Protein AF-A0A931YS54-F1 (afdb_monomer)

Sequence (980 aa):
MTGVVVVQTWSNDRGGSGTASGTTSWSVSGIALQSGTNVITVTARDAANNTGTDTITVIYTPPTGVVTLATGLSNPNDIAVDDTSVYWTEYGGRTVKKVSKSGGSVATLASGLYSVSGLAVDNNYVYFAENIGINAANIKKVSKNGGTVITLASGQPSTWSVAVDGISVYWTDGYGGTIRKVPINGGTVSILATGSDSPSGIAVDSTNVYWSEFTNPGNIRKVALSGGSVITLASNSNTPGIATDGTNVYWTESVYINNGKVNKVSVSGGSVTSLATDLSSPWDISVDDNNAYWVEYSSSGAVKQVSLNGGSVTILASGLSEPVAVAIDNTNVYWVERNGGTSGAGTVKSVAKGTTTPTPTPTPTATPIPTVTVTQTPTPTPTVTPTPTPTATGTATVTATPTATPTKTPTVAPTPTATPTITKTPTSGQLSLSKNTAYLSGDTIVATVVDGDRNVNVNYADVLTTSLRVTGTDYSVGTDLILDLKETNVNSGSFLATIRTGAITQGGADQQGATHPDNEGTIKTIQGGTANVIYNDTTSYASNTLTEQVTFSSFDASIAFSEDSYVLGQYAIITMADAEQNTSIDTNQTLLESVFIQTNPSNNARVRLIETGYDTGTFVGSILIASNGATTDFNVIVASTGDILVTTYTDEINTTGQTRLVTDSALVAVATTPTPTPTPTVTPTVTQTTTPTATPTACAGNISGQVTDATTGDPIAGATVVLAQGTTPIDSTTTNAQGAYTFQGVDCGDYIVSAQATGYEDATPQQTTVENGVTTEVDFSLTAAPSTTGNITGTVTDADTGSPIAGATVAYGEGTSPQDFVPIYQTTTGADGTYEFAGVDAGSYLVAAQATGYQPNAITVTVVGGETTTANIALTSSATSCDVATAITSSPSTVTVAKGDSTEVTVMVTGEDGCAVVGDKVKATSNNTSIATVSPSKATTDANGQVTFTITGNKKGSAKVTFKETTANLKTKTMINVTK

Structure (mmCIF, N/CA/C/O backbone):
data_AF-A0A931YS54-F1
#
_entry.id   AF-A0A931YS54-F1
#
loop_
_atom_site.group_PDB
_atom_site.id
_atom_site.type_symbol
_atom_site.label_atom_id
_atom_site.label_alt_id
_atom_site.label_comp_id
_atom_site.label_asym_id
_atom_site.label_entity_id
_atom_site.label_seq_id
_atom_site.pdbx_PDB_ins_code
_atom_site.Cartn_x
_atom_site.Cartn_y
_atom_site.Cartn_z
_atom_site.occupancy
_atom_site.B_iso_or_equiv
_atom_site.auth_seq_id
_atom_site.auth_comp_id
_atom_site.auth_asym_id
_atom_site.auth_atom_id
_atom_site.pdbx_PDB_model_num
ATOM 1 N N . MET A 1 1 ? -47.235 -6.648 -30.195 1.00 38.78 1 MET A N 1
ATOM 2 C CA . MET A 1 1 ? -47.228 -8.109 -30.446 1.00 38.78 1 MET A CA 1
ATOM 3 C C . MET A 1 1 ? -46.746 -8.789 -29.175 1.00 38.78 1 MET A C 1
ATOM 5 O O . MET A 1 1 ? -45.881 -8.220 -28.525 1.00 38.78 1 MET A O 1
ATOM 9 N N . THR A 1 2 ? -47.286 -9.946 -28.794 1.00 46.66 2 THR A N 1
ATOM 10 C CA . THR A 1 2 ? -46.861 -10.687 -27.589 1.00 46.66 2 THR A CA 1
ATOM 11 C C . THR A 1 2 ? -45.791 -11.723 -27.939 1.00 46.66 2 THR A C 1
ATOM 13 O O . THR A 1 2 ? -46.052 -12.924 -27.921 1.00 46.66 2 THR A O 1
ATOM 16 N N . GLY A 1 3 ? -44.602 -11.249 -28.315 1.00 51.88 3 GLY A N 1
ATOM 17 C CA . GLY A 1 3 ? -43.407 -12.089 -28.406 1.00 51.88 3 GLY A CA 1
ATOM 18 C C . GLY A 1 3 ? -42.731 -12.180 -27.039 1.00 51.88 3 GLY A C 1
ATOM 19 O O . GLY A 1 3 ? -42.637 -11.174 -26.337 1.00 51.88 3 GLY A O 1
ATOM 20 N N . VAL A 1 4 ? -42.262 -13.368 -26.651 1.00 55.19 4 VAL A N 1
ATOM 21 C CA . VAL A 1 4 ? -41.385 -13.504 -25.478 1.00 55.19 4 VAL A CA 1
ATOM 22 C C . VAL A 1 4 ? -40.023 -12.922 -25.851 1.00 55.19 4 VAL A C 1
ATOM 24 O O . VAL A 1 4 ? -39.421 -13.343 -26.840 1.00 55.19 4 VAL A O 1
ATOM 27 N N . VAL A 1 5 ? -39.560 -11.938 -25.079 1.00 60.91 5 VAL A N 1
ATOM 28 C CA . VAL A 1 5 ? -38.239 -11.324 -25.257 1.00 60.91 5 VAL A CA 1
ATOM 29 C C . VAL A 1 5 ? -37.180 -12.288 -24.725 1.00 60.91 5 VAL A C 1
ATOM 31 O O . VAL A 1 5 ? -37.267 -12.722 -23.580 1.00 60.91 5 VAL A O 1
ATOM 34 N N . VAL A 1 6 ? -36.196 -12.624 -25.559 1.00 59.91 6 VAL A N 1
ATOM 35 C CA . VAL A 1 6 ? -35.159 -13.632 -25.274 1.00 59.91 6 VAL A CA 1
ATOM 36 C C . VAL A 1 6 ? -33.805 -12.991 -24.974 1.00 59.91 6 VAL A C 1
ATOM 38 O O . VAL A 1 6 ? -33.065 -13.501 -24.141 1.00 59.91 6 VAL A O 1
ATOM 41 N N . VAL A 1 7 ? -33.482 -11.858 -25.608 1.00 59.75 7 VAL A N 1
ATOM 42 C CA . VAL A 1 7 ? -32.247 -11.097 -25.346 1.00 59.75 7 VAL A CA 1
ATOM 43 C C . VAL A 1 7 ? -32.566 -9.605 -25.290 1.00 59.75 7 VAL A C 1
ATOM 45 O O . VAL A 1 7 ? -33.343 -9.107 -26.106 1.00 59.75 7 VAL A O 1
ATOM 48 N N . GLN A 1 8 ? -31.962 -8.892 -24.339 1.00 73.12 8 GLN A N 1
ATOM 49 C CA . GLN A 1 8 ? -32.027 -7.434 -24.213 1.00 73.12 8 GLN A CA 1
ATOM 50 C C . GLN A 1 8 ? -30.604 -6.891 -24.078 1.00 73.12 8 GLN A C 1
ATOM 52 O O . GLN A 1 8 ? -29.885 -7.284 -23.161 1.00 73.12 8 GLN A O 1
ATOM 57 N N . THR A 1 9 ? -30.203 -5.987 -24.968 1.00 83.44 9 THR A N 1
ATOM 58 C CA . THR A 1 9 ? -28.888 -5.326 -24.937 1.00 83.44 9 THR A CA 1
ATOM 59 C C . THR A 1 9 ? -29.038 -3.814 -24.980 1.00 83.44 9 THR A C 1
ATOM 61 O O . THR A 1 9 ? -29.914 -3.307 -25.677 1.00 83.44 9 THR A O 1
ATOM 64 N N . TRP A 1 10 ? -28.164 -3.089 -24.291 1.00 90.12 10 TRP A N 1
ATOM 65 C CA . TRP A 1 10 ? -28.087 -1.630 -24.328 1.00 90.12 10 TRP A CA 1
ATOM 66 C C . TRP A 1 10 ? -26.723 -1.163 -24.852 1.00 90.12 10 TRP A C 1
ATOM 68 O O . TRP A 1 10 ? -25.730 -1.881 -24.733 1.00 90.12 10 TRP A O 1
ATOM 78 N N . SER A 1 11 ? -26.673 0.046 -25.410 1.00 86.69 11 SER A N 1
ATOM 79 C CA . SER A 1 11 ? -25.446 0.719 -25.858 1.00 86.69 11 SER A CA 1
ATOM 80 C C . SER A 1 11 ? -25.589 2.239 -25.762 1.00 86.69 11 SER A C 1
ATOM 82 O O . SER A 1 11 ? -26.622 2.771 -26.169 1.00 86.69 11 SER A O 1
ATOM 84 N N . ASN A 1 12 ? -24.564 2.938 -25.277 1.00 83.19 12 ASN A N 1
ATOM 85 C CA . ASN A 1 12 ? -24.499 4.405 -25.234 1.00 83.19 12 ASN A CA 1
ATOM 86 C C . ASN A 1 12 ? -23.676 4.944 -26.428 1.00 83.19 12 ASN A C 1
ATOM 88 O O . ASN A 1 12 ? -22.622 4.388 -26.737 1.00 83.19 12 ASN A O 1
ATOM 92 N N . ASP A 1 13 ? -24.112 6.030 -27.085 1.00 84.31 13 ASP A N 1
ATOM 93 C CA . ASP A 1 13 ? -23.350 6.689 -28.169 1.00 84.31 13 ASP A CA 1
ATOM 94 C C . ASP A 1 13 ? -21.986 7.236 -27.704 1.00 84.31 13 ASP A C 1
ATOM 96 O O . ASP A 1 13 ? -21.075 7.400 -28.514 1.00 84.31 13 ASP A O 1
ATOM 100 N N . ARG A 1 14 ? -21.831 7.464 -26.393 1.00 73.94 14 ARG A N 1
ATOM 101 C CA . ARG A 1 14 ? -20.573 7.844 -25.728 1.00 73.94 14 ARG A CA 1
ATOM 102 C C . ARG A 1 14 ? -19.729 6.664 -25.229 1.00 73.94 14 ARG A C 1
ATOM 104 O O . ARG A 1 14 ? -18.734 6.879 -24.543 1.00 73.94 14 ARG A O 1
ATOM 111 N N . GLY A 1 15 ? -20.087 5.434 -25.594 1.00 65.19 15 GLY A N 1
ATOM 112 C CA . GLY A 1 15 ? -19.375 4.219 -25.199 1.00 65.19 15 GLY A CA 1
ATOM 113 C C . GLY A 1 15 ? -19.957 3.541 -23.956 1.00 65.19 15 GLY A C 1
ATOM 114 O O . GLY A 1 15 ? -20.637 4.155 -23.136 1.00 65.19 15 GLY A O 1
ATOM 115 N N . GLY A 1 16 ? -19.696 2.237 -23.841 1.00 72.69 16 GLY A N 1
ATOM 116 C CA . GLY A 1 16 ? -20.372 1.342 -22.901 1.00 72.69 16 GLY A CA 1
ATOM 117 C C . GLY A 1 16 ? -21.556 0.614 -23.548 1.00 72.69 16 GLY A C 1
ATOM 118 O O . GLY A 1 16 ? -22.348 1.196 -24.295 1.00 72.69 16 GLY A O 1
ATOM 119 N N . SER A 1 17 ? -21.658 -0.687 -23.278 1.00 86.31 17 SER A N 1
ATOM 120 C CA . SER A 1 17 ? -22.756 -1.552 -23.720 1.00 86.31 17 SER A CA 1
ATOM 121 C C . SER A 1 17 ? -22.857 -2.783 -22.818 1.00 86.31 17 SER A C 1
ATOM 123 O O . SER A 1 17 ? -21.902 -3.107 -22.112 1.00 86.31 17 SER A O 1
ATOM 125 N N . GLY A 1 18 ? -23.990 -3.481 -22.839 1.00 83.69 18 GLY A N 1
ATOM 126 C CA . GLY A 1 18 ? -24.181 -4.699 -22.050 1.00 83.69 18 GLY A CA 1
ATOM 127 C C . GLY A 1 18 ? -25.588 -5.275 -22.172 1.00 83.69 18 GLY A C 1
ATOM 128 O O . GLY A 1 18 ? -26.367 -4.864 -23.031 1.00 83.69 18 GLY A O 1
ATOM 129 N N . THR A 1 19 ? -25.933 -6.226 -21.307 1.00 84.81 19 THR A N 1
ATOM 130 C CA . THR A 1 19 ? -27.284 -6.806 -21.215 1.00 84.81 19 THR A CA 1
ATOM 131 C C . THR A 1 19 ? -28.160 -6.063 -20.208 1.00 84.81 19 THR A C 1
ATOM 133 O O . THR A 1 19 ? -27.654 -5.545 -19.214 1.00 84.81 19 THR A O 1
ATOM 136 N N . ALA A 1 20 ? -29.475 -6.036 -20.439 1.00 77.75 20 ALA A N 1
ATOM 137 C CA . ALA A 1 20 ? -30.457 -5.549 -19.467 1.00 77.75 20 ALA A CA 1
ATOM 138 C C . ALA A 1 20 ? -31.176 -6.711 -18.762 1.00 77.75 20 ALA A C 1
ATOM 140 O O . ALA A 1 20 ? -31.347 -7.786 -19.339 1.00 77.75 20 ALA A O 1
ATOM 141 N N . SER A 1 21 ? -31.606 -6.481 -17.520 1.00 77.25 21 SER A N 1
ATOM 142 C CA . SER A 1 21 ? -32.276 -7.482 -16.684 1.00 77.25 21 SER A CA 1
ATOM 143 C C . SER A 1 21 ? -33.787 -7.274 -16.669 1.00 77.25 21 SER A C 1
ATOM 145 O O . SER A 1 21 ? -34.261 -6.207 -16.283 1.00 77.25 21 SER A O 1
ATOM 147 N N . GLY A 1 22 ? -34.555 -8.306 -17.028 1.00 68.50 22 GLY A N 1
ATOM 148 C CA . GLY A 1 22 ? -36.019 -8.305 -16.961 1.00 68.50 22 GLY A CA 1
ATOM 149 C C . GLY A 1 22 ? -36.681 -8.985 -18.160 1.00 68.50 22 GLY A C 1
ATOM 150 O O . GLY A 1 22 ? -36.037 -9.709 -18.916 1.00 68.50 22 GLY A O 1
ATOM 151 N N . THR A 1 23 ? -37.988 -8.764 -18.335 1.00 64.88 23 THR A N 1
ATOM 152 C CA . THR A 1 23 ? -38.759 -9.252 -19.502 1.00 64.88 23 THR A CA 1
ATOM 153 C C . THR A 1 23 ? -39.854 -8.275 -19.929 1.00 64.88 23 THR A C 1
ATOM 155 O O . THR A 1 23 ? -39.896 -7.904 -21.099 1.00 64.88 23 THR A O 1
ATOM 158 N N . THR A 1 24 ? -40.696 -7.811 -18.999 1.00 65.31 24 THR A N 1
ATOM 159 C CA . THR A 1 24 ? -41.757 -6.803 -19.238 1.00 65.31 24 THR A CA 1
ATOM 160 C C . THR A 1 24 ? -41.417 -5.405 -18.720 1.00 65.31 24 THR A C 1
ATOM 162 O O . THR A 1 24 ? -42.006 -4.427 -19.165 1.00 65.31 24 THR A O 1
ATOM 165 N N . SER A 1 25 ? -40.477 -5.331 -17.782 1.00 66.31 25 SER A N 1
ATOM 166 C CA . SER A 1 25 ? -39.869 -4.114 -17.248 1.00 66.31 25 SER A CA 1
ATOM 167 C C . SER A 1 25 ? -38.385 -4.417 -17.092 1.00 66.31 25 SER A C 1
ATOM 169 O O . SER A 1 25 ? -38.051 -5.515 -16.638 1.00 66.31 25 SER A O 1
ATOM 171 N N . TRP A 1 26 ? -37.512 -3.499 -17.501 1.00 70.94 26 TRP A N 1
ATOM 172 C CA . TRP A 1 26 ? -36.075 -3.758 -17.625 1.00 70.94 26 TRP A CA 1
ATOM 173 C C . TRP A 1 26 ? -35.266 -2.819 -16.731 1.00 70.94 26 TRP A C 1
ATOM 175 O O . TRP A 1 26 ? -35.621 -1.650 -16.578 1.00 70.94 26 TRP A O 1
ATOM 185 N N . SER A 1 27 ? -34.170 -3.318 -16.165 1.00 76.94 27 SER A N 1
ATOM 186 C CA . SER A 1 27 ? -33.215 -2.526 -15.391 1.00 76.94 27 SER A CA 1
ATOM 187 C C . SER A 1 27 ? -31.781 -2.712 -15.888 1.00 76.94 27 SER A C 1
ATOM 189 O O . SER A 1 27 ? -31.385 -3.779 -16.363 1.00 76.94 27 SER A O 1
ATOM 191 N N . VAL A 1 28 ? -31.005 -1.636 -15.765 1.00 73.88 28 VAL A N 1
ATOM 192 C CA . VAL A 1 28 ? -29.555 -1.588 -15.968 1.00 73.88 28 VAL A CA 1
ATOM 193 C C . VAL A 1 28 ? -28.989 -0.675 -14.881 1.00 73.88 28 VAL A C 1
ATOM 195 O O . VAL A 1 28 ? -29.529 0.403 -14.637 1.00 73.88 28 VAL A O 1
ATOM 198 N N . SER A 1 29 ? -27.913 -1.100 -14.229 1.00 74.19 29 SER A N 1
ATOM 199 C CA . SER A 1 29 ? -27.154 -0.318 -13.247 1.00 74.19 29 SER A CA 1
ATOM 200 C C . SER A 1 29 ? -25.742 -0.052 -13.767 1.00 74.19 29 SER A C 1
ATOM 202 O O . SER A 1 29 ? -25.226 -0.842 -14.552 1.00 74.19 29 SER A O 1
ATOM 204 N N . GLY A 1 30 ? -25.103 1.032 -13.319 1.00 66.38 30 GLY A N 1
ATOM 205 C CA . GLY A 1 30 ? -23.701 1.312 -13.660 1.00 66.38 30 GLY A CA 1
ATOM 206 C C . GLY A 1 30 ? -23.451 1.760 -15.107 1.00 66.38 30 GLY A C 1
ATOM 207 O O . GLY A 1 30 ? -22.347 1.579 -15.607 1.00 66.38 30 GLY A O 1
ATOM 208 N N . ILE A 1 31 ? -24.443 2.344 -15.795 1.00 75.94 31 ILE A N 1
ATOM 209 C CA . ILE A 1 31 ? -24.199 2.974 -17.103 1.00 75.94 31 ILE A CA 1
ATOM 210 C C . ILE A 1 31 ? -23.292 4.194 -16.900 1.00 75.94 31 ILE A C 1
ATOM 212 O O . ILE A 1 31 ? -23.715 5.190 -16.313 1.00 75.94 31 ILE A O 1
ATOM 216 N N . ALA A 1 32 ? -22.065 4.123 -17.414 1.00 68.75 32 ALA A N 1
ATOM 217 C CA . ALA A 1 32 ? -21.160 5.263 -17.476 1.00 68.75 32 ALA A CA 1
ATOM 218 C C . ALA A 1 32 ? -21.706 6.340 -18.433 1.00 68.75 32 ALA A C 1
ATOM 220 O O . ALA A 1 32 ? -22.163 6.038 -19.540 1.00 68.75 32 ALA A O 1
ATOM 221 N N . LEU A 1 33 ? -21.644 7.602 -18.002 1.00 75.56 33 LEU A N 1
ATOM 222 C CA . LEU A 1 33 ? -22.097 8.769 -18.760 1.00 75.56 33 LEU A CA 1
ATOM 223 C C . LEU A 1 33 ? -20.932 9.740 -18.950 1.00 75.56 33 LEU A C 1
ATOM 225 O O . LEU A 1 33 ? -20.242 10.081 -17.991 1.00 75.56 33 LEU A O 1
ATOM 229 N N . GLN A 1 34 ? -20.739 10.224 -20.175 1.00 65.25 34 GLN A N 1
ATOM 230 C CA . GLN A 1 34 ? -19.798 11.311 -20.455 1.00 65.25 34 GLN A CA 1
ATOM 231 C C . GLN A 1 34 ? -20.474 12.676 -20.280 1.00 65.25 34 GLN A C 1
ATOM 233 O O . GLN A 1 34 ? -21.700 12.785 -20.337 1.00 65.25 34 GLN A O 1
ATOM 238 N N . SER A 1 35 ? -19.680 13.730 -20.079 1.00 64.75 35 SER A N 1
ATOM 239 C CA . SER A 1 35 ? -20.188 15.105 -19.977 1.00 64.75 35 SER A CA 1
ATOM 240 C C . SER A 1 35 ? -20.944 15.520 -21.247 1.00 64.75 35 SER A C 1
ATOM 242 O O . SER A 1 35 ? -20.472 15.308 -22.365 1.00 64.75 35 SER A O 1
ATOM 244 N N . GLY A 1 36 ? -22.118 16.129 -21.082 1.00 66.12 36 GLY A N 1
ATOM 245 C CA . GLY A 1 36 ? -23.005 16.510 -22.178 1.00 66.12 36 GLY A CA 1
ATOM 246 C C . GLY A 1 36 ? -24.053 15.442 -22.503 1.00 66.12 36 GLY A C 1
ATOM 247 O O . GLY A 1 36 ? -24.648 14.840 -21.612 1.00 66.12 36 GLY A O 1
ATOM 248 N N . THR A 1 37 ? -24.361 15.270 -23.791 1.00 81.12 37 THR A N 1
ATOM 249 C CA . THR A 1 37 ? -25.489 14.433 -24.240 1.00 81.12 37 THR A CA 1
ATOM 250 C C . THR A 1 37 ? -25.050 12.998 -24.525 1.00 81.12 37 THR A C 1
ATOM 252 O O . THR A 1 37 ? -24.208 12.764 -25.389 1.00 81.12 37 THR A O 1
ATOM 255 N N . ASN A 1 38 ? -25.682 12.056 -23.828 1.00 85.62 38 ASN A N 1
ATOM 256 C CA . ASN A 1 38 ? -25.572 10.612 -24.013 1.00 85.62 38 ASN A CA 1
ATOM 257 C C . ASN A 1 38 ? -26.892 10.095 -24.604 1.00 85.62 38 ASN A C 1
ATOM 259 O O . ASN A 1 38 ? -27.969 10.522 -24.178 1.00 85.62 38 ASN A O 1
ATOM 263 N N . VAL A 1 39 ? -26.833 9.164 -25.550 1.00 89.25 39 VAL A N 1
ATOM 264 C CA . VAL A 1 39 ? -27.994 8.509 -26.163 1.00 89.25 39 VAL A CA 1
ATOM 265 C C . VAL A 1 39 ? -27.878 7.011 -25.922 1.00 89.25 39 VAL A C 1
ATOM 267 O O . VAL A 1 39 ? -27.145 6.302 -26.609 1.00 89.25 39 VAL A O 1
ATOM 270 N N . ILE A 1 40 ? -28.618 6.526 -24.928 1.00 89.12 40 ILE A N 1
ATOM 271 C CA . ILE A 1 40 ? -28.663 5.110 -24.572 1.00 89.12 40 ILE A CA 1
ATOM 272 C C . ILE A 1 40 ? -29.749 4.455 -25.422 1.00 89.12 40 ILE A C 1
ATOM 274 O O . ILE A 1 40 ? -30.937 4.736 -25.265 1.00 89.12 40 ILE A O 1
ATOM 278 N N . THR A 1 41 ? -29.334 3.571 -26.323 1.00 88.62 41 THR A N 1
ATOM 279 C CA . THR A 1 41 ? -30.225 2.736 -27.135 1.00 88.62 41 THR A CA 1
ATOM 280 C C . THR A 1 41 ? -30.405 1.388 -26.452 1.00 88.62 41 THR A C 1
ATOM 282 O O . THR A 1 41 ? -29.418 0.749 -26.089 1.00 88.62 41 THR A O 1
ATOM 285 N N . VAL A 1 42 ? -31.646 0.926 -26.305 1.00 86.69 42 VAL A N 1
ATOM 286 C CA . VAL A 1 42 ? -31.983 -0.422 -25.828 1.00 86.69 42 VAL A CA 1
ATOM 287 C C . VAL A 1 42 ? -32.567 -1.219 -26.990 1.00 86.69 42 VAL A C 1
ATOM 289 O O . VAL A 1 42 ? -33.470 -0.754 -27.677 1.00 86.69 42 VAL A O 1
ATOM 292 N N . THR A 1 43 ? -32.053 -2.427 -27.207 1.00 87.06 43 THR A N 1
ATOM 293 C CA . THR A 1 43 ? -32.499 -3.374 -28.235 1.00 87.06 43 THR A CA 1
ATOM 294 C C . THR A 1 43 ? -33.055 -4.627 -27.570 1.00 87.06 43 THR A C 1
ATOM 296 O O . THR A 1 43 ? -32.330 -5.337 -26.873 1.00 87.06 43 THR A O 1
ATOM 299 N N . ALA A 1 44 ? -34.326 -4.930 -27.819 1.00 84.81 44 ALA A N 1
ATOM 300 C CA . ALA A 1 44 ? -34.982 -6.165 -27.402 1.00 84.81 44 ALA A CA 1
ATOM 301 C C . ALA A 1 44 ? -35.138 -7.114 -28.600 1.00 84.81 44 ALA A C 1
ATOM 303 O O . ALA A 1 44 ? -35.496 -6.683 -29.697 1.00 84.81 44 ALA A O 1
ATOM 304 N N . ARG A 1 45 ? -34.884 -8.410 -28.388 1.00 83.50 45 ARG A N 1
ATOM 305 C CA . ARG A 1 45 ? -34.923 -9.468 -29.408 1.00 83.50 45 ARG A CA 1
ATOM 306 C C . ARG A 1 45 ? -35.894 -10.578 -29.005 1.00 83.50 45 ARG A C 1
ATOM 308 O O . ARG A 1 45 ? -35.833 -11.052 -27.870 1.00 83.50 45 ARG A O 1
ATOM 315 N N . ASP A 1 46 ? -36.765 -11.004 -29.917 1.00 81.44 46 ASP A N 1
ATOM 316 C CA . ASP A 1 46 ? -37.717 -12.101 -29.683 1.00 81.44 46 ASP A CA 1
ATOM 317 C C . ASP A 1 46 ? -37.166 -13.488 -30.079 1.00 81.44 46 ASP A C 1
ATOM 319 O O . ASP A 1 46 ? -36.087 -13.620 -30.661 1.00 81.44 46 ASP A O 1
ATOM 323 N N . ALA A 1 47 ? -37.924 -14.543 -29.764 1.00 75.19 47 ALA A N 1
ATOM 324 C CA . ALA A 1 47 ? -37.574 -15.931 -30.086 1.00 75.19 47 ALA A CA 1
ATOM 325 C C . ALA A 1 47 ? -37.561 -16.264 -31.595 1.00 75.19 47 ALA A C 1
ATOM 327 O O . ALA A 1 47 ? -37.029 -17.301 -31.983 1.00 75.19 47 ALA A O 1
ATOM 328 N N . ALA A 1 48 ? -38.127 -15.403 -32.446 1.00 82.31 48 ALA A N 1
ATOM 329 C CA . ALA A 1 48 ? -38.053 -15.494 -33.905 1.00 82.31 48 ALA A CA 1
ATOM 330 C C . ALA A 1 48 ? -36.929 -14.605 -34.484 1.00 82.31 48 ALA A C 1
ATOM 332 O O . ALA A 1 48 ? -36.839 -14.424 -35.697 1.00 82.31 48 ALA A O 1
ATOM 333 N N . ASN A 1 49 ? -36.042 -14.102 -33.616 1.00 76.44 49 ASN A N 1
ATOM 334 C CA . ASN A 1 49 ? -34.883 -13.268 -33.920 1.00 76.44 49 ASN A CA 1
ATOM 335 C C . ASN A 1 49 ? -35.211 -11.843 -34.420 1.00 76.44 49 ASN A C 1
ATOM 337 O O . ASN A 1 49 ? -34.300 -11.128 -34.847 1.00 76.44 49 ASN A O 1
ATOM 341 N N . ASN A 1 50 ? -36.473 -11.402 -34.330 1.00 82.69 50 ASN A N 1
ATOM 342 C CA . ASN A 1 50 ? -36.867 -10.026 -34.642 1.00 82.69 50 ASN A CA 1
ATOM 343 C C . ASN A 1 50 ? -36.357 -9.072 -33.556 1.00 82.69 50 ASN A C 1
ATOM 345 O O . ASN A 1 50 ? -36.319 -9.435 -32.379 1.00 82.69 50 ASN A O 1
ATOM 349 N N . THR A 1 51 ? -36.023 -7.836 -33.929 1.00 86.19 51 THR A N 1
ATOM 350 C CA . THR A 1 51 ? -35.522 -6.808 -33.002 1.00 86.19 51 THR A CA 1
ATOM 351 C C . THR A 1 51 ? -36.399 -5.563 -32.984 1.00 86.19 51 THR A C 1
ATOM 353 O O . THR A 1 51 ? -36.754 -5.046 -34.042 1.00 86.19 51 THR A O 1
ATOM 356 N N . GLY A 1 52 ? -36.677 -5.043 -31.790 1.00 85.19 52 GLY A N 1
ATOM 357 C CA . GLY A 1 52 ? -37.217 -3.701 -31.567 1.00 85.19 52 GLY A CA 1
ATOM 358 C C . GLY A 1 52 ? -36.232 -2.852 -30.764 1.00 85.19 52 GLY A C 1
ATOM 359 O O . GLY A 1 52 ? -35.514 -3.383 -29.916 1.00 85.19 52 GLY A O 1
ATOM 360 N N . THR A 1 53 ? -36.195 -1.548 -31.027 1.00 87.31 53 THR A N 1
ATOM 361 C CA . THR A 1 53 ? -35.275 -0.597 -30.382 1.00 87.31 53 THR A CA 1
ATOM 362 C C . THR A 1 53 ? -36.021 0.599 -29.807 1.00 87.31 53 THR A C 1
ATOM 364 O O . THR A 1 53 ? -36.950 1.090 -30.446 1.00 87.31 53 THR A O 1
ATOM 367 N N . ASP A 1 54 ? -35.562 1.105 -28.667 1.00 86.75 54 ASP A N 1
ATOM 368 C CA . ASP A 1 54 ? -35.989 2.383 -28.085 1.00 86.75 54 ASP A CA 1
ATOM 369 C C . ASP A 1 54 ? -34.766 3.162 -27.561 1.00 86.75 54 ASP A C 1
ATOM 371 O O . ASP A 1 54 ? -33.692 2.583 -27.376 1.00 86.75 54 ASP A O 1
ATOM 375 N N . THR A 1 55 ? -34.895 4.473 -27.355 1.00 87.81 55 THR A N 1
ATOM 376 C CA . THR A 1 55 ? -33.772 5.369 -27.027 1.00 87.81 55 THR A CA 1
ATOM 377 C C . THR A 1 55 ? -34.115 6.356 -25.919 1.00 87.81 55 THR A C 1
ATOM 379 O O . THR A 1 55 ? -35.093 7.094 -26.033 1.00 87.81 55 THR A O 1
ATOM 382 N N . ILE A 1 56 ? -33.250 6.464 -24.908 1.00 86.19 56 ILE A N 1
ATOM 383 C CA . ILE A 1 56 ? -33.310 7.520 -23.891 1.00 86.19 56 ILE A CA 1
ATOM 384 C C . ILE A 1 56 ? -32.098 8.452 -24.007 1.00 86.19 56 ILE A C 1
ATOM 386 O O . ILE A 1 56 ? -30.945 8.020 -24.018 1.00 86.19 56 ILE A O 1
ATOM 390 N N . THR A 1 57 ? -32.368 9.754 -24.091 1.00 87.88 57 THR A N 1
ATOM 391 C CA . THR A 1 57 ? -31.343 10.802 -24.102 1.00 87.88 57 THR A CA 1
ATOM 392 C C . THR A 1 57 ? -31.114 11.318 -22.685 1.00 87.88 57 THR A C 1
ATOM 394 O O . THR A 1 57 ? -32.045 11.801 -22.042 1.00 87.88 57 THR A O 1
ATOM 397 N N . VAL A 1 58 ? -29.871 11.249 -22.208 1.00 81.31 58 VAL A N 1
ATOM 398 C CA . VAL A 1 58 ? -29.459 11.713 -20.878 1.00 81.31 58 VAL A CA 1
ATOM 399 C C . VAL A 1 58 ? -28.426 12.824 -21.037 1.00 81.31 58 VAL A C 1
ATOM 401 O O . VAL A 1 58 ? -27.341 12.606 -21.574 1.00 81.31 58 VAL A O 1
ATOM 404 N N . ILE A 1 59 ? -28.757 14.024 -20.558 1.00 81.19 59 ILE A N 1
ATOM 405 C CA . ILE A 1 59 ? -27.804 15.135 -20.468 1.00 81.19 59 ILE A CA 1
ATOM 406 C C . ILE A 1 59 ? -27.146 15.064 -19.090 1.00 81.19 59 ILE A C 1
ATOM 408 O O . ILE A 1 59 ? -27.787 15.356 -18.082 1.00 81.19 59 ILE A O 1
ATOM 412 N N . TYR A 1 60 ? -25.880 14.659 -19.049 1.00 73.94 60 TYR A N 1
ATOM 413 C CA . TYR A 1 60 ? -25.082 14.622 -17.830 1.00 73.94 60 TYR A CA 1
ATOM 414 C C . TYR A 1 60 ? -24.221 15.882 -17.738 1.00 73.94 60 TYR A C 1
ATOM 416 O O . TYR A 1 60 ? -23.250 16.048 -18.475 1.00 73.94 60 TYR A O 1
ATOM 424 N N . THR A 1 61 ? -24.580 16.775 -16.819 1.00 61.62 61 THR A N 1
ATOM 425 C CA . THR A 1 61 ? -23.736 17.910 -16.433 1.00 61.62 61 THR A CA 1
ATOM 426 C C . THR A 1 61 ? -22.962 17.508 -15.175 1.00 61.62 61 THR A C 1
ATOM 428 O O . THR A 1 61 ? -23.589 17.407 -14.116 1.00 61.62 61 THR A O 1
ATOM 431 N N . PRO A 1 62 ? -21.642 17.250 -15.245 1.00 53.28 62 PRO A N 1
ATOM 432 C CA . PRO A 1 62 ? -20.854 16.953 -14.052 1.00 53.28 62 PRO A CA 1
ATOM 433 C C . PRO A 1 62 ? -20.836 18.162 -13.094 1.00 53.28 62 PRO A C 1
ATOM 435 O O . PRO A 1 62 ? -20.929 19.304 -13.557 1.00 53.28 62 PRO A O 1
ATOM 438 N N . PRO A 1 63 ? -20.710 17.952 -11.768 1.00 47.00 63 PRO A N 1
ATOM 439 C CA . PRO A 1 63 ? -20.648 19.045 -10.801 1.00 47.00 63 PRO A CA 1
ATOM 440 C C . PRO A 1 63 ? -19.496 20.015 -11.095 1.00 47.00 63 PRO A C 1
ATOM 442 O O . PRO A 1 63 ? -18.329 19.632 -11.123 1.00 47.00 63 PRO A O 1
ATOM 445 N N . THR A 1 64 ? -19.813 21.295 -11.295 1.00 52.75 64 THR A N 1
ATOM 446 C CA . THR A 1 64 ? -18.808 22.335 -11.554 1.00 52.75 64 THR A CA 1
ATOM 447 C C . THR A 1 64 ? -18.213 22.848 -10.244 1.00 52.75 64 THR A C 1
ATOM 449 O O . THR A 1 64 ? -18.770 23.753 -9.619 1.00 52.75 64 THR A O 1
ATOM 452 N N . GLY A 1 65 ? -17.081 22.282 -9.831 1.00 74.94 65 GLY A N 1
ATOM 453 C CA . GLY A 1 65 ? -16.320 22.719 -8.661 1.00 74.94 65 GLY A CA 1
ATOM 454 C C . GLY A 1 65 ? -15.604 21.567 -7.962 1.00 74.94 65 GLY A C 1
ATOM 455 O O . GLY A 1 65 ? -15.662 20.423 -8.406 1.00 74.94 65 GLY A O 1
ATOM 456 N N . VAL A 1 66 ? -14.937 21.878 -6.850 1.00 88.06 66 VAL A N 1
ATOM 457 C CA . VAL A 1 66 ? -14.300 20.872 -5.992 1.00 88.06 66 VAL A CA 1
ATOM 458 C C . VAL A 1 66 ? -15.364 20.157 -5.159 1.00 88.06 66 VAL A C 1
ATOM 460 O O . VAL A 1 66 ? -16.035 20.773 -4.331 1.00 88.06 66 VAL A O 1
ATOM 463 N N . VAL A 1 67 ? -15.489 18.846 -5.344 1.00 91.62 67 VAL A N 1
ATOM 464 C CA . VAL A 1 67 ? -16.343 17.965 -4.540 1.00 91.62 67 VAL A CA 1
ATOM 465 C C . VAL A 1 67 ? -15.504 17.370 -3.410 1.00 91.62 67 VAL A C 1
ATOM 467 O O . VAL A 1 67 ? -14.396 16.899 -3.644 1.00 91.62 67 VAL A O 1
ATOM 470 N N . THR A 1 68 ? -16.018 17.358 -2.178 1.00 93.38 68 THR A N 1
ATOM 471 C CA . THR A 1 68 ? -15.396 16.614 -1.065 1.00 93.38 68 THR A CA 1
ATOM 472 C C . THR A 1 68 ? -16.118 15.281 -0.903 1.00 93.38 68 THR A C 1
ATOM 474 O O . THR A 1 68 ? -17.331 15.268 -0.710 1.00 93.38 68 THR A O 1
ATOM 477 N N . LEU A 1 69 ? -15.380 14.175 -1.015 1.00 94.88 69 LEU A N 1
ATOM 478 C CA . LEU A 1 69 ? -15.916 12.809 -0.990 1.00 94.88 69 LEU A CA 1
ATOM 479 C C . LEU A 1 69 ? -15.843 12.185 0.409 1.00 94.88 69 LEU A C 1
ATOM 481 O O . LEU A 1 69 ? -16.717 11.404 0.774 1.00 94.88 69 LEU A O 1
ATOM 485 N N . ALA A 1 70 ? -14.826 12.551 1.194 1.00 94.56 70 ALA A N 1
ATOM 486 C CA . ALA A 1 70 ? -14.669 12.128 2.582 1.00 94.56 70 ALA A CA 1
ATOM 487 C C . ALA A 1 70 ? -13.980 13.212 3.428 1.00 94.56 70 ALA A C 1
ATOM 489 O O . ALA A 1 70 ? -13.190 14.016 2.925 1.00 94.56 70 ALA A O 1
ATOM 490 N N . THR A 1 71 ? -14.280 13.213 4.725 1.00 92.44 71 THR A N 1
ATOM 491 C CA . THR A 1 71 ? -13.783 14.158 5.738 1.00 92.44 71 THR A CA 1
ATOM 492 C C . THR A 1 71 ? -13.449 13.413 7.021 1.00 92.44 71 THR A C 1
ATOM 494 O O . THR A 1 71 ? -14.120 12.429 7.328 1.00 92.44 71 THR A O 1
ATOM 497 N N . GLY A 1 72 ? -12.502 13.920 7.808 1.00 88.31 72 GLY A N 1
ATOM 498 C CA . GLY A 1 72 ? -12.145 13.310 9.091 1.00 88.31 72 GLY A CA 1
ATOM 499 C C . GLY A 1 72 ? -11.043 12.257 8.984 1.00 88.31 72 GLY A C 1
ATOM 500 O O . GLY A 1 72 ? -10.965 11.377 9.833 1.00 88.31 72 GLY A O 1
ATOM 501 N N . LEU A 1 73 ? -10.219 12.320 7.933 1.00 91.50 73 LEU A N 1
ATOM 502 C CA . LEU A 1 73 ? -9.134 11.367 7.701 1.00 91.50 73 LEU A CA 1
ATOM 503 C C . LEU A 1 73 ? -7.969 11.636 8.661 1.00 91.50 73 LEU A C 1
ATOM 505 O O . LEU A 1 73 ? -7.600 12.791 8.895 1.00 91.50 73 LEU A O 1
ATOM 509 N N . SER A 1 74 ? -7.334 10.583 9.167 1.00 88.31 74 SER A N 1
ATOM 510 C CA . SER A 1 74 ? -6.232 10.718 10.121 1.00 88.31 74 SER A CA 1
ATOM 511 C C . SER A 1 74 ? -4.869 10.633 9.442 1.00 88.31 74 SER A C 1
ATOM 513 O O . SER A 1 74 ? -4.272 9.565 9.323 1.00 88.31 74 SER A O 1
ATOM 515 N N . ASN A 1 75 ? -4.363 11.799 9.025 1.00 88.00 75 ASN A N 1
ATOM 516 C CA . ASN A 1 75 ? -3.085 11.968 8.326 1.00 88.00 75 ASN A CA 1
ATOM 517 C C . ASN A 1 75 ? -2.944 11.019 7.108 1.00 88.00 75 ASN A C 1
ATOM 519 O O . ASN A 1 75 ? -2.168 10.057 7.171 1.00 88.00 75 ASN A O 1
ATOM 523 N N . PRO A 1 76 ? -3.718 11.251 6.026 1.00 93.69 76 PRO A N 1
ATOM 524 C CA . PRO A 1 76 ? -3.622 10.463 4.801 1.00 93.69 76 PRO A CA 1
ATOM 525 C C . PRO A 1 76 ? -2.261 10.620 4.116 1.00 93.69 76 PRO A C 1
ATOM 527 O O . PRO A 1 76 ? -1.613 11.659 4.269 1.00 93.69 76 PRO A O 1
ATOM 530 N N . ASN A 1 77 ? -1.846 9.594 3.370 1.00 90.94 77 ASN A N 1
ATOM 531 C CA . ASN A 1 77 ? -0.549 9.561 2.693 1.00 90.94 77 ASN A CA 1
ATOM 532 C C . ASN A 1 77 ? -0.667 9.359 1.175 1.00 90.94 77 ASN A C 1
ATOM 534 O O . ASN A 1 77 ? -0.169 10.197 0.433 1.00 90.94 77 ASN A O 1
ATOM 538 N N . ASP A 1 78 ? -1.345 8.298 0.728 1.00 95.75 78 ASP A N 1
ATOM 539 C CA . ASP A 1 78 ? -1.421 7.901 -0.689 1.00 95.75 78 ASP A CA 1
ATOM 540 C C . ASP A 1 78 ? -2.877 7.669 -1.158 1.00 95.75 78 ASP A C 1
ATOM 542 O O . ASP A 1 78 ? -3.769 7.474 -0.323 1.00 95.75 78 ASP A O 1
ATOM 546 N N . ILE A 1 79 ? -3.139 7.710 -2.473 1.00 97.88 79 ILE A N 1
ATOM 547 C CA . ILE A 1 79 ? -4.473 7.615 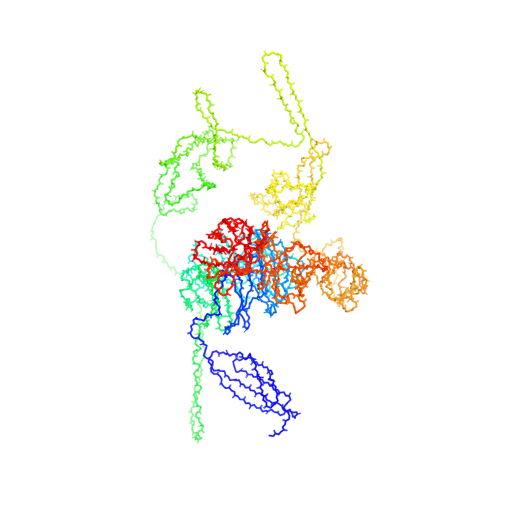-3.094 1.00 97.88 79 ILE A CA 1
ATOM 548 C C . ILE A 1 79 ? -4.475 6.793 -4.398 1.00 97.88 79 ILE A C 1
ATOM 550 O O . ILE A 1 79 ? -3.650 6.985 -5.281 1.00 97.88 79 ILE A O 1
ATOM 554 N N . ALA A 1 80 ? -5.481 5.934 -4.569 1.00 98.12 80 ALA A N 1
ATOM 555 C CA . ALA A 1 80 ? -5.716 5.166 -5.796 1.00 98.12 80 ALA A CA 1
ATOM 556 C C . ALA A 1 80 ? -7.210 5.157 -6.173 1.00 98.12 80 ALA A C 1
ATOM 558 O O . ALA A 1 80 ? -8.072 5.465 -5.345 1.00 98.12 80 ALA A O 1
ATOM 559 N N . VAL A 1 81 ? -7.556 4.801 -7.415 1.00 97.88 81 VAL A N 1
ATOM 560 C CA . VAL A 1 81 ? -8.954 4.760 -7.893 1.00 97.88 81 VAL A CA 1
ATOM 561 C C . VAL A 1 81 ? -9.236 3.566 -8.803 1.00 97.88 81 VAL A C 1
ATOM 563 O O . VAL A 1 81 ? -8.352 3.100 -9.510 1.00 97.88 81 VAL A O 1
ATOM 566 N N . ASP A 1 82 ? -10.494 3.121 -8.834 1.00 92.75 82 ASP A N 1
ATOM 567 C CA . ASP A 1 82 ? -11.032 2.230 -9.875 1.00 92.75 82 ASP A CA 1
ATOM 568 C C . ASP A 1 82 ? -12.315 2.815 -10.490 1.00 92.75 82 ASP A C 1
ATOM 570 O O . ASP A 1 82 ? -12.700 3.931 -10.146 1.00 92.75 82 ASP A O 1
ATOM 574 N N . ASP A 1 83 ? -13.006 2.107 -11.386 1.00 88.12 83 ASP A N 1
ATOM 575 C CA . ASP A 1 83 ? -14.236 2.595 -12.042 1.00 88.12 83 ASP A CA 1
ATOM 576 C C . ASP A 1 83 ? -15.342 3.079 -11.076 1.00 88.12 83 ASP A C 1
ATOM 578 O O . ASP A 1 83 ? -16.213 3.857 -11.463 1.00 88.12 83 ASP A O 1
ATOM 582 N N . THR A 1 84 ? -15.322 2.644 -9.813 1.00 89.12 84 THR A N 1
ATOM 583 C CA . THR A 1 84 ? -16.406 2.845 -8.836 1.00 89.12 84 THR A CA 1
ATOM 584 C C . THR A 1 84 ? -16.010 3.681 -7.619 1.00 89.12 84 THR A C 1
ATOM 586 O O . THR A 1 84 ? -16.864 4.333 -7.002 1.00 89.12 84 THR A O 1
ATOM 589 N N . SER A 1 85 ? -14.734 3.622 -7.235 1.00 94.81 85 SER A N 1
ATOM 590 C CA . SER A 1 85 ? -14.278 3.929 -5.880 1.00 94.81 85 SER A CA 1
ATOM 591 C C . SER A 1 85 ? -12.957 4.699 -5.861 1.00 94.81 85 SER A C 1
ATOM 593 O O . SER A 1 85 ? -12.157 4.648 -6.795 1.00 94.81 85 SER A O 1
ATOM 595 N N . VAL A 1 86 ? -12.742 5.408 -4.756 1.00 98.44 86 VAL A N 1
ATOM 596 C CA . VAL A 1 86 ? -11.490 6.069 -4.378 1.00 98.44 86 VAL A CA 1
ATOM 597 C C . VAL A 1 86 ? -10.970 5.398 -3.113 1.00 98.44 86 VAL A C 1
ATOM 599 O O . VAL A 1 86 ? -11.743 5.172 -2.182 1.00 98.44 86 VAL A O 1
ATOM 602 N N . TYR A 1 87 ? -9.678 5.094 -3.085 1.00 98.50 87 TYR A N 1
ATOM 603 C CA . TYR A 1 87 ? -8.967 4.358 -2.042 1.00 98.50 87 TYR A CA 1
ATOM 604 C C . TYR A 1 87 ? -7.845 5.229 -1.477 1.00 98.50 87 TYR A C 1
ATOM 606 O O . TYR A 1 87 ? -7.252 5.996 -2.231 1.00 98.50 87 TYR A O 1
ATOM 614 N N . TRP A 1 88 ? -7.539 5.120 -0.183 1.00 97.69 88 TRP A N 1
ATOM 615 C CA . TRP A 1 88 ? -6.411 5.839 0.425 1.00 97.69 88 TRP A CA 1
ATOM 616 C C . TRP A 1 88 ? -5.817 5.116 1.640 1.00 97.69 88 TRP A C 1
ATOM 618 O O . TRP A 1 88 ? -6.485 4.300 2.288 1.00 97.69 88 TRP A O 1
ATOM 628 N N . THR A 1 89 ? -4.566 5.454 1.964 1.00 95.94 89 THR A N 1
ATOM 629 C CA . THR A 1 89 ? -3.868 5.042 3.194 1.00 95.94 89 THR A CA 1
ATOM 630 C C . THR A 1 89 ? -3.889 6.160 4.238 1.00 95.94 89 THR A C 1
ATOM 632 O O . THR A 1 89 ? -3.745 7.339 3.912 1.00 95.94 89 THR A O 1
ATOM 635 N N . GLU A 1 90 ? -4.065 5.805 5.514 1.00 91.00 90 GLU A N 1
ATOM 636 C CA . GLU A 1 90 ? -4.014 6.732 6.652 1.00 91.00 90 GLU A CA 1
ATOM 637 C C . GLU A 1 90 ? -2.913 6.339 7.635 1.00 91.00 90 GLU A C 1
ATOM 639 O O . GLU A 1 90 ? -3.101 5.434 8.446 1.00 91.00 90 GLU A O 1
ATOM 644 N N . TYR A 1 91 ? -1.788 7.057 7.618 1.00 82.31 91 TYR A N 1
ATOM 645 C CA . TYR A 1 91 ? -0.670 6.832 8.544 1.00 82.31 91 TYR A CA 1
ATOM 646 C C . TYR A 1 91 ? -1.097 7.042 10.007 1.00 82.31 91 TYR A C 1
ATOM 648 O O . TYR A 1 91 ? -0.814 6.220 10.875 1.00 82.31 91 TYR A O 1
ATOM 656 N N . GLY A 1 92 ? -1.821 8.132 10.287 1.00 70.75 92 GLY A N 1
ATOM 657 C CA . GLY A 1 92 ? -2.302 8.444 11.638 1.00 70.75 92 GLY A CA 1
ATOM 658 C C . GLY A 1 92 ? -3.542 7.640 12.033 1.00 70.75 92 GLY A C 1
ATOM 659 O O . GLY A 1 92 ? -3.790 7.434 13.217 1.00 70.75 92 GLY A O 1
ATOM 660 N N . GLY A 1 93 ? -4.316 7.189 11.044 1.00 70.62 93 GLY A N 1
ATOM 661 C CA . GLY A 1 93 ? -5.498 6.347 11.221 1.00 70.62 93 GLY A CA 1
ATOM 662 C C . GLY A 1 93 ? -5.210 4.848 11.213 1.00 70.62 93 GLY A C 1
ATOM 663 O O . GLY A 1 93 ? -6.142 4.082 11.444 1.00 70.62 93 GLY A O 1
ATOM 664 N N . ARG A 1 94 ? -3.970 4.423 10.919 1.00 86.94 94 ARG A N 1
ATOM 665 C CA . ARG A 1 94 ? -3.522 3.017 10.856 1.00 86.94 94 ARG A CA 1
ATOM 666 C C . ARG A 1 94 ? -4.456 2.116 10.034 1.00 86.94 94 ARG A C 1
ATOM 668 O O . ARG A 1 94 ? -4.782 0.992 10.422 1.00 86.94 94 ARG A O 1
ATOM 675 N N . THR A 1 95 ? -4.953 2.648 8.913 1.00 91.06 95 THR A N 1
ATOM 676 C CA . THR A 1 95 ? -5.988 2.000 8.092 1.00 91.06 95 THR A CA 1
ATOM 677 C C . THR A 1 95 ? -5.782 2.202 6.594 1.00 91.06 95 THR A C 1
ATOM 679 O O . THR A 1 95 ? -5.181 3.180 6.150 1.00 91.06 95 THR A O 1
ATOM 682 N N . VAL A 1 96 ? -6.370 1.291 5.819 1.00 96.81 96 VAL A N 1
ATOM 683 C CA . VAL A 1 96 ? -6.664 1.472 4.390 1.00 96.81 96 VAL A CA 1
ATOM 684 C C . VAL A 1 96 ? -8.175 1.620 4.250 1.00 96.81 96 VAL A C 1
ATOM 686 O O . VAL A 1 96 ? -8.930 0.841 4.842 1.00 96.81 96 VAL A O 1
ATOM 689 N N . LYS A 1 97 ? -8.639 2.621 3.501 1.00 95.50 97 LYS A N 1
ATOM 690 C CA . LYS A 1 97 ? -10.066 2.959 3.377 1.00 95.50 97 LYS A CA 1
ATOM 691 C C . LYS A 1 97 ? -10.489 3.146 1.922 1.00 95.50 97 LYS A C 1
ATOM 693 O O . LYS A 1 97 ? -9.650 3.336 1.044 1.00 95.50 97 LYS A O 1
ATOM 698 N N . LYS A 1 98 ? -11.805 3.122 1.683 1.00 97.31 98 LYS A N 1
ATOM 699 C CA . LYS A 1 98 ? -12.425 3.525 0.416 1.00 97.31 98 LYS A CA 1
ATOM 700 C C . LYS A 1 98 ? -13.702 4.349 0.596 1.00 97.31 98 LYS A C 1
ATOM 702 O O . LYS A 1 98 ? -14.388 4.250 1.613 1.00 97.31 98 LYS A O 1
ATOM 707 N N . VAL A 1 99 ? -14.069 5.091 -0.444 1.00 95.75 99 VAL A N 1
ATOM 708 C CA . VAL A 1 99 ? -15.380 5.737 -0.626 1.00 95.75 99 VAL A CA 1
ATOM 709 C C . VAL A 1 99 ? -15.797 5.613 -2.093 1.00 95.75 99 VAL A C 1
ATOM 711 O O . VAL A 1 99 ? -14.941 5.519 -2.970 1.00 95.75 99 VAL A O 1
ATOM 714 N N . SER A 1 100 ? -17.097 5.596 -2.393 1.00 92.00 100 SER A N 1
ATOM 715 C CA . SER A 1 100 ? -17.542 5.628 -3.793 1.00 92.00 100 SER A CA 1
ATOM 716 C C . SER A 1 100 ? -17.260 6.992 -4.432 1.00 92.00 100 SER A C 1
ATOM 718 O O . SER A 1 100 ? -17.337 8.027 -3.767 1.00 92.00 100 SER A O 1
ATOM 720 N N . LYS A 1 101 ? -16.999 7.008 -5.744 1.00 91.00 101 LYS A N 1
ATOM 721 C CA . LYS A 1 101 ? -16.808 8.231 -6.541 1.00 91.00 101 LYS A CA 1
ATOM 722 C C . LYS A 1 101 ? -18.031 9.155 -6.568 1.00 91.00 101 LYS A C 1
ATOM 724 O O . LYS A 1 101 ? -17.878 10.353 -6.774 1.00 91.00 101 LYS A O 1
ATOM 729 N N . SER A 1 102 ? -19.232 8.642 -6.282 1.00 82.75 102 SER A N 1
ATOM 730 C CA . SER A 1 102 ? -20.438 9.461 -6.066 1.00 82.75 102 SER A CA 1
ATOM 731 C C . SER A 1 102 ? -20.519 10.110 -4.673 1.00 82.75 102 SER A C 1
ATOM 733 O O . SER A 1 102 ? -21.518 10.757 -4.361 1.00 82.75 102 SER A O 1
ATOM 735 N N . GLY A 1 103 ? -19.521 9.892 -3.812 1.00 78.31 103 GLY A N 1
ATOM 736 C CA . GLY A 1 103 ? -19.625 10.104 -2.370 1.00 78.31 103 GLY A CA 1
ATOM 737 C C . GLY A 1 103 ? -20.464 9.018 -1.686 1.00 78.31 103 GLY A C 1
ATOM 738 O O . GLY A 1 103 ? -21.060 8.154 -2.337 1.00 78.31 103 GLY A O 1
ATOM 739 N N . GLY A 1 104 ? -20.501 9.052 -0.353 1.00 79.44 104 GLY A N 1
ATOM 740 C CA . GLY A 1 104 ? -21.255 8.109 0.476 1.00 79.44 104 GLY A CA 1
ATOM 741 C C . GLY A 1 104 ? -20.569 7.840 1.814 1.00 79.44 104 GLY A C 1
ATOM 742 O O . GLY A 1 104 ? -19.707 8.601 2.246 1.00 79.44 104 GLY A O 1
ATOM 743 N N . SER A 1 105 ? -20.942 6.742 2.471 1.00 84.75 105 SER A N 1
ATOM 744 C CA . SER A 1 105 ? -20.243 6.263 3.666 1.00 84.75 105 SER A CA 1
ATOM 745 C C . SER A 1 105 ? -18.835 5.771 3.319 1.00 84.75 105 SER A C 1
ATOM 747 O O . SER A 1 105 ? -18.648 5.026 2.356 1.00 84.75 105 SER A O 1
ATOM 749 N N . VAL A 1 106 ? -17.855 6.156 4.135 1.00 92.06 106 VAL A N 1
ATOM 750 C CA . VAL A 1 106 ? -16.491 5.617 4.077 1.00 92.06 106 VAL A CA 1
ATOM 751 C C . VAL A 1 106 ? -16.484 4.189 4.620 1.00 92.06 106 VAL A C 1
ATOM 753 O O . VAL A 1 106 ? -17.040 3.933 5.687 1.00 92.06 106 VAL A O 1
ATOM 756 N N . ALA A 1 107 ? -15.826 3.274 3.912 1.00 88.75 107 ALA A N 1
ATOM 757 C CA . ALA A 1 107 ? -15.580 1.910 4.363 1.00 88.75 107 ALA A CA 1
ATOM 758 C C . ALA A 1 107 ? -14.093 1.726 4.695 1.00 88.75 107 ALA A C 1
ATOM 760 O O . ALA A 1 107 ? -13.227 2.023 3.873 1.00 88.75 107 ALA A O 1
ATOM 761 N N . THR A 1 108 ? -13.790 1.210 5.885 1.00 92.38 108 THR A N 1
ATOM 762 C CA . THR A 1 108 ? -12.444 0.720 6.214 1.00 92.38 108 THR A CA 1
ATOM 763 C C . THR A 1 108 ? -12.267 -0.666 5.591 1.00 92.38 108 THR A C 1
ATOM 765 O O . THR A 1 108 ? -13.138 -1.517 5.748 1.00 92.38 108 THR A O 1
ATOM 768 N N . LEU A 1 109 ? -11.162 -0.881 4.876 1.00 87.62 109 LEU A N 1
ATOM 769 C CA . LEU A 1 109 ? -10.802 -2.169 4.272 1.00 87.62 109 LEU A CA 1
ATOM 770 C C . LEU A 1 109 ? -9.801 -2.939 5.137 1.00 87.62 109 LEU A C 1
ATOM 772 O O . LEU A 1 109 ? -9.912 -4.153 5.247 1.00 87.62 109 LEU A O 1
ATOM 776 N N . ALA A 1 110 ? -8.860 -2.230 5.764 1.00 86.12 110 ALA A N 1
ATOM 777 C CA . ALA A 1 110 ? -7.881 -2.783 6.695 1.00 86.12 110 ALA A CA 1
ATOM 778 C C . ALA A 1 110 ? -7.673 -1.823 7.876 1.00 86.12 110 ALA A C 1
ATOM 780 O O . ALA A 1 110 ? -7.728 -0.604 7.693 1.00 86.12 110 ALA A O 1
ATOM 781 N N . SER A 1 111 ? -7.432 -2.369 9.068 1.00 85.44 111 SER A N 1
ATOM 782 C CA . SER A 1 111 ? -7.256 -1.660 10.346 1.00 85.44 111 SER A CA 1
ATOM 783 C C . SER A 1 111 ? -6.276 -2.403 11.255 1.00 85.44 111 SER A C 1
ATOM 785 O O . SER A 1 111 ? -5.918 -3.536 10.952 1.00 85.44 111 SER A O 1
ATOM 787 N N . GLY A 1 112 ? -5.863 -1.776 12.362 1.00 74.81 112 GLY A N 1
ATOM 788 C CA . GLY A 1 112 ? -4.912 -2.377 13.310 1.00 74.81 112 GLY A CA 1
ATOM 789 C C . GLY A 1 112 ? -3.466 -2.392 12.803 1.00 74.81 112 GLY A C 1
ATOM 790 O O . GLY A 1 112 ? -2.635 -3.100 13.356 1.00 74.81 112 GLY A O 1
ATOM 791 N N . LEU A 1 113 ? -3.179 -1.627 11.745 1.00 81.50 113 LEU A N 1
ATOM 792 C CA . LEU A 1 113 ? -1.893 -1.616 11.050 1.00 81.50 113 LEU A CA 1
ATOM 793 C C . LEU A 1 113 ? -0.855 -0.741 11.774 1.00 81.50 113 LEU A C 1
ATOM 795 O O . LEU A 1 113 ? -1.180 0.039 12.673 1.00 81.50 113 LEU A O 1
ATOM 799 N N . TYR A 1 114 ? 0.395 -0.804 11.322 1.00 80.69 114 TYR A N 1
ATOM 800 C CA . TYR A 1 114 ? 1.431 0.172 11.683 1.00 80.69 114 TYR A CA 1
ATOM 801 C C . TYR A 1 114 ? 1.462 1.345 10.671 1.00 80.69 114 TYR A C 1
ATOM 803 O O . TYR A 1 114 ? 0.412 1.846 10.261 1.00 80.69 114 TYR A O 1
ATOM 811 N N . SER A 1 115 ? 2.641 1.848 10.285 1.00 83.19 115 SER A N 1
ATOM 812 C CA . SER A 1 115 ? 2.793 2.994 9.375 1.00 83.19 115 SER A CA 1
ATOM 813 C C . SER A 1 115 ? 2.524 2.595 7.919 1.00 83.19 115 SER A C 1
ATOM 815 O O . SER A 1 115 ? 3.448 2.265 7.169 1.00 83.19 115 SER A O 1
ATOM 817 N N . VAL A 1 116 ? 1.262 2.655 7.492 1.00 89.19 116 VAL A N 1
ATOM 818 C CA . VAL A 1 116 ? 0.899 2.488 6.075 1.00 89.19 116 VAL A CA 1
ATOM 819 C C . VAL A 1 116 ? 1.503 3.587 5.192 1.00 89.19 116 VAL A C 1
ATOM 821 O O . VAL A 1 116 ? 1.452 4.765 5.550 1.00 89.19 116 VAL A O 1
ATOM 824 N N . SER A 1 117 ? 2.061 3.199 4.043 1.00 87.19 117 SER A N 1
ATOM 825 C CA . SER A 1 117 ? 2.655 4.110 3.053 1.00 87.19 117 SER A CA 1
ATOM 826 C C . SER A 1 117 ? 1.988 3.970 1.676 1.00 87.19 117 SER A C 1
ATOM 828 O O . SER A 1 117 ? 0.849 4.421 1.526 1.00 87.19 117 SER A O 1
ATOM 830 N N . GLY A 1 118 ? 2.691 3.397 0.694 1.00 90.38 118 GLY A N 1
ATOM 831 C CA . GLY A 1 118 ? 2.292 3.336 -0.715 1.00 90.38 118 GLY A CA 1
ATOM 832 C C . GLY A 1 118 ? 1.066 2.463 -0.994 1.00 90.38 118 GLY A C 1
ATOM 833 O O . GLY A 1 118 ? 0.805 1.511 -0.252 1.00 90.38 118 GLY A O 1
ATOM 834 N N . LEU A 1 119 ? 0.336 2.776 -2.070 1.00 96.94 119 LEU A N 1
ATOM 835 C CA . LEU A 1 119 ? -0.967 2.201 -2.409 1.00 96.94 119 LEU A CA 1
ATOM 836 C C . LEU A 1 119 ? -1.137 1.924 -3.915 1.00 96.94 119 LEU A C 1
ATOM 838 O O . LEU A 1 119 ? -1.003 2.819 -4.740 1.00 96.94 119 LEU A O 1
ATOM 842 N N . ALA A 1 120 ? -1.567 0.712 -4.270 1.00 97.75 120 ALA A N 1
ATOM 843 C CA . ALA A 1 120 ? -1.940 0.338 -5.637 1.00 97.75 120 ALA A CA 1
ATOM 844 C C . ALA A 1 120 ? -3.237 -0.494 -5.674 1.00 97.75 120 ALA A C 1
ATOM 846 O O . ALA A 1 120 ? -3.656 -1.064 -4.664 1.00 97.75 120 ALA A O 1
ATOM 847 N N . VAL A 1 121 ? -3.889 -0.592 -6.837 1.00 97.12 121 VAL A N 1
ATOM 848 C CA . VAL A 1 121 ? -5.108 -1.402 -7.041 1.00 97.12 121 VAL A CA 1
ATOM 849 C C . VAL A 1 121 ? -5.048 -2.153 -8.372 1.00 97.12 121 VAL A C 1
ATOM 851 O O . VAL A 1 121 ? -4.642 -1.579 -9.378 1.00 97.12 121 VAL A O 1
ATOM 854 N N . ASP A 1 122 ? -5.477 -3.420 -8.389 1.00 91.94 122 ASP A N 1
ATOM 855 C CA . ASP A 1 122 ? -5.763 -4.161 -9.630 1.00 91.94 122 ASP A CA 1
ATOM 856 C C . ASP A 1 122 ? -7.283 -4.122 -9.916 1.00 91.94 122 ASP A C 1
ATOM 858 O O . ASP A 1 122 ? -7.987 -3.190 -9.516 1.00 91.94 122 ASP A O 1
ATOM 862 N N . ASN A 1 123 ? -7.837 -5.145 -10.568 1.00 84.56 123 ASN A N 1
ATOM 863 C CA . ASN A 1 123 ? -9.278 -5.341 -10.674 1.00 84.56 123 ASN A CA 1
ATOM 864 C C . ASN A 1 123 ? -9.947 -5.728 -9.336 1.00 84.56 123 ASN A C 1
ATOM 866 O O . ASN A 1 123 ? -11.072 -5.291 -9.095 1.00 84.56 123 ASN A O 1
ATOM 870 N N . ASN A 1 124 ? -9.288 -6.486 -8.448 1.00 84.12 124 ASN A N 1
ATOM 871 C CA . ASN A 1 124 ? -9.937 -7.235 -7.353 1.00 84.12 124 ASN A CA 1
ATOM 872 C C . ASN A 1 124 ? -9.523 -6.811 -5.928 1.00 84.12 124 ASN A C 1
ATOM 874 O O . ASN A 1 124 ? -10.303 -6.933 -4.974 1.00 84.12 124 ASN A O 1
ATOM 878 N N . TYR A 1 125 ? -8.295 -6.329 -5.780 1.00 93.06 125 TYR A N 1
ATOM 879 C CA . TYR A 1 125 ? -7.586 -6.086 -4.532 1.00 93.06 125 TYR A CA 1
ATOM 880 C C . TYR A 1 125 ? -7.060 -4.649 -4.446 1.00 93.06 125 TYR A C 1
ATOM 882 O O . TYR A 1 125 ? -7.008 -3.891 -5.416 1.00 93.06 125 TYR A O 1
ATOM 890 N N . VAL A 1 126 ? -6.683 -4.297 -3.223 1.00 98.12 126 VAL A N 1
ATOM 891 C CA . VAL A 1 126 ? -5.946 -3.098 -2.846 1.00 98.12 126 VAL A CA 1
ATOM 892 C C . VAL A 1 126 ? -4.641 -3.571 -2.220 1.00 98.12 126 VAL A C 1
ATOM 894 O O . VAL A 1 126 ? -4.669 -4.352 -1.267 1.00 98.12 126 VAL A O 1
ATOM 897 N N . TYR A 1 127 ? -3.519 -3.125 -2.768 1.00 98.19 127 TYR A N 1
ATOM 898 C CA . TYR A 1 127 ? -2.162 -3.491 -2.376 1.00 98.19 127 TYR A CA 1
ATOM 899 C C . TYR A 1 127 ? -1.519 -2.312 -1.662 1.00 98.19 127 TYR A C 1
ATOM 901 O O . TYR A 1 127 ? -1.655 -1.177 -2.112 1.00 98.19 127 TYR A O 1
ATOM 909 N N . PHE A 1 128 ? -0.842 -2.562 -0.548 1.00 97.19 128 PHE A N 1
ATOM 910 C CA . PHE A 1 128 ? -0.264 -1.498 0.259 1.00 97.19 128 PHE A CA 1
ATOM 911 C C . PHE A 1 128 ? 0.958 -1.966 1.043 1.00 97.19 128 PHE A C 1
ATOM 913 O O . PHE A 1 128 ? 1.085 -3.142 1.391 1.00 97.19 128 PHE A O 1
ATOM 920 N N . ALA A 1 129 ? 1.839 -1.018 1.347 1.00 94.12 129 ALA A N 1
ATOM 921 C CA . ALA A 1 129 ? 2.951 -1.229 2.259 1.00 94.12 129 ALA A CA 1
ATOM 922 C C . ALA A 1 129 ? 2.571 -0.816 3.690 1.00 94.12 129 ALA A C 1
ATOM 924 O O . ALA A 1 129 ? 1.944 0.220 3.912 1.00 94.12 129 ALA A O 1
ATOM 925 N N . GLU A 1 130 ? 2.985 -1.618 4.665 1.00 90.94 130 GLU A N 1
ATOM 926 C CA . GLU A 1 130 ? 2.933 -1.325 6.096 1.00 90.94 130 GLU A CA 1
ATOM 927 C C . GLU A 1 130 ? 4.358 -1.324 6.649 1.00 90.94 130 GLU A C 1
ATOM 929 O O . GLU A 1 130 ? 5.038 -2.343 6.608 1.00 90.94 130 GLU A O 1
ATOM 934 N N . ASN A 1 131 ? 4.800 -0.210 7.224 1.00 82.44 131 ASN A N 1
ATOM 935 C CA . ASN A 1 131 ? 6.066 -0.120 7.942 1.00 82.44 131 ASN A CA 1
ATOM 936 C C . ASN A 1 131 ? 5.809 -0.309 9.445 1.00 82.44 131 ASN A C 1
ATOM 938 O O . ASN A 1 131 ? 5.161 0.526 10.077 1.00 82.44 131 ASN A O 1
ATOM 942 N N . ILE A 1 132 ? 6.318 -1.394 10.021 1.00 71.38 132 ILE A N 1
ATOM 943 C CA . ILE A 1 132 ? 6.301 -1.666 11.467 1.00 71.38 132 ILE A CA 1
ATOM 944 C C . ILE A 1 132 ? 7.463 -0.934 12.157 1.00 71.38 132 ILE A C 1
ATOM 946 O O . ILE A 1 132 ? 7.311 -0.423 13.265 1.00 71.38 132 ILE A O 1
ATOM 950 N N . GLY A 1 133 ? 8.598 -0.796 11.467 1.00 59.53 133 GLY A N 1
ATOM 951 C CA . GLY A 1 133 ? 9.752 -0.033 11.937 1.00 59.53 133 GLY A CA 1
ATOM 952 C C . GLY A 1 133 ? 10.750 0.299 10.827 1.00 59.53 133 GLY A C 1
ATOM 953 O O . GLY A 1 133 ? 10.496 0.072 9.640 1.00 59.53 133 GLY A O 1
ATOM 954 N N . ILE A 1 134 ? 11.912 0.826 11.221 1.00 50.94 134 ILE A N 1
ATOM 955 C CA . ILE A 1 134 ? 13.058 0.975 10.315 1.00 50.94 134 ILE A CA 1
ATOM 956 C C . ILE A 1 134 ? 13.499 -0.435 9.905 1.00 50.94 134 ILE A C 1
ATOM 958 O O . ILE A 1 134 ? 13.782 -1.263 10.765 1.00 50.94 134 ILE A O 1
ATOM 962 N N . ASN A 1 135 ? 13.521 -0.705 8.600 1.00 58.94 135 ASN A N 1
ATOM 963 C CA . ASN A 1 135 ? 13.817 -2.014 8.004 1.00 58.94 135 ASN A CA 1
ATOM 964 C C . ASN A 1 135 ? 12.902 -3.178 8.440 1.00 58.94 135 ASN A C 1
ATOM 966 O O . ASN A 1 135 ? 13.299 -4.337 8.360 1.00 58.94 135 ASN A O 1
ATOM 970 N N . ALA A 1 136 ? 11.669 -2.878 8.856 1.00 67.88 136 ALA A N 1
ATOM 971 C CA . ALA A 1 136 ? 10.640 -3.877 9.128 1.00 67.88 136 ALA A CA 1
ATOM 972 C C . ALA A 1 136 ? 9.330 -3.479 8.437 1.00 67.88 136 ALA A C 1
ATOM 974 O O . ALA A 1 136 ? 8.447 -2.883 9.055 1.00 67.88 136 ALA A O 1
ATOM 975 N N . ALA A 1 137 ? 9.220 -3.772 7.141 1.00 79.94 137 ALA A N 1
ATOM 976 C CA . ALA A 1 137 ? 8.036 -3.516 6.329 1.00 79.94 137 ALA A CA 1
ATOM 977 C C . ALA A 1 137 ? 7.373 -4.807 5.815 1.00 79.94 137 ALA A C 1
ATOM 979 O O . ALA A 1 137 ? 8.026 -5.823 5.568 1.00 79.94 137 ALA A O 1
ATOM 980 N N . ASN A 1 138 ? 6.058 -4.740 5.633 1.00 87.38 138 ASN A N 1
ATOM 981 C CA . ASN A 1 138 ? 5.217 -5.774 5.051 1.00 87.38 138 ASN A CA 1
ATOM 982 C C . ASN A 1 138 ? 4.565 -5.245 3.769 1.00 87.38 138 ASN A C 1
ATOM 984 O O . ASN A 1 138 ? 3.977 -4.163 3.772 1.00 87.38 138 ASN A O 1
ATOM 988 N N . ILE A 1 139 ? 4.571 -6.046 2.706 1.00 96.12 139 ILE A N 1
ATOM 989 C CA . ILE A 1 139 ? 3.716 -5.834 1.532 1.00 96.12 139 ILE A CA 1
ATOM 990 C C . ILE A 1 139 ? 2.448 -6.650 1.749 1.00 96.12 139 ILE A C 1
ATOM 992 O O . ILE A 1 139 ? 2.518 -7.865 1.943 1.00 96.12 139 ILE A O 1
ATOM 996 N N . LYS A 1 140 ? 1.284 -6.000 1.741 1.00 93.50 140 LYS A N 1
ATOM 997 C CA . LYS A 1 140 ? -0.015 -6.625 2.021 1.00 93.50 140 LYS A CA 1
ATOM 998 C C . LYS A 1 140 ? -1.014 -6.362 0.893 1.00 93.50 140 LYS A C 1
ATOM 1000 O O . LYS A 1 140 ? -0.906 -5.378 0.164 1.00 93.50 140 LYS A O 1
ATOM 1005 N N . LYS A 1 141 ? -2.020 -7.231 0.776 1.00 95.00 141 LYS A N 1
ATOM 1006 C CA . LYS A 1 141 ? -3.219 -7.012 -0.044 1.00 95.00 141 LYS A CA 1
ATOM 1007 C C . LYS A 1 141 ? -4.497 -7.240 0.757 1.00 95.00 141 LYS A C 1
ATOM 1009 O O . LYS A 1 141 ? -4.531 -8.065 1.664 1.00 95.00 141 LYS A O 1
ATOM 1014 N N . VAL A 1 142 ? -5.572 -6.555 0.389 1.00 91.94 142 VAL A N 1
ATOM 1015 C CA . VAL A 1 142 ? -6.933 -6.796 0.897 1.00 91.94 142 VAL A CA 1
ATOM 1016 C C . VAL A 1 142 ? -7.927 -6.713 -0.257 1.00 91.94 142 VAL A C 1
ATOM 1018 O O . VAL A 1 142 ? -7.686 -5.993 -1.224 1.00 91.94 142 VAL A O 1
ATOM 1021 N N . SER A 1 143 ? -9.031 -7.465 -0.221 1.00 87.69 143 SER A N 1
ATOM 1022 C CA . SER A 1 143 ? -10.044 -7.346 -1.280 1.00 87.69 143 SER A CA 1
ATOM 1023 C C . SER A 1 143 ? -10.636 -5.936 -1.299 1.00 87.69 143 SER A C 1
ATOM 1025 O O . SER A 1 143 ? -10.910 -5.351 -0.248 1.00 87.69 143 SER A O 1
ATOM 1027 N N . LYS A 1 144 ? -10.945 -5.415 -2.492 1.00 86.19 144 LYS A N 1
ATOM 1028 C CA . LYS A 1 144 ? -11.705 -4.165 -2.658 1.00 86.19 144 LYS A CA 1
ATOM 1029 C C . LYS A 1 144 ? -13.060 -4.171 -1.946 1.00 86.19 144 LYS A C 1
ATOM 1031 O O . LYS A 1 144 ? -13.620 -3.097 -1.719 1.00 86.19 144 LYS A O 1
ATOM 1036 N N . ASN A 1 145 ? -13.600 -5.342 -1.609 1.00 79.50 145 ASN A N 1
ATOM 1037 C CA . ASN A 1 145 ? -14.858 -5.501 -0.876 1.00 79.50 145 ASN A CA 1
ATOM 1038 C C . ASN A 1 145 ? -14.684 -5.581 0.653 1.00 79.50 145 ASN A C 1
ATOM 1040 O O . ASN A 1 145 ? -15.684 -5.629 1.363 1.00 79.50 145 ASN A O 1
ATOM 1044 N N . GLY A 1 146 ? -13.445 -5.543 1.154 1.00 73.19 146 GLY A N 1
ATOM 1045 C CA . GLY A 1 146 ? -13.103 -5.877 2.537 1.00 73.19 146 GLY A CA 1
ATOM 1046 C C . GLY A 1 146 ? -12.938 -7.388 2.738 1.00 73.19 146 GLY A C 1
ATOM 1047 O O . GLY A 1 146 ? -13.201 -8.179 1.831 1.00 73.19 146 GLY A O 1
ATOM 1048 N N . GLY A 1 147 ? -12.473 -7.783 3.922 1.00 65.44 147 GLY A N 1
ATOM 1049 C CA . GLY A 1 147 ? -12.156 -9.170 4.274 1.00 65.44 147 GLY A CA 1
ATOM 1050 C C . GLY A 1 147 ? -10.735 -9.300 4.820 1.00 65.44 147 GLY A C 1
ATOM 1051 O O . GLY A 1 147 ? -10.114 -8.300 5.174 1.00 65.44 147 GLY A O 1
ATOM 1052 N N . THR A 1 148 ? -10.221 -10.528 4.885 1.00 78.44 148 THR A N 1
ATOM 1053 C CA . THR A 1 148 ? -8.886 -10.823 5.423 1.00 78.44 148 THR A CA 1
ATOM 1054 C C . THR A 1 148 ? -7.788 -10.062 4.676 1.00 78.44 148 THR A C 1
ATOM 1056 O O . THR A 1 148 ? -7.737 -10.055 3.443 1.00 78.44 148 THR A O 1
ATOM 1059 N N . VAL A 1 149 ? -6.891 -9.441 5.440 1.00 80.94 149 VAL A N 1
ATOM 1060 C CA . VAL A 1 149 ? -5.662 -8.828 4.930 1.00 80.94 149 VAL A CA 1
ATOM 1061 C C . VAL A 1 149 ? -4.608 -9.924 4.783 1.00 80.94 149 VAL A C 1
ATOM 1063 O O . VAL A 1 149 ? -4.324 -10.638 5.737 1.00 80.94 149 VAL A O 1
ATOM 1066 N N . ILE A 1 150 ? -4.025 -10.056 3.596 1.00 80.62 150 ILE A N 1
ATOM 1067 C CA . ILE A 1 150 ? -3.044 -11.091 3.258 1.00 80.62 150 ILE A CA 1
ATOM 1068 C C . ILE A 1 150 ? -1.666 -10.439 3.153 1.00 80.62 150 ILE A C 1
ATOM 1070 O O . ILE A 1 150 ? -1.477 -9.526 2.348 1.00 80.62 150 ILE A O 1
ATOM 1074 N N . THR A 1 151 ? -0.696 -10.916 3.931 1.00 86.94 151 THR A N 1
ATOM 1075 C CA . THR A 1 151 ? 0.718 -10.551 3.759 1.00 86.94 151 THR A CA 1
ATOM 1076 C C . THR A 1 151 ? 1.289 -11.295 2.550 1.00 86.94 151 THR A C 1
ATOM 1078 O O . THR A 1 151 ? 1.158 -12.510 2.455 1.00 86.94 151 THR A O 1
ATOM 1081 N N . LEU A 1 152 ? 1.894 -10.561 1.615 1.00 77.00 152 LEU A N 1
ATOM 1082 C CA . LEU A 1 152 ? 2.568 -11.094 0.424 1.00 77.00 152 LEU A CA 1
ATOM 1083 C C . LEU A 1 152 ? 4.084 -11.196 0.626 1.00 77.00 152 LEU A C 1
ATOM 1085 O O . LEU A 1 152 ? 4.708 -12.115 0.110 1.00 77.00 152 LEU A O 1
ATOM 1089 N N . ALA A 1 153 ? 4.656 -10.254 1.377 1.00 83.44 153 ALA A N 1
ATOM 1090 C CA . ALA A 1 153 ? 6.050 -10.250 1.803 1.00 83.44 153 ALA A CA 1
ATOM 1091 C C . ALA A 1 153 ? 6.158 -9.604 3.190 1.00 83.44 153 ALA A C 1
ATOM 1093 O O . ALA A 1 153 ? 5.431 -8.653 3.482 1.00 83.44 153 ALA A O 1
ATOM 1094 N N . SER A 1 154 ? 7.074 -10.090 4.023 1.00 82.50 154 SER A N 1
ATOM 1095 C CA . SER A 1 154 ? 7.328 -9.600 5.384 1.00 82.50 154 SER A CA 1
ATOM 1096 C C . SER A 1 154 ? 8.813 -9.331 5.613 1.00 82.50 154 SER A C 1
ATOM 1098 O O . SER A 1 154 ? 9.650 -9.844 4.870 1.00 82.50 154 SER A O 1
ATOM 1100 N N . GLY A 1 155 ? 9.151 -8.531 6.629 1.00 76.75 155 GLY A N 1
ATOM 1101 C CA . GLY A 1 155 ? 10.548 -8.244 6.992 1.00 76.75 155 GLY A CA 1
ATOM 1102 C C . GLY A 1 155 ? 11.348 -7.529 5.895 1.00 76.75 155 GLY A C 1
ATOM 1103 O O . GLY A 1 155 ? 12.554 -7.724 5.783 1.00 76.75 155 GLY A O 1
ATOM 1104 N N . GLN A 1 156 ? 10.679 -6.750 5.043 1.00 81.25 156 GLN A N 1
ATOM 1105 C CA . GLN A 1 156 ? 11.328 -5.988 3.976 1.00 81.25 156 GLN A CA 1
ATOM 1106 C C . GLN A 1 156 ? 11.967 -4.699 4.526 1.00 81.25 156 GLN A C 1
ATOM 1108 O O . GLN A 1 156 ? 11.533 -4.197 5.570 1.00 81.25 156 GLN A O 1
ATOM 1113 N N . PRO A 1 157 ? 12.970 -4.120 3.836 1.00 73.88 157 PRO A N 1
ATOM 1114 C CA . PRO A 1 157 ? 13.459 -2.781 4.154 1.00 73.88 157 PRO A CA 1
ATOM 1115 C C . PRO A 1 157 ? 12.331 -1.736 4.066 1.00 73.88 157 PRO A C 1
ATOM 1117 O O . PRO A 1 157 ? 11.301 -1.980 3.441 1.00 73.88 157 PRO A O 1
ATOM 1120 N N . SER A 1 158 ? 12.497 -0.565 4.691 1.00 73.25 158 SER A N 1
ATOM 1121 C CA . SER A 1 158 ? 11.399 0.413 4.796 1.00 73.25 158 SER A CA 1
ATOM 1122 C C . SER A 1 158 ? 10.860 0.855 3.428 1.00 73.25 158 SER A C 1
ATOM 1124 O O . SER A 1 158 ? 11.558 1.513 2.654 1.00 73.25 158 SER A O 1
ATOM 1126 N N . THR A 1 159 ? 9.599 0.511 3.161 1.00 85.44 159 THR A N 1
ATOM 1127 C CA . THR A 1 159 ? 8.954 0.646 1.852 1.00 85.44 159 THR A CA 1
ATOM 1128 C C . THR A 1 159 ? 8.208 1.972 1.718 1.00 85.44 159 THR A C 1
ATOM 1130 O O . THR A 1 159 ? 7.371 2.310 2.566 1.00 85.44 159 THR A O 1
ATOM 1133 N N . TRP A 1 160 ? 8.470 2.724 0.645 1.00 88.56 160 TRP A N 1
ATOM 1134 C CA . TRP A 1 160 ? 7.897 4.062 0.440 1.00 88.56 160 TRP A CA 1
ATOM 1135 C C . TRP A 1 160 ? 6.711 4.075 -0.534 1.00 88.56 160 TRP A C 1
ATOM 1137 O O . TRP A 1 160 ? 5.652 4.580 -0.162 1.00 88.56 160 TRP A O 1
ATOM 1147 N N . SER A 1 161 ? 6.845 3.491 -1.728 1.00 94.19 161 SER A N 1
ATOM 1148 C CA . SER A 1 161 ? 5.789 3.446 -2.753 1.00 94.19 161 SER A CA 1
ATOM 1149 C C . SER A 1 161 ? 5.579 2.027 -3.297 1.00 94.19 161 SER A C 1
ATOM 1151 O O . SER A 1 161 ? 6.458 1.171 -3.179 1.00 94.19 161 SER A O 1
ATOM 1153 N N . VAL A 1 162 ? 4.395 1.767 -3.862 1.00 97.06 162 VAL A N 1
ATOM 1154 C CA . VAL A 1 162 ? 3.950 0.452 -4.350 1.00 97.06 162 VAL A CA 1
ATOM 1155 C C . VAL A 1 162 ? 3.263 0.614 -5.708 1.00 97.06 162 VAL A C 1
ATOM 1157 O O . VAL A 1 162 ? 2.409 1.477 -5.863 1.00 97.06 162 VAL A O 1
ATOM 1160 N N . ALA A 1 163 ? 3.583 -0.258 -6.664 1.00 97.81 163 ALA A N 1
ATOM 1161 C CA . ALA A 1 163 ? 2.873 -0.417 -7.935 1.00 97.81 163 ALA A CA 1
ATOM 1162 C C . ALA A 1 163 ? 2.457 -1.885 -8.134 1.00 97.81 163 ALA A C 1
ATOM 1164 O O . ALA A 1 163 ? 2.947 -2.785 -7.452 1.00 97.81 163 ALA A O 1
ATOM 1165 N N . VAL A 1 164 ? 1.546 -2.148 -9.072 1.00 97.31 164 VAL A N 1
ATOM 1166 C CA . VAL A 1 164 ? 1.057 -3.502 -9.372 1.00 97.31 164 VAL A CA 1
ATOM 1167 C C . VAL A 1 164 ? 0.778 -3.650 -10.866 1.00 97.31 164 VAL A C 1
ATOM 1169 O O . VAL A 1 164 ? 0.313 -2.704 -11.499 1.00 97.31 164 VAL A O 1
ATOM 1172 N N . ASP A 1 165 ? 1.058 -4.826 -11.423 1.00 91.44 165 ASP A N 1
ATOM 1173 C CA . ASP A 1 165 ? 0.617 -5.224 -12.763 1.00 91.44 165 ASP A CA 1
ATOM 1174 C C . ASP A 1 165 ? -0.294 -6.471 -12.688 1.00 91.44 165 ASP A C 1
ATOM 1176 O O . ASP A 1 165 ? -0.812 -6.823 -11.627 1.00 91.44 165 ASP A O 1
ATOM 1180 N N . GLY A 1 166 ? -0.539 -7.152 -13.812 1.00 80.88 166 GLY A N 1
ATOM 1181 C CA . GLY A 1 166 ? -1.367 -8.365 -13.832 1.00 80.88 166 GLY A CA 1
ATOM 1182 C C . GLY A 1 166 ? -0.734 -9.613 -13.192 1.00 80.88 166 GLY A C 1
ATOM 1183 O O . GLY A 1 166 ? -1.377 -10.661 -13.188 1.00 80.88 166 GLY A O 1
ATOM 1184 N N . ILE A 1 167 ? 0.516 -9.541 -12.717 1.00 85.19 167 ILE A N 1
ATOM 1185 C CA . ILE A 1 167 ? 1.353 -10.697 -12.353 1.00 85.19 167 ILE A CA 1
ATOM 1186 C C . ILE A 1 167 ? 2.058 -10.491 -11.002 1.00 85.19 167 ILE A C 1
ATOM 1188 O O . ILE A 1 167 ? 2.163 -11.431 -10.211 1.00 85.19 167 ILE A O 1
ATOM 1192 N N . SER A 1 168 ? 2.560 -9.290 -10.713 1.00 91.81 168 SER A N 1
ATOM 1193 C CA . SER A 1 168 ? 3.380 -8.975 -9.538 1.00 91.81 168 SER A CA 1
ATOM 1194 C C . SER A 1 168 ? 3.039 -7.621 -8.902 1.00 91.81 168 SER A C 1
ATOM 1196 O O . SER A 1 168 ? 2.554 -6.692 -9.545 1.00 91.81 168 SER A O 1
ATOM 1198 N N . VAL A 1 169 ? 3.341 -7.511 -7.610 1.00 97.81 169 VAL A N 1
ATOM 1199 C CA . VAL A 1 169 ? 3.414 -6.255 -6.852 1.00 97.81 169 VAL A CA 1
ATOM 1200 C C . VAL A 1 169 ? 4.873 -5.816 -6.814 1.00 97.81 169 VAL A C 1
ATOM 1202 O O . VAL A 1 169 ? 5.750 -6.650 -6.597 1.00 97.81 169 VAL A O 1
ATOM 1205 N N . TYR A 1 170 ? 5.124 -4.524 -6.995 1.00 98.06 170 TYR A N 1
ATOM 1206 C CA . TYR A 1 170 ? 6.445 -3.902 -7.086 1.00 98.06 170 TYR A CA 1
ATOM 1207 C C . TYR A 1 170 ? 6.567 -2.791 -6.044 1.00 98.06 170 TYR A C 1
ATOM 1209 O O . TYR A 1 170 ? 5.582 -2.098 -5.789 1.00 98.06 170 TYR A O 1
ATOM 1217 N N . TRP A 1 171 ? 7.745 -2.583 -5.454 1.00 97.25 171 TRP A N 1
ATOM 1218 C CA . TRP A 1 171 ? 7.928 -1.516 -4.462 1.00 97.25 171 TRP A CA 1
ATOM 1219 C C . TRP A 1 171 ? 9.358 -0.974 -4.358 1.00 97.25 171 TRP A C 1
ATOM 1221 O O . TRP A 1 171 ? 10.318 -1.576 -4.851 1.00 97.25 171 TRP A O 1
ATOM 1231 N N . THR A 1 172 ? 9.467 0.189 -3.710 1.00 94.75 172 THR A N 1
ATOM 1232 C CA . THR A 1 172 ? 10.704 0.942 -3.459 1.00 94.75 172 THR A CA 1
ATOM 1233 C C . THR A 1 172 ? 11.134 0.863 -1.998 1.00 94.75 172 THR A C 1
ATOM 1235 O O . THR A 1 172 ? 10.398 1.258 -1.091 1.00 94.75 172 THR A O 1
ATOM 1238 N N . ASP A 1 173 ? 12.363 0.404 -1.769 1.00 87.19 173 ASP A N 1
ATOM 1239 C CA . ASP A 1 173 ? 12.978 0.333 -0.445 1.00 87.19 173 ASP A CA 1
ATOM 1240 C C . ASP A 1 173 ? 13.808 1.595 -0.172 1.00 87.19 173 ASP A C 1
ATOM 1242 O O . ASP A 1 173 ? 15.014 1.638 -0.432 1.00 87.19 173 ASP A O 1
ATOM 1246 N N . GLY A 1 174 ? 13.168 2.634 0.368 1.00 77.38 174 GLY A N 1
ATOM 1247 C CA . GLY A 1 174 ? 13.744 3.979 0.492 1.00 77.38 174 GLY A CA 1
ATOM 1248 C C . GLY A 1 174 ? 15.013 4.080 1.349 1.00 77.38 174 GLY A C 1
ATOM 1249 O O . GLY A 1 174 ? 15.825 4.970 1.123 1.00 77.38 174 GLY A O 1
ATOM 1250 N N . TYR A 1 175 ? 15.240 3.145 2.280 1.00 72.62 175 TYR A N 1
ATOM 1251 C CA . TYR A 1 175 ? 16.521 3.010 3.001 1.00 72.62 175 TYR A CA 1
ATOM 1252 C C . TYR A 1 175 ? 17.346 1.784 2.579 1.00 72.62 175 TYR A C 1
ATOM 1254 O O . TYR A 1 175 ? 18.526 1.702 2.908 1.00 72.62 175 TYR A O 1
ATOM 1262 N N . GLY A 1 176 ? 16.751 0.840 1.843 1.00 70.00 176 GLY A N 1
ATOM 1263 C CA . GLY A 1 176 ? 17.430 -0.362 1.344 1.00 70.00 176 GLY A CA 1
ATOM 1264 C C . GLY A 1 176 ? 18.073 -0.192 -0.036 1.00 70.00 176 GLY A C 1
ATOM 1265 O O . GLY A 1 176 ? 18.712 -1.124 -0.523 1.00 70.00 176 GLY A O 1
ATOM 1266 N N . GLY A 1 177 ? 17.859 0.946 -0.705 1.00 83.12 177 GLY A N 1
ATOM 1267 C CA . GLY A 1 177 ? 18.406 1.250 -2.032 1.00 83.12 177 GLY A CA 1
ATOM 1268 C C . GLY A 1 177 ? 18.021 0.241 -3.119 1.00 83.12 177 GLY A C 1
ATOM 1269 O O . GLY A 1 177 ? 18.756 0.051 -4.093 1.00 83.12 177 GLY A O 1
ATOM 1270 N N . THR A 1 178 ? 16.902 -0.458 -2.922 1.00 86.56 178 THR A N 1
ATOM 1271 C CA . THR A 1 178 ? 16.490 -1.630 -3.699 1.00 86.56 178 THR A CA 1
ATOM 1272 C C . THR A 1 178 ? 15.098 -1.448 -4.304 1.00 86.56 178 THR A C 1
ATOM 1274 O O . THR A 1 178 ? 14.242 -0.747 -3.763 1.00 86.56 178 THR A O 1
ATOM 1277 N N . ILE A 1 179 ? 14.886 -2.080 -5.460 1.00 94.56 179 ILE A N 1
ATOM 1278 C CA . ILE A 1 179 ? 13.576 -2.235 -6.103 1.00 94.56 179 ILE A CA 1
ATOM 1279 C C . ILE A 1 179 ? 13.248 -3.719 -6.083 1.00 94.56 179 ILE A C 1
ATOM 1281 O O . ILE A 1 179 ? 14.076 -4.536 -6.500 1.00 94.56 179 ILE A O 1
ATOM 1285 N N . ARG A 1 180 ? 12.057 -4.078 -5.609 1.00 92.56 180 ARG A N 1
ATOM 1286 C CA . ARG A 1 180 ? 11.648 -5.477 -5.422 1.00 92.56 180 ARG A CA 1
ATOM 1287 C C . ARG A 1 180 ? 10.319 -5.780 -6.093 1.00 92.56 180 ARG A C 1
ATOM 1289 O O . ARG A 1 180 ? 9.552 -4.871 -6.412 1.00 92.56 180 ARG A O 1
ATOM 1296 N N . LYS A 1 181 ? 10.056 -7.075 -6.280 1.00 93.69 181 LYS A N 1
ATOM 1297 C CA . LYS A 1 181 ? 8.744 -7.608 -6.648 1.00 93.69 181 LYS A CA 1
ATOM 1298 C C . LYS A 1 181 ? 8.392 -8.885 -5.887 1.00 93.69 181 LYS A C 1
ATOM 1300 O O . LYS A 1 181 ? 9.275 -9.624 -5.455 1.00 93.69 181 LYS A O 1
ATOM 1305 N N . VAL A 1 182 ? 7.098 -9.175 -5.808 1.00 92.12 182 VAL A N 1
ATOM 1306 C CA . VAL A 1 182 ? 6.527 -10.459 -5.373 1.00 92.12 182 VAL A CA 1
ATOM 1307 C C . VAL A 1 182 ? 5.312 -10.777 -6.254 1.00 92.12 182 VAL A C 1
ATOM 1309 O O . VAL A 1 182 ? 4.609 -9.837 -6.635 1.00 92.12 182 VAL A O 1
ATOM 1312 N N . PRO A 1 183 ? 5.020 -12.043 -6.609 1.00 86.88 183 PRO A N 1
ATOM 1313 C CA . PRO A 1 183 ? 3.812 -12.363 -7.368 1.00 86.88 183 PRO A CA 1
ATOM 1314 C C . PRO A 1 183 ? 2.541 -11.903 -6.635 1.00 86.88 183 PRO A C 1
ATOM 1316 O O . PRO A 1 183 ? 2.477 -11.951 -5.405 1.00 86.88 183 PRO A O 1
ATOM 1319 N N . ILE A 1 184 ? 1.484 -11.512 -7.360 1.00 81.44 184 ILE A N 1
ATOM 1320 C CA . ILE A 1 184 ? 0.229 -11.012 -6.748 1.00 81.44 184 ILE A CA 1
ATOM 1321 C C . ILE A 1 184 ? -0.467 -12.020 -5.817 1.00 81.44 184 ILE A C 1
ATOM 1323 O O . ILE A 1 184 ? -1.344 -11.633 -5.040 1.00 81.44 184 ILE A O 1
ATOM 1327 N N . ASN A 1 185 ? -0.089 -13.299 -5.881 1.00 75.69 185 ASN A N 1
ATOM 1328 C CA . ASN A 1 185 ? -0.603 -14.385 -5.043 1.00 75.69 185 ASN A CA 1
ATOM 1329 C C . ASN A 1 185 ? 0.327 -14.771 -3.877 1.00 75.69 185 ASN A C 1
ATOM 1331 O O . ASN A 1 185 ? -0.032 -15.655 -3.107 1.00 75.69 185 ASN A O 1
ATOM 1335 N N . GLY A 1 186 ? 1.458 -14.080 -3.709 1.00 70.00 186 GLY A N 1
ATOM 1336 C CA . GLY A 1 186 ? 2.525 -14.443 -2.775 1.00 70.00 186 GLY A CA 1
ATOM 1337 C C . GLY A 1 186 ? 3.577 -15.342 -3.430 1.00 70.00 186 GLY A C 1
ATOM 1338 O O . GLY A 1 186 ? 3.432 -15.745 -4.585 1.00 70.00 186 GLY A O 1
ATOM 1339 N N . GLY A 1 187 ? 4.651 -15.624 -2.693 1.00 66.62 187 GLY A N 1
ATOM 1340 C CA . GLY A 1 187 ? 5.805 -16.397 -3.158 1.00 66.62 187 GLY A CA 1
ATOM 1341 C C . GLY A 1 187 ? 7.120 -15.647 -2.941 1.00 66.62 187 GLY A C 1
ATOM 1342 O O . GLY A 1 187 ? 7.177 -14.665 -2.202 1.00 66.62 187 GLY A O 1
ATOM 1343 N N . THR A 1 188 ? 8.184 -16.109 -3.591 1.00 77.69 188 THR A N 1
ATOM 1344 C CA . THR A 1 188 ? 9.550 -15.618 -3.368 1.00 77.69 188 THR A CA 1
ATOM 1345 C C . THR A 1 188 ? 9.736 -14.165 -3.813 1.00 77.69 188 THR A C 1
ATOM 1347 O O . THR A 1 188 ? 9.507 -13.804 -4.972 1.00 77.69 188 THR A O 1
ATOM 1350 N N . VAL A 1 189 ? 10.196 -13.319 -2.887 1.00 82.06 189 VAL A N 1
ATOM 1351 C CA . VAL A 1 189 ? 10.542 -11.919 -3.164 1.00 82.06 189 VAL A CA 1
ATOM 1352 C C . VAL A 1 189 ? 11.786 -11.859 -4.046 1.00 82.06 189 VAL A C 1
ATOM 1354 O O . VAL A 1 189 ? 12.841 -12.370 -3.683 1.00 82.06 189 VAL A O 1
ATOM 1357 N N . SER A 1 190 ? 11.677 -11.190 -5.191 1.00 82.62 190 SER A N 1
ATOM 1358 C CA . SER A 1 190 ? 12.788 -10.971 -6.122 1.00 82.62 190 SER A CA 1
ATOM 1359 C C . SER A 1 190 ? 13.291 -9.532 -6.034 1.00 82.62 190 SER A C 1
ATOM 1361 O O . SER A 1 190 ? 12.496 -8.594 -6.123 1.00 82.62 190 SER A O 1
ATOM 1363 N N . ILE A 1 191 ? 14.607 -9.338 -5.936 1.00 84.44 191 ILE A N 1
ATOM 1364 C CA . ILE A 1 191 ? 15.234 -8.021 -6.112 1.00 84.44 191 ILE A CA 1
ATOM 1365 C C . ILE A 1 191 ? 15.427 -7.781 -7.616 1.00 84.44 191 ILE A C 1
ATOM 1367 O O . ILE A 1 191 ? 16.019 -8.604 -8.308 1.00 84.44 191 ILE A O 1
ATOM 1371 N N . LEU A 1 192 ? 14.913 -6.661 -8.127 1.00 82.25 192 LEU A N 1
ATOM 1372 C CA . LEU A 1 192 ? 15.029 -6.250 -9.532 1.00 82.25 192 LEU A CA 1
ATOM 1373 C C . LEU A 1 192 ? 16.185 -5.276 -9.772 1.00 82.25 192 LEU A C 1
ATOM 1375 O O . LEU A 1 192 ? 16.761 -5.267 -10.857 1.00 82.25 192 LEU A O 1
ATOM 1379 N N . ALA A 1 193 ? 16.500 -4.444 -8.780 1.00 81.69 193 ALA A N 1
ATOM 1380 C CA . ALA A 1 193 ? 17.595 -3.483 -8.830 1.00 81.69 193 ALA A CA 1
ATOM 1381 C C . ALA A 1 193 ? 18.159 -3.229 -7.428 1.00 81.69 193 ALA A C 1
ATOM 1383 O O . ALA A 1 193 ? 17.410 -3.207 -6.451 1.00 81.69 193 ALA A O 1
ATOM 1384 N N . THR A 1 194 ? 19.466 -2.991 -7.353 1.00 84.44 194 THR A N 1
ATOM 1385 C CA . THR A 1 194 ? 20.229 -2.605 -6.155 1.00 84.44 194 THR A CA 1
ATOM 1386 C C . THR A 1 194 ? 20.943 -1.269 -6.402 1.00 84.44 194 THR A C 1
ATOM 1388 O O . THR A 1 194 ? 20.984 -0.781 -7.534 1.00 84.44 194 THR A O 1
ATOM 1391 N N . GLY A 1 195 ? 21.510 -0.658 -5.356 1.00 75.62 195 GLY A N 1
ATOM 1392 C CA . GLY A 1 195 ? 22.361 0.532 -5.494 1.00 75.62 195 GLY A CA 1
ATOM 1393 C C . GLY A 1 195 ? 21.640 1.794 -5.986 1.00 75.62 195 GLY A C 1
ATOM 1394 O O . GLY A 1 195 ? 22.283 2.679 -6.549 1.00 75.62 195 GLY A O 1
ATOM 1395 N N . SER A 1 196 ? 20.319 1.875 -5.803 1.00 83.06 196 SER A N 1
ATOM 1396 C CA . SER A 1 196 ? 19.568 3.124 -5.985 1.00 83.06 196 SER A CA 1
ATOM 1397 C C . SER A 1 196 ? 19.672 3.987 -4.731 1.00 83.06 196 SER A C 1
ATOM 1399 O O . SER A 1 196 ? 19.693 3.463 -3.620 1.00 83.06 196 SER A O 1
ATOM 1401 N N . ASP A 1 197 ? 19.715 5.302 -4.896 1.00 84.44 197 ASP A N 1
ATOM 1402 C CA . ASP A 1 197 ? 19.840 6.246 -3.787 1.00 84.44 197 ASP A CA 1
ATOM 1403 C C . ASP A 1 197 ? 18.462 6.787 -3.377 1.00 84.44 197 ASP A C 1
ATOM 1405 O O . ASP A 1 197 ? 17.802 7.476 -4.148 1.00 84.44 197 ASP A O 1
ATOM 1409 N N . SER A 1 198 ? 18.004 6.421 -2.178 1.00 87.38 198 SER A N 1
ATOM 1410 C CA . SER A 1 198 ? 16.658 6.698 -1.637 1.00 87.38 198 SER A CA 1
ATOM 1411 C C . SER A 1 198 ? 15.514 6.621 -2.676 1.00 87.38 198 SER A C 1
ATOM 1413 O O . SER A 1 198 ? 14.883 7.643 -2.983 1.00 87.38 198 SER A O 1
ATOM 1415 N N . PRO A 1 199 ? 15.250 5.432 -3.259 1.00 92.12 199 PRO A N 1
ATOM 1416 C CA . PRO A 1 199 ? 14.200 5.258 -4.260 1.00 92.12 199 PRO A CA 1
ATOM 1417 C C . PRO A 1 199 ? 12.812 5.560 -3.666 1.00 92.12 199 PRO A C 1
ATOM 1419 O O . PRO A 1 199 ? 12.488 5.110 -2.568 1.00 92.12 199 PRO A O 1
ATOM 1422 N N . SER A 1 200 ? 12.004 6.343 -4.385 1.00 91.19 200 SER A N 1
ATOM 1423 C CA . SER A 1 200 ? 10.804 7.011 -3.860 1.00 91.19 200 SER A CA 1
ATOM 1424 C C . SER A 1 200 ? 9.507 6.515 -4.502 1.00 91.19 200 SER A C 1
ATOM 1426 O O . SER A 1 200 ? 9.039 5.437 -4.144 1.00 91.19 200 SER A O 1
ATOM 1428 N N . GLY A 1 201 ? 8.907 7.275 -5.418 1.00 94.19 201 GLY A N 1
ATOM 1429 C CA . GLY A 1 201 ? 7.801 6.825 -6.256 1.00 94.19 201 GLY A CA 1
ATOM 1430 C C . GLY A 1 201 ? 8.208 5.696 -7.209 1.00 94.19 201 GLY A C 1
ATOM 1431 O O . GLY A 1 201 ? 9.370 5.577 -7.612 1.00 94.19 201 GLY A O 1
ATOM 1432 N N . ILE A 1 202 ? 7.228 4.875 -7.588 1.00 97.62 202 ILE A N 1
ATOM 1433 C CA . ILE A 1 202 ? 7.389 3.747 -8.510 1.00 97.62 202 ILE A CA 1
ATOM 1434 C C . ILE A 1 202 ? 6.235 3.702 -9.513 1.00 97.62 202 ILE A C 1
ATOM 1436 O O . ILE A 1 202 ? 5.082 3.926 -9.161 1.00 97.62 202 ILE A O 1
ATOM 1440 N N . ALA A 1 203 ? 6.547 3.396 -10.770 1.00 97.81 203 ALA A N 1
ATOM 1441 C CA . ALA A 1 203 ? 5.575 3.205 -11.841 1.00 97.81 203 ALA A CA 1
ATOM 1442 C C . ALA A 1 203 ? 5.943 1.965 -12.669 1.00 97.81 203 ALA A C 1
ATOM 1444 O O . ALA A 1 203 ? 7.100 1.544 -12.698 1.00 97.81 203 ALA A O 1
ATOM 1445 N N . VAL A 1 204 ? 4.970 1.366 -13.353 1.00 97.69 204 VAL A N 1
ATOM 1446 C CA . VAL A 1 204 ? 5.153 0.114 -14.099 1.00 97.69 204 VAL A CA 1
ATOM 1447 C C . VAL A 1 204 ? 4.418 0.179 -15.438 1.00 97.69 204 VAL A C 1
ATOM 1449 O O . VAL A 1 204 ? 3.331 0.746 -15.521 1.00 97.69 204 VAL A O 1
ATOM 1452 N N . ASP A 1 205 ? 5.020 -0.378 -16.489 1.00 94.06 205 ASP A N 1
ATOM 1453 C CA . ASP A 1 205 ? 4.339 -0.681 -17.754 1.00 94.06 205 ASP A CA 1
ATOM 1454 C C . ASP A 1 205 ? 4.465 -2.175 -18.090 1.00 94.06 205 ASP A C 1
ATOM 1456 O O . ASP A 1 205 ? 5.037 -2.947 -17.325 1.00 94.06 205 ASP A O 1
ATOM 1460 N N . SER A 1 206 ? 3.952 -2.607 -19.245 1.00 90.12 206 SER A N 1
ATOM 1461 C CA . SER A 1 206 ? 3.981 -4.012 -19.682 1.00 90.12 206 SER A CA 1
ATOM 1462 C C . SER A 1 206 ? 5.383 -4.591 -19.959 1.00 90.12 206 SER A C 1
ATOM 1464 O O . SER A 1 206 ? 5.487 -5.710 -20.459 1.00 90.12 206 SER A O 1
ATOM 1466 N N . THR A 1 207 ? 6.462 -3.837 -19.725 1.00 91.75 207 THR A N 1
ATOM 1467 C CA . THR A 1 207 ? 7.844 -4.211 -20.063 1.00 91.75 207 THR A CA 1
ATOM 1468 C C . THR A 1 207 ? 8.907 -3.771 -19.048 1.00 91.75 207 THR A C 1
ATOM 1470 O O . THR A 1 207 ? 9.914 -4.471 -18.906 1.00 91.75 207 THR A O 1
ATOM 1473 N N . ASN A 1 208 ? 8.721 -2.664 -18.318 1.00 95.06 208 ASN A N 1
ATOM 1474 C CA . ASN A 1 208 ? 9.692 -2.153 -17.342 1.00 95.06 208 ASN A CA 1
ATOM 1475 C C . ASN A 1 208 ? 9.032 -1.663 -16.039 1.00 95.06 208 ASN A C 1
ATOM 1477 O O . ASN A 1 208 ? 7.894 -1.195 -16.024 1.00 95.06 208 ASN A O 1
ATOM 1481 N N . VAL A 1 209 ? 9.823 -1.678 -14.965 1.00 98.06 209 VAL A N 1
ATOM 1482 C CA . VAL A 1 209 ? 9.606 -0.897 -13.741 1.00 98.06 209 VAL A CA 1
ATOM 1483 C C . VAL A 1 209 ? 10.404 0.400 -13.838 1.00 98.06 209 VAL A C 1
ATOM 1485 O O . VAL A 1 209 ? 11.553 0.387 -14.284 1.00 98.06 209 VAL A O 1
ATOM 1488 N N . TYR A 1 210 ? 9.818 1.499 -13.376 1.00 98.12 210 TYR A N 1
ATOM 1489 C CA . TYR A 1 210 ? 10.391 2.841 -13.328 1.00 98.12 210 TYR A CA 1
ATOM 1490 C C . TYR A 1 210 ? 10.371 3.357 -11.896 1.00 98.12 210 TYR A C 1
ATOM 1492 O O . TYR A 1 210 ? 9.395 3.139 -11.181 1.00 98.12 210 TYR A O 1
ATOM 1500 N N . TRP A 1 211 ? 11.410 4.076 -11.484 1.00 97.38 211 TRP A N 1
ATOM 1501 C CA . TRP A 1 211 ? 11.426 4.731 -10.178 1.00 97.38 211 TRP A CA 1
ATOM 1502 C C . TRP A 1 211 ? 12.160 6.063 -10.207 1.00 97.38 211 TRP A C 1
ATOM 1504 O O . TRP A 1 211 ? 13.044 6.316 -11.035 1.00 97.38 211 TRP A O 1
ATOM 1514 N N . SER A 1 212 ? 11.753 6.907 -9.272 1.00 94.56 212 SER A N 1
ATOM 1515 C CA . SER A 1 212 ? 12.408 8.152 -8.908 1.00 94.56 212 SER A CA 1
ATOM 1516 C C . SER A 1 212 ? 13.354 7.935 -7.727 1.00 94.56 212 SER A C 1
ATOM 1518 O O . SER A 1 212 ? 13.148 7.043 -6.906 1.00 94.56 212 SER A O 1
ATOM 1520 N N . GLU A 1 213 ? 14.379 8.772 -7.619 1.00 91.19 213 GLU A N 1
ATOM 1521 C CA . GLU A 1 213 ? 15.233 8.889 -6.434 1.00 91.19 213 GLU A CA 1
ATOM 1522 C C . GLU A 1 213 ? 14.972 10.242 -5.756 1.00 91.19 213 GLU A C 1
ATOM 1524 O O . GLU A 1 213 ? 14.895 11.289 -6.414 1.00 91.19 213 GLU A O 1
ATOM 1529 N N . PHE A 1 214 ? 14.822 10.238 -4.430 1.00 85.62 214 PHE A N 1
ATOM 1530 C CA . PHE A 1 214 ? 14.518 11.437 -3.638 1.00 85.62 214 PHE A CA 1
ATOM 1531 C C . PHE A 1 214 ? 15.746 11.954 -2.876 1.00 85.62 214 PHE A C 1
ATOM 1533 O O . PHE A 1 214 ? 15.692 12.276 -1.690 1.00 85.62 214 PHE A O 1
ATOM 1540 N N . THR A 1 215 ? 16.875 12.045 -3.581 1.00 79.50 215 THR A N 1
ATOM 1541 C CA . THR A 1 215 ? 18.128 12.614 -3.064 1.00 79.50 215 THR A CA 1
ATOM 1542 C C . THR A 1 215 ? 18.643 13.767 -3.923 1.00 79.50 215 THR A C 1
ATOM 1544 O O . THR A 1 215 ? 17.971 14.274 -4.828 1.00 79.50 215 THR A O 1
ATOM 1547 N N . ASN A 1 216 ? 19.842 14.249 -3.599 1.00 74.69 216 ASN A N 1
ATOM 1548 C CA . ASN A 1 216 ? 20.490 15.366 -4.263 1.00 74.69 216 ASN A CA 1
ATOM 1549 C C . ASN A 1 216 ? 21.960 15.029 -4.590 1.00 74.69 216 ASN A C 1
ATOM 1551 O O . ASN A 1 216 ? 22.789 15.123 -3.681 1.00 74.69 216 ASN A O 1
ATOM 1555 N N . PRO A 1 217 ? 22.315 14.715 -5.851 1.00 75.50 217 PRO A N 1
ATOM 1556 C CA . PRO A 1 217 ? 21.453 14.594 -7.035 1.00 75.50 217 PRO A CA 1
ATOM 1557 C C . PRO A 1 217 ? 20.830 13.193 -7.209 1.00 75.50 217 PRO A C 1
ATOM 1559 O O . PRO A 1 217 ? 21.545 12.231 -7.477 1.00 75.50 217 PRO A O 1
ATOM 1562 N N . GLY A 1 218 ? 19.497 13.100 -7.178 1.00 84.69 218 GLY A N 1
ATOM 1563 C CA . GLY A 1 218 ? 18.766 11.895 -7.591 1.00 84.69 218 GLY A CA 1
ATOM 1564 C C . GLY A 1 218 ? 18.704 11.692 -9.116 1.00 84.69 218 GLY A C 1
ATOM 1565 O O . GLY A 1 218 ? 19.097 12.558 -9.912 1.00 84.69 218 GLY A O 1
ATOM 1566 N N . ASN A 1 219 ? 18.187 10.536 -9.530 1.00 91.31 219 ASN A N 1
ATOM 1567 C CA . ASN A 1 219 ? 17.965 10.128 -10.916 1.00 91.31 219 ASN A CA 1
ATOM 1568 C C . ASN A 1 219 ? 16.529 9.614 -11.144 1.00 91.31 219 ASN A C 1
ATOM 1570 O O . ASN A 1 219 ? 15.838 9.202 -10.216 1.00 91.31 219 ASN A O 1
ATOM 1574 N N . ILE A 1 220 ? 16.121 9.554 -12.414 1.00 95.44 220 ILE A N 1
ATOM 1575 C CA . ILE A 1 220 ? 15.017 8.699 -12.877 1.00 95.44 220 ILE A CA 1
ATOM 1576 C C . ILE A 1 220 ? 15.628 7.458 -13.518 1.00 95.44 220 ILE A C 1
ATOM 1578 O O . ILE A 1 220 ? 16.495 7.577 -14.392 1.00 95.44 220 ILE A O 1
ATOM 1582 N N . ARG A 1 221 ? 15.176 6.269 -13.117 1.00 95.31 221 ARG A N 1
ATOM 1583 C CA . ARG A 1 221 ? 15.729 4.984 -13.571 1.00 95.31 221 ARG A CA 1
ATOM 1584 C C . ARG A 1 221 ? 14.646 4.015 -14.032 1.00 95.31 221 ARG A C 1
ATOM 1586 O O . ARG A 1 221 ? 13.465 4.198 -13.742 1.00 95.31 221 ARG A O 1
ATOM 1593 N N . LYS A 1 222 ? 15.073 2.969 -14.744 1.00 96.50 222 LYS A N 1
ATOM 1594 C CA . LYS A 1 222 ? 14.247 1.809 -15.082 1.00 96.50 222 LYS A CA 1
ATOM 1595 C C . LYS A 1 222 ? 15.016 0.487 -15.073 1.00 96.50 222 LYS A C 1
ATOM 1597 O O . LYS A 1 222 ? 16.239 0.471 -15.221 1.00 96.50 222 LYS A O 1
ATOM 1602 N N . VAL A 1 223 ? 14.277 -0.617 -14.998 1.00 95.50 223 VAL A N 1
ATOM 1603 C CA . VAL A 1 223 ? 14.744 -1.994 -15.238 1.00 95.50 223 VAL A CA 1
ATOM 1604 C C . VAL A 1 223 ? 13.607 -2.812 -15.861 1.00 95.50 223 VAL A C 1
ATOM 1606 O O . VAL A 1 223 ? 12.439 -2.503 -15.637 1.00 95.50 223 VAL A O 1
ATOM 1609 N N . ALA A 1 224 ? 13.910 -3.837 -16.658 1.00 88.94 224 ALA A N 1
ATOM 1610 C CA . ALA A 1 224 ? 12.879 -4.709 -17.228 1.00 88.94 224 ALA A CA 1
ATOM 1611 C C . ALA A 1 224 ? 12.144 -5.518 -16.134 1.00 88.94 224 ALA A C 1
ATOM 1613 O O . ALA A 1 224 ? 12.728 -5.828 -15.095 1.00 88.94 224 ALA A O 1
ATOM 1614 N N . LEU A 1 225 ? 10.887 -5.923 -16.370 1.00 84.19 225 LEU A N 1
ATOM 1615 C CA . LEU A 1 225 ? 10.104 -6.740 -15.412 1.00 84.19 225 LEU A CA 1
ATOM 1616 C C . LEU A 1 225 ? 10.763 -8.102 -15.096 1.00 84.19 225 LEU A C 1
ATOM 1618 O O . LEU A 1 225 ? 10.521 -8.692 -14.037 1.00 84.19 225 LEU A O 1
ATOM 1622 N N . SER A 1 226 ? 11.606 -8.590 -16.009 1.00 78.38 226 SER A N 1
ATOM 1623 C CA . SER A 1 226 ? 12.461 -9.777 -15.877 1.00 78.38 226 SER A CA 1
ATOM 1624 C C . SER A 1 226 ? 13.670 -9.589 -14.951 1.00 78.38 226 SER A C 1
ATOM 1626 O O . SER A 1 226 ? 14.345 -10.565 -14.648 1.00 78.38 226 SER A O 1
ATOM 1628 N N . GLY A 1 227 ? 13.975 -8.356 -14.534 1.00 78.50 227 GLY A N 1
ATOM 1629 C CA . GLY A 1 227 ? 15.306 -7.977 -14.059 1.00 78.50 227 GLY A CA 1
ATOM 1630 C C . GLY A 1 227 ? 16.281 -7.740 -15.221 1.00 78.50 227 GLY A C 1
ATOM 1631 O O . GLY A 1 227 ? 15.920 -7.875 -16.396 1.00 78.50 227 GLY A O 1
ATOM 1632 N N . GLY A 1 228 ? 17.514 -7.353 -14.890 1.00 74.25 228 GLY A N 1
ATOM 1633 C CA . GLY A 1 228 ? 18.583 -7.042 -15.844 1.00 74.25 228 GLY A CA 1
ATOM 1634 C C . GLY A 1 228 ? 19.335 -5.761 -15.476 1.00 74.25 228 GLY A C 1
ATOM 1635 O O . GLY A 1 228 ? 19.278 -5.296 -14.340 1.00 74.25 228 GLY A O 1
ATOM 1636 N N . SER A 1 229 ? 20.046 -5.169 -16.438 1.00 83.25 229 SER A N 1
ATOM 1637 C CA . SER A 1 229 ? 20.790 -3.922 -16.218 1.00 83.25 229 SER A CA 1
ATOM 1638 C C . SER A 1 229 ? 19.862 -2.735 -15.934 1.00 83.25 229 SER A C 1
ATOM 1640 O O . SER A 1 229 ? 18.948 -2.446 -16.707 1.00 83.25 229 SER A O 1
ATOM 1642 N N . VAL A 1 230 ? 20.149 -2.002 -14.856 1.00 90.62 230 VAL A N 1
ATOM 1643 C CA . VAL A 1 230 ? 19.488 -0.732 -14.529 1.00 90.62 230 VAL A CA 1
ATOM 1644 C C . VAL A 1 230 ? 19.901 0.346 -15.533 1.00 90.62 230 VAL A C 1
ATOM 1646 O O . VAL A 1 230 ? 21.088 0.541 -15.790 1.00 90.62 230 VAL A O 1
ATOM 1649 N N . ILE A 1 231 ? 18.927 1.078 -16.074 1.00 91.62 231 ILE A N 1
ATOM 1650 C CA . ILE A 1 231 ? 19.145 2.173 -17.027 1.00 91.62 231 ILE A CA 1
ATOM 1651 C C . ILE A 1 231 ? 18.702 3.490 -16.391 1.00 91.62 231 ILE A C 1
ATOM 1653 O O . ILE A 1 231 ? 17.534 3.661 -16.043 1.00 91.62 231 ILE A O 1
ATOM 1657 N N . THR A 1 232 ? 19.622 4.448 -16.288 1.00 94.44 232 THR A N 1
ATOM 1658 C CA . THR A 1 232 ? 19.305 5.832 -15.914 1.00 94.44 232 THR A CA 1
ATOM 1659 C C . THR A 1 232 ? 18.731 6.582 -17.118 1.00 94.44 232 THR A C 1
ATOM 1661 O O . THR A 1 232 ? 19.362 6.649 -18.171 1.00 94.44 232 THR A O 1
ATOM 1664 N N . LEU A 1 233 ? 17.535 7.152 -16.961 1.00 94.06 233 LEU A N 1
ATOM 1665 C CA . LEU A 1 233 ? 16.819 7.917 -17.989 1.00 94.06 233 LEU A CA 1
ATOM 1666 C C . LEU A 1 233 ? 17.008 9.436 -17.834 1.00 94.06 233 LEU A C 1
ATOM 1668 O O . LEU A 1 233 ? 16.991 10.158 -18.829 1.00 94.06 233 LEU A O 1
ATOM 1672 N N . ALA A 1 234 ? 17.193 9.915 -16.600 1.00 91.19 234 ALA A N 1
ATOM 1673 C CA . ALA A 1 234 ? 17.515 11.305 -16.273 1.00 91.19 234 ALA A CA 1
ATOM 1674 C C . ALA A 1 234 ? 18.352 11.382 -14.984 1.00 91.19 234 ALA A C 1
ATOM 1676 O O . ALA A 1 234 ? 18.241 10.506 -14.130 1.00 91.19 234 ALA A O 1
ATOM 1677 N N . SER A 1 235 ? 19.150 12.441 -14.828 1.00 88.25 235 SER A N 1
ATOM 1678 C CA . SER A 1 235 ? 20.052 12.653 -13.683 1.00 88.25 235 SER A CA 1
ATOM 1679 C C . SER A 1 235 ? 20.004 14.098 -13.191 1.00 88.25 235 SER A C 1
ATOM 1681 O O . SER A 1 235 ? 19.831 15.016 -13.994 1.00 88.25 235 SER A O 1
ATOM 1683 N N . ASN A 1 236 ? 20.271 14.305 -11.897 1.00 76.88 236 ASN A N 1
ATOM 1684 C CA . ASN A 1 236 ? 20.072 15.572 -11.170 1.00 76.88 236 ASN A CA 1
ATOM 1685 C C . ASN A 1 236 ? 18.587 15.945 -11.003 1.00 76.88 236 ASN A C 1
ATOM 1687 O O . ASN A 1 236 ? 18.216 17.121 -10.942 1.00 76.88 236 ASN A O 1
ATOM 1691 N N . SER A 1 237 ? 17.751 14.915 -10.902 1.00 71.94 237 SER A N 1
ATOM 1692 C CA . SER A 1 237 ? 16.317 14.994 -10.672 1.00 71.94 237 SER A CA 1
ATOM 1693 C C . SER A 1 237 ? 16.043 14.546 -9.233 1.00 71.94 237 SER A C 1
ATOM 1695 O O . SER A 1 237 ? 16.077 13.361 -8.930 1.00 71.94 237 SER A O 1
ATOM 1697 N N . ASN A 1 238 ? 15.783 15.507 -8.341 1.00 73.69 238 ASN A N 1
ATOM 1698 C CA . ASN A 1 238 ? 15.307 15.256 -6.975 1.00 73.69 238 ASN A CA 1
ATOM 1699 C C . ASN A 1 238 ? 13.776 15.122 -7.007 1.00 73.69 238 ASN A C 1
ATOM 1701 O O . ASN A 1 238 ? 13.075 16.114 -7.249 1.00 73.69 238 ASN A O 1
ATOM 1705 N N . THR A 1 239 ? 13.284 13.891 -6.843 1.00 75.81 239 THR A N 1
ATOM 1706 C CA . THR A 1 239 ? 11.971 13.492 -7.371 1.00 75.81 239 THR A CA 1
ATOM 1707 C C . THR A 1 239 ? 11.122 12.694 -6.373 1.00 75.81 239 THR A C 1
ATOM 1709 O O . THR A 1 239 ? 11.488 11.570 -6.029 1.00 75.81 239 THR A O 1
ATOM 1712 N N . PRO A 1 240 ? 10.002 13.260 -5.876 1.00 78.94 240 PRO A N 1
ATOM 1713 C CA . PRO A 1 240 ? 9.058 12.534 -5.026 1.00 78.94 240 PRO A CA 1
ATOM 1714 C C . PRO A 1 240 ? 8.054 11.664 -5.808 1.00 78.94 240 PRO A C 1
ATOM 1716 O O . PRO A 1 240 ? 7.814 10.537 -5.383 1.00 78.94 240 PRO A O 1
ATOM 1719 N N . GLY A 1 241 ? 7.506 12.141 -6.935 1.00 91.56 241 GLY A N 1
ATOM 1720 C CA . GLY A 1 241 ? 6.450 11.454 -7.698 1.00 91.56 241 GLY A CA 1
ATOM 1721 C C . GLY A 1 241 ? 6.825 11.143 -9.152 1.00 91.56 241 GLY A C 1
ATOM 1722 O O . GLY A 1 241 ? 7.530 11.920 -9.805 1.00 91.56 241 GLY A O 1
ATOM 1723 N N . ILE A 1 242 ? 6.322 10.014 -9.667 1.00 97.31 242 ILE A N 1
ATOM 1724 C CA . ILE A 1 242 ? 6.630 9.468 -10.999 1.00 97.31 242 ILE A CA 1
ATOM 1725 C C . ILE A 1 242 ? 5.414 8.752 -11.616 1.00 97.31 242 ILE A C 1
ATOM 1727 O O . ILE A 1 242 ? 4.663 8.085 -10.914 1.00 97.31 242 ILE A O 1
ATOM 1731 N N . ALA A 1 243 ? 5.241 8.852 -12.937 1.00 97.94 243 ALA A N 1
ATOM 1732 C CA . ALA A 1 243 ? 4.196 8.163 -13.702 1.00 97.94 243 ALA A CA 1
ATOM 1733 C C . ALA A 1 243 ? 4.691 7.752 -15.106 1.00 97.94 243 ALA A C 1
ATOM 1735 O O . ALA A 1 243 ? 5.726 8.232 -15.573 1.00 97.94 243 ALA A O 1
ATOM 1736 N N . THR A 1 244 ? 3.953 6.883 -15.806 1.00 97.38 244 THR A N 1
ATOM 1737 C CA . THR A 1 244 ? 4.264 6.432 -17.179 1.00 97.38 244 THR A CA 1
ATOM 1738 C C . THR A 1 244 ? 2.998 6.327 -18.034 1.00 97.38 244 THR A C 1
ATOM 1740 O O . THR A 1 244 ? 1.938 5.989 -17.516 1.00 97.38 244 THR A O 1
ATOM 1743 N N . ASP A 1 245 ? 3.110 6.602 -19.338 1.00 94.75 245 ASP A N 1
ATOM 1744 C CA . ASP A 1 245 ? 2.091 6.286 -20.363 1.00 94.75 245 ASP A CA 1
ATOM 1745 C C . ASP A 1 245 ? 2.501 5.066 -21.232 1.00 94.75 245 ASP A C 1
ATOM 1747 O O . ASP A 1 245 ? 1.909 4.801 -22.278 1.00 94.75 245 ASP A O 1
ATOM 1751 N N . GLY A 1 246 ? 3.567 4.351 -20.843 1.00 93.56 246 GLY A N 1
ATOM 1752 C CA . GLY A 1 246 ? 4.190 3.261 -21.612 1.00 93.56 246 GLY A CA 1
ATOM 1753 C C . GLY A 1 246 ? 5.060 3.719 -22.796 1.00 93.56 246 GLY A C 1
ATOM 1754 O O . GLY A 1 246 ? 5.750 2.909 -23.412 1.00 93.56 246 GLY A O 1
ATOM 1755 N N . THR A 1 247 ? 5.073 5.016 -23.114 1.00 95.06 247 THR A N 1
ATOM 1756 C CA . THR A 1 247 ? 5.900 5.643 -24.165 1.00 95.06 247 THR A CA 1
ATOM 1757 C C . THR A 1 247 ? 6.920 6.625 -23.573 1.00 95.06 247 THR A C 1
ATOM 1759 O O . THR A 1 247 ? 8.034 6.783 -24.079 1.00 95.06 247 THR A O 1
ATOM 1762 N N . ASN A 1 248 ? 6.573 7.265 -22.463 1.00 96.69 248 ASN A N 1
ATOM 1763 C CA . ASN A 1 248 ? 7.319 8.283 -21.749 1.00 96.69 248 ASN A CA 1
ATOM 1764 C C . ASN A 1 248 ? 7.163 8.082 -20.234 1.00 96.69 248 ASN A C 1
ATOM 1766 O O . ASN A 1 248 ? 6.119 7.660 -19.742 1.00 96.69 248 ASN A O 1
ATOM 1770 N N . VAL A 1 249 ? 8.193 8.485 -19.498 1.00 98.00 249 VAL A N 1
ATOM 1771 C CA . VAL A 1 249 ? 8.194 8.610 -18.039 1.00 98.00 249 VAL A CA 1
ATOM 1772 C C . VAL A 1 249 ? 8.034 10.081 -17.679 1.00 98.00 249 VAL A C 1
ATOM 1774 O O . VAL A 1 249 ? 8.671 10.937 -18.299 1.00 98.00 249 VAL A O 1
ATOM 1777 N N . TYR A 1 250 ? 7.221 10.364 -16.667 1.00 97.75 250 TYR A N 1
ATOM 1778 C CA . TYR A 1 250 ? 6.861 11.696 -16.184 1.00 97.75 250 TYR A CA 1
ATOM 1779 C C . TYR A 1 250 ? 7.187 11.827 -14.703 1.00 97.75 250 TYR A C 1
ATOM 1781 O O . TYR A 1 250 ? 7.003 10.868 -13.962 1.00 97.75 250 TYR A O 1
ATOM 1789 N N . TRP A 1 251 ? 7.648 12.997 -14.256 1.00 95.75 251 TRP A N 1
ATOM 1790 C CA . TRP A 1 251 ? 7.985 13.207 -12.843 1.00 95.75 251 TRP A CA 1
ATOM 1791 C C . TRP A 1 251 ? 7.862 14.659 -12.381 1.00 95.75 251 TRP A C 1
ATOM 1793 O O . TRP A 1 251 ? 7.929 15.599 -13.183 1.00 95.75 251 TRP A O 1
ATOM 1803 N N . THR A 1 252 ? 7.731 14.827 -11.065 1.00 92.81 252 THR A N 1
ATOM 1804 C CA . THR A 1 252 ? 7.806 16.106 -10.345 1.00 92.81 252 THR A CA 1
ATOM 1805 C C . THR A 1 252 ? 9.230 16.346 -9.841 1.00 92.81 252 THR A C 1
ATOM 1807 O O . THR A 1 252 ? 9.827 15.461 -9.242 1.00 92.81 252 THR A O 1
ATOM 1810 N N . GLU A 1 253 ? 9.802 17.537 -10.047 1.00 87.38 253 GLU A N 1
ATOM 1811 C CA . GLU A 1 253 ? 11.057 17.942 -9.382 1.00 87.38 253 GLU A CA 1
ATOM 1812 C C . GLU A 1 253 ? 10.768 18.949 -8.275 1.00 87.38 253 GLU A C 1
ATOM 1814 O O . GLU A 1 253 ? 10.145 19.982 -8.530 1.00 87.38 253 GLU A O 1
ATOM 1819 N N . SER A 1 254 ? 11.252 18.677 -7.060 1.00 73.19 254 SER A N 1
ATOM 1820 C CA . SER A 1 254 ? 10.957 19.510 -5.891 1.00 73.19 254 SER A CA 1
ATOM 1821 C C . SER A 1 254 ? 11.725 20.847 -5.880 1.00 73.19 254 SER A C 1
ATOM 1823 O O . SER A 1 254 ? 12.788 21.012 -6.487 1.00 73.19 254 SER A O 1
ATOM 1825 N N . VAL A 1 255 ? 11.172 21.840 -5.175 1.00 63.47 255 VAL A N 1
ATOM 1826 C CA . VAL A 1 255 ? 11.611 23.252 -5.223 1.00 63.47 255 VAL A CA 1
ATOM 1827 C C . VAL A 1 255 ? 12.927 23.526 -4.504 1.00 63.47 255 VAL A C 1
ATOM 1829 O O . VAL A 1 255 ? 13.564 24.530 -4.809 1.00 63.47 255 VAL A O 1
ATOM 1832 N N . TYR A 1 256 ? 13.379 22.640 -3.611 1.00 57.56 256 TYR A N 1
ATOM 1833 C CA . TYR A 1 256 ? 14.568 22.852 -2.773 1.00 57.56 256 TYR A CA 1
ATOM 1834 C C . TYR A 1 256 ? 15.853 23.225 -3.539 1.00 57.56 256 TYR A C 1
ATOM 1836 O O . TYR A 1 256 ? 16.780 23.748 -2.924 1.00 57.56 256 TYR A O 1
ATOM 1844 N N . ILE A 1 257 ? 15.918 22.961 -4.854 1.00 49.00 257 ILE A N 1
ATOM 1845 C CA . ILE A 1 257 ? 17.086 23.250 -5.706 1.00 49.00 257 ILE A CA 1
ATOM 1846 C C . ILE A 1 257 ? 16.695 23.724 -7.123 1.00 49.00 257 ILE A C 1
ATOM 1848 O O . ILE A 1 257 ? 17.300 24.653 -7.650 1.00 49.00 257 ILE A O 1
ATOM 1852 N N . ASN A 1 258 ? 15.681 23.109 -7.751 1.00 53.41 258 ASN A N 1
ATOM 1853 C CA . ASN A 1 258 ? 15.479 23.151 -9.212 1.00 53.41 258 ASN A CA 1
ATOM 1854 C C . ASN A 1 258 ? 14.318 24.051 -9.707 1.00 53.41 258 ASN A C 1
ATOM 1856 O O . ASN A 1 258 ? 13.799 23.821 -10.801 1.00 53.41 258 ASN A O 1
ATOM 1860 N N . ASN A 1 259 ? 13.889 25.056 -8.933 1.00 68.38 259 ASN A N 1
ATOM 1861 C CA . ASN A 1 259 ? 12.742 25.944 -9.231 1.00 68.38 259 ASN A CA 1
ATOM 1862 C C . ASN A 1 259 ? 11.361 25.261 -9.383 1.00 68.38 259 ASN A C 1
ATOM 1864 O O . ASN A 1 259 ? 10.390 25.943 -9.685 1.00 68.38 259 ASN A O 1
ATOM 1868 N N . GLY A 1 260 ? 11.240 23.950 -9.146 1.00 84.00 260 GLY A N 1
ATOM 1869 C CA . GLY A 1 260 ? 9.975 23.215 -9.263 1.00 84.00 260 GLY A CA 1
ATOM 1870 C C . GLY A 1 260 ? 9.577 22.935 -10.716 1.00 84.00 260 GLY A C 1
ATOM 1871 O O . GLY A 1 260 ? 9.323 23.867 -11.480 1.00 84.00 260 GLY A O 1
ATOM 1872 N N . LYS A 1 261 ? 9.492 21.661 -11.120 1.00 90.06 261 LYS A N 1
ATOM 1873 C CA . LYS A 1 261 ? 9.163 21.287 -12.514 1.00 90.06 261 LYS A CA 1
ATOM 1874 C C . LYS A 1 261 ? 8.228 20.088 -12.617 1.00 90.06 261 LYS A C 1
ATOM 1876 O O . LYS A 1 261 ? 8.175 19.262 -11.711 1.00 90.06 261 LYS A O 1
ATOM 1881 N N . VAL A 1 262 ? 7.572 19.975 -13.771 1.00 93.81 262 VAL A N 1
ATOM 1882 C CA . VAL A 1 262 ? 7.063 18.701 -14.300 1.00 93.81 262 VAL A CA 1
ATOM 1883 C C . VAL A 1 262 ? 7.829 18.398 -15.577 1.00 93.81 262 VAL A C 1
ATOM 1885 O O . VAL A 1 262 ? 7.853 19.218 -16.498 1.00 93.81 262 VAL A O 1
ATOM 1888 N N . ASN A 1 263 ? 8.456 17.229 -15.630 1.00 93.94 263 ASN A N 1
ATOM 1889 C CA . ASN A 1 263 ? 9.341 16.804 -16.711 1.00 93.94 263 ASN A CA 1
ATOM 1890 C C . ASN A 1 263 ? 8.842 15.511 -17.369 1.00 93.94 263 ASN A C 1
ATOM 1892 O O . ASN A 1 263 ? 8.045 14.777 -16.785 1.00 93.94 263 ASN A O 1
ATOM 1896 N N . LYS A 1 264 ? 9.342 15.231 -18.579 1.00 95.69 264 LYS A N 1
ATOM 1897 C CA . LYS A 1 264 ? 9.195 13.941 -19.260 1.00 95.69 264 LYS A CA 1
ATOM 1898 C C . LYS A 1 264 ? 10.463 13.494 -19.991 1.00 95.69 264 LYS A C 1
ATOM 1900 O O . LYS A 1 264 ? 11.260 14.328 -20.428 1.00 95.69 264 LYS A O 1
ATOM 1905 N N . VAL A 1 265 ? 10.596 12.188 -20.213 1.00 96.38 265 VAL A N 1
ATOM 1906 C CA . VAL A 1 265 ? 11.582 11.564 -21.115 1.00 96.38 265 VAL A CA 1
ATOM 1907 C C . VAL A 1 265 ? 10.979 10.304 -21.743 1.00 96.38 265 VAL A C 1
ATOM 1909 O O . VAL A 1 265 ? 10.126 9.673 -21.132 1.00 96.38 265 VAL A O 1
ATOM 1912 N N . SER A 1 266 ? 11.405 9.919 -22.947 1.00 95.56 266 SER A N 1
ATOM 1913 C CA . SER A 1 266 ? 10.991 8.644 -23.560 1.00 95.56 266 SER A CA 1
ATOM 1914 C C . SER A 1 266 ? 11.424 7.444 -22.706 1.00 95.56 266 SER A C 1
ATOM 1916 O O . SER A 1 266 ? 12.518 7.458 -22.136 1.00 95.56 266 SER A O 1
ATOM 1918 N N . VAL A 1 267 ? 10.646 6.354 -22.699 1.00 93.50 267 VAL A N 1
ATOM 1919 C CA . VAL A 1 267 ? 11.049 5.070 -22.078 1.00 93.50 267 VAL A CA 1
ATOM 1920 C C . VAL A 1 267 ? 12.284 4.431 -22.735 1.00 93.50 267 VAL A C 1
ATOM 1922 O O . VAL A 1 267 ? 12.903 3.533 -22.156 1.00 93.50 267 VAL A O 1
ATOM 1925 N N . SER A 1 268 ? 12.667 4.901 -23.929 1.00 88.75 268 SER A N 1
ATOM 1926 C CA . SER A 1 268 ? 13.931 4.572 -24.606 1.00 88.75 268 SER A CA 1
ATOM 1927 C C . SER A 1 268 ? 15.145 5.354 -24.084 1.00 88.75 268 SER A C 1
ATOM 1929 O O . SER A 1 268 ? 16.250 5.149 -24.578 1.00 88.75 268 SER A O 1
ATOM 1931 N N . GLY A 1 269 ? 14.945 6.302 -23.164 1.00 87.62 269 GLY A N 1
ATOM 1932 C CA . GLY A 1 269 ? 15.897 7.379 -22.894 1.00 87.62 269 GLY A CA 1
ATOM 1933 C C . GLY A 1 269 ? 15.906 8.442 -24.001 1.00 87.62 269 GLY A C 1
ATOM 1934 O O . GLY A 1 269 ? 15.297 8.276 -25.063 1.00 87.62 269 GLY A O 1
ATOM 1935 N N . GLY A 1 270 ? 16.582 9.563 -23.742 1.00 88.75 270 GLY A N 1
ATOM 1936 C CA . GLY A 1 270 ? 16.678 10.699 -24.660 1.00 88.75 270 GLY A CA 1
ATOM 1937 C C . GLY A 1 270 ? 16.889 12.021 -23.921 1.00 88.75 270 GLY A C 1
ATOM 1938 O O . GLY A 1 270 ? 17.299 12.040 -22.764 1.00 88.75 270 GLY A O 1
ATOM 1939 N N . SER A 1 271 ? 16.599 13.144 -24.580 1.00 91.25 271 SER A N 1
ATOM 1940 C CA . SER A 1 271 ? 16.631 14.462 -23.937 1.00 91.25 271 SER A CA 1
ATOM 1941 C C . SER A 1 271 ? 15.395 14.686 -23.061 1.00 91.25 271 SER A C 1
ATOM 1943 O O . SER A 1 271 ? 14.264 14.562 -23.531 1.00 91.25 271 SER A O 1
ATOM 1945 N N . VAL A 1 272 ? 15.614 15.074 -21.803 1.00 93.75 272 VAL A N 1
ATOM 1946 C CA . VAL A 1 272 ? 14.546 15.488 -20.881 1.00 93.75 272 VAL A CA 1
ATOM 1947 C C . VAL A 1 272 ? 13.833 16.731 -21.421 1.00 93.75 272 VAL A C 1
ATOM 1949 O O . VAL A 1 272 ? 14.476 17.680 -21.867 1.00 93.75 272 VAL A O 1
ATOM 1952 N N . THR A 1 273 ? 12.502 16.737 -21.360 1.00 93.81 273 THR A N 1
ATOM 1953 C CA . THR A 1 273 ? 11.651 17.875 -21.736 1.00 93.81 273 THR A CA 1
ATOM 1954 C C . THR A 1 273 ? 10.862 18.359 -20.520 1.00 93.81 273 THR A C 1
ATOM 1956 O O . THR A 1 273 ? 10.066 17.601 -19.971 1.00 93.81 273 THR A O 1
ATOM 1959 N N . SER A 1 274 ? 11.030 19.620 -20.116 1.00 92.44 274 SER A N 1
ATOM 1960 C CA . SER A 1 274 ? 10.170 20.240 -19.096 1.00 92.44 274 SER A CA 1
ATOM 1961 C C . SER A 1 274 ? 8.828 20.639 -19.705 1.00 92.44 274 SER A C 1
ATOM 1963 O O . SER A 1 274 ? 8.785 21.397 -20.672 1.00 92.44 274 SER A O 1
ATOM 1965 N N . LEU A 1 275 ? 7.733 20.132 -19.137 1.00 93.56 275 LEU A N 1
ATOM 1966 C CA . LEU A 1 275 ? 6.361 20.499 -19.500 1.00 93.56 275 LEU A CA 1
ATOM 1967 C C . LEU A 1 275 ? 5.881 21.742 -18.741 1.00 93.56 275 LEU A C 1
ATOM 1969 O O . LEU A 1 275 ? 5.082 22.512 -19.270 1.00 93.56 275 LEU A O 1
ATOM 1973 N N . ALA A 1 276 ? 6.379 21.934 -17.518 1.00 91.06 276 ALA A N 1
ATOM 1974 C CA . ALA A 1 276 ? 6.131 23.100 -16.678 1.00 91.06 276 ALA A CA 1
ATOM 1975 C C . ALA A 1 276 ? 7.354 23.404 -15.793 1.00 91.06 276 ALA A C 1
ATOM 1977 O O . ALA A 1 276 ? 8.075 22.487 -15.391 1.00 91.06 276 ALA A O 1
ATOM 1978 N N . THR A 1 277 ? 7.564 24.683 -15.481 1.00 89.44 277 THR A N 1
ATOM 1979 C CA . THR A 1 277 ? 8.645 25.205 -14.625 1.00 89.44 277 THR A CA 1
ATOM 1980 C C . THR A 1 277 ? 8.087 26.195 -13.604 1.00 89.44 277 THR A C 1
ATOM 1982 O O . THR A 1 277 ? 6.919 26.581 -13.690 1.00 89.44 277 THR A O 1
ATOM 1985 N N . ASP A 1 278 ? 8.927 26.614 -12.653 1.00 84.62 278 ASP A N 1
ATOM 1986 C CA . ASP A 1 278 ? 8.629 27.674 -11.680 1.00 84.62 278 ASP A CA 1
ATOM 1987 C C . ASP A 1 278 ? 7.415 27.327 -10.790 1.00 84.62 278 ASP A C 1
ATOM 1989 O O . ASP A 1 278 ? 6.572 28.161 -10.450 1.00 84.62 278 ASP A O 1
ATOM 1993 N N . LEU A 1 279 ? 7.322 26.037 -10.444 1.00 86.81 279 LEU A N 1
ATOM 1994 C CA . LEU A 1 279 ? 6.238 25.429 -9.672 1.00 86.81 279 LEU A CA 1
ATOM 1995 C C . LEU A 1 279 ? 6.477 25.528 -8.162 1.00 86.81 279 LEU A C 1
ATOM 1997 O O . LEU A 1 279 ? 7.601 25.664 -7.694 1.00 86.81 279 LEU A O 1
ATOM 2001 N N . SER A 1 280 ? 5.407 25.425 -7.374 1.00 81.12 280 SER A N 1
ATOM 2002 C CA . SER A 1 280 ? 5.430 25.627 -5.918 1.00 81.12 280 SER A CA 1
ATOM 2003 C C . SER A 1 280 ? 5.330 24.304 -5.154 1.00 81.12 280 SER A C 1
ATOM 2005 O O . SER A 1 280 ? 4.295 23.974 -4.590 1.00 81.12 280 SER A O 1
ATOM 2007 N N . SER A 1 281 ? 6.437 23.560 -5.119 1.00 86.75 281 SER A N 1
ATOM 2008 C CA . SER A 1 281 ? 6.576 22.246 -4.468 1.00 86.75 281 SER A CA 1
ATOM 2009 C C . SER A 1 281 ? 5.685 21.157 -5.095 1.00 86.75 281 SER A C 1
ATOM 2011 O O . SER A 1 281 ? 4.827 20.594 -4.412 1.00 86.75 281 SER A O 1
ATOM 2013 N N . PRO A 1 282 ? 5.842 20.860 -6.404 1.00 91.75 282 PRO A N 1
ATOM 2014 C CA . PRO A 1 282 ? 5.126 19.753 -7.028 1.00 91.75 282 PRO A CA 1
ATOM 2015 C C . PRO A 1 282 ? 5.584 18.438 -6.380 1.00 91.75 282 PRO A C 1
ATOM 2017 O O . PRO A 1 282 ? 6.786 18.203 -6.241 1.00 91.75 282 PRO A O 1
ATOM 2020 N N . TRP A 1 283 ? 4.631 17.617 -5.945 1.00 91.81 283 TRP A N 1
ATOM 2021 C CA . TRP A 1 283 ? 4.905 16.472 -5.075 1.00 91.81 283 TRP A CA 1
ATOM 2022 C C . TRP A 1 283 ? 4.579 15.140 -5.749 1.00 91.81 283 TRP A C 1
ATOM 2024 O O . TRP A 1 283 ? 5.481 14.347 -5.987 1.00 91.81 283 TRP A O 1
ATOM 2034 N N . ASP A 1 284 ? 3.333 14.943 -6.166 1.00 95.75 284 ASP A N 1
ATOM 2035 C CA . ASP A 1 284 ? 2.873 13.700 -6.794 1.00 95.75 284 ASP A CA 1
ATOM 2036 C C . ASP A 1 284 ? 2.139 13.963 -8.122 1.00 95.75 284 ASP A C 1
ATOM 2038 O O . ASP A 1 284 ? 1.655 15.080 -8.340 1.00 95.75 284 ASP A O 1
ATOM 2042 N N . ILE A 1 285 ? 2.110 12.971 -9.022 1.00 97.56 285 ILE A N 1
ATOM 2043 C CA . ILE A 1 285 ? 1.744 13.107 -10.439 1.00 97.56 285 ILE A CA 1
ATOM 2044 C C . ILE A 1 285 ? 1.022 11.879 -11.018 1.00 97.56 285 ILE A C 1
ATOM 2046 O O . ILE A 1 285 ? 1.457 10.746 -10.877 1.00 97.56 285 ILE A O 1
ATOM 2050 N N . SER A 1 286 ? -0.031 12.141 -11.792 1.00 97.94 286 SER A N 1
ATOM 2051 C CA . SER A 1 286 ? -0.767 11.170 -12.615 1.00 97.94 286 SER A CA 1
ATOM 2052 C C . SER A 1 286 ? -0.851 11.657 -14.072 1.00 97.94 286 SER A C 1
ATOM 2054 O O . SER A 1 286 ? -0.859 12.867 -14.316 1.00 97.94 286 SER A O 1
ATOM 2056 N N . VAL A 1 287 ? -0.955 10.753 -15.056 1.00 97.75 287 VAL A N 1
ATOM 2057 C CA . VAL A 1 287 ? -1.026 11.101 -16.496 1.00 97.75 287 VAL A CA 1
ATOM 2058 C C . VAL A 1 287 ? -2.140 10.361 -17.242 1.00 97.75 287 VAL A C 1
ATOM 2060 O O . VAL A 1 287 ? -2.389 9.190 -16.979 1.00 97.75 287 VAL A O 1
ATOM 2063 N N . ASP A 1 288 ? -2.797 11.043 -18.185 1.00 94.44 288 ASP A N 1
ATOM 2064 C CA . ASP A 1 288 ? -3.621 10.424 -19.237 1.00 94.44 288 ASP A CA 1
ATOM 2065 C C . ASP A 1 288 ? -3.051 10.730 -20.628 1.00 94.44 288 ASP A C 1
ATOM 2067 O O . ASP A 1 288 ? -2.149 11.555 -20.743 1.00 94.44 288 ASP A O 1
ATOM 2071 N N . ASP A 1 289 ? -3.619 10.129 -21.681 1.00 89.62 289 ASP A N 1
ATOM 2072 C CA . ASP A 1 289 ? -3.238 10.283 -23.098 1.00 89.62 289 ASP A CA 1
ATOM 2073 C C . ASP A 1 289 ? -2.988 11.735 -23.571 1.00 89.62 289 ASP A C 1
ATOM 2075 O O . ASP A 1 289 ? -2.381 11.961 -24.620 1.00 89.62 289 ASP A O 1
ATOM 2079 N N . ASN A 1 290 ? -3.507 12.738 -22.854 1.00 89.88 290 ASN A N 1
ATOM 2080 C CA . ASN A 1 290 ? -3.490 14.145 -23.239 1.00 89.88 290 ASN A CA 1
ATOM 2081 C C . ASN A 1 290 ? -2.739 15.042 -22.241 1.00 89.88 290 ASN A C 1
ATOM 2083 O O . ASN A 1 290 ? -2.145 16.042 -22.664 1.00 89.88 290 ASN A O 1
ATOM 2087 N N . ASN A 1 291 ? -2.769 14.748 -20.933 1.00 95.12 291 ASN A N 1
ATOM 2088 C CA . ASN A 1 291 ? -2.266 15.649 -19.888 1.00 95.12 291 ASN A CA 1
ATOM 2089 C C . ASN A 1 291 ? -1.582 14.949 -18.706 1.00 95.12 291 ASN A C 1
ATOM 2091 O O . ASN A 1 291 ? -1.957 13.855 -18.295 1.00 95.12 291 ASN A O 1
ATOM 2095 N N . ALA A 1 292 ? -0.663 15.684 -18.077 1.00 97.12 292 ALA A N 1
ATOM 2096 C CA . ALA A 1 292 ? -0.167 15.409 -16.737 1.00 97.12 292 ALA A CA 1
ATOM 2097 C C . ALA A 1 292 ? -0.925 16.251 -15.702 1.00 97.12 292 ALA A C 1
ATOM 2099 O O . ALA A 1 292 ? -1.224 17.426 -15.944 1.00 97.12 292 ALA A O 1
ATOM 2100 N N . TYR A 1 293 ? -1.188 15.655 -14.542 1.00 98.06 293 TYR A N 1
ATOM 2101 C CA . TYR A 1 293 ? -1.902 16.228 -13.404 1.00 98.06 293 TYR A CA 1
ATOM 2102 C C . TYR A 1 293 ? -1.049 16.068 -12.149 1.00 98.06 293 TYR A C 1
ATOM 2104 O O . TYR A 1 293 ? -0.558 14.972 -11.905 1.00 98.06 293 TYR A O 1
ATOM 2112 N N . TRP A 1 294 ? -0.872 17.120 -11.350 1.00 97.31 294 TRP A N 1
ATOM 2113 C CA . TRP A 1 294 ? -0.050 17.050 -10.136 1.00 97.31 294 TRP A CA 1
ATOM 2114 C C . TRP A 1 294 ? -0.621 17.861 -8.975 1.00 97.31 294 TRP A C 1
ATOM 2116 O O . TRP A 1 294 ? -1.403 18.800 -9.172 1.00 97.31 294 TRP A O 1
ATOM 2126 N N . VAL A 1 295 ? -0.184 17.510 -7.766 1.00 96.12 295 VAL A N 1
ATOM 2127 C CA . VAL A 1 295 ? -0.419 18.278 -6.535 1.00 96.12 295 VAL A CA 1
ATOM 2128 C C . VAL A 1 295 ? 0.812 19.087 -6.136 1.00 96.12 295 VAL A C 1
ATOM 2130 O O . VAL A 1 295 ? 1.950 18.652 -6.303 1.00 96.12 295 VAL A O 1
ATOM 2133 N N . GLU A 1 296 ? 0.577 20.279 -5.592 1.00 92.75 296 GLU A N 1
ATOM 2134 C CA . GLU A 1 296 ? 1.602 21.137 -4.992 1.00 92.75 296 GLU A CA 1
ATOM 2135 C C . GLU A 1 296 ? 1.505 21.109 -3.462 1.00 92.75 296 GLU A C 1
ATOM 2137 O O . GLU A 1 296 ? 0.593 21.701 -2.876 1.00 92.75 296 GLU A O 1
ATOM 2142 N N . TYR A 1 297 ? 2.452 20.421 -2.818 1.00 91.62 297 TYR A N 1
ATOM 2143 C CA . TYR A 1 297 ? 2.472 20.204 -1.374 1.00 91.62 297 TYR A CA 1
ATOM 2144 C C . TYR A 1 297 ? 2.871 21.482 -0.630 1.00 91.62 297 TYR A C 1
ATOM 2146 O O . TYR A 1 297 ? 4.050 21.809 -0.469 1.00 91.62 297 TYR A O 1
ATOM 2154 N N . SER A 1 298 ? 1.857 22.217 -0.175 1.00 88.06 298 SER A N 1
ATOM 2155 C CA . SER A 1 298 ? 1.984 23.340 0.755 1.00 88.06 298 SER A CA 1
ATOM 2156 C C . SER A 1 298 ? 0.655 23.612 1.471 1.00 88.06 298 SER A C 1
ATOM 2158 O O . SER A 1 298 ? -0.397 23.102 1.081 1.00 88.06 298 SER A O 1
ATOM 2160 N N . SER A 1 299 ? 0.680 24.475 2.487 1.00 85.25 299 SER A N 1
ATOM 2161 C CA . SER A 1 299 ? -0.514 24.958 3.201 1.00 85.25 299 SER A CA 1
ATOM 2162 C C . SER A 1 299 ? -1.405 25.917 2.386 1.00 85.25 299 SER A C 1
ATOM 2164 O O . SER A 1 299 ? -2.431 26.374 2.889 1.00 85.25 299 SER A O 1
ATOM 2166 N N . SER A 1 300 ? -1.026 26.224 1.139 1.00 83.50 300 SER A N 1
ATOM 2167 C CA . SER A 1 300 ? -1.837 26.941 0.144 1.00 83.50 300 SER A CA 1
ATOM 2168 C C . SER A 1 300 ? -1.705 26.265 -1.231 1.00 83.50 300 SER A C 1
ATOM 2170 O O . SER A 1 300 ? -1.534 26.914 -2.262 1.00 83.50 300 SER A O 1
ATOM 2172 N N . GLY A 1 301 ? -1.726 24.932 -1.224 1.00 89.88 301 GLY A N 1
ATOM 2173 C CA . GLY A 1 301 ? -1.467 24.076 -2.373 1.00 89.88 301 GLY A CA 1
ATOM 2174 C C . GLY A 1 301 ? -2.512 24.167 -3.484 1.00 89.88 301 GLY A C 1
ATOM 2175 O O . GLY A 1 301 ? -3.543 24.844 -3.384 1.00 89.88 301 GLY A O 1
ATOM 2176 N N . ALA A 1 302 ? -2.238 23.440 -4.561 1.00 91.50 302 ALA A N 1
ATOM 2177 C CA . ALA A 1 302 ? -3.065 23.404 -5.758 1.00 91.50 302 ALA A CA 1
ATOM 2178 C C . ALA A 1 302 ? -3.071 22.011 -6.402 1.00 91.50 302 ALA A C 1
ATOM 2180 O O . ALA A 1 302 ? -2.115 21.252 -6.255 1.00 91.50 302 ALA A O 1
ATOM 2181 N N . VAL A 1 303 ? -4.129 21.724 -7.163 1.00 96.38 303 VAL A N 1
ATOM 2182 C CA . VAL A 1 303 ? -4.151 20.668 -8.186 1.00 96.38 303 VAL A CA 1
ATOM 2183 C C . VAL A 1 303 ? -4.021 21.354 -9.539 1.00 96.38 303 VAL A C 1
ATOM 2185 O O . VAL A 1 303 ? -4.788 22.271 -9.856 1.00 96.38 303 VAL A O 1
ATOM 2188 N N . LYS A 1 304 ? -3.041 20.926 -10.332 1.00 94.25 304 LYS A N 1
ATOM 2189 C CA . LYS A 1 304 ? -2.657 21.548 -11.604 1.00 94.25 304 LYS A CA 1
ATOM 2190 C C . LYS A 1 304 ? -2.626 20.527 -12.741 1.00 94.25 304 LYS A C 1
ATOM 2192 O O . LYS A 1 304 ? -2.523 19.328 -12.504 1.00 94.25 304 LYS A O 1
ATOM 2197 N N . GLN A 1 305 ? -2.742 21.025 -13.970 1.00 94.62 305 GLN A N 1
ATOM 2198 C CA . GLN A 1 305 ? -2.792 20.253 -15.214 1.00 94.62 305 GLN A CA 1
ATOM 2199 C C . GLN A 1 305 ? -1.920 20.920 -16.290 1.00 94.62 305 GLN A C 1
ATOM 2201 O O . GLN A 1 305 ? -1.916 22.147 -16.415 1.00 94.62 305 GLN A O 1
ATOM 2206 N N . VAL A 1 306 ? -1.228 20.128 -17.114 1.00 93.31 306 VAL A N 1
ATOM 2207 C CA . VAL A 1 306 ? -0.542 20.596 -18.332 1.00 93.31 306 VAL A CA 1
ATOM 2208 C C . VAL A 1 306 ? -0.622 19.537 -19.430 1.00 93.31 306 VAL A C 1
ATOM 2210 O O . VAL A 1 306 ? -0.592 18.342 -19.145 1.00 93.31 306 VAL A O 1
ATOM 2213 N N . SER A 1 307 ? -0.710 19.962 -20.692 1.00 91.56 307 SER A N 1
ATOM 2214 C CA . SER A 1 307 ? -0.704 19.033 -21.831 1.00 91.56 307 SER A CA 1
ATOM 2215 C C . SER A 1 307 ? 0.633 18.283 -21.922 1.00 91.56 307 SER A C 1
ATOM 2217 O O . SER A 1 307 ? 1.695 18.874 -21.706 1.00 91.56 307 SER A O 1
ATOM 2219 N N . LEU A 1 308 ? 0.608 17.006 -22.318 1.00 90.81 308 LEU A N 1
ATOM 2220 C CA . LEU A 1 308 ? 1.827 16.205 -22.529 1.00 90.81 308 LEU A CA 1
ATOM 2221 C C . LEU A 1 308 ? 2.700 16.721 -23.688 1.00 90.81 308 LEU A C 1
ATOM 2223 O O . LEU A 1 308 ? 3.865 16.333 -23.812 1.00 90.81 308 LEU A O 1
ATOM 2227 N N . ASN A 1 309 ? 2.164 17.617 -24.519 1.00 85.56 309 ASN A N 1
ATOM 2228 C CA . ASN A 1 309 ? 2.884 18.337 -25.572 1.00 85.56 309 ASN A CA 1
ATOM 2229 C C . ASN A 1 309 ? 3.471 19.679 -25.082 1.00 85.56 309 ASN A C 1
ATOM 2231 O O . ASN A 1 309 ? 4.002 20.448 -25.881 1.00 85.56 309 ASN A O 1
ATOM 2235 N N . GLY A 1 310 ? 3.373 19.967 -23.779 1.00 79.31 310 GLY A N 1
ATOM 2236 C CA . GLY A 1 310 ? 3.667 21.269 -23.184 1.00 79.31 310 GLY A CA 1
ATOM 2237 C C . GLY A 1 310 ? 2.511 22.259 -23.360 1.00 79.31 310 GLY A C 1
ATOM 2238 O O . GLY A 1 310 ? 1.499 21.963 -24.004 1.00 79.31 310 GLY A O 1
ATOM 2239 N N . GLY A 1 311 ? 2.647 23.443 -22.761 1.00 78.62 311 GLY A N 1
ATOM 2240 C CA . GLY A 1 311 ? 1.668 24.527 -22.862 1.00 78.62 311 GLY A CA 1
ATOM 2241 C C . GLY A 1 311 ? 1.563 25.350 -21.580 1.00 78.62 311 GLY A C 1
ATOM 2242 O O . GLY A 1 311 ? 2.430 25.294 -20.713 1.00 78.62 311 GLY A O 1
ATOM 2243 N N . SER A 1 312 ? 0.487 26.126 -21.454 1.00 81.56 312 SER A N 1
ATOM 2244 C CA . SER A 1 312 ? 0.180 26.852 -20.218 1.00 81.56 312 SER A CA 1
ATOM 2245 C C . SER A 1 312 ? -0.359 25.907 -19.143 1.00 81.56 312 SER A C 1
ATOM 2247 O O . SER A 1 312 ? -1.271 25.122 -19.399 1.00 81.56 312 SER A O 1
ATOM 2249 N N . VAL A 1 313 ? 0.168 26.031 -17.924 1.00 87.12 313 VAL A N 1
ATOM 2250 C CA . VAL A 1 313 ? -0.346 25.323 -16.746 1.00 87.12 313 VAL A CA 1
ATOM 2251 C C . VAL A 1 313 ? -1.756 25.812 -16.417 1.00 87.12 313 VAL A C 1
ATOM 2253 O O . VAL A 1 313 ? -1.990 27.011 -16.273 1.00 87.12 313 VAL A O 1
ATOM 2256 N N . THR A 1 314 ? -2.687 24.874 -16.262 1.00 88.06 314 THR A N 1
ATOM 2257 C CA . THR A 1 314 ? -4.057 25.123 -15.803 1.00 88.06 314 THR A CA 1
ATOM 2258 C C . THR A 1 314 ? -4.173 24.759 -14.326 1.00 88.06 314 THR A C 1
ATOM 2260 O O . THR A 1 314 ? -3.671 23.723 -13.897 1.00 88.06 314 THR A O 1
ATOM 2263 N N . ILE A 1 315 ? -4.837 25.604 -13.537 1.00 88.12 315 ILE A N 1
ATOM 2264 C CA . ILE A 1 315 ? -5.148 25.337 -12.127 1.00 88.12 315 ILE A CA 1
ATOM 2265 C C . ILE A 1 315 ? -6.572 24.777 -12.063 1.00 88.12 315 ILE A C 1
ATOM 2267 O O . ILE A 1 315 ? -7.503 25.439 -12.516 1.00 88.12 315 ILE A O 1
ATOM 2271 N N . LEU A 1 316 ? -6.736 23.573 -11.512 1.00 90.94 316 LEU A N 1
ATOM 2272 C CA . LEU A 1 316 ? -8.039 22.917 -11.336 1.00 90.94 316 LEU A CA 1
ATOM 2273 C C . LEU A 1 316 ? -8.614 23.146 -9.931 1.00 90.94 316 LEU A C 1
ATOM 2275 O O . LEU A 1 316 ? -9.823 23.295 -9.773 1.00 90.94 316 LEU A O 1
ATOM 2279 N N . ALA A 1 317 ? -7.746 23.223 -8.920 1.00 91.94 317 ALA A N 1
ATOM 2280 C CA . ALA A 1 317 ? -8.091 23.611 -7.555 1.00 91.94 317 ALA A CA 1
ATOM 2281 C C . ALA A 1 317 ? -6.920 24.369 -6.905 1.00 91.94 317 ALA A C 1
ATOM 2283 O O . ALA A 1 317 ? -5.766 24.149 -7.267 1.00 91.94 317 ALA A O 1
ATOM 2284 N N . SER A 1 318 ? -7.204 25.261 -5.953 1.00 89.00 318 SER A N 1
ATOM 2285 C CA . SER A 1 318 ? -6.210 26.135 -5.307 1.00 89.00 318 SER A CA 1
ATOM 2286 C C . SER A 1 318 ? -6.638 26.539 -3.901 1.00 89.00 318 SER A C 1
ATOM 2288 O O . SER A 1 318 ? -7.837 26.650 -3.646 1.00 89.00 318 SER A O 1
ATOM 2290 N N . GLY A 1 319 ? -5.675 26.850 -3.030 1.00 84.88 319 GLY A N 1
ATOM 2291 C CA . GLY A 1 319 ? -5.945 27.134 -1.617 1.00 84.88 319 GLY A CA 1
ATOM 2292 C C . GLY A 1 319 ? -6.178 25.857 -0.806 1.00 84.88 319 GLY A C 1
ATOM 2293 O O . GLY A 1 319 ? -6.912 25.880 0.178 1.00 84.88 319 GLY A O 1
ATOM 2294 N N . LEU A 1 320 ? -5.586 24.751 -1.262 1.00 91.12 320 LEU A N 1
ATOM 2295 C CA . LEU A 1 320 ? -5.631 23.438 -0.627 1.00 91.12 320 LEU A CA 1
ATOM 2296 C C . LEU A 1 320 ? -4.687 23.396 0.579 1.00 91.12 320 LEU A C 1
ATOM 2298 O O . LEU A 1 320 ? -3.679 24.105 0.605 1.00 91.12 320 LEU A O 1
ATOM 2302 N N . SER A 1 321 ? -4.983 22.556 1.566 1.00 89.44 321 SER A N 1
ATOM 2303 C CA . SER A 1 321 ? -4.175 22.447 2.782 1.00 89.44 321 SER A CA 1
ATOM 2304 C C . SER A 1 321 ? -3.423 21.118 2.809 1.00 89.44 321 SER A C 1
ATOM 2306 O O . SER A 1 321 ? -3.938 20.084 3.233 1.00 89.44 321 SER A O 1
ATOM 2308 N N . GLU A 1 322 ? -2.175 21.165 2.336 1.00 92.12 322 GLU A N 1
ATOM 2309 C CA . GLU A 1 322 ? -1.255 20.023 2.273 1.00 92.12 322 GLU A CA 1
ATOM 2310 C C . GLU A 1 322 ? -1.798 18.844 1.435 1.00 92.12 322 GLU A C 1
ATOM 2312 O O . GLU A 1 322 ? -1.979 17.741 1.963 1.00 92.12 322 GLU A O 1
ATOM 2317 N N . PRO A 1 323 ? -2.073 19.044 0.127 1.00 94.81 323 PRO A N 1
ATOM 2318 C CA . PRO A 1 323 ? -2.384 17.942 -0.777 1.00 94.81 323 PRO A CA 1
ATOM 2319 C C . PRO A 1 323 ? -1.123 17.093 -1.022 1.00 94.81 323 PRO A C 1
ATOM 2321 O O . PRO A 1 323 ? -0.075 17.652 -1.349 1.00 94.81 323 PRO A O 1
ATOM 2324 N N . VAL A 1 324 ? -1.209 15.768 -0.846 1.00 93.25 324 VAL A N 1
ATOM 2325 C CA . VAL A 1 324 ? -0.024 14.871 -0.860 1.00 93.25 324 VAL A CA 1
ATOM 2326 C C . VAL A 1 324 ? 0.009 13.810 -1.953 1.00 93.25 324 VAL A C 1
ATOM 2328 O O . VAL A 1 324 ? 1.105 13.435 -2.348 1.00 93.25 324 VAL A O 1
ATOM 2331 N N . ALA A 1 325 ? -1.133 13.359 -2.468 1.00 96.75 325 ALA A N 1
ATOM 2332 C CA . ALA A 1 325 ? -1.179 12.358 -3.536 1.00 96.75 325 ALA A CA 1
ATOM 2333 C C . ALA A 1 325 ? -2.347 12.624 -4.495 1.00 96.75 325 ALA A C 1
ATOM 2335 O O . ALA A 1 325 ? -3.349 13.234 -4.092 1.00 96.75 325 ALA A O 1
ATOM 2336 N N . VAL A 1 326 ? -2.219 12.193 -5.754 1.00 98.06 326 VAL A N 1
ATOM 2337 C CA . VAL A 1 326 ? -3.158 12.472 -6.847 1.00 98.06 326 VAL A CA 1
ATOM 2338 C C . VAL A 1 326 ? -3.384 11.265 -7.764 1.00 98.06 326 VAL A C 1
ATOM 2340 O O . VAL A 1 326 ? -2.467 10.724 -8.372 1.00 98.06 326 VAL A O 1
ATOM 2343 N N . ALA A 1 327 ? -4.654 10.909 -7.948 1.00 98.25 327 ALA A N 1
ATOM 2344 C CA . ALA A 1 327 ? -5.100 9.857 -8.859 1.00 98.25 327 ALA A CA 1
ATOM 2345 C C . ALA A 1 327 ? -6.145 10.404 -9.844 1.00 98.25 327 ALA A C 1
ATOM 2347 O O . ALA A 1 327 ? -6.785 11.426 -9.592 1.00 98.25 327 ALA A O 1
ATOM 2348 N N . ILE A 1 328 ? -6.352 9.736 -10.979 1.00 97.44 328 ILE A N 1
ATOM 2349 C CA . ILE A 1 328 ? -7.258 10.203 -12.042 1.00 97.44 328 ILE A CA 1
ATOM 2350 C C . ILE A 1 328 ? -8.111 9.070 -12.618 1.00 97.44 328 ILE A C 1
ATOM 2352 O O . ILE A 1 328 ? -7.740 7.905 -12.562 1.00 97.44 328 ILE A O 1
ATOM 2356 N N . ASP A 1 329 ? -9.240 9.426 -13.230 1.00 93.50 329 ASP A N 1
ATOM 2357 C CA . ASP A 1 329 ? -9.959 8.551 -14.166 1.00 93.50 329 ASP A CA 1
ATOM 2358 C C . ASP A 1 329 ? -10.242 9.278 -15.491 1.00 93.50 329 ASP A C 1
ATOM 2360 O O . ASP A 1 329 ? -9.764 10.389 -15.717 1.00 93.50 329 ASP A O 1
ATOM 2364 N N . ASN A 1 330 ? -11.041 8.683 -16.377 1.00 86.75 330 ASN A N 1
ATOM 2365 C CA . ASN A 1 330 ? -11.401 9.256 -17.682 1.00 86.75 330 ASN A CA 1
ATOM 2366 C C . ASN A 1 330 ? -12.157 10.607 -17.618 1.00 86.75 330 ASN A C 1
ATOM 2368 O O . ASN A 1 330 ? -12.419 11.215 -18.653 1.00 86.75 330 ASN A O 1
ATOM 2372 N N . THR A 1 331 ? -12.543 11.077 -16.428 1.00 89.56 331 THR A N 1
ATOM 2373 C CA . THR A 1 331 ? -13.436 12.228 -16.212 1.00 89.56 331 THR A CA 1
ATOM 2374 C C . THR A 1 331 ? -12.988 13.191 -15.108 1.00 89.56 331 THR A C 1
ATOM 2376 O O . THR A 1 331 ? -13.260 14.388 -15.207 1.00 89.56 331 THR A O 1
ATOM 2379 N N . ASN A 1 332 ? -12.295 12.710 -14.073 1.00 93.69 332 ASN A N 1
ATOM 2380 C CA . ASN A 1 332 ? -11.985 13.460 -12.855 1.00 93.69 332 ASN A CA 1
ATOM 2381 C C . ASN A 1 332 ? -10.516 13.317 -12.425 1.00 93.69 332 ASN A C 1
ATOM 2383 O O . ASN A 1 332 ? -9.820 12.366 -12.790 1.00 93.69 332 ASN A O 1
ATOM 2387 N N . VAL A 1 333 ? -10.081 14.267 -11.598 1.00 97.19 333 VAL A N 1
ATOM 2388 C CA . VAL A 1 333 ? -8.865 14.219 -10.779 1.00 97.19 333 VAL A CA 1
ATOM 2389 C C . VAL A 1 333 ? -9.285 14.102 -9.316 1.00 97.19 333 VAL A C 1
ATOM 2391 O O . VAL A 1 333 ? -10.204 14.800 -8.887 1.00 97.19 333 VAL A O 1
ATOM 2394 N N . TYR A 1 334 ? -8.615 13.241 -8.557 1.00 98.25 334 TYR A N 1
ATOM 2395 C CA . TYR A 1 334 ? -8.862 12.927 -7.150 1.00 98.25 334 TYR A CA 1
ATOM 2396 C C . TYR A 1 334 ? -7.592 13.175 -6.341 1.00 98.25 334 TYR A C 1
ATOM 2398 O O . TYR A 1 334 ? -6.498 12.903 -6.828 1.00 98.25 334 TYR A O 1
ATOM 2406 N N . TRP A 1 335 ? -7.719 13.664 -5.110 1.00 98.25 335 TRP A N 1
ATOM 2407 C CA . TRP A 1 335 ? -6.568 13.874 -4.227 1.00 98.25 335 TRP A CA 1
ATOM 2408 C C . TRP A 1 335 ? -6.936 13.755 -2.747 1.00 98.25 335 TRP A C 1
ATOM 2410 O O . TRP A 1 335 ? -8.109 13.848 -2.361 1.00 98.25 335 TRP A O 1
ATOM 2420 N N . VAL A 1 336 ? -5.905 13.578 -1.921 1.00 97.06 336 VAL A N 1
ATOM 2421 C CA . VAL A 1 336 ? -5.975 13.626 -0.454 1.00 97.06 336 VAL A CA 1
ATOM 2422 C C . VAL A 1 336 ? -5.243 14.851 0.090 1.00 97.06 336 VAL A C 1
ATOM 2424 O O . VAL A 1 336 ? -4.157 15.194 -0.372 1.00 97.06 336 VAL A O 1
ATOM 2427 N N . GLU A 1 337 ? -5.835 15.492 1.098 1.00 95.00 337 GLU A N 1
ATOM 2428 C CA . GLU A 1 337 ? -5.260 16.613 1.855 1.00 95.00 337 GLU A CA 1
ATOM 2429 C C . GLU A 1 337 ? -5.041 16.224 3.320 1.00 95.00 337 GLU A C 1
ATOM 2431 O O . GLU A 1 337 ? -5.929 15.638 3.952 1.00 95.00 337 GLU A O 1
ATOM 2436 N N . ARG A 1 338 ? -3.871 16.580 3.867 1.00 91.38 338 ARG A N 1
ATOM 2437 C CA . ARG A 1 338 ? -3.504 16.332 5.271 1.00 91.38 338 ARG A CA 1
ATOM 2438 C C . ARG A 1 338 ? -4.058 17.374 6.240 1.00 91.38 338 ARG A C 1
ATOM 2440 O O . ARG A 1 338 ? -4.200 17.047 7.416 1.00 91.38 338 ARG A O 1
ATOM 2447 N N . ASN A 1 339 ? -4.399 18.580 5.772 1.00 85.88 339 ASN A N 1
ATOM 2448 C CA . ASN A 1 339 ? -5.013 19.652 6.565 1.00 85.88 339 ASN A CA 1
ATOM 2449 C C . ASN A 1 339 ? -4.270 19.945 7.895 1.00 85.88 339 ASN A C 1
ATOM 2451 O O . ASN A 1 339 ? -4.893 20.071 8.951 1.00 85.88 339 ASN A O 1
ATOM 2455 N N . GLY A 1 340 ? -2.933 20.015 7.868 1.00 74.75 340 GLY A N 1
ATOM 2456 C CA . GLY A 1 340 ? -2.077 20.213 9.046 1.00 74.75 340 GLY A CA 1
ATOM 2457 C C . GLY A 1 340 ? -1.622 18.916 9.729 1.00 74.75 340 GLY A C 1
ATOM 2458 O O . GLY A 1 340 ? -1.152 18.954 10.865 1.00 74.75 340 GLY A O 1
ATOM 2459 N N . GLY A 1 341 ? -1.812 17.758 9.088 1.00 67.75 341 GLY A N 1
ATOM 2460 C CA . GLY A 1 341 ? -1.291 16.451 9.516 1.00 67.75 341 GLY A CA 1
ATOM 2461 C C . GLY A 1 341 ? -1.872 15.870 10.813 1.00 67.75 341 GLY A C 1
ATOM 2462 O O . GLY A 1 341 ? -1.367 14.868 11.318 1.00 67.75 341 GLY A O 1
ATOM 2463 N N . THR A 1 342 ? -2.924 16.473 11.371 1.00 68.75 342 THR A N 1
ATOM 2464 C CA . THR A 1 342 ? -3.537 16.021 12.631 1.00 68.75 342 THR A CA 1
ATOM 2465 C C . THR A 1 342 ? -4.588 14.925 12.413 1.00 68.75 342 THR A C 1
ATOM 2467 O O . THR A 1 342 ? -5.192 14.798 11.344 1.00 68.75 342 THR A O 1
ATOM 2470 N N . SER A 1 343 ? -4.796 14.088 13.435 1.00 73.88 343 SER A N 1
ATOM 2471 C CA . SER A 1 343 ? -5.804 13.019 13.398 1.00 73.88 343 SER A CA 1
ATOM 2472 C C . SER A 1 343 ? -7.211 13.619 13.280 1.00 73.88 343 SER A C 1
ATOM 2474 O O . SER A 1 343 ? -7.541 14.553 14.009 1.00 73.88 343 SER A O 1
ATOM 2476 N N . GLY A 1 344 ? -8.033 13.107 12.361 1.00 75.62 344 GLY A N 1
ATOM 2477 C CA . GLY A 1 344 ? -9.379 13.622 12.103 1.00 75.62 344 GLY A CA 1
ATOM 2478 C C . GLY A 1 344 ? -9.464 14.926 11.294 1.00 75.62 344 GLY A C 1
ATOM 2479 O O . GLY A 1 344 ? -10.559 15.471 11.175 1.00 75.62 344 GLY A O 1
ATOM 2480 N N . ALA A 1 345 ? -8.364 15.443 10.732 1.00 81.31 345 ALA A N 1
ATOM 2481 C CA . ALA A 1 345 ? -8.381 16.698 9.969 1.00 81.31 345 ALA A CA 1
ATOM 2482 C C . ALA A 1 345 ? -8.522 16.518 8.446 1.00 81.31 345 ALA A C 1
ATOM 2484 O O . ALA A 1 345 ? -9.094 17.381 7.779 1.00 81.31 345 ALA A O 1
ATOM 2485 N N . GLY A 1 346 ? -7.998 15.430 7.875 1.00 89.75 346 GLY A N 1
ATOM 2486 C CA . GLY A 1 346 ? -7.807 15.268 6.430 1.00 89.75 346 GLY A CA 1
ATOM 2487 C C . GLY A 1 346 ? -9.094 15.089 5.610 1.00 89.75 346 GLY A C 1
ATOM 2488 O O . GLY A 1 346 ? -10.175 14.819 6.147 1.00 89.75 346 GLY A O 1
ATOM 2489 N N . THR A 1 347 ? -8.973 15.210 4.283 1.00 95.12 347 THR A N 1
ATOM 2490 C CA . THR A 1 347 ? -10.093 15.067 3.327 1.00 95.12 347 THR A CA 1
ATOM 2491 C C . THR A 1 347 ? -9.704 14.358 2.030 1.00 95.12 347 THR A C 1
ATOM 2493 O O . THR A 1 347 ? -8.616 14.600 1.519 1.00 95.12 347 THR A O 1
ATOM 2496 N N . VAL A 1 348 ? -10.632 13.582 1.450 1.00 97.38 348 VAL A N 1
ATOM 2497 C CA . VAL A 1 348 ? -10.596 13.167 0.030 1.00 97.38 348 VAL A CA 1
ATOM 2498 C C . VAL A 1 348 ? -11.440 14.141 -0.781 1.00 97.38 348 VAL A C 1
ATOM 2500 O O . VAL A 1 348 ? -12.590 14.418 -0.413 1.00 97.38 348 VAL A O 1
ATOM 2503 N N . LYS A 1 349 ? -10.918 14.624 -1.908 1.00 95.88 349 LYS A N 1
ATOM 2504 C CA . LYS A 1 349 ? -11.638 15.515 -2.825 1.00 95.88 349 LYS A CA 1
ATOM 2505 C C . LYS A 1 349 ? -11.483 15.086 -4.283 1.00 95.88 349 LYS A C 1
ATOM 2507 O O . LYS A 1 349 ? -10.650 14.247 -4.614 1.00 95.88 349 LYS A O 1
ATOM 2512 N N . SER A 1 350 ? -12.322 15.657 -5.143 1.00 95.56 350 SER A N 1
ATOM 2513 C CA . SER A 1 350 ? -12.256 15.488 -6.593 1.00 95.56 350 SER A CA 1
ATOM 2514 C C . SER A 1 350 ? -12.679 16.747 -7.348 1.00 95.56 350 SER A C 1
ATOM 2516 O O . SER A 1 350 ? -13.374 17.611 -6.808 1.00 95.56 350 SER A O 1
ATOM 2518 N N . VAL A 1 351 ? -12.256 16.849 -8.606 1.00 93.31 351 VAL A N 1
ATOM 2519 C CA . VAL A 1 351 ? -12.667 17.887 -9.557 1.00 93.31 351 VAL A CA 1
ATOM 2520 C C . VAL A 1 351 ? -12.714 17.291 -10.963 1.00 93.31 351 VAL A C 1
ATOM 2522 O O . VAL A 1 351 ? -11.878 16.456 -11.314 1.00 93.31 351 VAL A O 1
ATOM 2525 N N . ALA A 1 352 ? -13.670 17.727 -11.782 1.00 90.56 352 ALA A N 1
ATOM 2526 C CA . ALA A 1 352 ? -13.723 17.329 -13.185 1.00 90.56 352 ALA A CA 1
ATOM 2527 C C . ALA A 1 352 ? -12.450 17.779 -13.925 1.00 90.56 352 ALA A C 1
ATOM 2529 O O . ALA A 1 352 ? -11.964 18.896 -13.723 1.00 90.56 352 ALA A O 1
ATOM 2530 N N . LYS A 1 353 ? -11.927 16.925 -14.811 1.00 88.00 353 LYS A N 1
ATOM 2531 C CA . LYS A 1 353 ? -10.814 17.281 -15.700 1.00 88.00 353 LYS A CA 1
ATOM 2532 C C . LYS A 1 353 ? -11.208 18.485 -16.554 1.00 88.00 353 LYS A C 1
ATOM 2534 O O . LYS A 1 353 ? -12.321 18.541 -17.081 1.00 88.00 353 LYS A O 1
ATOM 2539 N N . GLY A 1 354 ? -10.296 19.449 -16.698 1.00 66.31 354 GLY A N 1
ATOM 2540 C CA . GLY A 1 354 ? -10.551 20.668 -17.462 1.00 66.31 354 GLY A CA 1
ATOM 2541 C C . GLY A 1 354 ? -10.878 20.330 -18.914 1.00 66.31 354 GLY A C 1
ATOM 2542 O O . GLY A 1 354 ? -10.006 19.886 -19.659 1.00 66.31 354 GLY A O 1
ATOM 2543 N N . THR A 1 355 ? -12.137 20.519 -19.316 1.00 46.16 355 THR A N 1
ATOM 2544 C CA . THR A 1 355 ? -12.609 20.138 -20.649 1.00 46.16 355 THR A CA 1
ATOM 2545 C C . THR A 1 355 ? -11.892 20.936 -21.731 1.00 46.16 355 THR A C 1
ATOM 2547 O O . THR A 1 355 ? -12.147 22.134 -21.900 1.00 46.16 355 THR A O 1
ATOM 2550 N N . THR A 1 356 ? -11.102 20.257 -22.559 1.00 36.66 356 THR A N 1
ATOM 2551 C CA . THR A 1 356 ? -10.869 20.714 -23.927 1.00 36.66 356 THR A CA 1
ATOM 2552 C C . THR A 1 356 ? -12.228 20.744 -24.620 1.00 36.66 356 THR A C 1
ATOM 2554 O O . THR A 1 356 ? -12.794 19.711 -24.966 1.00 36.66 356 THR A O 1
ATOM 2557 N N . THR A 1 357 ? -12.811 21.935 -24.774 1.00 29.23 357 THR A N 1
ATOM 2558 C CA . THR A 1 357 ? -14.055 22.075 -25.540 1.00 29.23 357 THR A CA 1
ATOM 2559 C C . THR A 1 357 ? -13.752 21.628 -26.970 1.00 29.23 357 THR A C 1
ATOM 2561 O O . THR A 1 357 ? -12.921 22.276 -27.618 1.00 29.23 357 THR A O 1
ATOM 2564 N N . PRO A 1 358 ? -14.369 20.546 -27.487 1.00 29.58 358 PRO A N 1
ATOM 2565 C CA . PRO A 1 358 ? -14.155 20.160 -28.870 1.00 29.58 358 PRO A CA 1
ATOM 2566 C C . PRO A 1 358 ? -14.634 21.320 -29.738 1.00 29.58 358 PRO A C 1
ATOM 2568 O O . PRO A 1 358 ? -15.785 21.748 -29.630 1.00 29.58 358 PRO A O 1
ATOM 2571 N N . THR A 1 359 ? -13.738 21.866 -30.566 1.00 29.81 359 THR A N 1
ATOM 2572 C CA . THR A 1 359 ? -14.101 22.956 -31.482 1.00 29.81 359 THR A CA 1
ATOM 2573 C C . THR A 1 359 ? -15.291 22.476 -32.310 1.00 29.81 359 THR A C 1
ATOM 2575 O O . THR A 1 359 ? -15.185 21.403 -32.912 1.00 29.81 359 THR A O 1
ATOM 2578 N N . PRO A 1 360 ? -16.433 23.192 -32.310 1.00 29.66 360 PRO A N 1
ATOM 2579 C CA . PRO A 1 360 ? -17.661 22.674 -32.890 1.00 29.66 360 PRO A CA 1
ATOM 2580 C C . PRO A 1 360 ? -17.435 22.380 -34.369 1.00 29.66 360 PRO A C 1
ATOM 2582 O O . PRO A 1 360 ? -17.258 23.291 -35.180 1.00 29.66 360 PRO A O 1
ATOM 2585 N N . THR A 1 361 ? -17.429 21.090 -34.710 1.00 35.09 361 THR A N 1
ATOM 2586 C CA . THR A 1 361 ? -17.398 20.649 -36.104 1.00 35.09 361 THR A CA 1
ATOM 2587 C C . THR A 1 361 ? -18.627 21.254 -36.777 1.00 35.09 361 THR A C 1
ATOM 2589 O O . THR A 1 361 ? -19.730 21.074 -36.253 1.00 35.09 361 THR A O 1
ATOM 2592 N N . PRO A 1 362 ? -18.472 22.022 -37.871 1.00 32.41 362 PRO A N 1
ATOM 2593 C CA . PRO A 1 362 ? -19.575 22.788 -38.428 1.00 32.41 362 PRO A CA 1
ATOM 2594 C C . PRO A 1 362 ? -20.708 21.847 -38.828 1.00 32.41 362 PRO A C 1
ATOM 2596 O O . PRO A 1 362 ? -20.511 20.939 -39.638 1.00 32.41 362 PRO A O 1
ATOM 2599 N N . THR A 1 363 ? -21.892 22.073 -38.251 1.00 37.47 363 THR A N 1
ATOM 2600 C CA . THR A 1 363 ? -23.112 21.326 -38.565 1.00 37.47 363 THR A CA 1
ATOM 2601 C C . THR A 1 363 ? -23.280 21.258 -40.083 1.00 37.47 363 THR A C 1
ATOM 2603 O O . THR A 1 363 ? -23.261 22.315 -40.720 1.00 37.47 363 THR A O 1
ATOM 2606 N N . PRO A 1 364 ? -23.439 20.065 -40.688 1.00 39.25 364 PRO A N 1
ATOM 2607 C CA . PRO A 1 364 ? -23.540 19.951 -42.135 1.00 39.25 364 PRO A CA 1
ATOM 2608 C C . PRO A 1 364 ? -24.759 20.734 -42.629 1.00 39.25 364 PRO A C 1
ATOM 2610 O O . PRO A 1 364 ? -25.903 20.379 -42.341 1.00 39.25 364 PRO A O 1
ATOM 2613 N N . THR A 1 365 ? -24.504 21.823 -43.358 1.00 38.00 365 THR A N 1
ATOM 2614 C CA . THR A 1 365 ? -25.544 22.672 -43.944 1.00 38.00 365 THR A CA 1
ATOM 2615 C C . THR A 1 365 ? -26.484 21.814 -44.780 1.00 38.00 365 THR A C 1
ATOM 2617 O O . THR A 1 365 ? -26.037 21.120 -45.695 1.00 38.00 365 THR A O 1
ATOM 2620 N N . ALA A 1 366 ? -27.782 21.869 -44.469 1.00 37.97 366 ALA A N 1
ATOM 2621 C CA . ALA A 1 366 ? -28.797 21.050 -45.121 1.00 37.97 366 ALA A CA 1
ATOM 2622 C C . ALA A 1 366 ? -28.704 21.178 -46.650 1.00 37.97 366 ALA A C 1
ATOM 2624 O O . ALA A 1 366 ? -28.865 22.266 -47.207 1.00 37.97 366 ALA A O 1
ATOM 2625 N N . THR A 1 367 ? -28.413 20.064 -47.324 1.00 38.72 367 THR A N 1
ATOM 2626 C CA . THR A 1 367 ? -28.225 20.040 -48.775 1.00 38.72 367 THR A CA 1
ATOM 2627 C C . THR A 1 367 ? -29.543 20.404 -49.467 1.00 38.72 367 THR A C 1
ATOM 2629 O O . THR A 1 367 ? -30.544 19.720 -49.239 1.00 38.72 367 THR A O 1
ATOM 2632 N N . PRO A 1 368 ? -29.590 21.459 -50.303 1.00 37.88 368 PRO A N 1
ATOM 2633 C CA . PRO A 1 368 ? -30.818 21.833 -50.989 1.00 37.88 368 PRO A CA 1
ATOM 2634 C C . PRO A 1 368 ? -31.231 20.740 -51.982 1.00 37.88 368 PRO A C 1
ATOM 2636 O O . PRO A 1 368 ? -30.408 20.218 -52.736 1.00 37.88 368 PRO A O 1
ATOM 2639 N N . ILE A 1 369 ? -32.522 20.407 -51.981 1.00 46.03 369 ILE A N 1
ATOM 2640 C CA . ILE A 1 369 ? -33.111 19.391 -52.863 1.00 46.03 369 ILE A CA 1
ATOM 2641 C C . ILE A 1 369 ? -32.909 19.819 -54.332 1.00 46.03 369 ILE A C 1
ATOM 2643 O O . ILE A 1 369 ? -33.211 20.967 -54.669 1.00 46.03 369 ILE A O 1
ATOM 2647 N N . PRO A 1 370 ? -32.412 18.937 -55.221 1.00 33.69 370 PRO A N 1
ATOM 2648 C CA . PRO A 1 370 ? -32.095 19.310 -56.596 1.00 33.69 370 PRO A CA 1
ATOM 2649 C C . PRO A 1 370 ? -33.358 19.555 -57.435 1.00 33.69 370 PRO A C 1
ATOM 2651 O O . PRO A 1 370 ? -34.105 18.630 -57.753 1.00 33.69 370 PRO A O 1
ATOM 2654 N N . THR A 1 371 ? -33.556 20.802 -57.863 1.00 36.47 371 THR A N 1
ATOM 2655 C CA . THR A 1 371 ? -34.561 21.169 -58.872 1.00 36.47 371 THR A CA 1
ATOM 2656 C C . THR A 1 371 ? -33.978 20.992 -60.275 1.00 36.47 371 THR A C 1
ATOM 2658 O O . THR A 1 371 ? -32.919 21.533 -60.588 1.00 36.47 371 THR A O 1
ATOM 2661 N N . VAL A 1 372 ? -34.668 20.245 -61.139 1.00 41.12 372 VAL A N 1
ATOM 2662 C CA . VAL A 1 372 ? -34.176 19.898 -62.483 1.00 41.12 372 VAL A CA 1
ATOM 2663 C C . VAL A 1 372 ? -34.465 21.019 -63.487 1.00 41.12 372 VAL A C 1
ATOM 2665 O O . VAL A 1 372 ? -35.621 21.367 -63.719 1.00 41.12 372 VAL A O 1
ATOM 2668 N N . THR A 1 373 ? -33.438 21.565 -64.145 1.00 32.91 373 THR A N 1
ATOM 2669 C CA . THR A 1 373 ? -33.566 22.407 -65.355 1.00 32.91 373 THR A CA 1
ATOM 2670 C C . THR A 1 373 ? -32.317 22.240 -66.241 1.00 32.91 373 THR A C 1
ATOM 2672 O O . THR A 1 373 ? -31.294 21.735 -65.784 1.00 32.91 373 THR A O 1
ATOM 2675 N N . VAL A 1 374 ? -32.423 22.553 -67.537 1.00 34.69 374 VAL A N 1
ATOM 2676 C CA . VAL A 1 374 ? -31.633 21.912 -68.607 1.00 34.69 374 VAL A CA 1
ATOM 2677 C C . VAL A 1 374 ? -30.552 22.822 -69.224 1.00 34.69 374 VAL A C 1
ATOM 2679 O O . VAL A 1 374 ? -30.848 23.937 -69.632 1.00 34.69 374 VAL A O 1
ATOM 2682 N N . THR A 1 375 ? -29.330 22.274 -69.321 1.00 34.34 375 THR A N 1
ATOM 2683 C CA . THR A 1 375 ? -28.248 22.453 -70.327 1.00 34.34 375 THR A CA 1
ATOM 2684 C C . THR A 1 375 ? -28.048 23.798 -71.050 1.00 34.34 375 THR A C 1
ATOM 2686 O O . THR A 1 375 ? -28.931 24.232 -71.779 1.00 34.34 375 THR A O 1
ATOM 2689 N N . GLN A 1 376 ? -26.797 24.302 -71.057 1.00 31.64 376 GLN A N 1
ATOM 2690 C CA . GLN A 1 376 ? -25.987 24.541 -72.282 1.00 31.64 376 GLN A CA 1
ATOM 2691 C C . GLN A 1 376 ? -24.462 24.546 -71.988 1.00 31.64 376 GLN A C 1
ATOM 2693 O O . GLN A 1 376 ? -24.026 24.908 -70.900 1.00 31.64 376 GLN A O 1
ATOM 2698 N N . THR A 1 377 ? -23.673 24.081 -72.964 1.00 37.84 377 THR A N 1
ATOM 2699 C CA . THR A 1 377 ? -22.184 23.989 -73.046 1.00 37.84 377 THR A CA 1
ATOM 2700 C C . THR A 1 377 ? -21.623 25.211 -73.826 1.00 37.84 377 THR A C 1
ATOM 2702 O O . THR A 1 377 ? -22.453 25.968 -74.336 1.00 37.84 377 THR A O 1
ATOM 2705 N N . PRO A 1 378 ? -20.293 25.433 -74.034 1.00 43.59 378 PRO A N 1
ATOM 2706 C CA . PRO A 1 378 ? -19.064 24.712 -73.624 1.00 43.59 378 PRO A CA 1
ATOM 2707 C C . PRO A 1 378 ? -18.155 25.612 -72.714 1.00 43.59 378 PRO A C 1
ATOM 2709 O O . PRO A 1 378 ? -18.723 26.430 -72.001 1.00 43.59 378 PRO A O 1
ATOM 2712 N N . THR A 1 379 ? -16.817 25.541 -72.537 1.00 35.38 379 THR A N 1
ATOM 2713 C CA . THR A 1 379 ? -15.661 24.904 -73.231 1.00 35.38 379 THR A CA 1
ATOM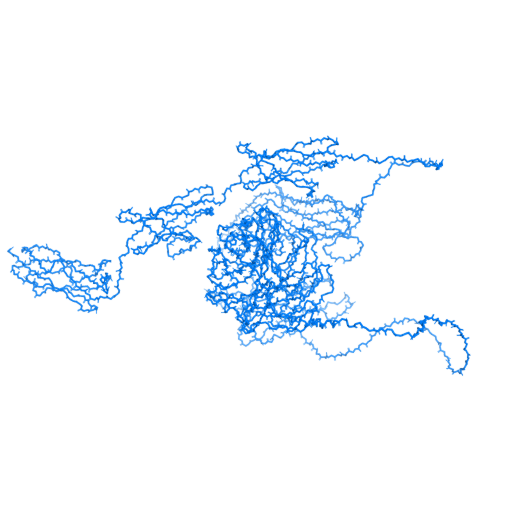 2714 C C . THR A 1 379 ? -14.467 24.732 -72.255 1.00 35.38 379 THR A C 1
ATOM 2716 O O . THR A 1 379 ? -14.291 25.605 -71.407 1.00 35.38 379 THR A O 1
ATOM 2719 N N . PRO A 1 380 ? -13.611 23.686 -72.359 1.00 48.84 380 PRO A N 1
ATOM 2720 C CA . PRO A 1 380 ? -12.415 23.532 -71.511 1.00 48.84 380 PRO A CA 1
ATOM 2721 C C . PRO A 1 380 ? -11.132 24.190 -72.072 1.00 48.84 380 PRO A C 1
ATOM 2723 O O . PRO A 1 380 ? -10.943 24.255 -73.286 1.00 48.84 380 PRO A O 1
ATOM 2726 N N . THR A 1 381 ? -10.207 24.558 -71.174 1.00 37.03 381 THR A N 1
ATOM 2727 C CA . THR A 1 381 ? -8.830 25.030 -71.462 1.00 37.03 381 THR A CA 1
ATOM 2728 C C . THR A 1 381 ? -7.844 24.331 -70.498 1.00 37.03 381 THR A C 1
ATOM 2730 O O . THR A 1 381 ? -8.196 24.183 -69.327 1.00 37.03 381 THR A O 1
ATOM 2733 N N . PRO A 1 382 ? -6.657 23.853 -70.938 1.00 45.16 382 PRO A N 1
ATOM 2734 C CA . PRO A 1 382 ? -5.884 22.843 -70.196 1.00 45.16 382 PRO A CA 1
ATOM 2735 C C . PRO A 1 382 ? -4.783 23.363 -69.247 1.00 45.16 382 PRO A C 1
ATOM 2737 O O . PRO A 1 382 ? -4.319 24.498 -69.331 1.00 45.16 382 PRO A O 1
ATOM 2740 N N . THR A 1 383 ? -4.334 22.452 -68.378 1.00 40.38 383 THR A N 1
ATOM 2741 C CA . THR A 1 383 ? -3.191 22.548 -67.449 1.00 40.38 383 THR A CA 1
ATOM 2742 C C . THR A 1 383 ? -1.829 22.605 -68.163 1.00 40.38 383 THR A C 1
ATOM 2744 O O . THR A 1 383 ? -1.682 22.083 -69.266 1.00 40.38 383 THR A O 1
ATOM 2747 N N . VAL A 1 384 ? -0.804 23.157 -67.496 1.00 37.38 384 VAL A N 1
ATOM 2748 C CA . VAL A 1 384 ? 0.617 23.067 -67.898 1.00 37.38 384 VAL A CA 1
ATOM 2749 C C . VAL A 1 384 ? 1.508 22.550 -66.757 1.00 37.38 384 VAL A C 1
ATOM 2751 O O . VAL A 1 384 ? 1.145 22.617 -65.584 1.00 37.38 384 VAL A O 1
ATOM 2754 N N . THR A 1 385 ? 2.670 21.998 -67.111 1.00 37.09 385 THR A N 1
ATOM 2755 C CA . THR A 1 385 ? 3.587 21.211 -66.255 1.00 37.09 385 THR A CA 1
ATOM 2756 C C . THR A 1 385 ? 5.042 21.642 -66.572 1.00 37.09 385 THR A C 1
ATOM 2758 O O . THR A 1 385 ? 5.269 22.123 -67.684 1.00 37.09 385 THR A O 1
ATOM 2761 N N . PRO A 1 386 ? 6.010 21.613 -65.625 1.00 50.28 386 PRO A N 1
ATOM 2762 C CA . PRO A 1 386 ? 7.140 22.561 -65.635 1.00 50.28 386 PRO A CA 1
ATOM 2763 C C . PRO A 1 386 ? 8.357 22.169 -66.500 1.00 50.28 386 PRO A C 1
ATOM 2765 O O . PRO A 1 386 ? 8.409 21.112 -67.121 1.00 50.28 386 PRO A O 1
ATOM 2768 N N . THR A 1 387 ? 9.365 23.050 -66.542 1.00 33.47 387 THR A N 1
ATOM 2769 C CA . THR A 1 387 ? 10.630 22.905 -67.296 1.00 33.47 387 THR A CA 1
ATOM 2770 C C . THR A 1 387 ? 11.802 23.510 -66.485 1.00 33.47 387 THR A C 1
ATOM 2772 O O . THR A 1 387 ? 11.577 24.520 -65.816 1.00 33.47 387 THR A O 1
ATOM 2775 N N . PRO A 1 388 ? 13.019 22.914 -66.479 1.00 50.47 388 PRO A N 1
ATOM 2776 C CA . PRO A 1 388 ? 14.121 23.290 -65.573 1.00 50.47 388 PRO A CA 1
ATOM 2777 C C . PRO A 1 388 ? 15.165 24.267 -66.169 1.00 50.47 388 PRO A C 1
ATOM 2779 O O . PRO A 1 388 ? 15.168 24.534 -67.369 1.00 50.47 388 PRO A O 1
ATOM 2782 N N . THR A 1 389 ? 16.112 24.719 -65.329 1.00 35.31 389 THR A N 1
ATOM 2783 C CA . THR A 1 389 ? 17.231 25.629 -65.676 1.00 35.31 389 THR A CA 1
ATOM 2784 C C . THR A 1 389 ? 18.594 25.031 -65.240 1.00 35.31 389 THR A C 1
ATOM 2786 O O . THR A 1 389 ? 18.645 24.454 -64.153 1.00 35.31 389 THR A O 1
ATOM 2789 N N . PRO A 1 390 ? 19.689 25.132 -66.034 1.00 46.78 390 PRO A N 1
ATOM 2790 C CA . PRO A 1 390 ? 20.922 24.348 -65.830 1.00 46.78 390 PRO A CA 1
ATOM 2791 C C . PRO A 1 390 ? 22.136 25.099 -65.225 1.00 46.78 390 PRO A C 1
ATOM 2793 O O . PRO A 1 390 ? 22.131 26.314 -65.040 1.00 46.78 390 PRO A O 1
ATOM 2796 N N . THR A 1 391 ? 23.211 24.341 -64.969 1.00 41.81 391 THR A N 1
ATOM 2797 C CA . THR A 1 391 ? 24.534 24.755 -64.448 1.00 41.81 391 THR A CA 1
ATOM 2798 C C . THR A 1 391 ? 25.497 25.281 -65.532 1.00 41.81 391 THR A C 1
ATOM 2800 O O . THR A 1 391 ? 25.475 24.785 -66.656 1.00 41.81 391 THR A O 1
ATOM 2803 N N . ALA A 1 392 ? 26.421 26.192 -65.181 1.00 33.97 392 ALA A N 1
ATOM 2804 C CA . ALA A 1 392 ? 27.632 26.509 -65.963 1.00 33.97 392 ALA A CA 1
ATOM 2805 C C . ALA A 1 392 ? 28.786 27.051 -65.076 1.00 33.97 392 ALA A C 1
ATOM 2807 O O . ALA A 1 392 ? 28.559 27.448 -63.934 1.00 33.97 392 ALA A O 1
ATOM 2808 N N . THR A 1 393 ? 30.022 27.068 -65.597 1.00 43.16 393 THR A N 1
ATOM 2809 C CA . THR A 1 393 ? 31.285 27.351 -64.865 1.00 43.16 393 THR A CA 1
ATOM 2810 C C . THR A 1 393 ? 32.112 28.455 -65.555 1.00 43.16 393 THR A C 1
ATOM 2812 O O . THR A 1 393 ? 32.018 28.603 -66.771 1.00 43.16 393 THR A O 1
ATOM 2815 N N . GLY A 1 394 ? 32.967 29.200 -64.831 1.00 35.66 394 GLY A N 1
ATOM 2816 C CA . GLY A 1 394 ? 33.920 30.162 -65.426 1.00 35.66 394 GLY A CA 1
ATOM 2817 C C . GLY A 1 394 ? 34.929 30.770 -64.430 1.00 35.66 394 GLY A C 1
ATOM 2818 O O . GLY A 1 394 ? 34.646 30.844 -63.236 1.00 35.66 394 GLY A O 1
ATOM 2819 N N . THR A 1 395 ? 36.130 31.171 -64.885 1.00 35.41 395 THR A N 1
ATOM 2820 C CA . THR A 1 395 ? 37.237 31.668 -64.020 1.00 35.41 395 THR A CA 1
ATOM 2821 C C . THR A 1 395 ? 38.283 32.508 -64.788 1.00 35.41 395 THR A C 1
ATOM 2823 O O . THR A 1 395 ? 38.792 32.015 -65.789 1.00 35.41 395 THR A O 1
ATOM 2826 N N . ALA A 1 396 ? 38.632 33.720 -64.305 1.00 34.16 396 ALA A N 1
ATOM 2827 C CA . ALA A 1 396 ? 39.937 34.440 -64.425 1.00 34.16 396 ALA A CA 1
ATOM 2828 C C . ALA A 1 396 ? 39.833 35.865 -63.785 1.00 34.16 396 ALA A C 1
ATOM 2830 O O . ALA A 1 396 ? 38.793 36.492 -63.955 1.00 34.16 396 ALA A O 1
ATOM 2831 N N . THR A 1 397 ? 40.715 36.360 -62.887 1.00 33.09 397 THR A N 1
ATOM 2832 C CA . THR A 1 397 ? 42.070 36.997 -63.055 1.00 33.09 397 THR A CA 1
ATOM 2833 C C . THR A 1 397 ? 42.013 38.359 -63.808 1.00 33.09 397 THR A C 1
ATOM 2835 O O . THR A 1 397 ? 41.367 38.416 -64.844 1.00 33.09 397 THR A O 1
ATOM 2838 N N . VAL A 1 398 ? 42.576 39.512 -63.367 1.00 34.31 398 VAL A N 1
ATOM 2839 C CA . VAL A 1 398 ? 43.999 39.848 -63.040 1.00 34.31 398 VAL A CA 1
ATOM 2840 C C . VAL A 1 398 ? 44.228 41.169 -62.235 1.00 34.31 398 VAL A C 1
ATOM 2842 O O . VAL A 1 398 ? 43.585 42.161 -62.544 1.00 34.31 398 VAL A O 1
ATOM 2845 N N . THR A 1 399 ? 45.266 41.182 -61.359 1.00 33.25 399 THR A N 1
ATOM 2846 C CA . THR A 1 399 ? 46.297 42.260 -61.109 1.00 33.25 399 THR A CA 1
ATOM 2847 C C . THR A 1 399 ? 45.837 43.624 -60.491 1.00 33.25 399 THR A C 1
ATOM 2849 O O . THR A 1 399 ? 44.765 44.108 -60.813 1.00 33.25 399 THR A O 1
ATOM 2852 N N . ALA A 1 400 ? 46.545 44.322 -59.568 1.00 32.41 400 ALA A N 1
ATOM 2853 C CA . ALA A 1 400 ? 48.001 44.531 -59.381 1.00 32.41 400 ALA A CA 1
ATOM 2854 C C . ALA A 1 400 ? 48.539 44.687 -57.920 1.00 32.41 400 ALA A C 1
ATOM 2856 O O . ALA A 1 400 ? 47.787 44.899 -56.975 1.00 32.41 400 ALA A O 1
ATOM 2857 N N . THR A 1 401 ? 49.876 44.618 -57.790 1.00 33.38 401 THR A N 1
ATOM 2858 C CA . THR A 1 401 ? 50.781 44.786 -56.610 1.00 33.38 401 THR A CA 1
ATOM 2859 C C . THR A 1 401 ? 51.365 46.226 -56.499 1.00 33.38 401 THR A C 1
ATOM 2861 O O . THR A 1 401 ? 50.940 47.049 -57.313 1.00 33.38 401 THR A O 1
ATOM 2864 N N . PRO A 1 402 ? 52.332 46.600 -55.599 1.00 48.62 402 PRO A N 1
ATOM 2865 C CA . PRO A 1 402 ? 53.165 45.873 -54.595 1.00 48.62 402 PRO A CA 1
ATOM 2866 C C . PRO A 1 402 ? 52.916 46.371 -53.134 1.00 48.62 402 PRO A C 1
ATOM 2868 O O . PRO A 1 402 ? 51.857 46.938 -52.904 1.00 48.62 402 PRO A O 1
ATOM 2871 N N . THR A 1 403 ? 53.712 46.202 -52.054 1.00 35.00 403 THR A N 1
ATOM 2872 C CA . THR A 1 403 ? 55.090 45.714 -51.695 1.00 35.00 403 THR A CA 1
ATOM 2873 C C . THR A 1 403 ? 55.018 45.199 -50.212 1.00 35.00 403 THR A C 1
ATOM 2875 O O . THR A 1 403 ? 53.938 45.293 -49.642 1.00 35.00 403 THR A O 1
ATOM 2878 N N . ALA A 1 404 ? 55.993 44.676 -49.437 1.00 32.47 404 ALA A N 1
ATOM 2879 C CA . ALA A 1 404 ? 57.448 44.399 -49.495 1.00 32.47 404 ALA A CA 1
ATOM 2880 C C . ALA A 1 404 ? 57.813 43.215 -48.539 1.00 32.47 404 ALA A C 1
ATOM 2882 O O . ALA A 1 404 ? 56.919 42.499 -48.091 1.00 32.47 404 ALA A O 1
ATOM 2883 N N . THR A 1 405 ? 59.102 42.942 -48.243 1.00 36.97 405 THR A N 1
ATOM 2884 C CA . THR A 1 405 ? 59.559 41.726 -47.497 1.00 36.97 405 THR A CA 1
ATOM 2885 C C . THR A 1 405 ? 60.958 41.927 -46.859 1.00 36.97 405 THR A C 1
ATOM 2887 O O . THR A 1 405 ? 61.784 42.570 -47.510 1.00 36.97 405 THR A O 1
ATOM 2890 N N . PRO A 1 406 ? 61.235 41.492 -45.598 1.00 40.19 406 PRO A N 1
ATOM 2891 C CA . PRO A 1 406 ? 61.800 40.152 -45.247 1.00 40.19 406 PRO A CA 1
ATOM 2892 C C . PRO A 1 406 ? 61.033 39.437 -44.084 1.00 40.19 406 PRO A C 1
ATOM 2894 O O . PRO A 1 406 ? 60.395 40.121 -43.296 1.00 40.19 406 PRO A O 1
ATOM 2897 N N . THR A 1 407 ? 60.912 38.100 -43.924 1.00 33.12 407 THR A N 1
ATOM 2898 C CA . THR A 1 407 ? 61.882 36.956 -43.904 1.00 33.12 407 THR A CA 1
ATOM 2899 C C . THR A 1 407 ? 62.634 36.849 -42.550 1.00 33.12 407 THR A C 1
ATOM 2901 O O . THR A 1 407 ? 63.383 37.767 -42.249 1.00 33.12 407 THR A O 1
ATOM 2904 N N . LYS A 1 408 ? 62.555 35.789 -41.701 1.00 32.09 408 LYS A N 1
ATOM 2905 C CA . LYS A 1 408 ? 61.930 34.431 -4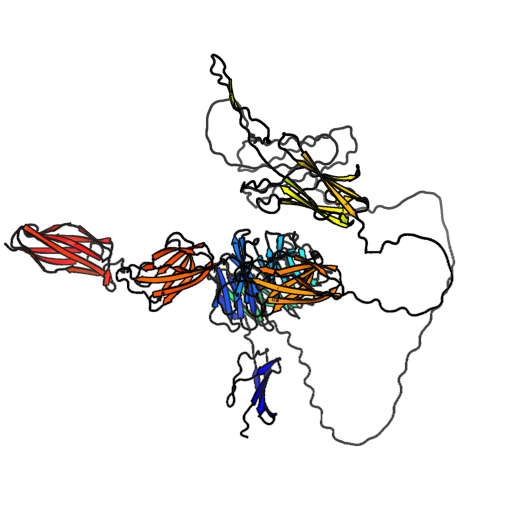1.783 1.00 32.09 408 LYS A CA 1
ATOM 2906 C C . LYS A 1 408 ? 61.851 33.711 -40.392 1.00 32.09 408 LYS A C 1
ATOM 2908 O O . LYS A 1 408 ? 62.845 33.777 -39.689 1.00 32.09 408 LYS A O 1
ATOM 2913 N N . THR A 1 409 ? 60.775 32.936 -40.112 1.00 29.77 409 THR A N 1
ATOM 2914 C CA . THR A 1 409 ? 60.650 31.643 -39.326 1.00 29.77 409 THR A CA 1
ATOM 2915 C C . THR A 1 409 ? 61.311 31.404 -37.930 1.00 29.77 409 THR A C 1
ATOM 2917 O O . THR A 1 409 ? 62.359 31.985 -37.682 1.00 29.77 409 THR A O 1
ATOM 2920 N N . PRO A 1 410 ? 60.842 30.437 -37.074 1.00 42.03 410 PRO A N 1
ATOM 2921 C CA . PRO A 1 410 ? 59.686 29.511 -37.211 1.00 42.03 410 PRO A CA 1
ATOM 2922 C C . PRO A 1 410 ? 58.774 29.249 -35.958 1.00 42.03 410 PRO A C 1
ATOM 2924 O O . PRO A 1 410 ? 59.188 29.376 -34.812 1.00 42.03 410 PRO A O 1
ATOM 2927 N N . THR A 1 411 ? 57.611 28.626 -36.237 1.00 31.89 411 THR A N 1
ATOM 2928 C CA . THR A 1 411 ? 56.843 27.613 -35.439 1.00 31.89 411 THR A CA 1
ATOM 2929 C C . THR A 1 411 ? 55.815 27.959 -34.329 1.00 31.89 411 THR A C 1
ATOM 2931 O O . THR A 1 411 ? 56.111 28.648 -33.365 1.00 31.89 411 THR A O 1
ATOM 2934 N N . VAL A 1 412 ? 54.664 27.260 -34.449 1.00 30.02 412 VAL A N 1
ATOM 2935 C CA . VAL A 1 412 ? 53.555 26.945 -33.500 1.00 30.02 412 VAL A CA 1
ATOM 2936 C C . VAL A 1 412 ? 52.662 28.102 -32.991 1.00 30.02 412 VAL A C 1
ATOM 2938 O O . VAL A 1 412 ? 53.066 29.252 -32.882 1.00 30.02 412 VAL A O 1
ATOM 2941 N N . ALA A 1 413 ? 51.389 27.767 -32.748 1.00 29.72 413 ALA A N 1
ATOM 2942 C CA . ALA A 1 413 ? 50.261 28.615 -32.344 1.00 29.72 413 ALA A CA 1
ATOM 2943 C C . ALA A 1 413 ? 49.268 27.766 -31.496 1.00 29.72 413 ALA A C 1
ATOM 2945 O O . ALA A 1 413 ? 49.500 26.565 -31.354 1.00 29.72 413 ALA A O 1
ATOM 2946 N N . PRO A 1 414 ? 48.112 28.291 -31.049 1.00 34.16 414 PRO A N 1
ATOM 2947 C CA . PRO A 1 414 ? 47.944 29.486 -30.219 1.00 34.16 414 PRO A CA 1
ATOM 2948 C C . PRO A 1 414 ? 47.142 29.198 -28.925 1.00 34.16 414 PRO A C 1
ATOM 2950 O O . PRO A 1 414 ? 46.252 28.351 -28.912 1.00 34.16 414 PRO A O 1
ATOM 2953 N N . THR A 1 415 ? 47.362 29.988 -27.869 1.00 26.94 415 THR A N 1
ATOM 2954 C CA . THR A 1 415 ? 46.537 29.962 -26.641 1.00 26.94 415 THR A CA 1
ATOM 2955 C C . THR A 1 415 ? 45.667 31.227 -26.559 1.00 26.94 415 THR A C 1
ATOM 2957 O O . THR A 1 415 ? 46.217 32.323 -26.688 1.00 26.94 415 THR A O 1
ATOM 2960 N N . PRO A 1 416 ? 44.337 31.130 -26.352 1.00 29.70 416 PRO A N 1
ATOM 2961 C CA . PRO A 1 416 ? 43.468 32.294 -26.157 1.00 29.70 416 PRO A CA 1
ATOM 2962 C C . PRO A 1 416 ? 43.540 32.835 -24.717 1.00 29.70 416 PRO A C 1
ATOM 2964 O O . PRO A 1 416 ? 43.704 32.069 -23.769 1.00 29.70 416 PRO A O 1
ATOM 2967 N N . THR A 1 417 ? 43.354 34.150 -24.544 1.00 27.81 417 THR A N 1
ATOM 2968 C CA . THR A 1 417 ? 43.524 34.838 -23.249 1.00 27.81 417 THR A CA 1
ATOM 2969 C C . THR A 1 417 ? 42.305 35.681 -22.851 1.00 27.81 417 THR A C 1
ATOM 2971 O O . THR A 1 417 ? 41.992 36.661 -23.515 1.00 27.81 417 THR A O 1
ATOM 2974 N N . ALA A 1 418 ? 41.717 35.305 -21.709 1.00 29.75 418 ALA A N 1
ATOM 2975 C CA . ALA A 1 418 ? 41.022 36.100 -20.679 1.00 29.75 418 ALA A CA 1
ATOM 2976 C C . ALA A 1 418 ? 39.916 37.132 -21.015 1.00 29.75 418 ALA A C 1
ATOM 2978 O O . ALA A 1 418 ? 40.089 38.085 -21.769 1.00 29.75 418 ALA A O 1
ATOM 2979 N N . THR A 1 419 ? 38.842 37.073 -20.217 1.00 23.53 419 THR A N 1
ATOM 2980 C CA . THR A 1 419 ? 38.066 38.225 -19.701 1.00 23.53 419 THR A CA 1
ATOM 2981 C C . THR A 1 419 ? 37.317 37.763 -18.428 1.00 23.53 419 THR A C 1
ATOM 2983 O O . THR A 1 419 ? 36.934 36.597 -18.386 1.00 23.53 419 THR A O 1
ATOM 2986 N N . PRO A 1 420 ? 37.013 38.615 -17.428 1.00 27.30 420 PRO A N 1
ATOM 2987 C CA . PRO A 1 420 ? 37.898 39.450 -16.610 1.00 27.30 420 PRO A CA 1
ATOM 2988 C C . PRO A 1 420 ? 37.882 39.039 -15.106 1.00 27.30 420 PRO A C 1
ATOM 2990 O O . PRO A 1 420 ? 37.124 38.169 -14.688 1.00 27.30 420 PRO A O 1
ATOM 2993 N N . THR A 1 421 ? 38.690 39.695 -14.265 1.00 25.14 421 THR A N 1
ATOM 2994 C CA . THR A 1 421 ? 38.869 39.363 -12.831 1.00 25.14 421 THR A CA 1
ATOM 2995 C C . THR A 1 421 ? 37.979 40.189 -11.884 1.00 25.14 421 THR A C 1
ATOM 2997 O O . THR A 1 421 ? 37.801 41.387 -12.099 1.00 25.14 421 THR A O 1
ATOM 3000 N N . ILE A 1 422 ? 37.539 39.599 -10.762 1.00 23.14 422 ILE A N 1
ATOM 3001 C CA . ILE A 1 422 ? 37.180 40.328 -9.526 1.00 23.14 422 ILE A CA 1
ATOM 3002 C C . ILE A 1 422 ? 38.115 39.870 -8.399 1.00 23.14 422 ILE A C 1
ATOM 3004 O O . ILE A 1 422 ? 38.335 38.675 -8.217 1.00 23.14 422 ILE A O 1
ATOM 3008 N N . THR A 1 423 ? 38.672 40.820 -7.646 1.00 26.61 423 THR A N 1
ATOM 3009 C CA . THR A 1 423 ? 39.742 40.563 -6.670 1.00 26.61 423 THR A CA 1
ATOM 3010 C C . THR A 1 423 ? 39.237 40.568 -5.228 1.00 26.61 423 THR A C 1
ATOM 3012 O O . THR A 1 423 ? 38.729 41.581 -4.749 1.00 26.61 423 THR A O 1
ATOM 3015 N N . LYS A 1 424 ? 39.513 39.488 -4.489 1.00 24.66 424 LYS A N 1
ATOM 3016 C CA . LYS A 1 424 ? 39.704 39.521 -3.031 1.00 24.66 424 LYS A CA 1
ATOM 3017 C C . LYS A 1 424 ? 40.816 38.547 -2.644 1.00 24.66 424 LYS A C 1
ATOM 3019 O O . LYS A 1 424 ? 40.734 37.368 -2.964 1.00 24.66 424 LYS A O 1
ATOM 3024 N N . THR A 1 425 ? 41.838 39.049 -1.958 1.00 27.95 425 THR A N 1
ATOM 3025 C CA . THR A 1 425 ? 42.998 38.261 -1.518 1.00 27.95 425 THR A CA 1
ATOM 3026 C C . THR A 1 425 ? 42.781 37.742 -0.094 1.00 27.95 425 THR A C 1
ATOM 3028 O O . THR A 1 425 ? 42.563 38.567 0.796 1.00 27.95 425 THR A O 1
ATOM 3031 N N . PRO A 1 426 ? 42.884 36.427 0.164 1.00 30.20 426 PRO A N 1
ATOM 3032 C CA . PRO A 1 426 ? 42.983 35.886 1.513 1.00 30.20 426 PRO A CA 1
ATOM 3033 C C . PRO A 1 426 ? 44.457 35.769 1.933 1.00 30.20 426 PRO A C 1
ATOM 3035 O O . PRO A 1 426 ? 45.141 34.808 1.598 1.00 30.20 426 PRO A O 1
ATOM 3038 N N . THR A 1 427 ? 44.966 36.750 2.679 1.00 34.53 427 THR A N 1
ATOM 3039 C CA . THR A 1 427 ? 46.178 36.557 3.494 1.00 34.53 427 THR A CA 1
ATOM 3040 C C . THR A 1 427 ? 45.772 35.995 4.852 1.00 34.53 427 THR A C 1
ATOM 3042 O O . THR A 1 427 ? 45.025 36.661 5.569 1.00 34.53 427 THR A O 1
ATOM 3045 N N . SER A 1 428 ? 46.314 34.828 5.212 1.00 31.78 428 SER A N 1
ATOM 3046 C CA . SER A 1 428 ? 45.856 33.957 6.308 1.00 31.78 428 SER A CA 1
ATOM 3047 C C . SER A 1 428 ? 44.496 33.290 6.049 1.00 31.78 428 SER A C 1
ATOM 3049 O O . SER A 1 428 ? 43.527 33.933 5.643 1.00 31.78 428 SER A O 1
ATOM 3051 N N . GLY A 1 429 ? 44.422 31.980 6.295 1.00 35.28 429 GLY A N 1
ATOM 3052 C CA . GLY A 1 429 ? 43.183 31.212 6.203 1.00 35.28 429 GLY A CA 1
ATOM 3053 C C . GLY A 1 429 ? 42.295 31.465 7.419 1.00 35.28 429 GLY A C 1
ATOM 3054 O O . GLY A 1 429 ? 42.609 31.011 8.515 1.00 35.28 429 GLY A O 1
ATOM 3055 N N . GLN A 1 430 ? 41.174 32.166 7.233 1.00 32.84 430 GLN A N 1
ATOM 3056 C CA . GLN A 1 430 ? 40.196 32.407 8.298 1.00 32.84 430 GLN A CA 1
ATOM 3057 C C . GLN A 1 430 ? 38.769 32.114 7.820 1.00 32.84 430 GLN A C 1
ATOM 3059 O O . GLN A 1 430 ? 38.094 32.966 7.236 1.00 32.84 430 GLN A O 1
ATOM 3064 N N . LEU A 1 431 ? 38.290 30.900 8.107 1.00 35.06 431 LEU A N 1
ATOM 3065 C CA . LEU A 1 431 ? 36.894 30.525 7.897 1.00 35.06 431 LEU A CA 1
ATOM 3066 C C . LEU A 1 431 ? 35.999 31.363 8.827 1.00 35.06 431 LEU A C 1
ATOM 3068 O O . LEU A 1 431 ? 36.139 31.312 10.046 1.00 35.06 431 LEU A O 1
ATOM 3072 N N . SER A 1 432 ? 35.095 32.155 8.250 1.00 34.53 432 SER A N 1
ATOM 3073 C CA . SER A 1 432 ? 34.206 33.061 8.989 1.00 34.53 432 SER A CA 1
ATOM 3074 C C . SER A 1 432 ? 32.752 32.649 8.781 1.00 34.53 432 SER A C 1
ATOM 3076 O O . SER A 1 432 ? 32.165 32.945 7.742 1.00 34.53 432 SER A O 1
ATOM 3078 N N . LEU A 1 433 ? 32.172 31.963 9.767 1.00 38.50 433 LEU A N 1
ATOM 3079 C CA . LEU A 1 433 ? 30.774 31.529 9.736 1.00 38.50 433 LEU A CA 1
ATOM 3080 C C . LEU A 1 433 ? 29.841 32.729 9.968 1.00 38.50 433 LEU A C 1
ATOM 3082 O O . LEU A 1 433 ? 29.915 33.400 10.998 1.00 38.50 433 LEU A O 1
ATOM 3086 N N . SER A 1 434 ? 28.949 33.005 9.016 1.00 31.28 434 SER A N 1
ATOM 3087 C CA . SER A 1 434 ? 27.930 34.051 9.153 1.00 31.28 434 SER A CA 1
ATOM 3088 C C . SER A 1 434 ? 26.776 33.594 10.045 1.00 31.28 434 SER A C 1
ATOM 3090 O O . SER A 1 434 ? 26.251 32.497 9.861 1.00 31.28 434 SER A O 1
ATOM 3092 N N . LYS A 1 435 ? 26.327 34.457 10.966 1.00 31.83 435 LYS A N 1
ATOM 3093 C CA . LYS A 1 435 ? 25.145 34.205 11.809 1.00 31.83 435 LYS A CA 1
ATOM 3094 C C . LYS A 1 435 ? 23.913 33.837 10.969 1.00 31.83 435 LYS A C 1
ATOM 3096 O O . LYS A 1 435 ? 23.517 34.635 10.123 1.00 31.83 435 LYS A O 1
ATOM 3101 N N . ASN A 1 436 ? 23.276 32.709 11.300 1.00 30.27 436 ASN A N 1
ATOM 3102 C CA . ASN A 1 436 ? 21.854 32.691 11.696 1.00 30.27 436 ASN A CA 1
ATOM 3103 C C . ASN A 1 436 ? 21.324 31.335 12.210 1.00 30.27 436 ASN A C 1
ATOM 3105 O O . ASN A 1 436 ? 20.203 31.306 12.710 1.00 30.27 436 ASN A O 1
ATOM 3109 N N . THR A 1 437 ? 22.113 30.258 12.179 1.00 34.31 437 THR A N 1
ATOM 3110 C CA . THR A 1 437 ? 21.761 28.974 12.821 1.00 34.31 437 THR A CA 1
ATOM 3111 C C . THR A 1 437 ? 22.636 28.736 14.054 1.00 34.31 437 THR A C 1
ATOM 3113 O O . THR A 1 437 ? 23.813 29.100 14.053 1.00 34.31 437 THR A O 1
ATOM 3116 N N . ALA A 1 438 ? 22.066 28.147 15.107 1.00 33.69 438 ALA A N 1
ATOM 3117 C CA . ALA A 1 438 ? 22.822 27.633 16.246 1.00 33.69 438 ALA A CA 1
ATOM 3118 C C . ALA A 1 438 ? 23.201 26.170 15.981 1.00 33.69 438 ALA A C 1
ATOM 3120 O O . ALA A 1 438 ? 22.332 25.381 15.618 1.00 33.69 438 ALA A O 1
ATOM 3121 N N . TYR A 1 439 ? 24.476 25.834 16.164 1.00 42.00 439 TYR A N 1
ATOM 3122 C CA . TYR A 1 439 ? 24.972 24.462 16.054 1.00 42.00 439 TYR A CA 1
ATOM 3123 C C . TYR A 1 439 ? 24.654 23.668 17.330 1.00 42.00 439 TYR A C 1
ATOM 3125 O O . TYR A 1 439 ? 24.654 24.232 18.429 1.00 42.00 439 TYR A O 1
ATOM 3133 N N . LEU A 1 440 ? 24.388 22.373 17.184 1.00 33.31 440 LEU A N 1
ATOM 3134 C CA . LEU A 1 440 ? 24.066 21.440 18.263 1.00 33.31 440 LEU A CA 1
ATOM 3135 C C . LEU A 1 440 ? 25.204 20.429 18.489 1.00 33.31 440 LEU A C 1
ATOM 3137 O O . LEU A 1 440 ? 26.148 20.316 17.706 1.00 33.31 440 LEU A O 1
ATOM 3141 N N . SER A 1 441 ? 25.139 19.694 19.603 1.00 29.52 441 SER A N 1
ATOM 3142 C CA . SER A 1 441 ? 26.105 18.626 19.888 1.00 29.52 441 SER A CA 1
ATOM 3143 C C . SER A 1 441 ? 25.934 17.490 18.872 1.00 29.52 441 SER A C 1
ATOM 3145 O O . SER A 1 441 ? 24.864 16.892 18.794 1.00 29.52 441 SER A O 1
ATOM 3147 N N . GLY A 1 442 ? 26.985 17.228 18.089 1.00 33.34 442 GLY A N 1
ATOM 3148 C CA . GLY A 1 442 ? 26.995 16.251 16.993 1.00 33.34 442 GLY A CA 1
ATOM 3149 C C . GLY A 1 442 ? 27.290 16.846 15.609 1.00 33.34 442 GLY A C 1
ATOM 3150 O O . GLY A 1 442 ? 27.659 16.098 14.704 1.00 33.34 442 GLY A O 1
ATOM 3151 N N . ASP A 1 443 ? 27.190 18.169 15.439 1.00 34.34 443 ASP A N 1
ATOM 3152 C CA . ASP A 1 443 ? 27.399 18.815 14.138 1.00 34.34 443 ASP A CA 1
ATOM 3153 C C . ASP A 1 443 ? 28.840 18.657 13.617 1.00 34.34 443 ASP A C 1
ATOM 3155 O O . ASP A 1 443 ? 29.820 18.908 14.320 1.00 34.34 443 ASP A O 1
ATOM 3159 N N . THR A 1 444 ? 28.969 18.277 12.342 1.00 33.91 444 THR A N 1
ATOM 3160 C CA . THR A 1 444 ? 30.257 18.086 11.656 1.00 33.91 444 THR A CA 1
ATOM 3161 C C . THR A 1 444 ? 30.572 19.275 10.751 1.00 33.91 444 THR A C 1
ATOM 3163 O O . THR A 1 444 ? 29.770 19.637 9.892 1.00 33.91 444 THR A O 1
ATOM 3166 N N . ILE A 1 445 ? 31.766 19.860 10.896 1.00 36.75 445 ILE A N 1
ATOM 3167 C CA . ILE A 1 445 ? 32.257 20.949 10.038 1.00 36.75 445 ILE A CA 1
ATOM 3168 C C . ILE A 1 445 ? 33.391 20.422 9.156 1.00 36.75 445 ILE A C 1
ATOM 3170 O O . ILE A 1 445 ? 34.432 20.004 9.659 1.00 36.75 445 ILE A O 1
ATOM 3174 N N . VAL A 1 446 ? 33.205 20.488 7.837 1.00 35.41 446 VAL A N 1
ATOM 3175 C CA . VAL A 1 446 ? 34.233 20.144 6.843 1.00 35.41 446 VAL A CA 1
ATOM 3176 C C . VAL A 1 446 ? 34.961 21.414 6.403 1.00 35.41 446 VAL A C 1
ATOM 3178 O O . VAL A 1 446 ? 34.326 22.406 6.045 1.00 35.41 446 VAL A O 1
ATOM 3181 N N . ALA A 1 447 ? 36.294 21.381 6.398 1.00 34.81 447 ALA A N 1
ATOM 3182 C CA . ALA A 1 447 ? 37.136 22.458 5.888 1.00 34.81 447 ALA A CA 1
ATOM 3183 C C . ALA A 1 447 ? 38.179 21.894 4.915 1.00 34.81 447 ALA A C 1
ATOM 3185 O O . ALA A 1 447 ? 38.953 21.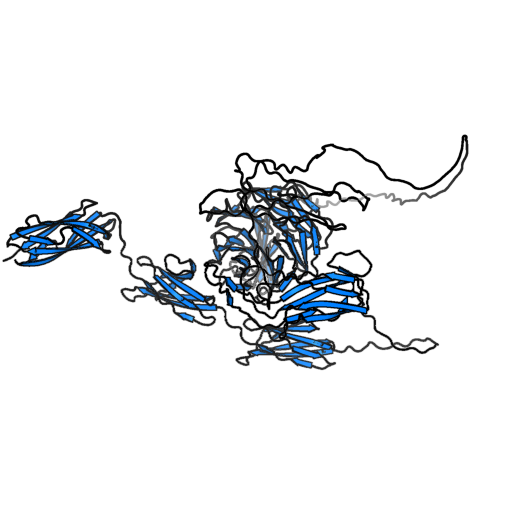008 5.271 1.00 34.81 447 ALA A O 1
ATOM 3186 N N . THR A 1 448 ? 38.215 22.424 3.693 1.00 34.88 448 THR A N 1
ATOM 3187 C CA . THR A 1 448 ? 39.188 22.036 2.664 1.00 34.88 448 THR A CA 1
ATOM 3188 C C . THR A 1 448 ? 40.236 23.133 2.523 1.00 34.88 448 THR A C 1
ATOM 3190 O O . THR A 1 448 ? 39.901 24.270 2.190 1.00 34.88 448 THR A O 1
ATOM 3193 N N . VAL A 1 449 ? 41.505 22.792 2.743 1.00 36.75 449 VAL A N 1
ATOM 3194 C CA . VAL A 1 449 ? 42.646 23.635 2.362 1.00 36.75 449 VAL A CA 1
ATOM 3195 C C . VAL A 1 449 ? 43.188 23.094 1.044 1.00 36.75 449 VAL A C 1
ATOM 3197 O O . VAL A 1 449 ? 43.408 21.892 0.914 1.00 36.75 449 VAL A O 1
ATOM 3200 N N . VAL A 1 450 ? 43.364 23.973 0.060 1.00 34.66 450 VAL A N 1
ATOM 3201 C CA . VAL A 1 450 ? 43.957 23.640 -1.241 1.00 34.66 450 VAL A CA 1
ATOM 3202 C C . VAL A 1 450 ? 45.356 24.235 -1.273 1.00 34.66 450 VAL A C 1
ATOM 3204 O O . VAL A 1 450 ? 45.518 25.418 -0.974 1.00 34.66 450 VAL A O 1
ATOM 3207 N N . ASP A 1 451 ? 46.340 23.413 -1.626 1.00 37.69 451 ASP A N 1
ATOM 3208 C CA . ASP A 1 451 ? 47.726 23.848 -1.777 1.00 37.69 451 ASP A CA 1
ATOM 3209 C C . ASP A 1 451 ? 47.866 24.899 -2.897 1.00 37.69 451 ASP A C 1
ATOM 3211 O O . ASP A 1 451 ? 47.208 24.822 -3.942 1.00 37.69 451 ASP A O 1
ATOM 3215 N N . GLY A 1 452 ? 48.657 25.937 -2.629 1.00 36.72 452 GLY A N 1
ATOM 3216 C CA . GLY A 1 452 ? 48.577 27.222 -3.323 1.00 36.72 452 GLY A CA 1
ATOM 3217 C C . GLY A 1 452 ? 49.665 27.459 -4.364 1.00 36.72 452 GLY A C 1
ATOM 3218 O O . GLY A 1 452 ? 49.408 28.119 -5.377 1.00 36.72 452 GLY A O 1
ATOM 3219 N N . ASP A 1 453 ? 50.872 26.942 -4.140 1.00 39.53 453 ASP A N 1
ATOM 3220 C CA . ASP A 1 453 ? 52.046 27.255 -4.941 1.00 39.53 453 ASP A CA 1
ATOM 3221 C C . ASP A 1 453 ? 52.696 26.023 -5.573 1.00 39.53 453 ASP A C 1
ATOM 3223 O O . ASP A 1 453 ? 53.205 25.114 -4.930 1.00 39.53 453 ASP A O 1
ATOM 3227 N N . ARG A 1 454 ? 52.747 26.036 -6.911 1.00 43.25 454 ARG A N 1
ATOM 3228 C CA . ARG A 1 454 ? 53.457 25.033 -7.718 1.00 43.25 454 ARG A CA 1
ATOM 3229 C C . ARG A 1 454 ? 54.971 25.256 -7.650 1.00 43.25 454 ARG A C 1
ATOM 3231 O O . ARG A 1 454 ? 55.598 25.586 -8.659 1.00 43.25 454 ARG A O 1
ATOM 3238 N N . ASN A 1 455 ? 55.549 25.107 -6.463 1.00 41.22 455 ASN A N 1
ATOM 3239 C CA . ASN A 1 455 ? 56.989 25.044 -6.270 1.00 41.22 455 ASN A CA 1
ATOM 3240 C C . ASN A 1 455 ? 57.516 23.715 -6.851 1.00 41.22 455 ASN A C 1
ATOM 3242 O O . ASN A 1 455 ? 56.923 22.656 -6.665 1.00 41.22 455 ASN A O 1
ATOM 3246 N N . VAL A 1 456 ? 58.616 23.765 -7.605 1.00 40.03 456 VAL A N 1
ATOM 3247 C CA . VAL A 1 456 ? 59.185 22.606 -8.331 1.00 40.03 456 VAL A CA 1
ATOM 3248 C C . VAL A 1 456 ? 60.593 22.241 -7.843 1.00 40.03 456 VAL A C 1
ATOM 3250 O O . VAL A 1 456 ? 61.373 21.626 -8.569 1.00 40.03 456 VAL A O 1
ATOM 3253 N N . ASN A 1 457 ? 60.949 22.649 -6.620 1.00 42.44 457 ASN A N 1
ATOM 3254 C CA . ASN A 1 457 ? 62.292 22.500 -6.064 1.00 42.44 457 ASN A CA 1
ATOM 3255 C C . ASN A 1 457 ? 62.332 21.532 -4.868 1.00 42.44 457 ASN A C 1
ATOM 3257 O O . ASN A 1 457 ? 62.080 21.915 -3.731 1.00 42.44 457 ASN A O 1
ATOM 3261 N N . VAL A 1 458 ? 62.746 20.290 -5.128 1.00 39.06 458 VAL A N 1
ATOM 3262 C CA . VAL A 1 458 ? 62.737 19.142 -4.193 1.00 39.06 458 VAL A CA 1
ATOM 3263 C C . VAL A 1 458 ? 63.709 19.221 -2.993 1.00 39.06 458 VAL A C 1
ATOM 3265 O O . VAL A 1 458 ? 63.994 18.199 -2.378 1.00 39.06 458 VAL A O 1
ATOM 3268 N N . ASN A 1 459 ? 64.273 20.393 -2.677 1.00 37.59 459 ASN A N 1
ATOM 3269 C CA . ASN A 1 459 ? 65.337 20.559 -1.669 1.00 37.59 459 ASN A CA 1
ATOM 3270 C C . ASN A 1 459 ? 65.057 21.633 -0.598 1.00 37.59 459 ASN A C 1
ATOM 3272 O O . ASN A 1 459 ? 65.961 21.982 0.162 1.00 37.59 459 ASN A O 1
ATOM 3276 N N . TYR A 1 460 ? 63.831 22.150 -0.515 1.00 36.25 460 TYR A N 1
ATOM 3277 C CA . TYR A 1 460 ? 63.352 22.919 0.636 1.00 36.25 460 TYR A CA 1
ATOM 3278 C C . TYR A 1 460 ? 62.067 22.279 1.161 1.00 36.25 460 TYR A C 1
ATOM 3280 O O . TYR A 1 460 ? 61.236 21.835 0.375 1.00 36.25 460 TYR A O 1
ATOM 3288 N N . ALA A 1 461 ? 61.932 22.207 2.485 1.00 35.25 461 ALA A N 1
ATOM 3289 C CA . ALA A 1 461 ? 60.702 21.778 3.137 1.00 35.25 461 ALA A CA 1
ATOM 3290 C C . ALA A 1 461 ? 59.877 23.023 3.478 1.00 35.25 461 ALA A C 1
ATOM 3292 O O . ALA A 1 461 ? 60.241 23.767 4.393 1.00 35.25 461 ALA A O 1
ATOM 3293 N N . ASP A 1 462 ? 58.797 23.250 2.737 1.00 34.94 462 ASP A N 1
ATOM 3294 C CA . ASP A 1 462 ? 57.811 24.273 3.072 1.00 34.94 462 ASP A CA 1
ATOM 3295 C C . ASP A 1 462 ? 56.941 23.790 4.249 1.00 34.94 462 ASP A C 1
ATOM 3297 O O . ASP A 1 462 ? 56.559 22.623 4.334 1.00 34.94 462 ASP A O 1
ATOM 3301 N N . VAL A 1 463 ? 56.683 24.677 5.217 1.00 34.38 463 VAL A N 1
ATOM 3302 C CA . VAL A 1 463 ? 55.997 24.346 6.480 1.00 34.38 463 VAL A CA 1
ATOM 3303 C C . VAL A 1 463 ? 54.712 25.158 6.586 1.00 34.38 463 VAL A C 1
ATOM 3305 O O . VAL A 1 463 ? 54.725 26.332 6.956 1.00 34.38 463 VAL A O 1
ATOM 3308 N N . LEU A 1 464 ? 53.589 24.516 6.268 1.00 33.47 464 LEU A N 1
ATOM 3309 C CA . LEU A 1 464 ? 52.275 25.151 6.155 1.00 33.47 464 LEU A CA 1
ATOM 3310 C C . LEU A 1 464 ? 51.516 25.170 7.501 1.00 33.47 464 LEU A C 1
ATOM 3312 O O . LEU A 1 464 ? 50.466 24.550 7.672 1.00 33.47 464 LEU A O 1
ATOM 3316 N N . THR A 1 465 ? 52.041 25.899 8.490 1.00 31.12 465 THR A N 1
ATOM 3317 C CA . THR A 1 465 ? 51.387 26.070 9.801 1.00 31.12 465 THR A CA 1
ATOM 3318 C C . THR A 1 465 ? 50.154 26.977 9.717 1.00 31.12 465 THR A C 1
ATOM 3320 O O . THR A 1 465 ? 50.256 28.203 9.705 1.00 31.12 465 THR A O 1
ATOM 3323 N N . THR A 1 466 ? 48.962 26.372 9.719 1.00 33.12 466 THR A N 1
ATOM 3324 C CA . THR A 1 466 ? 47.674 27.090 9.722 1.00 33.12 466 THR A CA 1
ATOM 3325 C C . THR A 1 466 ? 46.931 26.876 11.042 1.00 33.12 466 THR A C 1
ATOM 3327 O O . THR A 1 466 ? 46.455 25.781 11.323 1.00 33.12 466 THR A O 1
ATOM 3330 N N . SER A 1 467 ? 46.801 27.924 11.861 1.00 30.89 467 SER A N 1
ATOM 3331 C CA . SER A 1 467 ? 46.086 27.865 13.146 1.00 30.89 467 SER A CA 1
ATOM 3332 C C . SER A 1 467 ? 44.610 28.244 12.987 1.00 30.89 467 SER A C 1
ATOM 3334 O O . SER A 1 467 ? 44.296 29.403 12.707 1.00 30.89 467 SER A O 1
ATOM 3336 N N . LEU A 1 468 ? 43.689 27.306 13.223 1.00 32.78 468 LEU A N 1
ATOM 3337 C CA . LEU A 1 468 ? 42.255 27.604 13.243 1.00 32.78 468 LEU A CA 1
ATOM 3338 C C . LEU A 1 468 ? 41.856 28.196 14.606 1.00 32.78 468 LEU A C 1
ATOM 3340 O O . LEU A 1 468 ? 41.935 27.519 15.626 1.00 32.78 468 LEU A O 1
ATOM 3344 N N . ARG A 1 469 ? 41.413 29.460 14.635 1.00 32.12 469 ARG A N 1
ATOM 3345 C CA . ARG A 1 469 ? 41.020 30.154 15.874 1.00 32.12 469 ARG A CA 1
ATOM 3346 C C . ARG A 1 469 ? 39.530 30.487 15.884 1.00 32.12 469 ARG A C 1
ATOM 3348 O O . ARG A 1 469 ? 39.086 31.371 15.154 1.00 32.12 469 ARG A O 1
ATOM 3355 N N . VAL A 1 470 ? 38.777 29.830 16.764 1.00 32.88 470 VAL A N 1
ATOM 3356 C CA . VAL A 1 470 ? 37.364 30.142 17.026 1.00 32.88 470 VAL A CA 1
ATOM 3357 C C . VAL A 1 470 ? 37.268 31.319 18.003 1.00 32.88 470 VAL A C 1
ATOM 3359 O O . VAL A 1 470 ? 37.941 31.334 19.032 1.00 32.88 470 VAL A O 1
ATOM 3362 N N . THR A 1 471 ? 36.425 32.310 17.702 1.00 30.12 471 THR A N 1
ATOM 3363 C CA . THR A 1 471 ? 36.111 33.416 18.623 1.00 30.12 471 THR A CA 1
ATOM 3364 C C . THR A 1 471 ? 34.626 33.768 18.568 1.00 30.12 471 THR A C 1
ATOM 3366 O O . THR A 1 471 ? 34.139 34.245 17.544 1.00 30.12 471 THR A O 1
ATOM 3369 N N . GLY A 1 472 ? 33.929 33.587 19.689 1.00 31.86 472 GLY A N 1
ATOM 3370 C CA . GLY A 1 472 ? 32.554 34.030 19.931 1.00 31.86 472 GLY A CA 1
ATOM 3371 C C . GLY A 1 472 ? 32.429 34.550 21.365 1.00 31.86 472 GLY A C 1
ATOM 3372 O O . GLY A 1 472 ? 33.254 34.212 22.210 1.00 31.86 472 GLY A O 1
ATOM 3373 N N . THR A 1 473 ? 31.442 35.402 21.640 1.00 30.41 473 THR A N 1
ATOM 3374 C CA . THR A 1 473 ? 31.337 36.147 22.912 1.00 30.41 473 THR A CA 1
ATOM 3375 C C . THR A 1 473 ? 30.912 35.317 24.122 1.00 30.41 473 THR A C 1
ATOM 3377 O O . THR A 1 473 ? 31.083 35.777 25.246 1.00 30.41 473 THR A O 1
ATOM 3380 N N . ASP A 1 474 ? 30.396 34.109 23.897 1.00 33.12 474 ASP A N 1
ATOM 3381 C CA . ASP A 1 474 ? 29.676 33.314 24.897 1.00 33.12 474 ASP A CA 1
ATOM 3382 C C . ASP A 1 474 ? 30.313 31.922 25.104 1.00 33.12 474 ASP A C 1
ATOM 3384 O O . ASP A 1 474 ? 29.629 30.945 25.395 1.00 33.12 474 ASP A O 1
ATOM 3388 N N . TYR A 1 475 ? 31.642 31.836 24.951 1.00 30.98 475 TYR A N 1
ATOM 3389 C CA . TYR A 1 475 ? 32.449 30.651 25.267 1.00 30.98 475 TYR A CA 1
ATOM 3390 C C . TYR A 1 475 ? 33.555 30.989 26.275 1.00 30.98 475 TYR A C 1
ATOM 3392 O O . TYR A 1 475 ? 34.299 31.956 26.098 1.00 30.98 475 TYR A O 1
ATOM 3400 N N . SER A 1 476 ? 33.686 30.163 27.316 1.00 27.81 476 SER A N 1
ATOM 3401 C CA . SER A 1 476 ? 34.740 30.269 28.334 1.00 27.81 476 SER A CA 1
ATOM 3402 C C . SER A 1 476 ? 35.956 29.406 27.978 1.00 27.81 476 SER A C 1
ATOM 3404 O O . SER A 1 476 ? 35.820 28.330 27.402 1.00 27.81 476 SER A O 1
ATOM 3406 N N . VAL A 1 477 ? 37.149 29.893 28.325 1.00 25.53 477 VAL A N 1
ATOM 3407 C CA . VAL A 1 477 ? 38.456 29.317 27.947 1.00 25.53 477 VAL A CA 1
ATOM 3408 C C . VAL A 1 477 ? 38.735 27.993 28.682 1.00 25.53 477 VAL A C 1
ATOM 3410 O O . VAL A 1 477 ? 38.452 27.901 29.875 1.00 25.53 477 VAL A O 1
ATOM 3413 N N . GLY A 1 478 ? 39.319 26.995 27.996 1.00 29.06 478 GLY A N 1
ATOM 3414 C CA . GLY A 1 478 ? 39.572 25.652 28.552 1.00 29.06 478 GLY A CA 1
ATOM 3415 C C . GLY A 1 478 ? 40.816 24.941 27.996 1.00 29.06 478 GLY A C 1
ATOM 3416 O O . GLY A 1 478 ? 41.822 24.842 28.698 1.00 29.06 478 GLY A O 1
ATOM 3417 N N . THR A 1 479 ? 40.764 24.462 26.750 1.00 28.62 479 THR A N 1
ATOM 3418 C CA . THR A 1 479 ? 41.852 23.707 26.095 1.00 28.62 479 THR A CA 1
ATOM 3419 C C . THR A 1 479 ? 42.031 24.089 24.625 1.00 28.62 479 THR A C 1
ATOM 3421 O O . THR A 1 479 ? 41.056 24.252 23.894 1.00 28.62 479 THR A O 1
ATOM 3424 N N . ASP A 1 480 ? 43.289 24.214 24.192 1.00 30.08 480 ASP A N 1
ATOM 3425 C CA . ASP A 1 480 ? 43.664 24.378 22.784 1.00 30.08 480 ASP A CA 1
ATOM 3426 C C . ASP A 1 480 ? 43.929 22.996 22.165 1.00 30.08 480 ASP A C 1
ATOM 3428 O O . ASP A 1 480 ? 44.893 22.322 22.534 1.00 30.08 480 ASP A O 1
ATOM 3432 N N . LEU A 1 481 ? 43.112 22.571 21.195 1.00 32.38 481 LEU A N 1
ATOM 3433 C CA . LEU A 1 481 ? 43.393 21.363 20.415 1.00 32.38 481 LEU A CA 1
ATOM 3434 C C . LEU A 1 481 ? 44.408 21.687 19.309 1.00 32.38 481 LEU A C 1
ATOM 3436 O O . LEU A 1 481 ? 44.051 22.218 18.255 1.00 32.38 481 LEU A O 1
ATOM 3440 N N . ILE A 1 482 ? 45.679 21.368 19.550 1.00 33.09 482 ILE A N 1
ATOM 3441 C CA . ILE A 1 482 ? 46.754 21.530 18.565 1.00 33.09 482 ILE A CA 1
ATOM 3442 C C . ILE A 1 482 ? 46.799 20.296 17.658 1.00 33.09 482 ILE A C 1
ATOM 3444 O O . ILE A 1 482 ? 47.007 19.180 18.131 1.00 33.09 482 ILE A O 1
ATOM 3448 N N . LEU A 1 483 ? 46.651 20.508 16.349 1.00 35.09 483 LEU A N 1
ATOM 3449 C CA . LEU A 1 483 ? 46.876 19.487 15.327 1.00 35.09 483 LEU A CA 1
ATOM 3450 C C . LEU A 1 483 ? 48.278 19.685 14.728 1.00 35.09 483 LEU A C 1
ATOM 3452 O O . LEU A 1 483 ? 48.539 20.725 14.124 1.00 35.09 483 LEU A O 1
ATOM 3456 N N . ASP A 1 484 ? 49.171 18.708 14.897 1.00 33.03 484 ASP A N 1
ATOM 3457 C CA . ASP A 1 484 ? 50.493 18.695 14.254 1.00 33.03 484 ASP A CA 1
ATOM 3458 C C . ASP A 1 484 ? 50.442 17.782 13.019 1.00 33.03 484 ASP A C 1
ATOM 3460 O O . ASP A 1 484 ? 50.126 16.595 13.123 1.00 33.03 484 ASP A O 1
ATOM 3464 N N . LEU A 1 485 ? 50.703 18.348 11.838 1.00 38.34 485 LEU A N 1
ATOM 3465 C CA . LEU A 1 485 ? 50.675 17.648 10.553 1.00 38.34 485 LEU A CA 1
ATOM 3466 C C . LEU A 1 485 ? 52.056 17.739 9.913 1.00 38.34 485 LEU A C 1
ATOM 3468 O O . LEU A 1 485 ? 52.541 18.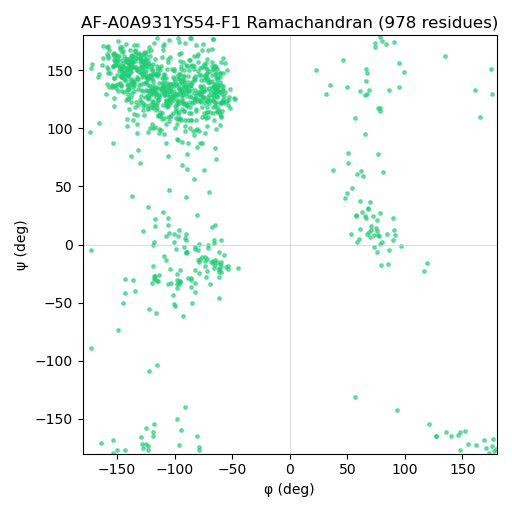829 9.606 1.00 38.34 485 LEU A O 1
ATOM 3472 N N . LYS A 1 486 ? 52.686 16.583 9.693 1.00 35.03 486 LYS A N 1
ATOM 3473 C CA . LYS A 1 486 ? 54.067 16.499 9.217 1.00 35.03 486 LYS A CA 1
ATOM 3474 C C . LYS A 1 486 ? 54.196 15.505 8.072 1.00 35.03 486 LYS A C 1
ATOM 3476 O O . LYS A 1 486 ? 54.063 14.299 8.267 1.00 35.03 486 LYS A O 1
ATOM 3481 N N . GLU A 1 487 ? 54.464 16.019 6.878 1.00 36.91 487 GLU A N 1
ATOM 3482 C CA . GLU A 1 487 ? 54.655 15.194 5.686 1.00 36.91 487 GLU A CA 1
ATOM 3483 C C . GLU A 1 487 ? 56.015 14.475 5.712 1.00 36.91 487 GLU A C 1
ATOM 3485 O O . GLU A 1 487 ? 57.024 15.021 6.165 1.00 36.91 487 GLU A O 1
ATOM 3490 N N . THR A 1 488 ? 56.047 13.239 5.204 1.00 31.45 488 THR A N 1
ATOM 3491 C CA . THR A 1 488 ? 57.283 12.479 4.961 1.00 31.45 488 THR A CA 1
ATOM 3492 C C . THR A 1 488 ? 57.308 11.905 3.540 1.00 31.45 488 THR A C 1
ATOM 3494 O O . THR A 1 488 ? 57.277 10.699 3.332 1.00 31.45 488 THR A O 1
ATOM 3497 N N . ASN A 1 489 ? 57.463 12.823 2.578 1.00 30.42 489 ASN A N 1
ATOM 3498 C CA . ASN A 1 489 ? 57.814 12.620 1.165 1.00 30.42 489 ASN A CA 1
ATOM 3499 C C . ASN A 1 489 ? 56.712 12.141 0.185 1.00 30.42 489 ASN A C 1
ATOM 3501 O O . ASN A 1 489 ? 56.341 10.974 0.146 1.00 30.42 489 ASN A O 1
ATOM 3505 N N . VAL A 1 490 ? 56.408 13.042 -0.761 1.00 34.44 490 VAL A N 1
ATOM 3506 C CA . VAL A 1 490 ? 55.843 12.824 -2.112 1.00 34.44 490 VAL A CA 1
ATOM 3507 C C . VAL A 1 490 ? 54.339 12.508 -2.206 1.00 34.44 490 VAL A C 1
ATOM 3509 O O . VAL A 1 490 ? 53.915 11.415 -2.571 1.00 34.44 490 VAL A O 1
ATOM 3512 N N . ASN A 1 491 ? 53.550 13.578 -2.079 1.00 38.19 491 ASN A N 1
ATOM 3513 C CA . ASN A 1 491 ? 52.445 13.915 -2.988 1.00 38.19 491 ASN A CA 1
ATOM 3514 C C . ASN A 1 491 ? 51.268 12.924 -3.098 1.00 38.19 491 ASN A C 1
ATOM 3516 O O . ASN A 1 491 ? 50.917 12.477 -4.192 1.00 38.19 491 ASN A O 1
ATOM 3520 N N . SER A 1 492 ? 50.543 12.712 -1.998 1.00 36.47 492 SER A N 1
ATOM 3521 C CA . SER A 1 492 ? 49.082 12.965 -1.976 1.00 36.47 492 SER A CA 1
ATOM 3522 C C . SER A 1 492 ? 48.509 12.804 -0.562 1.00 36.47 492 SER A C 1
ATOM 3524 O O . SER A 1 492 ? 48.195 11.704 -0.122 1.00 36.47 492 SER A O 1
ATOM 3526 N N . GLY A 1 493 ? 48.352 13.922 0.155 1.00 33.53 493 GLY A N 1
ATOM 3527 C CA . GLY A 1 493 ? 47.821 13.945 1.521 1.00 33.53 493 GLY A CA 1
ATOM 3528 C C . GLY A 1 493 ? 46.596 14.844 1.669 1.00 33.53 493 GLY A C 1
ATOM 3529 O O . GLY A 1 493 ? 46.730 16.044 1.888 1.00 33.53 493 GLY A O 1
ATOM 3530 N N . SER A 1 494 ? 45.393 14.267 1.612 1.00 32.41 494 SER A N 1
ATOM 3531 C CA . SER A 1 494 ? 44.216 14.874 2.246 1.00 32.41 494 SER A CA 1
ATOM 3532 C C . SER A 1 494 ? 44.122 14.360 3.679 1.00 32.41 494 SER A C 1
ATOM 3534 O O . SER A 1 494 ? 44.010 13.157 3.899 1.00 32.41 494 SER A O 1
ATOM 3536 N N . PHE A 1 495 ? 44.177 15.264 4.656 1.00 34.25 495 PHE A N 1
ATOM 3537 C CA . PHE A 1 495 ? 44.141 14.909 6.074 1.00 34.25 495 PHE A CA 1
ATOM 3538 C C . PHE A 1 495 ? 42.706 14.944 6.607 1.00 34.25 495 PHE A C 1
ATOM 3540 O O . PHE A 1 495 ? 42.007 15.946 6.457 1.00 34.25 495 PHE A O 1
ATOM 3547 N N . LEU A 1 496 ? 42.277 13.859 7.256 1.00 30.88 496 LEU A N 1
ATOM 3548 C CA . LEU A 1 496 ? 40.986 13.772 7.936 1.00 30.88 496 LEU A CA 1
ATOM 3549 C C . LEU A 1 496 ? 41.178 14.034 9.435 1.00 30.88 496 LEU A C 1
ATOM 3551 O O . LEU A 1 496 ? 41.878 13.284 10.110 1.00 30.88 496 LEU A O 1
ATOM 3555 N N . ALA A 1 497 ? 40.522 15.068 9.959 1.00 32.62 497 ALA A N 1
ATOM 3556 C CA . ALA A 1 497 ? 40.470 15.363 11.388 1.00 32.62 497 ALA A CA 1
ATOM 3557 C C . ALA A 1 497 ? 39.020 15.267 11.880 1.00 32.62 497 ALA A C 1
ATOM 3559 O O . ALA A 1 497 ? 38.114 15.812 11.254 1.00 32.62 497 ALA A O 1
ATOM 3560 N N . THR A 1 498 ? 38.799 14.578 13.000 1.00 31.91 498 THR A N 1
ATOM 3561 C CA . THR A 1 498 ? 37.486 14.458 13.652 1.00 31.91 498 THR A CA 1
ATOM 3562 C C . THR A 1 498 ? 37.584 15.018 15.063 1.00 31.91 498 THR A C 1
ATOM 3564 O O . THR A 1 498 ? 38.468 14.622 15.817 1.00 31.91 498 THR A O 1
ATOM 3567 N N . ILE A 1 499 ? 36.663 15.907 15.433 1.00 34.34 499 ILE A N 1
ATOM 3568 C CA . ILE A 1 499 ? 36.537 16.449 16.791 1.00 34.34 499 ILE A CA 1
ATOM 3569 C C . ILE A 1 499 ? 35.166 16.029 17.323 1.00 34.34 499 ILE A C 1
ATOM 3571 O O . ILE A 1 499 ? 34.166 16.173 16.625 1.00 34.34 499 ILE A O 1
ATOM 3575 N N . ARG A 1 500 ? 35.111 15.513 18.554 1.00 30.14 500 ARG A N 1
ATOM 3576 C CA . ARG A 1 500 ? 33.861 15.228 19.275 1.00 30.14 500 ARG A CA 1
ATOM 3577 C C . ARG A 1 500 ? 33.894 15.951 20.616 1.00 30.14 500 ARG A C 1
ATOM 3579 O O . ARG A 1 500 ? 34.895 15.875 21.320 1.00 30.14 500 ARG A O 1
ATOM 3586 N N . THR A 1 501 ? 32.812 16.634 20.973 1.00 29.77 501 THR A N 1
ATOM 3587 C CA . THR A 1 501 ? 32.663 17.315 22.266 1.00 29.77 501 THR A CA 1
ATOM 3588 C C . THR A 1 501 ? 31.677 16.552 23.147 1.00 29.77 501 THR A C 1
ATOM 3590 O O . THR A 1 501 ? 30.520 16.361 22.779 1.00 29.77 501 THR A O 1
ATOM 3593 N N . GLY A 1 502 ? 32.144 16.097 24.312 1.00 28.31 502 GLY A N 1
ATOM 3594 C CA . GLY A 1 502 ? 31.339 15.416 25.330 1.00 28.31 502 GLY A CA 1
ATOM 3595 C C . GLY A 1 502 ? 31.221 16.255 26.603 1.00 28.31 502 GLY A C 1
ATOM 3596 O O . GLY A 1 502 ? 32.109 17.049 26.911 1.00 28.31 502 GLY A O 1
ATOM 3597 N N . ALA A 1 503 ? 30.125 16.092 27.345 1.00 28.36 503 ALA A N 1
ATOM 3598 C CA . ALA A 1 503 ? 29.910 16.776 28.619 1.00 28.36 503 ALA A CA 1
ATOM 3599 C C . ALA A 1 503 ? 30.379 15.916 29.807 1.00 28.36 503 ALA A C 1
ATOM 3601 O O . ALA A 1 503 ? 30.159 14.707 29.827 1.00 28.36 503 ALA A O 1
ATOM 3602 N N . ILE A 1 504 ? 30.972 16.558 30.817 1.00 28.33 504 ILE A N 1
ATOM 3603 C CA . ILE A 1 504 ? 31.460 15.931 32.055 1.00 28.33 504 ILE A CA 1
ATOM 3604 C C . ILE A 1 504 ? 30.939 16.653 33.302 1.00 28.33 504 ILE A C 1
ATOM 3606 O O . ILE A 1 504 ? 30.835 17.878 33.338 1.00 28.33 504 ILE A O 1
ATOM 3610 N N . THR A 1 505 ? 30.722 15.878 34.363 1.00 23.47 505 THR A N 1
ATOM 3611 C CA . THR A 1 505 ? 30.609 16.322 35.763 1.00 23.47 505 THR A CA 1
ATOM 3612 C C . THR A 1 505 ? 31.419 15.333 36.600 1.00 23.47 505 THR A C 1
ATOM 3614 O O . THR A 1 505 ? 31.122 14.145 36.582 1.00 23.47 505 THR A O 1
ATOM 3617 N N . GLN A 1 506 ? 32.592 15.726 37.110 1.00 27.03 506 GLN A N 1
ATOM 3618 C CA . GLN A 1 506 ? 32.805 16.374 38.423 1.00 27.03 506 GLN A CA 1
ATOM 3619 C C . GLN A 1 506 ? 32.363 15.510 39.620 1.00 27.03 506 GLN A C 1
ATOM 3621 O O . GLN A 1 506 ? 31.238 15.031 39.647 1.00 27.03 506 GLN A O 1
ATOM 3626 N N . GLY A 1 507 ? 33.170 15.342 40.674 1.00 22.61 507 GLY A N 1
ATOM 3627 C CA . GLY A 1 507 ? 34.521 15.866 40.962 1.00 22.61 507 GLY A CA 1
ATOM 3628 C C . GLY A 1 507 ? 34.977 15.409 42.365 1.00 22.61 507 GLY A C 1
ATOM 3629 O O . GLY A 1 507 ? 34.238 14.691 43.030 1.00 22.61 507 GLY A O 1
ATOM 3630 N N . GLY A 1 508 ? 36.144 15.781 42.897 1.00 24.72 508 GLY A N 1
ATOM 3631 C CA . GLY A 1 508 ? 37.221 16.652 42.401 1.00 24.72 508 GLY A CA 1
ATOM 3632 C C . GLY A 1 508 ? 38.123 17.109 43.572 1.00 24.72 508 GLY A C 1
ATOM 3633 O O . GLY A 1 508 ? 37.885 16.680 44.697 1.00 24.72 508 GLY A O 1
ATOM 3634 N N . ALA A 1 509 ? 39.069 18.031 43.307 1.00 25.98 509 ALA A N 1
ATOM 3635 C CA . ALA A 1 509 ? 39.962 18.705 44.283 1.00 25.98 509 ALA A CA 1
ATOM 3636 C C . ALA A 1 509 ? 41.003 17.805 45.007 1.00 25.98 509 ALA A C 1
ATOM 3638 O O . ALA A 1 509 ? 40.765 16.622 45.216 1.00 25.98 509 ALA A O 1
ATOM 3639 N N . ASP A 1 510 ? 42.182 18.276 45.436 1.00 28.98 510 ASP A N 1
ATOM 3640 C CA . ASP A 1 510 ? 43.016 19.471 45.160 1.00 28.98 510 ASP A CA 1
ATOM 3641 C C . ASP A 1 510 ? 44.474 19.166 45.655 1.00 28.98 510 ASP A C 1
ATOM 3643 O O . ASP A 1 510 ? 44.707 18.092 46.200 1.00 28.98 510 ASP A O 1
ATOM 3647 N N . GLN A 1 511 ? 45.569 19.916 45.437 1.00 26.30 511 GLN A N 1
ATOM 3648 C CA . GLN A 1 511 ? 45.852 21.350 45.245 1.00 26.30 511 GLN A CA 1
ATOM 3649 C C . GLN A 1 511 ? 47.072 21.594 44.317 1.00 26.30 511 GLN A C 1
ATOM 3651 O O . GLN A 1 511 ? 47.977 20.773 44.249 1.00 26.30 511 GLN A O 1
ATOM 3656 N N . GLN A 1 512 ? 47.137 22.807 43.745 1.00 28.22 512 GLN A N 1
ATOM 3657 C CA . GLN A 1 512 ? 48.346 23.544 43.305 1.00 28.22 512 GLN A CA 1
ATOM 3658 C C . GLN A 1 512 ? 49.322 22.898 42.297 1.00 28.22 512 GLN A C 1
ATOM 3660 O O . GLN A 1 512 ? 50.199 22.116 42.652 1.00 28.22 512 GLN A O 1
ATOM 3665 N N . GLY A 1 513 ? 49.328 23.429 41.066 1.00 24.78 513 GLY A N 1
ATOM 3666 C CA . GLY A 1 513 ? 50.503 23.308 40.199 1.00 24.78 513 GLY A CA 1
ATOM 3667 C C . GLY A 1 513 ? 50.463 24.095 38.890 1.00 24.78 513 GLY A C 1
ATOM 3668 O O . GLY A 1 513 ? 50.956 25.218 38.831 1.00 24.78 513 GLY A O 1
ATOM 3669 N N . ALA A 1 514 ? 49.933 23.474 37.834 1.00 23.81 514 ALA A N 1
ATOM 3670 C CA . ALA A 1 514 ? 49.916 23.991 36.464 1.00 23.81 514 ALA A CA 1
ATOM 3671 C C . ALA A 1 514 ? 48.794 23.335 35.627 1.00 23.81 514 ALA A C 1
ATOM 3673 O O . ALA A 1 514 ? 48.299 22.268 35.984 1.00 23.81 514 ALA A O 1
ATOM 3674 N N . THR A 1 515 ? 48.404 23.976 34.521 1.00 24.48 515 THR A N 1
ATOM 3675 C CA . THR A 1 515 ? 47.514 23.444 33.463 1.00 24.48 515 THR A CA 1
ATOM 3676 C C . THR A 1 515 ? 48.303 22.515 32.509 1.00 24.48 515 THR A C 1
ATOM 3678 O O . THR A 1 515 ? 49.531 22.536 32.551 1.00 24.48 515 THR A O 1
ATOM 3681 N N . HIS A 1 516 ? 47.744 21.642 31.655 1.00 23.69 516 HIS A N 1
ATOM 3682 C CA . HIS A 1 516 ? 46.420 21.501 31.006 1.00 23.69 516 HIS A CA 1
ATOM 3683 C C . HIS A 1 516 ? 46.029 20.001 30.833 1.00 23.69 516 HIS A C 1
ATOM 3685 O O . HIS A 1 516 ? 46.917 19.150 30.908 1.00 23.69 516 HIS A O 1
ATOM 3691 N N . PRO A 1 517 ? 44.752 19.669 30.535 1.00 28.72 517 PRO A N 1
ATOM 3692 C CA . PRO A 1 517 ? 44.337 18.406 29.894 1.00 28.72 517 PRO A CA 1
ATOM 3693 C C . PRO A 1 517 ? 44.403 18.527 28.340 1.00 28.72 517 PRO A C 1
ATOM 3695 O O . PRO A 1 517 ? 44.788 19.583 27.845 1.00 28.72 517 PRO A O 1
ATOM 3698 N N . ASP A 1 518 ? 44.127 17.540 27.478 1.00 24.73 518 ASP A N 1
ATOM 3699 C CA . ASP A 1 518 ? 43.467 16.223 27.582 1.00 24.73 518 ASP A CA 1
ATOM 3700 C C . ASP A 1 518 ? 44.278 15.121 26.848 1.00 24.73 518 ASP A C 1
ATOM 3702 O O . ASP A 1 518 ? 45.173 15.443 26.066 1.00 24.73 518 ASP A O 1
ATOM 3706 N N . ASN A 1 519 ? 43.941 13.834 27.064 1.00 24.05 519 ASN A N 1
ATOM 3707 C CA . ASN A 1 519 ? 43.738 12.795 26.020 1.00 24.05 519 ASN A CA 1
ATOM 3708 C C . ASN A 1 519 ? 43.711 11.369 26.617 1.00 24.05 519 ASN A C 1
ATOM 3710 O O . ASN A 1 519 ? 44.754 10.820 26.973 1.00 24.05 519 ASN A O 1
ATOM 3714 N N . GLU A 1 520 ? 42.538 10.729 26.634 1.00 25.38 520 GLU A N 1
ATOM 3715 C CA . GLU A 1 520 ? 42.420 9.271 26.796 1.00 25.38 520 GLU A CA 1
ATOM 3716 C C . GLU A 1 520 ? 42.381 8.592 25.418 1.00 25.38 520 GLU A C 1
ATOM 3718 O O . GLU A 1 520 ? 41.617 8.992 24.540 1.00 25.38 520 GLU A O 1
ATOM 3723 N N . GLY A 1 521 ? 43.192 7.548 25.229 1.00 26.58 521 GLY A N 1
ATOM 3724 C CA . GLY A 1 521 ? 43.167 6.695 24.039 1.00 26.58 521 GLY A CA 1
ATOM 3725 C C . GLY A 1 521 ? 42.770 5.269 24.408 1.00 26.58 521 GLY A C 1
ATOM 3726 O O . GLY A 1 521 ? 43.352 4.682 25.319 1.00 26.58 521 GLY A O 1
ATOM 3727 N N . THR A 1 522 ? 41.799 4.692 23.700 1.00 25.67 522 THR A N 1
ATOM 3728 C CA . THR A 1 522 ? 41.415 3.284 23.876 1.00 25.67 522 THR A CA 1
ATOM 3729 C C . THR A 1 522 ? 42.416 2.354 23.194 1.00 25.67 522 THR A C 1
ATOM 3731 O O . THR A 1 522 ? 42.784 2.544 22.037 1.00 25.67 522 THR A O 1
ATOM 3734 N N . ILE A 1 523 ? 42.846 1.316 23.914 1.00 28.48 523 ILE A N 1
ATOM 3735 C CA . ILE A 1 523 ? 43.723 0.266 23.387 1.00 28.48 523 ILE A CA 1
ATOM 3736 C C . ILE A 1 523 ? 42.854 -0.842 22.779 1.00 28.48 523 ILE A C 1
ATOM 3738 O O . ILE A 1 523 ? 41.930 -1.329 23.429 1.00 28.48 523 ILE A O 1
ATOM 3742 N N . LYS A 1 524 ? 43.184 -1.277 21.558 1.00 30.44 524 LYS A N 1
ATOM 3743 C CA . LYS A 1 524 ? 42.731 -2.551 20.977 1.00 30.44 524 LYS A CA 1
ATOM 3744 C C . LYS A 1 524 ? 43.924 -3.506 20.866 1.00 30.44 524 LYS A C 1
ATOM 3746 O O . LYS A 1 524 ? 45.028 -3.067 20.553 1.00 30.44 524 LYS A O 1
ATOM 3751 N N . THR A 1 525 ? 43.700 -4.796 21.100 1.00 29.88 525 THR A N 1
ATOM 3752 C CA . THR A 1 525 ? 44.705 -5.868 20.974 1.00 29.88 525 THR A CA 1
ATOM 3753 C C . THR A 1 525 ? 44.107 -7.070 20.253 1.00 29.88 525 THR A C 1
ATOM 3755 O O . THR A 1 525 ? 42.961 -7.421 20.523 1.00 29.88 525 THR A O 1
ATOM 3758 N N . ILE A 1 526 ? 44.890 -7.702 19.378 1.00 28.09 526 ILE A N 1
ATOM 3759 C CA . ILE A 1 526 ? 44.495 -8.887 18.600 1.00 28.09 526 ILE A CA 1
ATOM 3760 C C . ILE A 1 526 ? 44.651 -10.197 19.390 1.00 28.09 526 ILE A C 1
ATOM 3762 O O . ILE A 1 526 ? 45.352 -10.256 20.408 1.00 28.09 526 ILE A O 1
ATOM 3766 N N . GLN A 1 527 ? 43.987 -11.253 18.919 1.00 28.94 527 GLN A N 1
ATOM 3767 C CA . GLN A 1 527 ? 43.978 -12.569 19.556 1.00 28.94 527 GLN A CA 1
ATOM 3768 C C . GLN A 1 527 ? 45.376 -13.215 19.564 1.00 28.94 527 GLN A C 1
ATOM 3770 O O . GLN A 1 527 ? 46.213 -12.972 18.700 1.00 28.94 527 GLN A O 1
ATOM 3775 N N . GLY A 1 528 ? 45.668 -13.997 20.607 1.00 31.81 528 GLY A N 1
ATOM 3776 C CA . GLY A 1 528 ? 47.016 -14.510 20.891 1.00 31.81 528 GLY A CA 1
ATOM 3777 C C . GLY A 1 528 ? 47.899 -13.548 21.702 1.00 31.81 528 GLY A C 1
ATOM 3778 O O . GLY A 1 528 ? 48.858 -13.991 22.335 1.00 31.81 528 GLY A O 1
ATOM 3779 N N . GLY A 1 529 ? 47.553 -12.258 21.781 1.00 30.12 529 GLY A N 1
ATOM 3780 C CA . GLY A 1 529 ? 48.177 -11.320 22.713 1.00 30.12 529 GLY A CA 1
ATOM 3781 C C . GLY A 1 529 ? 47.775 -11.602 24.164 1.00 30.12 529 GLY A C 1
ATOM 3782 O O . GLY A 1 529 ? 46.641 -11.341 24.557 1.00 30.12 529 GLY A O 1
ATOM 3783 N N . THR A 1 530 ? 48.698 -12.095 24.993 1.00 31.97 530 THR A N 1
ATOM 3784 C CA . THR A 1 530 ? 48.425 -12.297 26.425 1.00 31.97 530 THR A CA 1
ATOM 3785 C C . THR A 1 530 ? 48.587 -10.996 27.210 1.00 31.97 530 THR A C 1
ATOM 3787 O O . THR A 1 530 ? 49.702 -10.477 27.326 1.00 31.97 530 THR A O 1
ATOM 3790 N N . ALA A 1 531 ? 47.510 -10.498 27.815 1.00 32.38 531 ALA A N 1
ATOM 3791 C CA . ALA A 1 531 ? 47.593 -9.406 28.779 1.00 32.38 531 ALA A CA 1
ATOM 3792 C C . ALA A 1 531 ? 48.223 -9.900 30.096 1.00 32.38 531 ALA A C 1
ATOM 3794 O O . ALA A 1 531 ? 47.717 -10.833 30.716 1.00 32.38 531 ALA A O 1
ATOM 3795 N N . ASN A 1 532 ? 49.313 -9.260 30.527 1.00 34.25 532 ASN A N 1
ATOM 3796 C CA . ASN A 1 532 ? 49.936 -9.498 31.831 1.00 34.25 532 ASN A CA 1
ATOM 3797 C C . ASN A 1 532 ? 49.417 -8.457 32.830 1.00 34.25 532 ASN A C 1
ATOM 3799 O O . ASN A 1 532 ? 49.786 -7.284 32.743 1.00 34.25 532 ASN A O 1
ATOM 3803 N N . VAL A 1 533 ? 48.586 -8.866 33.791 1.00 34.88 533 VAL A N 1
ATOM 3804 C CA . VAL A 1 533 ? 48.053 -7.954 34.819 1.00 34.88 533 VAL A CA 1
ATOM 3805 C C . VAL A 1 533 ? 49.096 -7.756 35.923 1.00 34.88 533 VAL A C 1
ATOM 3807 O O . VAL A 1 533 ? 49.086 -8.449 36.936 1.00 34.88 533 VAL A O 1
ATOM 3810 N N . ILE A 1 534 ? 50.040 -6.837 35.709 1.00 34.00 534 ILE A N 1
ATOM 3811 C CA . ILE A 1 534 ? 51.153 -6.572 36.635 1.00 34.00 534 ILE A CA 1
ATOM 3812 C C . ILE A 1 534 ? 50.675 -5.707 37.814 1.00 34.00 534 ILE A C 1
ATOM 3814 O O . ILE A 1 534 ? 50.639 -4.479 37.725 1.00 34.00 534 ILE A O 1
ATOM 3818 N N . TYR A 1 535 ? 50.358 -6.340 38.944 1.00 35.12 535 TYR A N 1
ATOM 3819 C CA . TYR A 1 535 ? 50.097 -5.646 40.206 1.00 35.12 535 TYR A CA 1
ATOM 3820 C C . TYR A 1 535 ? 51.407 -5.447 40.978 1.00 35.12 535 TYR A C 1
ATOM 3822 O O . TYR A 1 535 ? 51.967 -6.396 41.528 1.00 35.12 535 TYR A O 1
ATOM 3830 N N . ASN A 1 536 ? 51.901 -4.209 41.025 1.00 36.34 536 ASN A N 1
ATOM 3831 C CA . ASN A 1 536 ? 53.043 -3.823 41.853 1.00 36.34 536 ASN A CA 1
ATOM 3832 C C . ASN A 1 536 ? 52.555 -3.182 43.155 1.00 36.34 536 ASN A C 1
ATOM 3834 O O . ASN A 1 536 ? 52.192 -2.006 43.160 1.00 36.34 536 ASN A O 1
ATOM 3838 N N . ASP A 1 537 ? 52.609 -3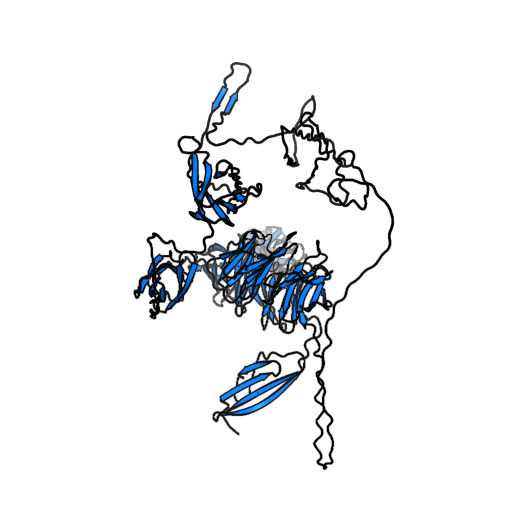.920 44.266 1.00 38.34 537 ASP A N 1
ATOM 3839 C CA . ASP A 1 537 ? 52.519 -3.294 45.585 1.00 38.34 537 ASP A CA 1
ATOM 3840 C C . AS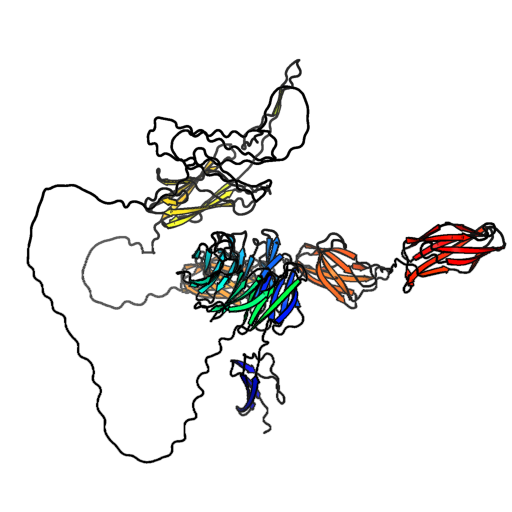P A 1 537 ? 53.829 -2.543 45.866 1.00 38.34 537 ASP A C 1
ATOM 3842 O O . ASP A 1 537 ? 54.905 -3.143 45.960 1.00 38.34 537 ASP A O 1
ATOM 3846 N N . THR A 1 538 ? 53.745 -1.214 45.957 1.00 38.28 538 THR A N 1
ATOM 3847 C CA . THR A 1 538 ? 54.881 -0.339 46.277 1.00 38.28 538 THR A CA 1
ATOM 3848 C C . THR A 1 538 ? 54.768 0.284 47.669 1.00 38.28 538 THR A C 1
ATOM 3850 O O . THR A 1 538 ? 55.308 1.367 47.910 1.00 38.28 538 THR A O 1
ATOM 3853 N N . THR A 1 539 ? 54.089 -0.378 48.612 1.00 35.19 539 THR A N 1
ATOM 3854 C CA . THR A 1 539 ? 54.292 -0.085 50.037 1.00 35.19 539 THR A CA 1
ATOM 3855 C C . THR A 1 539 ? 55.763 -0.331 50.401 1.00 35.19 539 THR A C 1
ATOM 3857 O O . THR A 1 539 ? 56.414 -1.254 49.915 1.00 35.19 539 THR A O 1
ATOM 3860 N N . SER A 1 540 ? 56.360 0.567 51.190 1.00 40.75 540 SER A N 1
ATOM 3861 C CA . SER A 1 540 ? 57.812 0.816 51.121 1.00 40.75 540 SER A CA 1
ATOM 3862 C C . SER A 1 540 ? 58.719 -0.182 51.862 1.00 40.75 540 SER A C 1
ATOM 3864 O O . SER A 1 540 ? 59.836 0.178 52.233 1.00 40.75 540 SER A O 1
ATOM 3866 N N . TYR A 1 541 ? 58.273 -1.426 52.072 1.00 32.38 541 TYR A N 1
ATOM 3867 C CA . TYR A 1 541 ? 59.066 -2.509 52.661 1.00 32.38 541 TYR A CA 1
ATOM 3868 C C . TYR A 1 541 ? 58.771 -3.856 51.980 1.00 32.38 541 TYR A C 1
ATOM 3870 O O . TYR A 1 541 ? 57.742 -4.467 52.235 1.00 32.38 541 TYR A O 1
ATOM 3878 N N . ALA A 1 542 ? 59.744 -4.331 51.190 1.00 31.61 542 ALA A N 1
ATOM 3879 C CA . ALA A 1 542 ? 59.727 -5.559 50.381 1.00 31.61 542 ALA A CA 1
ATOM 3880 C C . ALA A 1 542 ? 58.709 -5.570 49.220 1.00 31.61 542 ALA A C 1
ATOM 3882 O O . ALA A 1 542 ? 57.561 -5.979 49.361 1.00 31.61 542 ALA A O 1
ATOM 3883 N N . SER A 1 543 ? 59.193 -5.203 48.030 1.00 41.94 543 SER A N 1
ATOM 3884 C CA . SER A 1 543 ? 58.478 -5.345 46.758 1.00 41.94 543 SER A CA 1
ATOM 3885 C C . SER A 1 543 ? 58.075 -6.796 46.481 1.00 41.94 543 SER A C 1
ATOM 3887 O O . SER A 1 543 ? 58.949 -7.665 46.434 1.00 41.94 543 SER A O 1
ATOM 3889 N N . ASN A 1 544 ? 56.798 -7.032 46.185 1.00 34.81 544 ASN A N 1
ATOM 3890 C CA . ASN A 1 544 ? 56.338 -8.236 45.498 1.00 34.81 544 ASN A CA 1
ATOM 3891 C C . ASN A 1 544 ? 55.361 -7.845 44.386 1.00 34.81 544 ASN A C 1
ATOM 3893 O O . ASN A 1 544 ? 54.336 -7.212 44.633 1.00 34.81 544 ASN A O 1
ATOM 3897 N N . THR A 1 545 ? 55.693 -8.243 43.163 1.00 38.66 545 THR A N 1
ATOM 3898 C CA . THR A 1 545 ? 54.830 -8.121 41.988 1.00 38.66 545 THR A CA 1
ATOM 3899 C C . THR A 1 545 ? 53.945 -9.361 41.889 1.00 38.66 545 THR A C 1
ATOM 3901 O O . THR A 1 545 ? 54.462 -10.476 41.960 1.00 38.66 545 THR A O 1
ATOM 3904 N N . LEU A 1 546 ? 52.639 -9.192 41.676 1.00 34.91 546 LEU A N 1
ATOM 3905 C CA . LEU A 1 546 ? 51.765 -10.271 41.207 1.00 34.91 546 LEU A CA 1
ATOM 3906 C C . LEU A 1 546 ? 51.509 -10.118 39.703 1.00 34.91 546 LEU A C 1
ATOM 3908 O O . LEU A 1 546 ? 51.510 -9.005 39.174 1.00 34.91 546 LEU A O 1
ATOM 3912 N N . THR A 1 547 ? 51.310 -11.226 38.991 1.00 37.09 547 THR A N 1
ATOM 3913 C CA . THR A 1 547 ? 50.949 -11.213 37.566 1.00 37.09 547 THR A CA 1
ATOM 3914 C C . THR A 1 547 ? 50.093 -12.427 37.233 1.00 37.09 547 THR A C 1
ATOM 3916 O O . THR A 1 547 ? 50.446 -13.543 37.604 1.00 37.09 547 THR A O 1
ATOM 3919 N N . GLU A 1 548 ? 48.987 -12.196 36.530 1.00 33.84 548 GLU A N 1
ATOM 3920 C CA . GLU A 1 548 ? 48.057 -13.222 36.047 1.00 33.84 548 GLU A CA 1
ATOM 3921 C C . GLU A 1 548 ? 47.696 -12.951 34.570 1.00 33.84 548 GLU A C 1
ATOM 3923 O O . GLU A 1 548 ? 47.913 -11.839 34.073 1.00 33.84 548 GLU A O 1
ATOM 3928 N N . GLN A 1 549 ? 47.242 -13.989 33.858 1.00 34.34 549 GLN A N 1
ATOM 3929 C CA . GLN A 1 549 ? 47.270 -14.095 32.391 1.00 34.34 549 GLN A CA 1
ATOM 3930 C C . GLN A 1 549 ? 46.076 -14.941 31.888 1.00 34.34 549 GLN A C 1
ATOM 3932 O O . GLN A 1 549 ? 45.764 -15.963 32.498 1.00 34.34 549 GLN A O 1
ATOM 3937 N N . VAL A 1 550 ? 45.404 -14.538 30.797 1.00 31.31 550 VAL A N 1
ATOM 3938 C CA . VAL A 1 550 ? 44.155 -15.162 30.279 1.00 31.31 550 VAL A CA 1
ATOM 3939 C C . VAL A 1 550 ? 44.157 -15.221 28.733 1.00 31.31 550 VAL A C 1
ATOM 3941 O O . VAL A 1 550 ? 44.782 -14.366 28.105 1.00 31.31 550 VAL A O 1
ATOM 3944 N N . THR A 1 551 ? 43.470 -16.208 28.123 1.00 33.19 551 THR A N 1
ATOM 3945 C CA . THR A 1 551 ? 43.475 -16.505 26.664 1.00 33.19 551 THR A CA 1
ATOM 3946 C C . THR A 1 551 ? 42.149 -17.155 26.187 1.00 33.19 551 THR A C 1
ATOM 3948 O O . THR A 1 551 ? 41.494 -17.822 26.985 1.00 33.19 551 THR A O 1
ATOM 3951 N N . PHE A 1 552 ? 41.769 -17.010 24.899 1.00 32.47 552 PHE A N 1
ATOM 3952 C CA . PHE A 1 552 ? 40.490 -17.467 24.286 1.00 32.47 552 PHE A CA 1
ATOM 3953 C C . PHE A 1 552 ? 40.672 -18.041 22.844 1.00 32.47 552 PHE A C 1
ATOM 3955 O O . PHE A 1 552 ? 41.696 -17.753 22.219 1.00 32.47 552 PHE A O 1
ATOM 3962 N N . SER A 1 553 ? 39.738 -18.856 22.300 1.00 31.47 553 SER A N 1
ATOM 3963 C CA . SER A 1 553 ? 40.020 -19.757 21.141 1.00 31.47 553 SER A CA 1
ATOM 3964 C C . SER A 1 553 ? 38.845 -20.274 20.261 1.00 31.47 553 SER A C 1
ATOM 3966 O O . SER A 1 553 ? 37.801 -20.619 20.811 1.00 31.47 553 SER A O 1
ATOM 3968 N N . SER A 1 554 ? 39.159 -20.573 18.978 1.00 29.05 554 SER A N 1
ATOM 3969 C CA . SER A 1 554 ? 38.503 -21.446 17.944 1.00 29.05 554 SER A CA 1
ATOM 3970 C C . SER A 1 554 ? 37.594 -20.806 16.859 1.00 29.05 554 SER A C 1
ATOM 3972 O O . SER A 1 554 ? 37.025 -19.755 17.110 1.00 29.05 554 SER A O 1
ATOM 3974 N N . PHE A 1 555 ? 37.573 -21.420 15.652 1.00 42.72 555 PHE A N 1
ATOM 3975 C CA . PHE A 1 555 ? 37.518 -20.792 14.300 1.00 42.72 555 PHE A CA 1
ATOM 3976 C C . PHE A 1 555 ? 36.990 -21.728 13.175 1.00 42.72 555 PHE A C 1
ATOM 3978 O O . PHE A 1 555 ? 37.091 -22.942 13.349 1.00 42.72 555 PHE A O 1
ATOM 3985 N N . ASP A 1 556 ? 36.595 -21.173 12.008 1.00 33.69 556 ASP A N 1
ATOM 3986 C CA . ASP A 1 556 ? 36.914 -21.643 10.622 1.00 33.69 556 ASP A CA 1
ATOM 3987 C C . ASP A 1 556 ? 36.447 -20.602 9.544 1.00 33.69 556 ASP A C 1
ATOM 3989 O O . ASP A 1 556 ? 35.538 -19.830 9.824 1.00 33.69 556 ASP A O 1
ATOM 3993 N N . ALA A 1 557 ? 37.037 -20.543 8.325 1.00 42.56 557 ALA A N 1
ATOM 3994 C CA . ALA A 1 557 ? 36.681 -19.550 7.262 1.00 42.56 557 ALA A CA 1
ATOM 3995 C C . ALA A 1 557 ? 37.139 -19.901 5.808 1.00 42.56 557 ALA A C 1
ATOM 3997 O O . ALA A 1 557 ? 38.071 -20.702 5.628 1.00 42.56 557 ALA A O 1
ATOM 3998 N N . SER A 1 558 ? 36.526 -19.283 4.766 1.00 43.31 558 SER A N 1
ATOM 3999 C CA . SER A 1 558 ? 36.770 -19.548 3.316 1.00 43.31 558 SER A CA 1
ATOM 4000 C C . SER A 1 558 ? 36.503 -18.379 2.315 1.00 43.31 558 SER A C 1
ATOM 4002 O O . SER A 1 558 ? 35.814 -17.412 2.636 1.00 43.31 558 SER A O 1
ATOM 4004 N N . ILE A 1 559 ? 37.019 -18.480 1.071 1.00 49.84 559 ILE A N 1
ATOM 4005 C CA . ILE A 1 559 ? 36.775 -17.555 -0.073 1.00 49.84 559 ILE A CA 1
ATOM 4006 C C . ILE A 1 559 ? 35.973 -18.275 -1.175 1.00 49.84 559 ILE A C 1
ATOM 4008 O O . ILE A 1 559 ? 36.182 -19.471 -1.375 1.00 49.84 559 ILE A O 1
ATOM 4012 N N . ALA A 1 560 ? 35.154 -17.546 -1.942 1.00 52.91 560 ALA A N 1
ATOM 4013 C CA . ALA A 1 560 ? 34.656 -17.970 -3.252 1.00 52.91 560 ALA A CA 1
ATOM 4014 C C . ALA A 1 560 ? 34.571 -16.813 -4.278 1.00 52.91 560 ALA A C 1
ATOM 4016 O O . ALA A 1 560 ? 34.224 -15.672 -3.959 1.00 52.91 560 ALA A O 1
ATOM 4017 N N . PHE A 1 561 ? 34.828 -17.133 -5.546 1.00 55.22 561 PHE A N 1
ATOM 4018 C CA . PHE A 1 561 ? 34.435 -16.326 -6.706 1.00 55.22 561 PHE A CA 1
ATOM 4019 C C . PHE A 1 561 ? 33.045 -16.749 -7.213 1.00 55.22 561 PHE A C 1
ATOM 4021 O O . PHE A 1 561 ? 32.646 -17.896 -7.030 1.00 55.22 561 PHE A O 1
ATOM 4028 N N . SER A 1 562 ? 32.308 -15.853 -7.882 1.00 55.88 562 SER A N 1
ATOM 4029 C CA . SER A 1 562 ? 30.993 -16.195 -8.452 1.00 55.88 562 SER A CA 1
ATOM 4030 C C . SER A 1 562 ? 31.053 -17.092 -9.698 1.00 55.88 562 SER A C 1
ATOM 4032 O O . SER A 1 562 ? 30.096 -17.814 -9.953 1.00 55.88 562 SER A O 1
ATOM 4034 N N . GLU A 1 563 ? 32.139 -17.035 -10.481 1.00 57.72 563 GLU A N 1
ATOM 4035 C CA . GLU A 1 563 ? 32.369 -17.862 -11.679 1.00 57.72 563 GLU A CA 1
ATOM 4036 C C . GLU A 1 563 ? 33.868 -18.203 -11.845 1.00 57.72 563 GLU A C 1
ATOM 4038 O O . GLU A 1 563 ? 34.731 -17.384 -11.522 1.00 57.72 563 GLU A O 1
ATOM 4043 N N . ASP A 1 564 ? 34.185 -19.380 -12.407 1.00 56.62 564 ASP A N 1
ATOM 4044 C CA . ASP A 1 564 ? 35.567 -19.862 -12.645 1.00 56.62 564 ASP A CA 1
ATOM 4045 C C . ASP A 1 564 ? 36.351 -19.031 -13.686 1.00 56.62 564 ASP A C 1
ATOM 4047 O O . ASP A 1 564 ? 37.586 -19.080 -13.762 1.00 56.62 564 ASP A O 1
ATOM 4051 N N . SER A 1 565 ? 35.646 -18.283 -14.541 1.00 61.69 565 SER A N 1
ATOM 4052 C CA . SER A 1 565 ? 36.254 -17.476 -15.598 1.00 61.69 565 SER A CA 1
ATOM 4053 C C . SER A 1 565 ? 35.481 -16.191 -15.854 1.00 61.69 565 SER A C 1
ATOM 4055 O O . SER A 1 565 ? 34.276 -16.240 -16.073 1.00 61.69 565 SER A O 1
ATOM 4057 N N . TYR A 1 566 ? 36.184 -15.063 -15.926 1.00 74.12 566 TYR A N 1
ATOM 4058 C CA . TYR A 1 566 ? 35.575 -13.745 -16.088 1.00 74.12 566 TYR A CA 1
ATOM 4059 C C . TYR A 1 566 ? 35.914 -13.086 -17.421 1.00 74.12 566 TYR A C 1
ATOM 4061 O O . TYR A 1 566 ? 37.009 -13.230 -17.966 1.00 74.12 566 TYR A O 1
ATOM 4069 N N . VAL A 1 567 ? 34.967 -12.311 -17.939 1.00 73.94 567 VAL A N 1
ATOM 4070 C CA . VAL A 1 567 ? 35.022 -11.733 -19.284 1.00 73.94 567 VAL A CA 1
ATOM 4071 C C . VAL A 1 567 ? 35.584 -10.306 -19.271 1.00 73.94 567 VAL A C 1
ATOM 4073 O O . VAL A 1 567 ? 35.145 -9.459 -18.494 1.00 73.94 567 VAL A O 1
ATOM 4076 N N . LEU A 1 568 ? 36.511 -10.002 -20.189 1.00 72.44 568 LEU A N 1
ATOM 4077 C CA . LEU A 1 568 ? 36.978 -8.630 -20.441 1.00 72.44 568 LEU A CA 1
ATOM 4078 C C . LEU A 1 568 ? 35.794 -7.685 -20.728 1.00 72.44 568 LEU A C 1
ATOM 4080 O O . LEU A 1 568 ? 35.069 -7.868 -21.707 1.00 72.44 568 LEU A O 1
ATOM 4084 N N . GLY A 1 569 ? 35.639 -6.648 -19.903 1.00 64.69 569 GLY A N 1
ATOM 4085 C CA . GLY A 1 569 ? 34.528 -5.693 -19.945 1.00 64.69 569 GLY A CA 1
ATOM 4086 C C . GLY A 1 569 ? 33.385 -5.987 -18.965 1.00 64.69 569 GLY A C 1
ATOM 4087 O O . GLY A 1 569 ? 32.440 -5.203 -18.916 1.00 64.69 569 GLY A O 1
ATOM 4088 N N . GLN A 1 570 ? 33.456 -7.073 -18.189 1.00 64.81 570 GLN A N 1
ATOM 4089 C CA . GLN A 1 570 ? 32.499 -7.402 -17.128 1.00 64.81 570 GLN A CA 1
ATOM 4090 C C . GLN A 1 570 ? 33.108 -7.244 -15.726 1.00 64.81 570 GLN A C 1
ATOM 4092 O O . GLN A 1 570 ? 34.305 -6.989 -15.566 1.00 64.81 570 GLN A O 1
ATOM 4097 N N . TYR A 1 571 ? 32.256 -7.371 -14.708 1.00 62.50 571 TYR A N 1
ATOM 4098 C CA . TYR A 1 571 ? 32.658 -7.354 -13.307 1.00 62.50 571 TYR A CA 1
ATOM 4099 C C . TYR A 1 571 ? 32.953 -8.772 -12.813 1.00 62.50 571 TYR A C 1
ATOM 4101 O O . TYR A 1 571 ? 32.173 -9.679 -13.089 1.00 62.50 571 TYR A O 1
ATOM 4109 N N . ALA A 1 572 ? 34.019 -8.944 -12.031 1.00 61.03 572 ALA A N 1
ATOM 4110 C CA . ALA A 1 572 ? 34.151 -10.108 -11.158 1.00 61.03 572 ALA A CA 1
ATOM 4111 C C . ALA A 1 572 ? 33.543 -9.789 -9.787 1.00 61.03 572 ALA A C 1
ATOM 4113 O O . ALA A 1 572 ? 33.769 -8.696 -9.254 1.00 61.03 572 ALA A O 1
ATOM 4114 N N . ILE A 1 573 ? 32.782 -10.734 -9.231 1.00 58.50 573 ILE A N 1
ATOM 4115 C CA . ILE A 1 573 ? 32.204 -10.651 -7.885 1.00 58.50 573 ILE A CA 1
ATOM 4116 C C . ILE A 1 573 ? 33.026 -11.545 -6.958 1.00 58.50 573 ILE A C 1
ATOM 4118 O O . ILE A 1 573 ? 33.446 -12.643 -7.325 1.00 58.50 573 ILE A O 1
ATOM 4122 N N . ILE A 1 574 ? 33.285 -11.036 -5.759 1.00 59.19 574 ILE A N 1
ATOM 4123 C CA . ILE A 1 574 ? 34.127 -11.672 -4.752 1.00 59.19 574 ILE A CA 1
ATOM 4124 C C . ILE A 1 574 ? 33.296 -11.808 -3.493 1.00 59.19 574 ILE A C 1
ATOM 4126 O O . ILE A 1 574 ? 32.738 -10.816 -3.014 1.00 59.19 574 ILE A O 1
ATOM 4130 N N . THR A 1 575 ? 33.242 -13.023 -2.962 1.00 56.56 575 THR A N 1
ATOM 4131 C CA . THR A 1 575 ? 32.514 -13.348 -1.743 1.00 56.56 575 THR A CA 1
ATOM 4132 C C . THR A 1 575 ? 33.465 -14.033 -0.772 1.00 56.56 575 THR A C 1
ATOM 4134 O O . THR A 1 575 ? 34.126 -15.010 -1.113 1.00 56.56 575 THR A O 1
ATOM 4137 N N . MET A 1 576 ? 33.556 -13.518 0.449 1.00 57.72 576 MET A N 1
ATOM 4138 C CA . MET A 1 576 ? 34.242 -14.200 1.547 1.00 57.72 576 MET A CA 1
ATOM 4139 C C . MET A 1 576 ? 33.197 -14.673 2.546 1.00 57.72 576 MET A C 1
ATOM 4141 O O . MET A 1 576 ? 32.283 -13.912 2.869 1.00 57.72 576 MET A O 1
ATOM 4145 N N . ALA A 1 577 ? 33.347 -15.911 3.005 1.00 51.56 577 ALA A N 1
ATOM 4146 C CA . ALA A 1 577 ? 32.527 -16.516 4.039 1.00 51.56 577 ALA A CA 1
ATOM 4147 C C . ALA A 1 577 ? 33.403 -16.757 5.272 1.00 51.56 577 ALA A C 1
ATOM 4149 O O . ALA A 1 577 ? 34.127 -17.755 5.370 1.00 51.56 577 ALA A O 1
ATOM 4150 N N . ASP A 1 578 ? 33.328 -15.803 6.191 1.00 49.88 578 ASP A N 1
ATOM 4151 C CA . ASP A 1 578 ? 33.631 -16.011 7.598 1.00 49.88 578 ASP A CA 1
ATOM 4152 C C . ASP A 1 578 ? 32.605 -17.018 8.162 1.00 49.88 578 ASP A C 1
ATOM 4154 O O . ASP A 1 578 ? 31.410 -16.899 7.876 1.00 49.88 578 ASP A O 1
ATOM 4158 N N . ALA A 1 579 ? 33.052 -18.047 8.891 1.00 43.16 579 ALA A N 1
ATOM 4159 C CA . ALA A 1 579 ? 32.156 -19.007 9.547 1.00 43.16 579 ALA A CA 1
ATOM 4160 C C . ALA A 1 579 ? 32.103 -18.824 11.078 1.00 43.16 579 ALA A C 1
ATOM 4162 O O . ALA A 1 579 ? 31.453 -19.609 11.777 1.00 43.16 579 ALA A O 1
ATOM 4163 N N . GLU A 1 580 ? 32.728 -17.771 11.606 1.00 49.62 580 GLU A N 1
ATOM 4164 C CA . GLU A 1 580 ? 32.609 -17.330 12.991 1.00 49.62 580 GLU A CA 1
ATOM 4165 C C . GLU A 1 580 ? 31.280 -16.578 13.187 1.00 49.62 580 GLU A C 1
ATOM 4167 O O . GLU A 1 580 ? 31.213 -15.357 13.079 1.00 49.62 580 GLU A O 1
ATOM 4172 N N . GLN A 1 581 ? 30.199 -17.307 13.500 1.00 48.00 581 GLN A N 1
ATOM 4173 C CA . GLN A 1 581 ? 28.899 -16.720 13.881 1.00 48.00 581 GLN A CA 1
ATOM 4174 C C . GLN A 1 581 ? 29.015 -15.945 15.206 1.00 48.00 581 GLN A C 1
ATOM 4176 O O . GLN A 1 581 ? 28.759 -16.468 16.297 1.00 48.00 581 GLN A O 1
ATOM 4181 N N . ASN A 1 582 ? 29.471 -14.699 15.115 1.00 44.81 582 ASN A N 1
ATOM 4182 C CA . ASN A 1 582 ? 29.794 -13.836 16.236 1.00 44.81 582 ASN A CA 1
ATOM 4183 C C . ASN A 1 582 ? 28.620 -12.896 16.511 1.00 44.81 582 ASN A C 1
ATOM 4185 O O . ASN A 1 582 ? 28.571 -11.774 16.004 1.00 44.81 582 ASN A O 1
ATOM 4189 N N . THR A 1 583 ? 27.717 -13.350 17.384 1.00 41.59 583 THR A N 1
ATOM 4190 C CA . THR A 1 583 ? 26.421 -12.730 17.713 1.00 41.59 583 THR A CA 1
ATOM 4191 C C . THR A 1 583 ? 26.524 -11.409 18.507 1.00 41.59 583 THR A C 1
ATOM 4193 O O . THR A 1 583 ? 25.837 -11.203 19.514 1.00 41.59 583 THR A O 1
ATOM 4196 N N . SER A 1 584 ? 27.418 -10.508 18.102 1.00 45.91 584 SER A N 1
ATOM 4197 C CA . SER A 1 584 ? 27.686 -9.197 18.690 1.00 45.91 584 SER A CA 1
ATOM 4198 C C . SER A 1 584 ? 26.776 -8.137 18.063 1.00 45.91 584 SER A C 1
ATOM 4200 O O . SER A 1 584 ? 27.147 -7.456 17.112 1.00 45.91 584 SER A O 1
ATOM 4202 N N . ILE A 1 585 ? 25.581 -7.988 18.633 1.00 42.31 585 ILE A N 1
ATOM 4203 C CA . ILE A 1 585 ? 24.426 -7.241 18.095 1.00 42.31 585 ILE A CA 1
ATOM 4204 C C . ILE A 1 585 ? 24.569 -5.706 17.931 1.00 42.31 585 ILE A C 1
ATOM 4206 O O . ILE A 1 585 ? 23.551 -5.029 17.806 1.00 42.31 585 ILE A O 1
ATOM 4210 N N . ASP A 1 586 ? 25.777 -5.130 17.940 1.00 38.72 586 ASP A N 1
ATOM 4211 C CA . ASP A 1 586 ? 25.972 -3.671 17.916 1.00 38.72 586 ASP A CA 1
ATOM 4212 C C . ASP A 1 586 ? 27.110 -3.203 16.979 1.00 38.72 586 ASP A C 1
ATOM 4214 O O . ASP A 1 586 ? 28.282 -3.532 17.162 1.00 38.72 586 ASP A O 1
ATOM 4218 N N . THR A 1 587 ? 26.743 -2.338 16.024 1.00 40.59 587 THR A N 1
ATOM 4219 C CA . THR A 1 587 ? 27.558 -1.686 14.968 1.00 40.59 587 THR A CA 1
ATOM 4220 C C . THR A 1 587 ? 28.153 -2.568 13.851 1.00 40.59 587 THR A C 1
ATOM 4222 O O . THR A 1 587 ? 28.845 -3.546 14.101 1.00 40.59 587 THR A O 1
ATOM 4225 N N . ASN A 1 588 ? 27.934 -2.154 12.591 1.00 42.78 588 ASN A N 1
ATOM 4226 C CA . ASN A 1 588 ? 28.429 -2.826 11.380 1.00 42.78 588 ASN A CA 1
ATOM 4227 C C . ASN A 1 588 ? 29.958 -2.999 11.394 1.00 42.78 588 ASN A C 1
ATOM 4229 O O . ASN A 1 588 ? 30.691 -2.011 11.543 1.00 42.78 588 ASN A O 1
ATOM 4233 N N . GLN A 1 589 ? 30.450 -4.205 11.108 1.00 43.62 589 GLN A N 1
ATOM 4234 C CA . GLN A 1 589 ? 31.882 -4.443 10.964 1.00 43.62 589 GLN A CA 1
ATOM 4235 C C . GLN A 1 589 ? 32.337 -4.006 9.564 1.00 43.62 589 GLN A C 1
ATOM 4237 O O . GLN A 1 589 ? 31.848 -4.475 8.540 1.00 43.62 589 GLN A O 1
ATOM 4242 N N . THR A 1 590 ? 33.320 -3.104 9.485 1.00 41.59 590 THR A N 1
ATOM 4243 C CA . THR A 1 590 ? 34.086 -2.925 8.240 1.00 41.59 590 THR A CA 1
ATOM 4244 C C . THR A 1 590 ? 35.396 -3.678 8.388 1.00 41.59 590 THR A C 1
ATOM 4246 O O . THR A 1 590 ? 36.327 -3.168 9.012 1.00 41.59 590 THR A O 1
ATOM 4249 N N . LEU A 1 591 ? 35.465 -4.875 7.803 1.00 43.25 591 LEU A N 1
ATOM 4250 C CA . LEU A 1 591 ? 36.691 -5.665 7.727 1.00 43.25 591 LEU A CA 1
ATOM 4251 C C . LEU A 1 591 ? 37.722 -4.899 6.874 1.00 43.25 591 LEU A C 1
ATOM 4253 O O . LEU A 1 591 ? 37.641 -4.854 5.647 1.00 43.25 591 LEU A O 1
ATOM 4257 N N . LEU A 1 592 ? 38.658 -4.215 7.539 1.00 45.06 592 LEU A N 1
ATOM 4258 C CA . LEU A 1 592 ? 39.717 -3.406 6.915 1.00 45.06 592 LEU A CA 1
ATOM 4259 C C . LEU A 1 592 ? 40.985 -4.232 6.652 1.00 45.06 592 LEU A C 1
ATOM 4261 O O . LEU A 1 592 ? 42.108 -3.757 6.837 1.00 45.06 592 LEU A O 1
ATOM 4265 N N . GLU A 1 593 ? 40.803 -5.466 6.193 1.00 52.25 593 GLU A N 1
ATOM 4266 C CA . GLU A 1 593 ? 41.902 -6.352 5.825 1.00 52.25 593 GLU A CA 1
ATOM 4267 C C . GLU A 1 593 ? 42.224 -6.279 4.334 1.00 52.25 593 GLU A C 1
ATOM 4269 O O . GLU A 1 593 ? 41.409 -5.915 3.484 1.00 52.25 593 GLU A O 1
ATOM 4274 N N . SER A 1 594 ? 43.492 -6.530 4.019 1.00 50.59 594 SER A N 1
ATOM 4275 C CA . SER A 1 594 ? 44.064 -6.160 2.726 1.00 50.59 594 SER A CA 1
ATOM 4276 C C . SER A 1 594 ? 43.891 -7.270 1.693 1.00 50.59 594 SER A C 1
ATOM 4278 O O . SER A 1 594 ? 44.839 -7.990 1.383 1.00 50.59 594 SER A O 1
ATOM 4280 N N . VAL A 1 595 ? 42.682 -7.379 1.140 1.00 54.25 595 VAL A N 1
ATOM 4281 C CA . VAL A 1 595 ? 42.406 -8.215 -0.035 1.00 54.25 595 VAL A CA 1
ATOM 4282 C C . VAL A 1 595 ? 43.075 -7.589 -1.262 1.00 54.25 595 VAL A C 1
ATOM 4284 O O . VAL A 1 595 ? 42.714 -6.491 -1.704 1.00 54.25 595 VAL A O 1
ATOM 4287 N N . PHE A 1 596 ? 44.071 -8.291 -1.800 1.00 61.47 596 PHE A N 1
ATOM 4288 C CA . PHE A 1 596 ? 44.811 -7.904 -3.002 1.00 61.47 596 PHE A CA 1
ATOM 4289 C C . PHE A 1 596 ? 44.434 -8.797 -4.174 1.00 61.47 596 PHE A C 1
ATOM 4291 O O . PHE A 1 596 ? 44.260 -10.004 -3.999 1.00 61.47 596 PHE A O 1
ATOM 4298 N N . ILE A 1 597 ? 44.372 -8.209 -5.368 1.00 64.31 597 ILE A N 1
ATOM 4299 C CA . ILE A 1 597 ? 44.028 -8.922 -6.598 1.00 64.31 597 ILE A CA 1
ATOM 4300 C C . ILE A 1 597 ? 45.037 -8.587 -7.677 1.00 64.31 597 ILE A C 1
ATOM 4302 O O . ILE A 1 597 ? 45.199 -7.426 -8.060 1.00 64.31 597 ILE A O 1
ATOM 4306 N N . GLN A 1 598 ? 45.707 -9.617 -8.175 1.00 66.50 598 GLN A N 1
ATOM 4307 C CA . GLN A 1 598 ? 46.820 -9.502 -9.097 1.00 66.50 598 GLN A CA 1
ATOM 4308 C C . GLN A 1 598 ? 46.554 -10.289 -10.380 1.00 66.50 598 GLN A C 1
ATOM 4310 O O . GLN A 1 598 ? 46.091 -11.422 -10.342 1.00 66.50 598 GLN A O 1
ATOM 4315 N N . THR A 1 599 ? 46.898 -9.687 -11.520 1.00 64.81 599 THR A N 1
ATOM 4316 C CA . THR A 1 599 ? 46.920 -10.361 -12.838 1.00 64.81 599 THR A CA 1
ATOM 4317 C C . THR A 1 599 ? 48.330 -10.483 -13.407 1.00 64.81 599 THR A C 1
ATOM 4319 O O . THR A 1 599 ? 48.626 -11.401 -14.164 1.00 64.81 599 THR A O 1
ATOM 4322 N N . ASN A 1 600 ? 49.239 -9.586 -13.015 1.00 63.41 600 ASN A N 1
ATOM 4323 C CA . ASN A 1 600 ? 50.664 -9.660 -13.329 1.00 63.41 600 ASN A CA 1
ATOM 4324 C C . ASN A 1 600 ? 51.493 -8.859 -12.296 1.00 63.41 600 ASN A C 1
ATOM 4326 O O . ASN A 1 600 ? 50.923 -8.061 -11.545 1.00 63.41 600 ASN A O 1
ATOM 4330 N N . PRO A 1 601 ? 52.836 -8.998 -12.251 1.00 56.00 601 PRO A N 1
ATOM 4331 C CA . PRO A 1 601 ? 53.697 -8.316 -11.273 1.00 56.00 601 PRO A CA 1
ATOM 4332 C C . PRO A 1 601 ? 53.628 -6.778 -11.233 1.00 56.00 601 PRO A C 1
ATOM 4334 O O . PRO A 1 601 ? 54.225 -6.177 -10.344 1.00 56.00 601 PRO A O 1
ATOM 4337 N N . SER A 1 602 ? 52.951 -6.128 -12.185 1.00 57.78 602 SER A N 1
ATOM 4338 C CA . SER A 1 602 ? 52.807 -4.668 -12.273 1.00 57.78 602 SER A CA 1
ATOM 4339 C C . SER A 1 602 ? 51.356 -4.175 -12.189 1.00 57.78 602 SER A C 1
ATOM 4341 O O . SER A 1 602 ? 51.144 -2.965 -12.206 1.00 57.78 602 SER A O 1
ATOM 4343 N N . ASN A 1 603 ? 50.372 -5.071 -12.065 1.00 62.16 603 ASN A N 1
ATOM 4344 C CA . ASN A 1 603 ? 48.963 -4.727 -11.878 1.00 62.16 603 ASN A CA 1
ATOM 4345 C C . ASN A 1 603 ? 48.397 -5.434 -10.636 1.00 62.16 603 ASN A C 1
ATOM 4347 O O . ASN A 1 603 ? 48.255 -6.659 -10.625 1.00 62.16 603 ASN A O 1
ATOM 4351 N N . ASN A 1 604 ? 48.093 -4.646 -9.603 1.00 60.84 604 ASN A N 1
ATOM 4352 C CA . ASN A 1 604 ? 47.519 -5.091 -8.337 1.00 60.84 604 ASN A CA 1
ATOM 4353 C C . ASN A 1 604 ? 46.476 -4.061 -7.869 1.00 60.84 604 ASN A C 1
ATOM 4355 O O . ASN A 1 604 ? 46.804 -2.879 -7.737 1.00 60.84 604 ASN A O 1
ATOM 4359 N N . ALA A 1 605 ? 45.248 -4.511 -7.617 1.00 59.72 605 ALA A N 1
ATOM 4360 C CA . ALA A 1 605 ? 44.163 -3.706 -7.064 1.00 59.72 605 ALA A CA 1
ATOM 4361 C C . ALA A 1 605 ? 43.848 -4.117 -5.616 1.00 59.72 605 ALA A C 1
ATOM 4363 O O . ALA A 1 605 ? 43.943 -5.289 -5.250 1.00 59.72 605 ALA A O 1
ATOM 4364 N N . ARG A 1 606 ? 43.439 -3.141 -4.798 1.00 59.72 606 ARG A N 1
ATOM 4365 C CA . ARG A 1 606 ? 42.906 -3.366 -3.446 1.00 59.72 606 ARG A CA 1
ATOM 4366 C C . ARG A 1 606 ? 41.391 -3.285 -3.502 1.00 59.72 606 ARG A C 1
ATOM 4368 O O . ARG A 1 606 ? 40.873 -2.265 -3.948 1.00 59.72 606 ARG A O 1
ATOM 4375 N N . VAL A 1 607 ? 40.698 -4.299 -2.999 1.00 57.53 607 VAL A N 1
ATOM 4376 C CA . VAL A 1 607 ? 39.231 -4.294 -2.948 1.00 57.53 607 VAL A CA 1
ATOM 4377 C C . VAL A 1 607 ? 38.753 -4.008 -1.535 1.00 57.53 607 VAL A C 1
ATOM 4379 O O . VAL A 1 607 ? 39.236 -4.596 -0.572 1.00 57.53 607 VAL A O 1
ATOM 4382 N N . ARG A 1 608 ? 37.777 -3.104 -1.418 1.00 57.66 608 ARG A N 1
ATOM 4383 C CA . ARG A 1 608 ? 36.979 -2.947 -0.203 1.00 57.66 608 ARG A CA 1
ATOM 4384 C C . ARG A 1 608 ? 35.768 -3.867 -0.308 1.00 57.66 608 ARG A C 1
ATOM 4386 O O . ARG A 1 608 ? 34.970 -3.715 -1.229 1.00 57.66 608 ARG A O 1
ATOM 4393 N N . LEU A 1 609 ? 35.630 -4.772 0.651 1.00 54.72 609 LEU A N 1
ATOM 4394 C CA . LEU A 1 609 ? 34.444 -5.609 0.810 1.00 54.72 609 LEU A CA 1
ATOM 4395 C C . LEU A 1 609 ? 33.486 -4.972 1.828 1.00 54.72 609 LEU A C 1
ATOM 4397 O O . LEU A 1 609 ? 33.889 -4.125 2.633 1.00 54.72 609 LEU A O 1
ATOM 4401 N N . ILE A 1 610 ? 32.210 -5.343 1.758 1.00 52.41 610 ILE A N 1
ATOM 4402 C CA . ILE A 1 610 ? 31.146 -4.839 2.633 1.00 52.41 610 ILE A CA 1
ATOM 4403 C C . ILE A 1 610 ? 30.351 -6.037 3.168 1.00 52.41 610 ILE A C 1
ATOM 4405 O O . ILE A 1 610 ? 30.009 -6.940 2.405 1.00 52.41 610 ILE A O 1
ATOM 4409 N N . GLU A 1 611 ? 30.081 -6.047 4.476 1.00 47.28 611 GLU A N 1
ATOM 4410 C CA . GLU A 1 611 ? 29.218 -7.034 5.137 1.00 47.28 611 GLU A CA 1
ATOM 4411 C C . GLU A 1 611 ? 27.786 -6.935 4.588 1.00 47.28 611 GLU A C 1
ATOM 4413 O O . GLU A 1 611 ? 27.232 -5.837 4.473 1.00 47.28 611 GLU A O 1
ATOM 4418 N N . THR A 1 612 ? 27.176 -8.069 4.236 1.00 45.59 612 THR A N 1
ATOM 4419 C CA . THR A 1 612 ? 25.816 -8.098 3.676 1.00 45.59 612 THR A CA 1
ATOM 4420 C C . THR A 1 612 ? 24.806 -8.651 4.681 1.00 45.59 612 THR A C 1
ATOM 4422 O O . THR A 1 612 ? 24.504 -9.841 4.704 1.00 45.59 612 THR A O 1
ATOM 4425 N N . GLY A 1 613 ? 24.269 -7.757 5.517 1.00 48.69 613 GLY A N 1
ATOM 4426 C CA . GLY A 1 613 ? 23.277 -8.067 6.552 1.00 48.69 613 GLY A CA 1
ATOM 4427 C C . GLY A 1 613 ? 23.764 -7.699 7.955 1.00 48.69 613 GLY A C 1
ATOM 4428 O O . GLY A 1 613 ? 24.594 -6.809 8.106 1.00 48.69 613 GLY A O 1
ATOM 4429 N N . TYR A 1 614 ? 23.213 -8.383 8.957 1.00 41.84 614 TYR A N 1
ATOM 4430 C CA . TYR A 1 614 ? 23.758 -8.477 10.312 1.00 41.84 614 TYR A CA 1
ATOM 4431 C C . TYR A 1 614 ? 24.154 -9.942 10.529 1.00 41.84 614 TYR A C 1
ATOM 4433 O O . TYR A 1 614 ? 23.286 -10.800 10.369 1.00 41.84 614 TYR A O 1
ATOM 4441 N N . ASP A 1 615 ? 25.411 -10.217 10.892 1.00 48.47 615 ASP A N 1
ATOM 4442 C CA . ASP A 1 615 ? 25.892 -11.549 11.316 1.00 48.47 615 ASP A CA 1
ATOM 4443 C C . ASP A 1 615 ? 25.594 -12.672 10.293 1.00 48.47 615 ASP A C 1
ATOM 4445 O O . ASP A 1 615 ? 25.053 -13.733 10.602 1.00 48.47 615 ASP A O 1
ATOM 4449 N N . THR A 1 616 ? 25.917 -12.411 9.019 1.00 47.41 616 THR A N 1
ATOM 4450 C CA . THR A 1 616 ? 25.825 -13.403 7.926 1.00 47.41 616 THR A CA 1
ATOM 4451 C C . THR A 1 616 ? 27.167 -14.053 7.586 1.00 47.41 616 THR A C 1
ATOM 4453 O O . THR A 1 616 ? 27.223 -14.879 6.672 1.00 47.41 616 THR A O 1
ATOM 4456 N N . GLY A 1 617 ? 28.262 -13.617 8.222 1.00 48.59 617 GLY A N 1
ATOM 4457 C CA . GLY A 1 617 ? 29.644 -13.967 7.861 1.00 48.59 617 GLY A CA 1
ATOM 4458 C C . GLY A 1 617 ? 30.059 -13.586 6.427 1.00 48.59 617 GLY A C 1
ATOM 4459 O O . GLY A 1 617 ? 31.170 -13.885 5.995 1.00 48.59 617 GLY A O 1
ATOM 4460 N N . THR A 1 618 ? 29.172 -12.951 5.650 1.00 50.03 618 THR A N 1
ATOM 4461 C CA . THR A 1 618 ? 29.286 -12.897 4.189 1.00 50.03 618 THR A CA 1
ATOM 4462 C C . THR A 1 618 ? 29.619 -11.488 3.706 1.00 50.03 618 THR A C 1
ATOM 4464 O O . THR A 1 618 ? 28.778 -10.578 3.694 1.00 50.03 618 THR A O 1
ATOM 4467 N N . PHE A 1 619 ? 30.864 -11.324 3.259 1.00 55.78 619 PHE A N 1
ATOM 4468 C CA . PHE A 1 619 ? 31.421 -10.067 2.763 1.00 55.78 619 PHE A CA 1
ATOM 4469 C C . PHE A 1 619 ? 31.500 -10.084 1.238 1.00 55.78 619 PHE A C 1
ATOM 4471 O O . PHE A 1 619 ? 32.052 -11.018 0.656 1.00 55.78 619 PHE A O 1
ATOM 4478 N N . VAL A 1 620 ? 30.978 -9.042 0.587 1.00 53.69 620 VAL A N 1
ATOM 4479 C CA . VAL A 1 620 ? 30.875 -8.973 -0.880 1.00 53.69 620 VAL A CA 1
ATOM 4480 C C . VAL A 1 620 ? 31.539 -7.711 -1.431 1.00 53.69 620 VAL A C 1
ATOM 4482 O O . VAL A 1 620 ? 31.504 -6.643 -0.815 1.00 53.69 620 VAL A O 1
ATOM 4485 N N . GLY A 1 621 ? 32.132 -7.826 -2.619 1.00 59.66 621 GLY A N 1
ATOM 4486 C CA . GLY A 1 621 ? 32.593 -6.700 -3.429 1.00 59.66 621 GLY A CA 1
ATOM 4487 C C . GLY A 1 621 ? 32.719 -7.064 -4.908 1.00 59.66 621 GLY A C 1
ATOM 4488 O O . GLY A 1 621 ? 32.600 -8.228 -5.290 1.00 59.66 621 GLY A O 1
ATOM 4489 N N . SER A 1 622 ? 32.948 -6.056 -5.751 1.00 57.53 622 SER A N 1
ATOM 4490 C CA . SER A 1 622 ? 32.985 -6.209 -7.210 1.00 57.53 622 SER A CA 1
ATOM 4491 C C . SER A 1 622 ? 34.038 -5.319 -7.862 1.00 57.53 622 SER A C 1
ATOM 4493 O O . SER A 1 622 ? 34.167 -4.150 -7.498 1.00 57.53 622 SER A O 1
ATOM 4495 N N . ILE A 1 623 ? 34.713 -5.837 -8.885 1.00 62.94 623 ILE A N 1
ATOM 4496 C CA . ILE A 1 623 ? 35.768 -5.147 -9.648 1.00 62.94 623 ILE A CA 1
ATOM 4497 C C . ILE A 1 623 ? 35.508 -5.238 -11.148 1.00 62.94 623 ILE A C 1
ATOM 4499 O O . ILE A 1 623 ? 35.158 -6.303 -11.645 1.00 62.94 623 ILE A O 1
ATOM 4503 N N . LEU A 1 624 ? 35.721 -4.148 -11.887 1.00 63.91 624 LEU A N 1
ATOM 4504 C CA . LEU A 1 624 ? 35.604 -4.153 -13.350 1.00 63.91 624 LEU A CA 1
ATOM 4505 C C . LEU A 1 624 ? 36.903 -4.659 -13.990 1.00 63.91 624 LEU A C 1
ATOM 4507 O O . LEU A 1 624 ? 37.979 -4.141 -13.693 1.00 63.91 624 LEU A O 1
ATOM 4511 N N . ILE A 1 625 ? 36.815 -5.612 -14.918 1.00 70.25 625 ILE A N 1
ATOM 4512 C CA . ILE A 1 625 ? 37.971 -6.075 -15.694 1.00 70.25 625 ILE A CA 1
ATOM 4513 C C . ILE A 1 625 ? 38.030 -5.295 -17.006 1.00 70.25 625 ILE A C 1
ATOM 4515 O O . ILE A 1 625 ? 37.140 -5.405 -17.849 1.00 70.25 625 ILE A O 1
ATOM 4519 N N . ALA A 1 626 ? 39.094 -4.524 -17.210 1.00 65.69 626 ALA A N 1
ATOM 4520 C CA . ALA A 1 626 ? 39.272 -3.679 -18.385 1.00 65.69 626 ALA A CA 1
ATOM 4521 C C . ALA A 1 626 ? 40.476 -4.109 -19.230 1.00 65.69 626 ALA A C 1
ATOM 4523 O O . ALA A 1 626 ? 41.524 -4.486 -18.715 1.00 65.69 626 ALA A O 1
ATOM 4524 N N . SER A 1 627 ? 40.368 -3.945 -20.547 1.00 65.75 627 SER A N 1
ATOM 4525 C CA . SER A 1 627 ? 41.532 -3.835 -21.430 1.00 65.75 627 SER A CA 1
ATOM 4526 C C . SER A 1 627 ? 41.912 -2.358 -21.623 1.00 65.75 627 SER A C 1
ATOM 4528 O O . SER A 1 627 ? 41.042 -1.490 -21.571 1.00 65.75 627 SER A O 1
ATOM 4530 N N . ASN A 1 628 ? 43.170 -2.088 -21.991 1.00 57.19 628 ASN A N 1
ATOM 4531 C CA . ASN A 1 628 ? 43.682 -0.784 -22.465 1.00 57.19 628 ASN A CA 1
ATOM 4532 C C . ASN A 1 628 ? 44.033 0.284 -21.401 1.00 57.19 628 ASN A C 1
ATOM 4534 O O . ASN A 1 628 ? 43.517 1.396 -21.442 1.00 57.19 628 ASN A O 1
ATOM 4538 N N . GLY A 1 629 ? 45.012 0.000 -20.535 1.00 55.56 629 GLY A N 1
ATOM 4539 C CA . GLY A 1 629 ? 46.046 0.981 -20.135 1.00 55.56 629 GLY A CA 1
ATOM 4540 C C . GLY A 1 629 ? 45.639 2.293 -19.438 1.00 55.56 629 GLY A C 1
ATOM 4541 O O . GLY A 1 629 ? 46.474 3.192 -19.350 1.00 55.56 629 GLY A O 1
ATOM 4542 N N . ALA A 1 630 ? 44.404 2.433 -18.956 1.00 47.66 630 ALA A N 1
ATOM 4543 C CA . ALA A 1 630 ? 43.974 3.592 -18.178 1.00 47.66 630 ALA A CA 1
ATOM 4544 C C . ALA A 1 630 ? 44.638 3.599 -16.788 1.00 47.66 630 ALA A C 1
ATOM 4546 O O . ALA A 1 630 ? 44.777 2.559 -16.145 1.00 47.66 630 ALA A O 1
ATOM 4547 N N . THR A 1 631 ? 45.058 4.772 -16.313 1.00 42.12 631 THR A N 1
ATOM 4548 C CA . THR A 1 631 ? 45.797 4.902 -15.051 1.00 42.12 631 THR A CA 1
ATOM 4549 C C . THR A 1 631 ? 44.870 4.901 -13.836 1.00 42.12 631 THR A C 1
ATOM 4551 O O . THR A 1 631 ? 44.337 5.945 -13.468 1.00 42.12 631 THR A O 1
ATOM 4554 N N . THR A 1 632 ? 44.757 3.730 -13.203 1.00 47.69 632 THR A N 1
ATOM 4555 C CA . THR A 1 632 ? 44.462 3.538 -11.768 1.00 47.69 632 THR A CA 1
ATOM 4556 C C . THR A 1 632 ? 43.246 4.286 -11.204 1.00 47.69 632 THR A C 1
ATOM 4558 O O . THR A 1 632 ? 43.390 5.257 -10.461 1.00 47.69 632 THR A O 1
ATOM 4561 N N . ASP A 1 633 ? 42.055 3.746 -11.460 1.00 51.78 633 ASP A N 1
ATOM 4562 C CA . ASP A 1 633 ? 41.003 3.691 -10.437 1.00 51.78 633 ASP A CA 1
ATOM 4563 C C . ASP A 1 633 ? 41.185 2.361 -9.681 1.00 51.78 633 ASP A C 1
ATOM 4565 O O . ASP A 1 633 ? 41.423 1.329 -10.309 1.00 51.78 633 ASP A O 1
ATOM 4569 N N . PHE A 1 634 ? 41.120 2.367 -8.347 1.00 51.78 634 PHE A N 1
ATOM 4570 C CA . PHE A 1 634 ? 41.370 1.172 -7.528 1.00 51.78 634 PHE A CA 1
ATOM 4571 C C . PHE A 1 634 ? 40.313 0.069 -7.708 1.00 51.78 634 PHE A C 1
ATOM 4573 O O . PHE A 1 634 ? 40.571 -1.077 -7.352 1.00 51.78 634 PHE A O 1
ATOM 4580 N N . ASN A 1 635 ? 39.156 0.394 -8.293 1.00 54.97 635 ASN A N 1
ATOM 4581 C CA . ASN A 1 635 ? 38.052 -0.541 -8.531 1.00 54.97 635 ASN A CA 1
ATOM 4582 C C . ASN A 1 635 ? 38.129 -1.267 -9.896 1.00 54.97 635 ASN A C 1
ATOM 4584 O O . ASN A 1 635 ? 37.201 -1.994 -10.263 1.00 54.97 635 ASN A O 1
ATOM 4588 N N . VAL A 1 636 ? 39.200 -1.053 -10.675 1.00 60.62 636 VAL A N 1
ATOM 4589 C CA . VAL A 1 636 ? 39.338 -1.548 -12.057 1.00 60.62 636 VAL A CA 1
ATOM 4590 C C . VAL A 1 636 ? 40.664 -2.289 -12.250 1.00 60.62 636 VAL A C 1
ATOM 4592 O O . VAL A 1 636 ? 41.733 -1.748 -11.976 1.00 60.62 636 VAL A O 1
ATOM 4595 N N . ILE A 1 637 ? 40.613 -3.512 -12.784 1.00 65.44 637 ILE A N 1
ATOM 4596 C CA . ILE A 1 637 ? 41.795 -4.344 -13.054 1.00 65.44 637 ILE A CA 1
ATOM 4597 C C . ILE A 1 637 ? 42.080 -4.389 -14.554 1.00 65.44 637 ILE A C 1
ATOM 4599 O O . ILE A 1 637 ? 41.253 -4.844 -15.342 1.00 65.44 637 ILE A O 1
ATOM 4603 N N . VAL A 1 638 ? 43.280 -3.953 -14.951 1.00 71.06 638 VAL A N 1
ATOM 4604 C CA . VAL A 1 638 ? 43.733 -3.993 -16.352 1.00 71.06 638 VAL A CA 1
ATOM 4605 C C . VAL A 1 638 ? 44.311 -5.371 -16.708 1.00 71.06 638 VAL A C 1
ATOM 4607 O O . VAL A 1 638 ? 45.477 -5.648 -16.427 1.00 71.06 638 VAL A O 1
ATOM 4610 N N . ALA A 1 639 ? 43.502 -6.228 -17.330 1.00 70.00 639 ALA A N 1
ATOM 4611 C CA . ALA A 1 639 ? 43.857 -7.611 -17.660 1.00 70.00 639 ALA A CA 1
ATOM 4612 C C . ALA A 1 639 ? 43.870 -7.882 -19.175 1.00 70.00 639 ALA A C 1
ATOM 4614 O O . ALA A 1 639 ? 43.237 -7.179 -19.967 1.00 70.00 639 ALA A O 1
ATOM 4615 N N . SER A 1 640 ? 44.570 -8.944 -19.565 1.00 76.12 640 SER A N 1
ATOM 4616 C CA . SER A 1 640 ? 44.569 -9.538 -20.904 1.00 76.12 640 SER A CA 1
ATOM 4617 C C . SER A 1 640 ? 43.885 -10.907 -20.892 1.00 76.12 640 SER A C 1
ATOM 4619 O O . SER A 1 640 ? 43.750 -11.551 -19.856 1.00 76.12 640 SER A O 1
ATOM 4621 N N . THR A 1 641 ? 43.465 -11.394 -22.057 1.00 75.94 641 THR A N 1
ATOM 4622 C CA . THR A 1 641 ? 42.956 -12.767 -22.188 1.00 75.94 641 THR A CA 1
ATOM 4623 C C . THR A 1 641 ? 44.047 -13.789 -21.896 1.00 75.94 641 THR A C 1
ATOM 4625 O O . THR A 1 641 ? 45.122 -13.729 -22.491 1.00 75.94 641 THR A O 1
ATOM 4628 N N . GLY A 1 642 ? 43.736 -14.763 -21.043 1.00 69.75 642 GLY A N 1
ATOM 4629 C CA . GLY A 1 642 ? 44.689 -15.759 -20.563 1.00 69.75 642 GLY A CA 1
ATOM 4630 C C . GLY A 1 642 ? 45.487 -15.309 -19.337 1.00 69.75 642 GLY A C 1
ATOM 4631 O O . GLY A 1 642 ? 46.208 -16.134 -18.779 1.00 69.75 642 GLY A O 1
ATOM 4632 N N . ASP A 1 643 ? 45.335 -14.057 -18.886 1.00 75.00 643 ASP A N 1
ATOM 4633 C CA . ASP A 1 643 ? 45.761 -13.672 -17.542 1.00 75.00 643 ASP A CA 1
ATOM 4634 C C . ASP A 1 643 ? 44.891 -14.411 -16.511 1.00 75.00 643 ASP A C 1
ATOM 4636 O O . ASP A 1 643 ? 43.722 -14.726 -16.754 1.00 75.00 643 ASP A O 1
ATOM 4640 N N . ILE A 1 644 ? 45.464 -14.672 -15.340 1.00 67.12 644 ILE A N 1
ATOM 4641 C CA . ILE A 1 644 ? 44.764 -15.283 -14.211 1.00 67.12 644 ILE A CA 1
ATOM 4642 C C . ILE A 1 644 ? 44.562 -14.192 -13.161 1.00 67.12 644 ILE A C 1
ATOM 4644 O O . ILE A 1 644 ? 45.529 -13.566 -12.730 1.00 67.12 644 ILE A O 1
ATOM 4648 N N . LEU A 1 645 ? 43.314 -13.960 -12.758 1.00 67.44 645 LEU A N 1
ATOM 4649 C CA . LEU A 1 645 ? 42.979 -13.167 -11.579 1.00 67.44 645 LEU A CA 1
ATOM 4650 C C . LEU A 1 645 ? 43.322 -14.004 -10.353 1.00 67.44 645 LEU A C 1
ATOM 4652 O O . LEU A 1 645 ? 42.652 -14.996 -10.096 1.00 67.44 645 LEU A O 1
ATOM 4656 N N . VAL A 1 646 ? 44.353 -13.619 -9.608 1.00 65.12 646 VAL A N 1
ATOM 4657 C CA . VAL A 1 646 ? 44.712 -14.240 -8.328 1.00 65.12 646 VAL A CA 1
ATOM 4658 C C . VAL A 1 646 ? 44.309 -13.286 -7.212 1.00 65.12 646 VAL A C 1
ATOM 4660 O O . VAL A 1 646 ? 44.828 -12.168 -7.156 1.00 65.12 646 VAL A O 1
ATOM 4663 N N . THR A 1 647 ? 43.420 -13.722 -6.319 1.00 64.31 647 THR A N 1
ATOM 4664 C CA . THR A 1 647 ? 43.081 -12.987 -5.092 1.00 64.31 647 THR A CA 1
ATOM 4665 C C . THR A 1 647 ? 43.769 -13.641 -3.904 1.00 64.31 647 THR A C 1
ATOM 4667 O O . THR A 1 647 ? 43.751 -14.862 -3.760 1.00 64.31 647 THR A O 1
ATOM 4670 N N . THR A 1 648 ? 44.358 -12.821 -3.035 1.00 57.53 648 THR A N 1
ATOM 4671 C CA . THR A 1 648 ? 44.980 -13.264 -1.781 1.00 57.53 648 THR A CA 1
ATOM 4672 C C . THR A 1 648 ? 44.464 -12.443 -0.606 1.00 57.53 648 THR A C 1
ATOM 4674 O O . THR A 1 648 ? 44.511 -11.209 -0.673 1.00 57.53 648 THR A O 1
ATOM 4677 N N . TYR A 1 649 ? 44.080 -13.102 0.490 1.00 61.12 649 TYR A N 1
ATOM 4678 C CA . TYR A 1 649 ? 43.951 -12.462 1.805 1.00 61.12 649 TYR A CA 1
ATOM 4679 C C . TYR A 1 649 ? 44.851 -13.160 2.832 1.00 61.12 649 TYR A C 1
ATOM 4681 O O . TYR A 1 649 ? 45.250 -14.315 2.656 1.00 61.12 649 TYR A O 1
ATOM 4689 N N . THR A 1 650 ? 45.233 -12.424 3.877 1.00 51.75 650 THR A N 1
ATOM 4690 C CA . THR A 1 650 ? 45.988 -12.976 5.007 1.00 51.75 650 THR A CA 1
ATOM 4691 C C . THR A 1 650 ? 45.017 -13.204 6.148 1.00 51.75 650 THR A C 1
ATOM 4693 O O . THR A 1 650 ? 44.488 -12.248 6.689 1.00 51.75 650 THR A O 1
ATOM 4696 N N . ASP A 1 651 ? 44.810 -14.465 6.486 1.00 47.97 651 ASP A N 1
ATOM 4697 C CA . ASP A 1 651 ? 43.879 -14.944 7.499 1.00 47.97 651 ASP A CA 1
ATOM 4698 C C . ASP A 1 651 ? 44.569 -14.923 8.876 1.00 47.97 651 ASP A C 1
ATOM 4700 O O . ASP A 1 651 ? 45.548 -15.656 9.101 1.00 47.97 651 ASP A O 1
ATOM 4704 N N . GLU A 1 652 ? 44.112 -14.055 9.785 1.00 48.34 652 GLU A N 1
ATOM 4705 C CA . GLU A 1 652 ? 44.681 -13.886 11.132 1.00 48.34 652 GLU A CA 1
ATOM 4706 C C . GLU A 1 652 ? 44.156 -14.919 12.149 1.00 48.34 652 GLU A C 1
ATOM 4708 O O . GLU A 1 652 ? 43.678 -14.547 13.213 1.00 48.34 652 GLU A O 1
ATOM 4713 N N . ILE A 1 653 ? 44.317 -16.218 11.839 1.00 47.16 653 ILE A N 1
ATOM 4714 C CA . ILE A 1 653 ? 44.711 -17.334 12.740 1.00 47.16 653 ILE A CA 1
ATOM 4715 C C . ILE A 1 653 ? 44.329 -18.691 12.118 1.00 47.16 653 ILE A C 1
ATOM 4717 O O . ILE A 1 653 ? 43.197 -18.940 11.732 1.00 47.16 653 ILE A O 1
ATOM 4721 N N . ASN A 1 654 ? 45.266 -19.646 12.138 1.00 38.12 654 ASN A N 1
ATOM 4722 C CA . ASN A 1 654 ? 44.937 -21.078 12.131 1.00 38.12 654 ASN A CA 1
ATOM 4723 C C . ASN A 1 654 ? 45.264 -21.712 13.496 1.00 38.12 654 ASN A C 1
ATOM 4725 O O . ASN A 1 654 ? 45.954 -21.107 14.318 1.00 38.12 654 ASN A O 1
ATOM 4729 N N . THR A 1 655 ? 44.861 -22.966 13.732 1.00 33.25 655 THR A N 1
ATOM 4730 C CA . THR A 1 655 ? 45.021 -23.678 15.023 1.00 33.25 655 THR A CA 1
ATOM 4731 C C . THR A 1 655 ? 46.468 -23.862 15.530 1.00 33.25 655 THR A C 1
ATOM 4733 O O . THR A 1 655 ? 46.674 -24.521 16.549 1.00 33.25 655 THR A O 1
ATOM 4736 N N . THR A 1 656 ? 47.482 -23.317 14.848 1.00 38.84 656 THR A N 1
ATOM 4737 C CA . THR A 1 656 ? 48.888 -23.287 15.290 1.00 38.84 656 THR A CA 1
ATOM 4738 C C . THR A 1 656 ? 49.459 -21.876 15.500 1.00 38.84 656 THR A C 1
ATOM 4740 O O . THR A 1 656 ? 50.625 -21.748 15.869 1.00 38.84 656 THR A O 1
ATOM 4743 N N . GLY A 1 657 ? 48.663 -20.814 15.313 1.00 42.06 657 GLY A N 1
ATOM 4744 C CA . GLY A 1 657 ? 49.093 -19.427 15.539 1.00 42.06 657 GLY A CA 1
ATOM 4745 C C . GLY A 1 657 ? 50.005 -18.850 14.449 1.00 42.06 657 GLY A C 1
ATOM 4746 O O . GLY A 1 657 ? 50.729 -17.891 14.706 1.00 42.06 657 GLY A O 1
ATOM 4747 N N . GLN A 1 658 ? 49.993 -19.424 13.242 1.00 38.25 658 GLN A N 1
ATOM 4748 C CA . GLN A 1 658 ? 50.548 -18.779 12.048 1.00 38.25 658 GLN A CA 1
ATOM 4749 C C . GLN A 1 658 ? 49.435 -18.117 11.236 1.00 38.25 658 GLN A C 1
ATOM 4751 O O . GLN A 1 658 ? 48.334 -18.660 11.138 1.00 38.25 658 GLN A O 1
ATOM 4756 N N . THR A 1 659 ? 49.747 -16.980 10.613 1.00 46.56 659 THR A N 1
ATOM 4757 C CA . THR A 1 659 ? 48.902 -16.374 9.581 1.00 46.56 659 THR A CA 1
ATOM 4758 C C . THR A 1 659 ? 48.800 -17.313 8.380 1.00 46.56 659 THR A C 1
ATOM 4760 O O . THR A 1 659 ? 49.803 -17.872 7.924 1.00 46.56 659 THR A O 1
ATOM 4763 N N . ARG A 1 660 ? 47.586 -17.513 7.862 1.00 47.38 660 ARG A N 1
ATOM 4764 C CA . ARG A 1 660 ? 47.336 -18.367 6.693 1.00 47.38 660 ARG A CA 1
ATOM 4765 C C . ARG A 1 660 ? 47.112 -17.466 5.477 1.00 47.38 660 ARG A C 1
ATOM 4767 O O . ARG A 1 660 ? 46.117 -16.765 5.390 1.00 47.38 660 ARG A O 1
ATOM 4774 N N . LEU A 1 661 ? 48.041 -17.465 4.522 1.00 54.03 661 LEU A N 1
ATOM 4775 C CA . LEU A 1 661 ? 47.775 -16.840 3.224 1.00 54.03 661 LEU A CA 1
ATOM 4776 C C . LEU A 1 661 ? 46.803 -17.749 2.464 1.00 54.03 661 LEU A C 1
ATOM 4778 O O . LEU A 1 661 ? 47.191 -18.845 2.054 1.00 54.03 661 LEU A O 1
ATOM 4782 N N . VAL A 1 662 ? 45.553 -17.315 2.313 1.00 56.78 662 VAL A N 1
ATOM 4783 C CA . VAL A 1 662 ? 44.562 -18.013 1.489 1.00 56.78 662 VAL A CA 1
ATOM 4784 C C . VAL A 1 662 ? 44.556 -17.357 0.113 1.00 56.78 662 VAL A C 1
ATOM 4786 O O . VAL A 1 662 ? 44.563 -16.129 -0.008 1.00 56.78 662 VAL A O 1
ATOM 4789 N N . THR A 1 663 ? 44.571 -18.191 -0.921 1.00 58.53 663 THR A N 1
ATOM 4790 C CA . THR A 1 663 ? 44.693 -17.776 -2.317 1.00 58.53 663 THR A CA 1
ATOM 4791 C C . THR A 1 663 ? 43.691 -18.550 -3.151 1.00 58.53 663 THR A C 1
ATOM 4793 O O . THR A 1 663 ? 43.649 -19.776 -3.057 1.00 58.53 663 THR A O 1
ATOM 4796 N N . ASP A 1 664 ? 42.953 -17.843 -3.997 1.00 59.94 664 ASP A N 1
ATOM 4797 C CA . ASP A 1 664 ? 42.066 -18.424 -5.007 1.00 59.94 664 ASP A CA 1
ATOM 4798 C C . ASP A 1 664 ? 42.281 -17.713 -6.356 1.00 59.94 664 ASP A C 1
ATOM 4800 O O . ASP A 1 664 ? 42.849 -16.612 -6.399 1.00 59.94 664 ASP A O 1
ATOM 4804 N N . SER A 1 665 ? 41.882 -18.331 -7.473 1.00 67.56 665 SER A N 1
ATOM 4805 C CA . SER A 1 665 ? 42.159 -17.776 -8.800 1.00 67.56 665 SER A CA 1
ATOM 4806 C C . SER A 1 665 ? 41.205 -18.179 -9.928 1.00 67.56 665 SER A C 1
ATOM 4808 O O . SER A 1 665 ? 40.971 -19.366 -10.141 1.00 67.56 665 SER A O 1
ATOM 4810 N N . ALA A 1 666 ? 40.795 -17.197 -10.739 1.00 68.19 666 ALA A N 1
ATOM 4811 C CA . ALA A 1 666 ? 39.897 -17.348 -11.892 1.00 68.19 666 ALA A CA 1
ATOM 4812 C C . ALA A 1 666 ? 40.553 -16.895 -13.217 1.00 68.19 666 ALA A C 1
ATOM 4814 O O . ALA A 1 666 ? 41.446 -16.044 -13.232 1.00 68.19 666 ALA A O 1
ATOM 4815 N N . LEU A 1 667 ? 40.116 -17.444 -14.357 1.00 75.75 667 LEU A N 1
ATOM 4816 C CA . LEU A 1 667 ? 40.727 -17.188 -15.676 1.00 75.75 667 LEU A CA 1
ATOM 4817 C C . LEU A 1 667 ? 40.073 -16.010 -16.425 1.00 75.75 667 LEU A C 1
ATOM 4819 O O . LEU A 1 667 ? 38.851 -15.936 -16.512 1.00 75.75 667 LEU A O 1
ATOM 4823 N N . VAL A 1 668 ? 40.858 -15.124 -17.051 1.00 75.25 668 VAL A N 1
ATOM 4824 C CA . VAL A 1 668 ? 40.321 -14.008 -17.857 1.00 75.25 668 VAL A CA 1
ATOM 4825 C C . VAL A 1 668 ? 40.099 -14.410 -19.323 1.00 75.25 668 VAL A C 1
ATOM 4827 O O . VAL A 1 668 ? 41.042 -14.725 -20.055 1.00 75.25 668 VAL A O 1
ATOM 4830 N N . ALA A 1 669 ? 38.852 -14.330 -19.787 1.00 73.12 669 ALA A N 1
ATOM 4831 C CA . ALA A 1 669 ? 38.408 -14.658 -21.143 1.00 73.12 669 ALA A CA 1
ATOM 4832 C C . ALA A 1 669 ? 38.089 -13.410 -21.998 1.00 73.12 669 ALA A C 1
ATOM 4834 O O . ALA A 1 669 ? 37.762 -12.338 -21.486 1.00 73.12 669 ALA A O 1
ATOM 4835 N N . VAL A 1 670 ? 38.131 -13.540 -23.333 1.00 68.88 670 VAL A N 1
ATOM 4836 C CA . VAL A 1 670 ? 37.458 -12.570 -24.230 1.00 68.88 670 VAL A CA 1
ATOM 4837 C C . VAL A 1 670 ? 35.949 -12.787 -24.126 1.00 68.88 670 VAL A C 1
ATOM 4839 O O . VAL A 1 670 ? 35.501 -13.921 -23.982 1.00 68.88 670 VAL A O 1
ATOM 4842 N N . ALA A 1 671 ? 35.164 -11.730 -24.336 1.00 59.16 671 ALA A N 1
ATOM 4843 C CA . ALA A 1 671 ? 33.760 -11.837 -24.728 1.00 59.16 671 ALA A CA 1
ATOM 4844 C C . ALA A 1 671 ? 33.631 -12.489 -26.124 1.00 59.16 671 ALA A C 1
ATOM 4846 O O . ALA A 1 671 ? 33.391 -11.811 -27.126 1.00 59.16 671 ALA A O 1
ATOM 4847 N N . THR A 1 672 ? 33.858 -13.799 -26.234 1.00 41.84 672 THR A N 1
ATOM 4848 C CA . THR A 1 672 ? 33.709 -14.509 -27.505 1.00 41.84 672 THR A CA 1
ATOM 4849 C C . THR A 1 672 ? 32.232 -14.689 -27.826 1.00 41.84 672 THR A C 1
ATOM 4851 O O . THR A 1 672 ? 31.553 -15.498 -27.197 1.00 41.84 672 THR A O 1
ATOM 4854 N N . THR A 1 673 ? 31.742 -14.033 -28.878 1.00 46.44 673 THR A N 1
ATOM 4855 C CA . THR A 1 673 ? 30.575 -14.559 -29.598 1.00 46.44 673 THR A CA 1
ATOM 4856 C C . THR A 1 673 ? 30.922 -15.967 -30.100 1.00 46.44 673 THR A C 1
ATOM 4858 O O . THR A 1 673 ? 31.955 -16.115 -30.769 1.00 46.44 673 THR A O 1
ATOM 4861 N N . PRO A 1 674 ? 30.123 -17.002 -29.781 1.00 30.94 674 PRO A N 1
ATOM 4862 C CA . PRO A 1 674 ? 30.525 -18.394 -29.956 1.00 30.94 674 PRO A CA 1
ATOM 4863 C C . PRO A 1 674 ? 30.806 -18.705 -31.428 1.00 30.94 674 PRO A C 1
ATOM 4865 O O . PRO A 1 674 ? 29.919 -18.667 -32.277 1.00 30.94 674 PRO A O 1
ATOM 4868 N N . THR A 1 675 ? 32.072 -19.001 -31.726 1.00 35.16 675 THR A N 1
ATOM 4869 C CA . THR A 1 675 ? 32.557 -19.339 -33.068 1.00 35.16 675 THR A CA 1
ATOM 4870 C C . THR A 1 675 ? 33.281 -20.685 -32.976 1.00 35.16 675 THR A C 1
ATOM 4872 O O . THR A 1 675 ? 34.233 -20.791 -32.201 1.00 35.16 675 THR A O 1
ATOM 4875 N N . PRO A 1 676 ? 32.839 -21.732 -33.698 1.00 32.66 676 PRO A N 1
ATOM 4876 C CA . PRO A 1 676 ? 33.271 -23.106 -33.438 1.00 32.66 676 PRO A CA 1
ATOM 4877 C C . PRO A 1 676 ? 34.741 -23.351 -33.801 1.00 32.66 676 PRO A C 1
ATOM 4879 O O . PRO A 1 676 ? 35.221 -22.905 -34.843 1.00 32.66 676 PRO A O 1
ATOM 4882 N N . THR A 1 677 ? 35.444 -24.109 -32.956 1.00 29.38 677 THR A N 1
ATOM 4883 C CA . THR A 1 677 ? 36.872 -24.436 -33.101 1.00 29.38 677 THR A CA 1
ATOM 4884 C C . THR A 1 677 ? 37.121 -25.532 -34.155 1.00 29.38 677 THR A C 1
ATOM 4886 O O . THR A 1 677 ? 36.620 -26.644 -33.989 1.00 29.38 677 THR A O 1
ATOM 4889 N N . PRO A 1 678 ? 37.936 -25.290 -35.204 1.00 42.56 678 PRO A N 1
ATOM 4890 C CA . PRO A 1 678 ? 38.309 -26.306 -36.190 1.00 42.56 678 PRO A CA 1
ATOM 4891 C C . PRO A 1 678 ? 39.759 -26.807 -36.018 1.00 42.56 678 PRO A C 1
ATOM 4893 O O . PRO A 1 678 ? 40.684 -26.009 -35.885 1.00 42.56 678 PRO A O 1
ATOM 4896 N N . THR A 1 679 ? 39.975 -28.125 -36.128 1.00 26.83 679 THR A N 1
ATOM 4897 C CA . THR A 1 679 ? 41.303 -28.780 -36.071 1.00 26.83 679 THR A CA 1
ATOM 4898 C C . THR A 1 679 ? 41.277 -30.105 -36.860 1.00 26.83 679 THR A C 1
ATOM 4900 O O . THR A 1 679 ? 40.346 -30.875 -36.623 1.00 26.83 679 THR A O 1
ATOM 4903 N N . PRO A 1 680 ? 42.278 -30.487 -37.694 1.00 33.38 680 PRO A N 1
ATOM 4904 C CA . PRO A 1 680 ? 43.328 -29.715 -38.378 1.00 33.38 680 PRO A CA 1
ATOM 4905 C C . PRO A 1 680 ? 43.351 -29.920 -39.930 1.00 33.38 680 PRO A C 1
ATOM 4907 O O . PRO A 1 680 ? 42.470 -30.536 -40.522 1.00 33.38 680 PRO A O 1
ATOM 4910 N N . THR A 1 681 ? 44.380 -29.387 -40.604 1.00 36.44 681 THR A N 1
ATOM 4911 C CA . THR A 1 681 ? 44.485 -29.149 -42.069 1.00 36.44 681 THR A CA 1
ATOM 4912 C C . THR A 1 681 ? 45.208 -30.237 -42.895 1.00 36.44 681 THR A C 1
ATOM 4914 O O . THR A 1 681 ? 46.271 -30.665 -42.462 1.00 36.44 681 THR A O 1
ATOM 4917 N N . VAL A 1 682 ? 44.758 -30.535 -44.141 1.00 26.59 682 VAL A N 1
ATOM 4918 C CA . VAL A 1 682 ? 45.611 -30.709 -45.370 1.00 26.59 682 VAL A CA 1
ATOM 4919 C C . VAL A 1 682 ? 44.829 -30.705 -46.722 1.00 26.59 682 VAL A C 1
ATOM 4921 O O . VAL A 1 682 ? 44.204 -31.688 -47.094 1.00 26.59 682 VAL A O 1
ATOM 4924 N N . THR A 1 683 ? 44.909 -29.589 -47.467 1.00 28.83 683 THR A N 1
ATOM 4925 C CA . THR A 1 683 ? 45.441 -29.424 -48.859 1.00 28.83 683 THR A CA 1
ATOM 4926 C C . THR A 1 683 ? 45.266 -30.544 -49.935 1.00 28.83 683 THR A C 1
ATOM 4928 O O . THR A 1 683 ? 45.739 -31.648 -49.675 1.00 28.83 683 THR A O 1
ATOM 4931 N N . PRO A 1 684 ? 44.911 -30.268 -51.232 1.00 36.09 684 PRO A N 1
ATOM 4932 C CA . PRO A 1 684 ? 44.085 -29.186 -51.835 1.00 36.09 684 PRO A CA 1
ATOM 4933 C C . PRO A 1 684 ? 43.157 -29.601 -53.052 1.00 36.09 684 PRO A C 1
ATOM 4935 O O . PRO A 1 684 ? 43.278 -30.706 -53.560 1.00 36.09 684 PRO A O 1
ATOM 4938 N N . THR A 1 685 ? 42.284 -28.679 -53.531 1.00 28.50 685 THR A N 1
ATOM 4939 C CA . THR A 1 685 ? 41.626 -28.454 -54.884 1.00 28.50 685 THR A CA 1
ATOM 4940 C C . THR A 1 685 ? 41.453 -29.595 -55.943 1.00 28.50 685 THR A C 1
ATOM 4942 O O . THR A 1 685 ? 42.318 -30.440 -56.095 1.00 28.50 685 THR A O 1
ATOM 4945 N N . VAL A 1 686 ? 40.449 -29.681 -56.851 1.00 32.72 686 VAL A N 1
ATOM 4946 C CA . VAL A 1 686 ? 39.417 -28.787 -57.473 1.00 32.72 686 VAL A CA 1
ATOM 4947 C C . VAL A 1 686 ? 38.206 -29.688 -57.871 1.00 32.72 686 VAL A C 1
ATOM 4949 O O . VAL A 1 686 ? 38.440 -30.802 -58.327 1.00 32.72 686 VAL A O 1
ATOM 4952 N N . THR A 1 687 ? 36.909 -29.339 -57.793 1.00 24.86 687 THR A N 1
ATOM 4953 C CA . THR A 1 687 ? 36.119 -28.554 -58.790 1.00 24.86 687 THR A CA 1
ATOM 4954 C C . THR A 1 687 ? 34.634 -28.499 -58.374 1.00 24.86 687 THR A C 1
ATOM 4956 O O . THR A 1 687 ? 34.144 -29.438 -57.756 1.00 24.86 687 THR A O 1
ATOM 4959 N N . GLN A 1 688 ? 33.896 -27.438 -58.734 1.00 38.62 688 GLN A N 1
ATOM 4960 C CA . GLN A 1 688 ? 32.444 -27.327 -58.494 1.00 38.62 688 GLN A CA 1
ATOM 4961 C C . GLN A 1 688 ? 31.595 -28.159 -59.475 1.00 38.62 688 GLN A C 1
ATOM 4963 O O . GLN A 1 688 ? 31.887 -28.173 -60.668 1.00 38.62 688 GLN A O 1
ATOM 4968 N N . THR A 1 689 ? 30.462 -28.696 -59.009 1.00 26.50 689 THR A N 1
ATOM 4969 C CA . THR A 1 689 ? 29.102 -28.486 -59.573 1.00 26.50 689 THR A CA 1
ATOM 4970 C C . THR A 1 689 ? 28.068 -28.923 -58.517 1.00 26.50 689 THR A C 1
ATOM 4972 O O . THR A 1 689 ? 28.394 -29.685 -57.610 1.00 26.50 689 THR A O 1
ATOM 4975 N N . THR A 1 690 ? 26.854 -28.373 -58.559 1.00 43.12 690 THR A N 1
ATOM 4976 C CA . THR A 1 690 ? 25.843 -28.455 -57.492 1.00 43.12 690 THR A CA 1
ATOM 4977 C C . THR A 1 690 ? 25.085 -29.786 -57.406 1.00 43.12 690 THR A C 1
ATOM 4979 O O . THR A 1 690 ? 24.839 -30.467 -58.397 1.00 43.12 690 THR A O 1
ATOM 4982 N N . THR A 1 691 ? 24.628 -30.120 -56.197 1.00 33.09 691 THR A N 1
ATOM 4983 C CA . THR A 1 691 ? 23.540 -31.072 -55.898 1.00 33.09 691 THR A CA 1
ATOM 4984 C C . THR A 1 691 ? 22.916 -30.634 -54.561 1.00 33.09 691 THR A C 1
ATOM 4986 O O . THR A 1 691 ? 23.674 -30.232 -53.677 1.00 33.09 691 THR A O 1
ATOM 4989 N N . PRO A 1 692 ? 21.578 -30.616 -54.397 1.00 46.00 692 PRO A N 1
ATOM 4990 C CA . PRO A 1 692 ? 20.951 -30.167 -53.155 1.00 46.00 692 PRO A CA 1
ATOM 4991 C C . PRO A 1 692 ? 21.074 -31.223 -52.046 1.00 46.00 692 PRO A C 1
ATOM 4993 O O . PRO A 1 692 ? 20.746 -32.389 -52.260 1.00 46.00 692 PRO A O 1
ATOM 4996 N N . THR A 1 693 ? 21.490 -30.795 -50.854 1.00 34.25 693 THR A N 1
ATOM 4997 C CA . THR A 1 693 ? 21.576 -31.632 -49.643 1.00 34.25 693 THR A CA 1
ATOM 4998 C C . THR A 1 693 ? 20.486 -31.221 -48.650 1.00 34.25 693 THR A C 1
ATOM 5000 O O . THR A 1 693 ? 20.089 -30.058 -48.609 1.00 34.25 693 THR A O 1
ATOM 5003 N N . ALA A 1 694 ? 19.956 -32.192 -47.906 1.00 42.56 694 ALA A N 1
ATOM 5004 C CA . ALA A 1 694 ? 18.718 -32.060 -47.141 1.00 42.56 694 ALA A CA 1
ATOM 5005 C C . ALA A 1 694 ? 18.818 -31.175 -45.883 1.00 42.56 694 ALA A C 1
ATOM 5007 O O . ALA A 1 694 ? 19.890 -30.979 -45.313 1.00 42.56 694 ALA A O 1
ATOM 5008 N N . THR A 1 695 ? 17.651 -30.708 -45.431 1.00 38.06 695 THR A N 1
ATOM 5009 C CA . THR A 1 695 ? 17.426 -30.080 -44.123 1.00 38.06 695 THR A CA 1
ATOM 5010 C C . THR A 1 695 ? 17.963 -30.968 -42.990 1.00 38.06 695 THR A C 1
ATOM 5012 O O . THR A 1 695 ? 17.670 -32.169 -42.996 1.00 38.06 695 THR A O 1
ATOM 5015 N N . PRO A 1 696 ? 18.708 -30.429 -42.004 1.00 38.59 696 PRO A N 1
ATOM 5016 C CA . PRO A 1 696 ? 19.086 -31.194 -40.819 1.00 38.59 696 PRO A CA 1
ATOM 5017 C C . PRO A 1 696 ? 17.837 -31.602 -40.025 1.00 38.59 696 PRO A C 1
ATOM 5019 O O . PRO A 1 696 ? 16.860 -30.860 -39.951 1.00 38.59 696 PRO A O 1
ATOM 5022 N N . THR A 1 697 ? 17.863 -32.801 -39.445 1.00 50.22 697 THR A N 1
ATOM 5023 C CA . THR A 1 697 ? 16.777 -33.296 -38.585 1.00 50.22 697 THR A CA 1
ATOM 5024 C C . THR A 1 697 ? 16.907 -32.664 -37.200 1.00 50.22 697 THR A C 1
ATOM 5026 O O . THR A 1 697 ? 17.993 -32.700 -36.626 1.00 50.22 697 THR A O 1
ATOM 5029 N N . ALA A 1 698 ? 15.825 -32.082 -36.679 1.00 58.00 698 ALA A N 1
ATOM 5030 C CA . ALA A 1 698 ? 15.790 -31.548 -35.317 1.00 58.00 698 ALA A CA 1
ATOM 5031 C C . ALA A 1 698 ? 15.905 -32.677 -34.273 1.00 58.00 698 ALA A C 1
ATOM 5033 O O . ALA A 1 698 ? 15.496 -33.811 -34.535 1.00 58.00 698 ALA A O 1
ATOM 5034 N N . CYS A 1 699 ? 16.463 -32.355 -33.107 1.00 64.50 699 CYS A N 1
ATOM 5035 C CA . CYS A 1 699 ? 16.635 -33.265 -31.978 1.00 64.50 699 CYS A CA 1
ATOM 5036 C C . CYS A 1 699 ? 15.731 -32.779 -30.845 1.00 64.50 699 CYS A C 1
ATOM 5038 O O . CYS A 1 699 ? 16.000 -31.713 -30.303 1.00 64.50 699 CYS A O 1
ATOM 5040 N N . ALA A 1 700 ? 14.674 -33.522 -30.515 1.00 83.12 700 ALA A N 1
ATOM 5041 C CA . ALA A 1 700 ? 13.713 -33.102 -29.496 1.00 83.12 700 ALA A CA 1
ATOM 5042 C C . ALA A 1 700 ? 13.128 -34.297 -28.733 1.00 83.12 700 ALA A C 1
ATOM 5044 O O . ALA A 1 700 ? 12.800 -35.323 -29.335 1.00 83.12 700 ALA A O 1
ATOM 5045 N N . GLY A 1 701 ? 12.983 -34.149 -27.420 1.00 90.94 701 GLY A N 1
ATOM 5046 C CA . GLY A 1 701 ? 12.328 -35.086 -26.508 1.00 90.94 701 GLY A CA 1
ATOM 5047 C C . GLY A 1 701 ? 11.207 -34.409 -25.712 1.00 90.94 701 GLY A C 1
ATOM 5048 O O . GLY A 1 701 ? 10.661 -33.387 -26.123 1.00 90.94 701 GLY A O 1
ATOM 5049 N N . ASN A 1 702 ? 10.848 -34.982 -24.567 1.00 93.56 702 ASN A N 1
ATOM 5050 C CA . ASN A 1 702 ? 9.848 -34.451 -23.637 1.00 93.56 702 ASN A CA 1
ATOM 5051 C C . ASN A 1 702 ? 10.337 -34.607 -22.186 1.00 93.56 702 ASN A C 1
ATOM 5053 O O . ASN A 1 702 ? 11.174 -35.464 -21.902 1.00 93.56 702 ASN A O 1
ATOM 5057 N N . ILE A 1 703 ? 9.739 -33.860 -21.258 1.00 96.31 703 ILE A N 1
ATOM 5058 C CA . ILE A 1 703 ? 9.862 -34.086 -19.808 1.00 96.31 703 ILE A CA 1
ATOM 5059 C C . ILE A 1 703 ? 8.453 -34.229 -19.224 1.00 96.31 703 ILE A C 1
ATOM 5061 O O . ILE A 1 703 ? 7.553 -33.489 -19.614 1.00 96.31 703 ILE A O 1
ATOM 5065 N N . SER A 1 704 ? 8.237 -35.150 -18.291 1.00 95.94 704 SER A N 1
ATOM 5066 C CA . SER A 1 704 ? 6.961 -35.310 -17.579 1.00 95.94 704 SER A CA 1
ATOM 5067 C C . SER A 1 704 ? 7.173 -35.746 -16.134 1.00 95.94 704 SER A C 1
ATOM 5069 O O . SER A 1 704 ? 8.271 -36.139 -15.761 1.00 95.94 704 SER A O 1
ATOM 5071 N N . GLY A 1 705 ? 6.120 -35.720 -15.326 1.00 96.19 705 GLY A N 1
ATOM 5072 C CA . GLY A 1 705 ? 6.144 -36.269 -13.971 1.00 96.19 705 GLY A CA 1
ATOM 5073 C C . GLY A 1 705 ? 4.905 -35.871 -13.184 1.00 96.19 705 GLY A C 1
ATOM 5074 O O . GLY A 1 705 ? 3.940 -35.345 -13.750 1.00 96.19 705 GLY A O 1
ATOM 5075 N N . GLN A 1 706 ? 4.942 -36.104 -11.879 1.00 96.69 706 GLN A N 1
ATOM 5076 C CA . GLN A 1 706 ? 3.915 -35.738 -10.910 1.00 96.69 706 GLN A CA 1
ATOM 5077 C C . GLN A 1 706 ? 4.474 -34.860 -9.785 1.00 96.69 706 GLN A C 1
ATOM 5079 O O . GLN A 1 706 ? 5.666 -34.879 -9.485 1.00 96.69 706 GLN A O 1
ATOM 5084 N N . VAL A 1 707 ? 3.590 -34.092 -9.148 1.00 96.19 707 VAL A N 1
ATOM 5085 C CA . VAL A 1 707 ? 3.853 -33.374 -7.896 1.00 96.19 707 VAL A CA 1
ATOM 5086 C C . VAL A 1 707 ? 2.871 -33.879 -6.837 1.00 96.19 707 VAL A C 1
ATOM 5088 O O . VAL A 1 707 ? 1.657 -33.822 -7.046 1.00 96.19 707 VAL A O 1
ATOM 5091 N N . THR A 1 708 ? 3.383 -34.382 -5.715 1.00 95.75 708 THR A N 1
ATOM 5092 C CA . THR A 1 708 ? 2.587 -34.970 -4.620 1.00 95.75 708 THR A CA 1
ATOM 5093 C C . THR A 1 708 ? 2.881 -34.332 -3.265 1.00 95.75 708 THR A C 1
ATOM 5095 O O . THR A 1 708 ? 3.941 -33.748 -3.059 1.00 95.75 708 THR A O 1
ATOM 5098 N N . ASP A 1 709 ? 1.960 -34.481 -2.318 1.00 93.50 709 ASP A N 1
ATOM 5099 C CA . ASP A 1 709 ? 2.165 -34.147 -0.909 1.00 93.50 709 ASP A CA 1
ATOM 5100 C C . ASP A 1 709 ? 3.130 -35.154 -0.255 1.00 93.50 709 ASP A C 1
ATOM 5102 O O . ASP A 1 709 ? 2.912 -36.366 -0.317 1.00 93.50 709 ASP A O 1
ATOM 5106 N N . ALA A 1 710 ? 4.198 -34.672 0.384 1.00 89.81 710 ALA A N 1
ATOM 5107 C CA . ALA A 1 710 ? 5.227 -35.518 0.993 1.00 89.81 710 ALA A CA 1
ATOM 5108 C C . ALA A 1 710 ? 4.780 -36.241 2.279 1.00 89.81 710 ALA A C 1
ATOM 5110 O O . ALA A 1 710 ? 5.469 -37.153 2.739 1.00 89.81 710 ALA A O 1
ATOM 5111 N N . THR A 1 711 ? 3.639 -35.856 2.856 1.00 86.31 711 THR A N 1
ATOM 5112 C CA . THR A 1 711 ? 3.060 -36.453 4.067 1.00 86.31 711 THR A CA 1
ATOM 5113 C C . THR A 1 711 ? 1.917 -37.412 3.740 1.00 86.31 711 THR A C 1
ATOM 5115 O O . THR A 1 711 ? 1.853 -38.495 4.325 1.00 86.31 711 THR A O 1
ATOM 5118 N N . THR A 1 712 ? 1.010 -37.045 2.827 1.00 88.00 712 THR A N 1
ATOM 5119 C CA . THR A 1 712 ? -0.167 -37.870 2.489 1.00 88.00 712 THR A CA 1
ATOM 5120 C C . THR A 1 712 ? 0.015 -38.723 1.233 1.00 88.00 712 THR A C 1
ATOM 5122 O O . THR A 1 712 ? -0.618 -39.773 1.117 1.00 88.00 712 THR A O 1
ATOM 5125 N N . GLY A 1 713 ? 0.888 -38.310 0.309 1.00 88.44 713 GLY A N 1
ATOM 5126 C CA . GLY A 1 713 ? 1.029 -38.906 -1.022 1.00 88.44 713 GLY A CA 1
ATOM 5127 C C . GLY A 1 713 ? -0.063 -38.494 -2.018 1.00 88.44 713 GLY A C 1
ATOM 5128 O O . GLY A 1 713 ? -0.117 -39.056 -3.112 1.00 88.44 713 GLY A O 1
ATOM 5129 N N . ASP A 1 714 ? -0.939 -37.546 -1.666 1.00 92.31 714 ASP A N 1
ATOM 5130 C CA . ASP A 1 714 ? -1.993 -37.064 -2.564 1.00 92.31 714 ASP A CA 1
ATOM 5131 C C . ASP A 1 714 ? -1.421 -36.194 -3.705 1.00 92.31 714 ASP A C 1
ATOM 5133 O O . ASP A 1 714 ? -0.439 -35.473 -3.508 1.00 92.31 714 ASP A O 1
ATOM 5137 N N . PRO A 1 715 ? -2.029 -36.213 -4.906 1.00 93.88 715 PRO A N 1
ATOM 5138 C CA . PRO A 1 715 ? -1.592 -35.391 -6.032 1.00 93.88 715 PRO A CA 1
ATOM 5139 C C . PRO A 1 715 ? -1.894 -33.899 -5.820 1.00 93.88 715 PRO A C 1
ATOM 5141 O O . PRO A 1 715 ? -3.052 -33.502 -5.665 1.00 93.88 715 PRO A O 1
ATOM 5144 N N . ILE A 1 716 ? -0.868 -33.049 -5.913 1.00 91.00 716 ILE A N 1
ATOM 5145 C CA . ILE A 1 716 ? -1.007 -31.593 -5.797 1.00 91.00 716 ILE A CA 1
ATOM 5146 C C . ILE A 1 716 ? -1.361 -31.015 -7.168 1.00 91.00 716 ILE A C 1
ATOM 5148 O O . ILE A 1 716 ? -0.526 -30.940 -8.071 1.00 91.00 716 ILE A O 1
ATOM 5152 N N . ALA A 1 717 ? -2.613 -30.587 -7.324 1.00 88.56 717 ALA A N 1
ATOM 5153 C CA . ALA A 1 717 ? -3.116 -29.940 -8.533 1.00 88.56 717 ALA A CA 1
ATOM 5154 C C . ALA A 1 717 ? -2.827 -28.429 -8.541 1.00 88.56 717 ALA A C 1
ATOM 5156 O O . ALA A 1 717 ? -2.996 -27.756 -7.526 1.00 88.56 717 ALA A O 1
ATOM 5157 N N . GLY A 1 718 ? -2.452 -27.876 -9.697 1.00 77.31 718 GLY A N 1
ATOM 5158 C CA . GLY A 1 718 ? -2.116 -26.457 -9.840 1.00 77.31 718 GLY A CA 1
ATOM 5159 C C . GLY A 1 718 ? -0.745 -26.053 -9.284 1.00 77.31 718 GLY A C 1
ATOM 5160 O O . GLY A 1 718 ? -0.475 -24.858 -9.198 1.00 77.31 718 GLY A O 1
ATOM 5161 N N . ALA A 1 719 ? 0.123 -27.010 -8.941 1.00 76.19 719 ALA A N 1
ATOM 5162 C CA . ALA A 1 719 ? 1.530 -26.737 -8.658 1.00 76.19 719 ALA A CA 1
ATOM 5163 C C . ALA A 1 719 ? 2.214 -26.220 -9.931 1.00 76.19 719 ALA A C 1
ATOM 5165 O O . ALA A 1 719 ? 2.028 -26.791 -11.008 1.00 76.19 719 ALA A O 1
ATOM 5166 N N . THR A 1 720 ? 3.001 -25.153 -9.817 1.00 78.69 720 THR A N 1
ATOM 5167 C CA . THR A 1 720 ? 3.808 -24.628 -10.923 1.00 78.69 720 THR A CA 1
ATOM 5168 C C . THR A 1 720 ? 5.077 -25.454 -11.031 1.00 78.69 720 THR A C 1
ATOM 5170 O O . THR A 1 720 ? 5.792 -25.614 -10.044 1.00 78.69 720 THR A O 1
ATOM 5173 N N . VAL A 1 721 ? 5.376 -25.941 -12.233 1.00 82.25 721 VAL A N 1
ATOM 5174 C CA . VAL A 1 721 ? 6.634 -26.616 -12.557 1.00 82.25 721 VAL A CA 1
ATOM 5175 C C . VAL A 1 721 ? 7.373 -25.780 -13.595 1.00 82.25 721 VAL A C 1
ATOM 5177 O O . VAL A 1 721 ? 6.793 -25.387 -14.608 1.00 82.25 721 VAL A O 1
ATOM 5180 N N . VAL A 1 722 ? 8.645 -25.491 -13.338 1.00 82.00 722 VAL A N 1
ATOM 5181 C CA . VAL A 1 722 ? 9.504 -24.653 -14.183 1.00 82.00 722 VAL A CA 1
ATOM 5182 C C . VAL A 1 722 ? 10.600 -25.514 -14.795 1.00 82.00 722 VAL A C 1
ATOM 5184 O O . VAL A 1 722 ? 11.235 -26.303 -14.096 1.00 82.00 722 VAL A O 1
ATOM 5187 N N . LEU A 1 723 ? 10.830 -25.337 -16.094 1.00 85.38 723 LEU A N 1
ATOM 5188 C CA . LEU A 1 723 ? 11.958 -25.899 -16.824 1.00 85.38 723 LEU A CA 1
ATOM 5189 C C . LEU A 1 723 ? 12.987 -24.794 -17.073 1.00 85.38 723 LEU A C 1
ATOM 5191 O O . LEU A 1 723 ? 12.672 -23.757 -17.659 1.00 85.38 723 LEU A O 1
ATOM 5195 N N . ALA A 1 724 ? 14.224 -25.019 -16.644 1.00 73.44 724 ALA A N 1
ATOM 5196 C CA . ALA A 1 724 ? 15.334 -24.087 -16.776 1.00 73.44 724 ALA A CA 1
ATOM 5197 C C . ALA A 1 724 ? 16.544 -24.749 -17.444 1.00 73.44 724 ALA A C 1
ATOM 5199 O O . ALA A 1 724 ? 16.790 -25.942 -17.275 1.00 73.44 724 ALA A O 1
ATOM 5200 N N . GLN A 1 725 ? 17.333 -23.966 -18.177 1.00 73.94 725 GLN A N 1
ATOM 5201 C CA . GLN A 1 725 ? 18.648 -24.376 -18.664 1.00 73.94 725 GLN A CA 1
ATOM 5202 C C . GLN A 1 725 ? 19.714 -23.564 -17.924 1.00 73.94 725 GLN A C 1
ATOM 5204 O O . GLN A 1 725 ? 19.770 -22.336 -18.025 1.00 73.94 725 GLN A O 1
ATOM 5209 N N . GLY A 1 726 ? 20.507 -24.249 -17.095 1.00 74.56 726 GLY A N 1
ATOM 5210 C CA . GLY A 1 726 ? 21.268 -23.584 -16.036 1.00 74.56 726 GLY A CA 1
ATOM 5211 C C . GLY A 1 726 ? 20.332 -22.791 -15.115 1.00 74.56 726 GLY A C 1
ATOM 5212 O O . GLY A 1 726 ? 19.296 -23.292 -14.688 1.00 74.56 726 GLY A O 1
ATOM 5213 N N . THR A 1 727 ? 20.674 -21.533 -14.842 1.00 60.06 727 THR A N 1
ATOM 5214 C CA . THR A 1 727 ? 19.877 -20.614 -14.010 1.00 60.06 727 THR A CA 1
ATOM 5215 C C . THR A 1 727 ? 18.730 -19.915 -14.749 1.00 60.06 727 THR A C 1
ATOM 5217 O O . THR A 1 727 ? 17.996 -19.151 -14.127 1.00 60.06 727 THR A O 1
ATOM 5220 N N . THR A 1 728 ? 18.559 -20.131 -16.060 1.00 55.94 728 THR A N 1
ATOM 5221 C CA . THR A 1 728 ? 17.567 -19.410 -16.878 1.00 55.94 728 THR A CA 1
ATOM 5222 C C . THR A 1 728 ? 16.299 -20.245 -17.082 1.00 55.94 728 THR A C 1
ATOM 5224 O O . THR A 1 728 ? 16.379 -21.270 -17.761 1.00 55.94 728 THR A O 1
ATOM 5227 N N . PRO A 1 729 ? 15.124 -19.826 -16.569 1.00 63.84 729 PRO A N 1
ATOM 5228 C CA . PRO A 1 729 ? 13.839 -20.424 -16.931 1.00 63.84 729 PRO A CA 1
ATOM 5229 C C . PRO A 1 729 ? 13.573 -20.274 -18.432 1.00 63.84 729 PRO A C 1
ATOM 5231 O O . PRO A 1 729 ? 13.702 -19.176 -18.975 1.00 63.84 729 PRO A O 1
ATOM 5234 N N . ILE A 1 730 ? 13.190 -21.367 -19.091 1.00 71.69 730 ILE A N 1
ATOM 5235 C CA . ILE A 1 730 ? 12.888 -21.407 -20.530 1.00 71.69 730 ILE A CA 1
ATOM 5236 C C . ILE A 1 730 ? 11.431 -21.774 -20.831 1.00 71.69 730 ILE A C 1
ATOM 5238 O O . ILE A 1 730 ? 10.908 -21.345 -21.856 1.00 71.69 730 ILE A O 1
ATOM 5242 N N . ASP A 1 731 ? 10.771 -22.522 -19.942 1.00 73.69 731 ASP A N 1
ATOM 5243 C CA . ASP A 1 731 ? 9.346 -22.853 -20.031 1.00 73.69 731 ASP A CA 1
ATOM 5244 C C . ASP A 1 731 ? 8.764 -23.097 -18.625 1.00 73.69 731 ASP A C 1
ATOM 5246 O O . ASP A 1 731 ? 9.495 -23.331 -17.660 1.00 73.69 731 ASP A O 1
ATOM 5250 N N . SER A 1 732 ? 7.441 -23.046 -18.486 1.00 76.94 732 SER A N 1
ATOM 5251 C CA . SER A 1 732 ? 6.747 -23.374 -17.238 1.00 76.94 732 SER A CA 1
ATOM 5252 C C . SER A 1 732 ? 5.327 -23.868 -17.497 1.00 76.94 732 SER A C 1
ATOM 5254 O O . SER A 1 732 ? 4.627 -23.359 -18.369 1.00 76.94 732 SER A O 1
ATOM 5256 N N . THR A 1 733 ? 4.883 -24.834 -16.700 1.00 76.81 733 THR A N 1
ATOM 5257 C CA . THR A 1 733 ? 3.556 -25.452 -16.789 1.00 76.81 733 THR A CA 1
ATOM 5258 C C . THR A 1 733 ? 2.940 -25.587 -15.396 1.00 76.81 733 THR A C 1
ATOM 5260 O O . THR A 1 733 ? 3.605 -25.361 -14.386 1.00 76.81 733 THR A O 1
ATOM 5263 N N . THR A 1 734 ? 1.671 -25.981 -15.316 1.00 81.50 734 THR A N 1
ATOM 5264 C CA . THR A 1 734 ? 1.011 -26.335 -14.052 1.00 81.50 734 THR A CA 1
ATOM 5265 C C . THR A 1 734 ? 0.524 -27.779 -14.053 1.00 81.50 734 THR A C 1
ATOM 5267 O O . THR A 1 734 ? 0.217 -28.349 -15.105 1.00 81.50 734 THR A O 1
ATOM 5270 N N . THR A 1 735 ? 0.469 -28.394 -12.872 1.00 87.25 735 THR A N 1
ATOM 5271 C CA . THR A 1 735 ? -0.035 -29.761 -12.709 1.00 87.25 735 THR A CA 1
ATOM 5272 C C . THR A 1 735 ? -1.551 -29.836 -12.862 1.00 87.25 735 THR A C 1
ATOM 5274 O O . THR A 1 735 ? -2.301 -28.953 -12.436 1.00 87.25 735 THR A O 1
ATOM 5277 N N . ASN A 1 736 ? -2.026 -30.929 -13.455 1.00 88.19 736 ASN A N 1
ATOM 5278 C CA . ASN A 1 736 ? -3.453 -31.208 -13.592 1.00 88.19 736 ASN A CA 1
ATOM 5279 C C . ASN A 1 736 ? -4.075 -31.750 -12.283 1.00 88.19 736 ASN A C 1
ATOM 5281 O O . ASN A 1 736 ? -3.409 -31.901 -11.262 1.00 88.19 736 ASN A O 1
ATOM 5285 N N . ALA A 1 737 ? -5.366 -32.098 -12.314 1.00 89.06 737 ALA A N 1
ATOM 5286 C CA . ALA A 1 737 ? -6.104 -32.647 -11.166 1.00 89.06 737 ALA A CA 1
ATOM 5287 C C . ALA A 1 737 ? -5.636 -34.046 -10.685 1.00 89.06 737 ALA A C 1
ATOM 5289 O O . ALA A 1 737 ? -6.241 -34.622 -9.782 1.00 89.06 737 ALA A O 1
ATOM 5290 N N . GLN A 1 738 ? -4.611 -34.620 -11.317 1.00 91.00 738 GLN A N 1
ATOM 5291 C CA . GLN A 1 738 ? -3.922 -35.855 -10.934 1.00 91.00 738 GLN A CA 1
ATOM 5292 C C . GLN A 1 738 ? -2.446 -35.575 -10.585 1.00 91.00 738 GLN A C 1
ATOM 5294 O O . GLN A 1 738 ? -1.638 -36.494 -10.566 1.00 91.00 738 GLN A O 1
ATOM 5299 N N . GLY A 1 739 ? -2.072 -34.311 -10.345 1.00 91.56 739 GLY A N 1
ATOM 5300 C CA . GLY A 1 739 ? -0.707 -33.912 -9.992 1.00 91.56 739 GLY A CA 1
ATOM 5301 C C . GLY A 1 739 ? 0.283 -33.972 -11.156 1.00 91.56 739 GLY A C 1
ATOM 5302 O O . GLY A 1 739 ? 1.435 -33.594 -10.979 1.00 91.56 739 GLY A O 1
ATOM 5303 N N . ALA A 1 740 ? -0.138 -34.404 -12.348 1.00 94.25 740 ALA A N 1
ATOM 5304 C CA . ALA A 1 740 ? 0.758 -34.661 -13.470 1.00 94.25 740 ALA A CA 1
ATOM 5305 C C . ALA A 1 740 ? 0.998 -33.421 -14.348 1.00 94.25 740 ALA A C 1
ATOM 5307 O O . ALA A 1 740 ? 0.080 -32.630 -14.588 1.00 94.25 740 ALA A O 1
ATOM 5308 N N . TYR A 1 741 ? 2.219 -33.294 -14.872 1.00 96.25 741 TYR A N 1
ATOM 5309 C CA . TYR A 1 741 ? 2.661 -32.230 -15.780 1.00 96.25 741 TYR A CA 1
ATOM 5310 C C . TYR A 1 741 ? 3.460 -32.787 -16.975 1.00 96.25 741 TYR A C 1
ATOM 5312 O O . TYR A 1 741 ? 3.892 -33.943 -16.974 1.00 96.25 741 TYR A O 1
ATOM 5320 N N . THR A 1 742 ? 3.646 -31.986 -18.033 1.00 95.00 742 THR A N 1
ATOM 5321 C CA . THR A 1 742 ? 4.465 -32.362 -19.202 1.00 95.00 742 THR A CA 1
ATOM 5322 C C . THR A 1 742 ? 4.973 -31.134 -19.963 1.00 95.00 742 THR A C 1
ATOM 5324 O O . THR A 1 742 ? 4.185 -30.250 -20.285 1.00 95.00 742 THR A O 1
ATOM 5327 N N . PHE A 1 743 ? 6.253 -31.143 -20.335 1.00 92.81 743 PHE A N 1
ATOM 5328 C CA . PHE A 1 743 ? 6.875 -30.295 -21.356 1.00 92.81 743 PHE A CA 1
ATOM 5329 C C . PHE A 1 743 ? 7.088 -31.126 -22.631 1.00 92.81 743 PHE A C 1
ATOM 5331 O O . PHE A 1 743 ? 7.596 -32.246 -22.550 1.00 92.81 743 PHE A O 1
ATOM 5338 N N . GLN A 1 744 ? 6.700 -30.617 -23.806 1.00 92.00 744 GLN A N 1
ATOM 5339 C CA . GLN A 1 744 ? 6.755 -31.368 -25.071 1.00 92.00 744 GLN A CA 1
ATOM 5340 C C . GLN A 1 744 ? 7.668 -30.706 -26.098 1.00 92.00 744 GLN A C 1
ATOM 5342 O O . GLN A 1 744 ? 7.622 -29.492 -26.269 1.00 92.00 744 GLN A O 1
ATOM 5347 N N . GLY A 1 745 ? 8.433 -31.511 -26.841 1.00 87.44 745 GLY A N 1
ATOM 5348 C CA . GLY A 1 745 ? 9.331 -31.005 -27.883 1.00 87.44 745 GLY A CA 1
ATOM 5349 C C . GLY A 1 745 ? 10.509 -30.193 -27.336 1.00 87.44 745 GLY A C 1
ATOM 5350 O O . GLY A 1 745 ? 10.968 -29.273 -28.006 1.00 87.44 745 GLY A O 1
ATOM 5351 N N . VAL A 1 746 ? 10.974 -30.526 -26.130 1.00 90.81 746 VAL A N 1
ATOM 5352 C CA . VAL A 1 746 ? 12.160 -29.932 -25.499 1.00 90.81 746 VAL A CA 1
ATOM 5353 C C . VAL A 1 746 ? 13.394 -30.331 -26.310 1.00 90.81 746 VAL A C 1
ATOM 5355 O O . VAL A 1 746 ? 13.545 -31.508 -26.647 1.00 90.81 746 VAL A O 1
ATOM 5358 N N . ASP A 1 747 ? 14.267 -29.377 -26.636 1.00 88.88 747 ASP A N 1
ATOM 5359 C CA . ASP A 1 747 ? 15.519 -29.660 -27.349 1.00 88.88 747 ASP A CA 1
ATOM 5360 C C . ASP A 1 747 ? 16.423 -30.631 -26.558 1.00 88.88 747 ASP A C 1
ATOM 5362 O O . ASP A 1 747 ? 16.322 -30.783 -25.341 1.00 88.88 747 ASP A O 1
ATOM 5366 N N . CYS A 1 748 ? 17.321 -31.323 -27.258 1.00 86.12 748 CYS A N 1
ATOM 5367 C CA . CYS A 1 748 ? 18.257 -32.256 -26.628 1.00 86.12 748 CYS A CA 1
ATOM 5368 C C . CYS A 1 748 ? 19.351 -31.518 -25.828 1.00 86.12 748 CYS A C 1
ATOM 5370 O O . CYS A 1 748 ? 20.159 -30.797 -26.418 1.00 86.12 748 CYS A O 1
ATOM 5372 N N . GLY A 1 749 ? 19.431 -31.743 -24.513 1.00 86.44 749 GLY A N 1
ATOM 5373 C CA . GLY A 1 749 ? 20.406 -31.091 -23.632 1.00 86.44 749 GLY A CA 1
ATOM 5374 C C . GLY A 1 749 ? 20.153 -31.328 -22.141 1.00 86.44 749 GLY A C 1
ATOM 5375 O O . GLY A 1 749 ? 19.251 -32.079 -21.769 1.00 86.44 749 GLY A O 1
ATOM 5376 N N . ASP A 1 750 ? 20.955 -30.677 -21.297 1.00 89.06 750 ASP A N 1
ATOM 5377 C CA . ASP A 1 750 ? 20.821 -30.712 -19.837 1.00 89.06 750 ASP A CA 1
ATOM 5378 C C . ASP A 1 750 ? 19.948 -29.558 -19.322 1.00 89.06 750 ASP A C 1
ATOM 5380 O O . ASP A 1 750 ? 20.020 -28.423 -19.815 1.00 89.06 750 ASP A O 1
ATOM 5384 N N . TYR A 1 751 ? 19.137 -29.861 -18.308 1.00 89.38 751 TYR A N 1
ATOM 5385 C CA . TYR A 1 751 ? 18.117 -28.985 -17.741 1.00 89.38 751 TYR A CA 1
ATOM 5386 C C . TYR A 1 751 ? 18.021 -29.122 -16.217 1.00 89.38 751 TYR A C 1
ATOM 5388 O O . TYR A 1 751 ? 18.399 -30.135 -15.628 1.00 89.38 751 TYR A O 1
ATOM 5396 N N . ILE A 1 752 ? 17.465 -28.094 -15.581 1.00 85.38 752 ILE A N 1
ATOM 5397 C CA . ILE A 1 752 ? 16.999 -28.106 -14.196 1.00 85.38 752 ILE A CA 1
ATOM 5398 C C . ILE A 1 752 ? 15.476 -27.990 -14.220 1.00 85.38 752 ILE A C 1
ATOM 5400 O O . ILE A 1 752 ? 14.924 -27.135 -14.911 1.00 85.38 752 ILE A O 1
ATOM 5404 N N . VAL A 1 753 ? 14.799 -28.834 -13.449 1.00 89.94 753 VAL A N 1
ATOM 5405 C CA . VAL A 1 753 ? 13.356 -28.760 -13.212 1.00 89.94 753 VAL A CA 1
ATOM 5406 C C . VAL A 1 753 ? 13.128 -28.412 -11.742 1.00 89.94 753 VAL A C 1
ATOM 5408 O O . VAL A 1 753 ? 13.809 -28.944 -10.863 1.00 89.94 753 VAL A O 1
ATOM 5411 N N . SER A 1 754 ? 12.167 -27.541 -11.448 1.00 82.25 754 SER A N 1
ATOM 5412 C CA . SER A 1 754 ? 11.715 -27.260 -10.079 1.00 82.25 754 SER A CA 1
ATOM 5413 C C . SER A 1 754 ? 10.192 -27.190 -10.010 1.00 82.25 754 SER A C 1
ATOM 5415 O O . SER A 1 754 ? 9.537 -26.885 -11.006 1.00 82.25 754 SER A O 1
ATOM 5417 N N . ALA A 1 755 ? 9.625 -27.476 -8.838 1.00 78.75 755 ALA A N 1
ATOM 5418 C CA . ALA A 1 755 ? 8.186 -27.440 -8.596 1.00 78.75 755 ALA A CA 1
ATOM 5419 C C . ALA A 1 755 ? 7.856 -26.686 -7.303 1.00 78.75 755 ALA A C 1
ATOM 5421 O O . ALA A 1 755 ? 8.583 -26.789 -6.315 1.00 78.75 755 ALA A O 1
ATOM 5422 N N . GLN A 1 756 ? 6.740 -25.959 -7.307 1.00 74.00 756 GLN A N 1
ATOM 5423 C CA . GLN A 1 756 ? 6.238 -25.225 -6.148 1.00 74.00 756 GLN A CA 1
ATOM 5424 C C . GLN A 1 756 ? 4.707 -25.172 -6.117 1.00 74.00 756 GLN A C 1
ATOM 5426 O O . GLN A 1 756 ? 4.054 -25.166 -7.163 1.00 74.00 756 GLN A O 1
ATOM 5431 N N . ALA A 1 757 ? 4.121 -25.092 -4.922 1.00 72.75 757 ALA A N 1
ATOM 5432 C CA . ALA A 1 757 ? 2.675 -24.998 -4.735 1.00 72.75 757 ALA A CA 1
ATOM 5433 C C . ALA A 1 757 ? 2.312 -24.086 -3.555 1.00 72.75 757 ALA A C 1
ATOM 5435 O O . ALA A 1 757 ? 3.024 -24.009 -2.558 1.00 72.75 757 ALA A O 1
ATOM 5436 N N . THR A 1 758 ? 1.176 -23.392 -3.644 1.00 73.31 758 THR A N 1
ATOM 5437 C CA . THR A 1 758 ? 0.699 -22.534 -2.550 1.00 73.31 758 THR A CA 1
ATOM 5438 C C . THR A 1 758 ? 0.337 -23.376 -1.324 1.00 73.31 758 THR A C 1
ATOM 5440 O O . THR A 1 758 ? -0.468 -24.296 -1.429 1.00 73.31 758 THR A O 1
ATOM 5443 N N . GLY A 1 759 ? 0.906 -23.037 -0.163 1.00 66.50 759 GLY A N 1
ATOM 5444 C CA . GLY A 1 759 ? 0.761 -23.818 1.074 1.00 66.50 759 GLY A CA 1
ATOM 5445 C C . GLY A 1 759 ? 1.830 -24.901 1.265 1.00 66.50 759 GLY A C 1
ATOM 5446 O O . GLY A 1 759 ? 1.769 -25.633 2.247 1.00 66.50 759 GLY A O 1
ATOM 5447 N N . TYR A 1 760 ? 2.813 -24.981 0.368 1.00 78.19 760 TYR A N 1
ATOM 5448 C CA . TYR A 1 760 ? 3.924 -25.927 0.414 1.00 78.19 760 TYR A CA 1
ATOM 5449 C C . TYR A 1 760 ? 5.274 -25.202 0.398 1.00 78.19 760 TYR A C 1
ATOM 5451 O O . TYR A 1 760 ? 5.367 -24.049 -0.023 1.00 78.19 760 TYR A O 1
ATOM 5459 N N . GLU A 1 761 ? 6.316 -25.884 0.864 1.00 72.50 761 GLU A N 1
ATOM 5460 C CA . GLU A 1 761 ? 7.710 -25.480 0.672 1.00 72.50 761 GLU A CA 1
ATOM 5461 C C . GLU A 1 761 ? 8.136 -25.741 -0.789 1.00 72.50 761 GLU A C 1
ATOM 5463 O O . GLU A 1 761 ? 7.677 -26.702 -1.415 1.00 72.50 761 GLU A O 1
ATOM 5468 N N . ASP A 1 762 ? 9.001 -24.887 -1.348 1.00 74.44 762 ASP A N 1
ATOM 5469 C CA . ASP A 1 762 ? 9.530 -25.060 -2.709 1.00 74.44 762 ASP A CA 1
ATOM 5470 C C . ASP A 1 762 ? 10.380 -26.347 -2.797 1.00 74.44 762 ASP A C 1
ATOM 5472 O O . ASP A 1 762 ? 11.191 -26.639 -1.914 1.00 74.44 762 ASP A O 1
ATOM 5476 N N . ALA A 1 763 ? 10.243 -27.117 -3.883 1.00 76.62 763 ALA A N 1
ATOM 5477 C CA . ALA A 1 763 ? 11.054 -28.317 -4.072 1.00 76.62 763 ALA A CA 1
ATOM 5478 C C . ALA A 1 763 ? 12.545 -27.993 -4.239 1.00 76.62 763 ALA A C 1
ATOM 5480 O O . ALA A 1 763 ? 12.920 -27.045 -4.932 1.00 76.62 763 ALA A O 1
ATOM 5481 N N . THR A 1 764 ? 13.407 -28.888 -3.744 1.00 81.50 764 THR A N 1
ATOM 5482 C CA . THR A 1 764 ? 14.804 -28.942 -4.199 1.00 81.50 764 THR A CA 1
ATOM 5483 C C . THR A 1 764 ? 14.831 -29.167 -5.721 1.00 81.50 764 THR A C 1
ATOM 5485 O O . THR A 1 764 ? 14.263 -30.164 -6.181 1.00 81.50 764 THR A O 1
ATOM 5488 N N . PRO A 1 765 ? 15.461 -28.282 -6.520 1.00 87.81 765 PRO A N 1
ATOM 5489 C CA . PRO A 1 765 ? 15.515 -28.446 -7.970 1.00 87.81 765 PRO A CA 1
ATOM 5490 C C . PRO A 1 765 ? 16.277 -29.711 -8.380 1.00 87.81 765 PRO A C 1
ATOM 5492 O O . PRO A 1 765 ? 17.299 -30.053 -7.786 1.00 87.81 765 PRO A O 1
ATOM 5495 N N . GLN A 1 766 ? 15.797 -30.387 -9.421 1.00 88.25 766 GLN A N 1
ATOM 5496 C CA . GLN A 1 766 ? 16.366 -31.635 -9.932 1.00 88.25 766 GLN A CA 1
ATOM 5497 C C . GLN A 1 766 ? 17.008 -31.416 -11.304 1.00 88.25 766 GLN A C 1
ATOM 5499 O O . GLN A 1 766 ? 16.408 -30.803 -12.184 1.00 88.25 766 GLN A O 1
ATOM 5504 N N . GLN A 1 767 ? 18.223 -31.932 -11.497 1.00 90.25 767 GLN A N 1
ATOM 5505 C CA . GLN A 1 767 ? 18.889 -31.950 -12.802 1.00 90.25 767 GLN A CA 1
ATOM 5506 C C . GLN A 1 767 ? 18.424 -33.149 -13.633 1.00 90.25 767 GLN A C 1
ATOM 5508 O O . GLN A 1 767 ? 18.228 -34.241 -13.102 1.00 90.25 767 GLN A O 1
ATOM 5513 N N . THR A 1 768 ? 18.264 -32.947 -14.940 1.00 91.25 768 THR A N 1
ATOM 5514 C CA . THR A 1 768 ? 17.829 -33.981 -15.884 1.00 91.25 768 THR A CA 1
ATOM 5515 C C . THR A 1 768 ? 18.380 -33.725 -17.288 1.00 91.25 768 THR A C 1
ATOM 5517 O O . THR A 1 768 ? 18.684 -32.585 -17.639 1.00 91.25 768 THR A O 1
ATOM 5520 N N . THR A 1 769 ? 18.475 -34.772 -18.107 1.00 91.31 769 THR A N 1
ATOM 5521 C CA . THR A 1 769 ? 18.946 -34.696 -19.499 1.00 91.31 769 THR A CA 1
ATOM 5522 C C . THR A 1 769 ? 17.831 -35.148 -20.445 1.00 91.31 769 THR A C 1
ATOM 5524 O O . THR A 1 769 ? 17.141 -36.141 -20.191 1.00 91.31 769 THR A O 1
ATOM 5527 N N . VAL A 1 770 ? 17.651 -34.426 -21.551 1.00 90.75 770 VAL A N 1
ATOM 5528 C CA . VAL A 1 770 ? 16.694 -34.757 -22.617 1.00 90.75 770 VAL A CA 1
ATOM 5529 C C . VAL A 1 770 ? 17.430 -35.362 -23.807 1.00 90.75 770 VAL A C 1
ATOM 5531 O O . VAL A 1 770 ? 18.310 -34.738 -24.402 1.00 90.75 770 VAL A O 1
ATOM 5534 N N . GLU A 1 771 ? 17.032 -36.577 -24.181 1.00 89.25 771 GLU A N 1
ATOM 5535 C CA . GLU A 1 771 ? 17.529 -37.292 -25.359 1.00 89.25 771 GLU A CA 1
ATOM 5536 C C . GLU A 1 771 ? 16.492 -37.314 -26.500 1.00 89.25 771 GLU A C 1
ATOM 5538 O O . GLU A 1 771 ? 15.287 -37.150 -26.297 1.00 89.25 771 GLU A O 1
ATOM 5543 N N . ASN A 1 772 ? 16.958 -37.546 -27.731 1.00 89.19 772 ASN A N 1
ATOM 5544 C CA . ASN A 1 772 ? 16.128 -37.440 -28.934 1.00 89.19 772 ASN A CA 1
ATOM 5545 C C . ASN A 1 772 ? 14.970 -38.452 -28.957 1.00 89.19 772 ASN A C 1
ATOM 5547 O O . ASN A 1 772 ? 15.195 -39.662 -29.005 1.00 89.19 772 ASN A O 1
ATOM 5551 N N . GLY A 1 773 ? 13.730 -37.964 -28.987 1.00 85.19 773 GLY A N 1
ATOM 5552 C CA . GLY A 1 773 ? 12.519 -38.784 -28.966 1.00 85.19 773 GLY A CA 1
ATOM 5553 C C . GLY A 1 773 ? 12.249 -39.495 -27.634 1.00 85.19 773 GLY A C 1
ATOM 5554 O O . GLY A 1 773 ? 11.319 -40.299 -27.562 1.00 85.19 773 GLY A O 1
ATOM 5555 N N . VAL A 1 774 ? 13.036 -39.218 -26.590 1.00 90.44 774 VAL A N 1
ATOM 5556 C CA . VAL A 1 774 ? 12.850 -39.764 -25.239 1.00 90.44 774 VAL A CA 1
ATOM 5557 C C . VAL A 1 774 ? 11.901 -38.860 -24.449 1.00 90.44 774 VAL A C 1
ATOM 5559 O O . VAL A 1 774 ? 11.806 -37.661 -24.697 1.00 90.44 774 VAL A O 1
ATOM 5562 N N . THR A 1 775 ? 11.155 -39.445 -23.514 1.00 92.62 775 THR A N 1
ATOM 5563 C CA . THR A 1 775 ? 10.399 -38.704 -22.495 1.00 92.62 775 THR A CA 1
ATOM 5564 C C . THR A 1 775 ? 11.032 -39.010 -21.148 1.00 92.62 775 THR A C 1
ATOM 5566 O O . THR A 1 775 ? 11.020 -40.170 -20.737 1.00 92.62 775 THR A O 1
ATOM 5569 N N . THR A 1 776 ? 11.627 -38.005 -20.509 1.00 92.06 776 THR A N 1
ATOM 5570 C CA . THR A 1 776 ? 12.318 -38.163 -19.223 1.00 92.06 776 THR A CA 1
ATOM 5571 C C . THR A 1 776 ? 11.356 -37.855 -18.074 1.00 92.06 776 THR A C 1
ATOM 5573 O O . THR A 1 776 ? 10.646 -36.850 -18.112 1.00 92.06 776 THR A O 1
ATOM 5576 N N . GLU A 1 777 ? 11.308 -38.725 -17.065 1.00 96.06 777 GLU A N 1
ATOM 5577 C CA . GLU A 1 777 ? 10.384 -38.615 -15.928 1.00 96.06 777 GLU A CA 1
ATOM 5578 C C . GLU A 1 777 ? 11.080 -37.966 -14.718 1.00 96.06 777 GLU A C 1
ATOM 5580 O O . GLU A 1 777 ? 12.193 -38.359 -14.365 1.00 96.06 777 GLU A O 1
ATOM 5585 N N . VAL A 1 778 ? 10.458 -36.943 -14.119 1.00 96.00 778 VAL A N 1
ATOM 5586 C CA . VAL A 1 778 ? 10.983 -36.172 -12.976 1.00 96.00 778 VAL A CA 1
ATOM 5587 C C . VAL A 1 778 ? 9.837 -35.849 -12.009 1.00 96.00 778 VAL A C 1
ATOM 5589 O O . VAL A 1 778 ? 9.047 -34.933 -12.248 1.00 96.00 778 VAL A O 1
ATOM 5592 N N . ASP A 1 779 ? 9.743 -36.595 -10.911 1.00 96.94 779 ASP A N 1
ATOM 5593 C CA . ASP A 1 779 ? 8.689 -36.435 -9.902 1.00 96.94 779 ASP A CA 1
ATOM 5594 C C . ASP A 1 779 ? 9.135 -35.556 -8.727 1.00 96.94 779 ASP A C 1
ATOM 5596 O O . ASP A 1 779 ? 10.291 -35.596 -8.303 1.00 96.94 779 ASP A O 1
ATOM 5600 N N . PHE A 1 780 ? 8.199 -34.802 -8.149 1.00 95.69 780 PHE A N 1
ATOM 5601 C CA . PHE A 1 780 ? 8.418 -33.961 -6.972 1.00 95.69 780 PHE A CA 1
ATOM 5602 C C . PHE A 1 780 ? 7.478 -34.336 -5.829 1.00 95.69 780 PHE A C 1
ATOM 5604 O O . PHE A 1 780 ? 6.306 -34.639 -6.038 1.00 95.69 780 PHE A O 1
ATOM 5611 N N . SER A 1 781 ? 7.982 -34.236 -4.602 1.00 94.25 781 SER A N 1
ATOM 5612 C CA . SER A 1 781 ? 7.188 -34.403 -3.389 1.00 94.25 781 SER A CA 1
ATOM 5613 C C . SER A 1 781 ? 7.405 -33.187 -2.494 1.00 94.25 781 SER A C 1
ATOM 5615 O O . SER A 1 781 ? 8.551 -32.869 -2.177 1.00 94.25 781 SER A O 1
ATOM 5617 N N . LEU A 1 782 ? 6.331 -32.471 -2.157 1.00 86.31 782 LEU A N 1
ATOM 5618 C CA . LEU A 1 782 ? 6.386 -31.184 -1.459 1.00 86.31 782 LEU A CA 1
ATOM 5619 C C . LEU A 1 782 ? 5.947 -31.324 0.001 1.00 86.31 782 LEU A C 1
ATOM 5621 O O . LEU A 1 782 ? 4.898 -31.903 0.290 1.00 86.31 782 LEU A O 1
ATOM 5625 N N . THR A 1 783 ? 6.708 -30.742 0.925 1.00 85.62 783 THR A N 1
ATOM 5626 C CA . THR A 1 783 ? 6.312 -30.615 2.336 1.00 85.62 783 THR A CA 1
ATOM 5627 C C . THR A 1 783 ? 5.288 -29.492 2.479 1.00 85.62 783 THR A C 1
ATOM 5629 O O . THR A 1 783 ? 5.507 -28.396 1.965 1.00 85.62 783 THR A O 1
ATOM 5632 N N . ALA A 1 784 ? 4.171 -29.733 3.170 1.00 75.50 784 ALA A N 1
ATOM 5633 C CA . ALA A 1 784 ? 3.227 -28.667 3.502 1.00 75.50 784 ALA A CA 1
ATOM 5634 C C . ALA A 1 784 ? 3.909 -27.643 4.427 1.00 75.50 784 ALA A C 1
ATOM 5636 O O . ALA A 1 784 ? 4.469 -28.014 5.460 1.00 75.50 784 ALA A O 1
ATOM 5637 N N . ALA A 1 785 ? 3.869 -26.364 4.057 1.00 70.31 785 ALA A N 1
ATOM 5638 C CA . ALA A 1 785 ? 4.524 -25.309 4.817 1.00 70.31 785 ALA A CA 1
ATOM 5639 C C . ALA A 1 785 ? 3.834 -25.131 6.184 1.00 70.31 785 ALA A C 1
ATOM 5641 O O . ALA A 1 785 ? 2.599 -25.178 6.259 1.00 70.31 785 ALA A O 1
ATOM 5642 N N . PRO A 1 786 ? 4.588 -24.899 7.277 1.00 62.47 786 PRO A N 1
ATOM 5643 C CA . PRO A 1 786 ? 3.993 -24.672 8.586 1.00 62.47 786 PRO A CA 1
ATOM 5644 C C . PRO A 1 786 ? 3.077 -23.445 8.534 1.00 62.47 786 PRO A C 1
ATOM 5646 O O . PRO A 1 786 ? 3.502 -22.345 8.178 1.00 62.47 786 PRO A O 1
ATOM 5649 N N . SER A 1 787 ? 1.804 -23.633 8.893 1.00 63.12 787 SER A N 1
ATOM 5650 C CA . SER A 1 787 ? 0.838 -22.534 8.945 1.00 63.12 787 SER A CA 1
ATOM 5651 C C . SER A 1 787 ? 1.332 -21.462 9.914 1.00 63.12 787 SER A C 1
ATOM 5653 O O . SER A 1 787 ? 1.677 -21.768 11.050 1.00 63.12 787 SER A O 1
ATOM 5655 N N . THR A 1 788 ? 1.358 -20.203 9.480 1.00 68.06 788 THR A N 1
ATOM 5656 C CA . THR A 1 788 ? 1.802 -19.066 10.305 1.00 68.06 788 THR A CA 1
ATOM 5657 C C . THR A 1 788 ? 0.667 -18.411 11.090 1.00 68.06 788 THR A C 1
ATOM 5659 O O . THR A 1 788 ? 0.931 -17.554 11.929 1.00 68.06 788 THR A O 1
ATOM 5662 N N . THR A 1 789 ? -0.584 -18.815 10.848 1.00 67.94 789 THR A N 1
ATOM 5663 C CA . THR A 1 789 ? -1.789 -18.273 11.489 1.00 67.94 789 THR A CA 1
ATOM 5664 C C . THR A 1 789 ? -2.656 -19.386 12.080 1.00 67.94 789 THR A C 1
ATOM 5666 O O . THR A 1 789 ? -2.697 -20.497 11.553 1.00 67.94 789 THR A O 1
ATOM 5669 N N . GLY A 1 790 ? -3.330 -19.105 13.194 1.00 80.38 790 GLY A N 1
ATOM 5670 C CA . GLY A 1 790 ? -4.314 -19.966 13.853 1.00 80.38 790 GLY A CA 1
ATOM 5671 C C . GLY A 1 790 ? -5.611 -19.204 14.142 1.00 80.38 790 GLY A C 1
ATOM 5672 O O . GLY A 1 790 ? -5.833 -18.111 13.623 1.00 80.38 790 GLY A O 1
ATOM 5673 N N . ASN A 1 791 ? -6.479 -19.756 14.986 1.00 87.75 791 ASN A N 1
ATOM 5674 C CA . ASN A 1 791 ? -7.760 -19.140 15.350 1.00 87.75 791 ASN A CA 1
ATOM 5675 C C . ASN A 1 791 ? -7.847 -18.868 16.859 1.00 87.75 791 ASN A C 1
ATOM 5677 O O . ASN A 1 791 ? -7.313 -19.628 17.666 1.00 87.75 791 ASN A O 1
ATOM 5681 N N . ILE A 1 792 ? -8.589 -17.831 17.252 1.00 95.44 792 ILE A N 1
ATOM 5682 C CA . ILE A 1 792 ? -9.023 -17.593 18.635 1.00 95.44 792 ILE A CA 1
ATOM 5683 C C . ILE A 1 792 ? -10.546 -17.735 18.688 1.00 95.44 792 ILE A C 1
ATOM 5685 O O . ILE A 1 792 ? -11.259 -17.063 17.951 1.00 95.44 792 ILE A O 1
ATOM 5689 N N . THR A 1 793 ? -11.061 -18.571 19.583 1.00 96.69 793 THR A N 1
ATOM 5690 C CA . THR A 1 793 ? -12.506 -18.753 19.823 1.00 96.69 793 THR A CA 1
ATOM 5691 C C . THR A 1 793 ? -12.818 -18.609 21.307 1.00 96.69 793 THR A C 1
ATOM 5693 O O . THR A 1 793 ? -11.939 -18.797 22.144 1.00 96.69 793 THR A O 1
ATOM 5696 N N . GLY A 1 794 ? -14.057 -18.302 21.686 1.00 97.00 794 GLY A N 1
ATOM 5697 C CA . GLY A 1 794 ? -14.430 -18.326 23.101 1.00 97.00 794 GLY A CA 1
ATOM 5698 C C . GLY A 1 794 ? -15.841 -17.846 23.397 1.00 97.00 794 GLY A C 1
ATOM 5699 O O . GLY A 1 794 ? -16.627 -17.573 22.493 1.00 97.00 794 GLY A O 1
ATOM 5700 N N . THR A 1 795 ? -16.152 -17.726 24.686 1.00 97.44 795 THR A N 1
ATOM 5701 C CA . THR A 1 795 ? -17.404 -17.148 25.194 1.00 97.44 795 THR A CA 1
ATOM 5702 C C . THR A 1 795 ? -17.146 -15.987 26.147 1.00 97.44 795 THR A C 1
ATOM 5704 O O . THR A 1 795 ? -16.245 -16.078 26.985 1.00 97.44 795 THR A O 1
ATOM 5707 N N . VAL A 1 796 ? -17.990 -14.952 26.097 1.00 98.00 796 VAL A N 1
ATOM 5708 C CA . VAL A 1 796 ? -18.076 -13.928 27.150 1.00 98.00 796 VAL A CA 1
ATOM 5709 C C . VAL A 1 796 ? -19.271 -14.206 28.058 1.00 98.00 796 VAL A C 1
ATOM 5711 O O . VAL A 1 796 ? -20.401 -14.348 27.585 1.00 98.00 796 VAL A O 1
ATOM 5714 N N . THR A 1 797 ? -19.032 -14.256 29.368 1.00 97.38 797 THR A N 1
ATOM 5715 C CA . THR A 1 797 ? -20.062 -14.536 30.380 1.00 97.38 797 THR A CA 1
ATOM 5716 C C . THR A 1 797 ? -20.078 -13.505 31.503 1.00 97.38 797 THR A C 1
ATOM 5718 O O . THR A 1 797 ? -19.056 -12.932 31.865 1.00 97.38 797 THR A O 1
ATOM 5721 N N . ASP A 1 798 ? -21.239 -13.325 32.112 1.00 94.44 798 ASP A N 1
ATOM 5722 C CA . ASP A 1 798 ? -21.437 -12.616 33.369 1.00 94.44 798 ASP A CA 1
ATOM 5723 C C . ASP A 1 798 ? -20.769 -13.405 34.510 1.00 94.44 798 ASP A C 1
ATOM 5725 O O . ASP A 1 798 ? -21.031 -14.595 34.690 1.00 94.44 798 ASP A O 1
ATOM 5729 N N . ALA A 1 799 ? -19.858 -12.766 35.248 1.00 92.44 799 ALA A N 1
ATOM 5730 C CA . ALA A 1 799 ? -19.029 -13.429 36.257 1.00 92.44 799 ALA A CA 1
ATOM 5731 C C . ALA A 1 799 ? -19.802 -13.834 37.526 1.00 92.44 799 ALA A C 1
ATOM 5733 O O . ALA A 1 799 ? -19.370 -14.739 38.239 1.00 92.44 799 ALA A O 1
ATOM 5734 N N . ASP A 1 800 ? -20.930 -13.175 37.801 1.00 86.88 800 ASP A N 1
ATOM 5735 C CA . ASP A 1 800 ? -21.729 -13.360 39.014 1.00 86.88 800 ASP A CA 1
ATOM 5736 C C . ASP A 1 800 ? -22.776 -14.484 38.845 1.00 86.88 800 ASP A C 1
ATOM 5738 O O . ASP A 1 800 ? -23.143 -15.162 39.807 1.00 86.88 800 ASP A O 1
ATOM 5742 N N . THR A 1 801 ? -23.250 -14.707 37.613 1.00 89.50 801 THR A N 1
ATOM 5743 C CA . THR A 1 801 ? -24.331 -15.652 37.271 1.00 89.50 801 THR A CA 1
ATOM 5744 C C . THR A 1 801 ? -23.919 -16.775 36.316 1.00 89.50 801 THR A C 1
ATOM 5746 O O . THR A 1 801 ? -24.638 -17.769 36.213 1.00 89.50 801 THR A O 1
ATOM 5749 N N . GLY A 1 802 ? -22.803 -16.633 35.594 1.00 89.69 802 GLY A N 1
ATOM 5750 C CA . GLY A 1 802 ? -22.393 -17.541 34.516 1.00 89.69 802 GLY A CA 1
ATOM 5751 C C . GLY A 1 802 ? -23.221 -17.415 33.228 1.00 89.69 802 GLY A C 1
ATOM 5752 O O . GLY A 1 802 ? -23.074 -18.241 32.328 1.00 89.69 802 GLY A O 1
ATOM 5753 N N . SER A 1 803 ? -24.103 -16.415 33.126 1.00 92.69 803 SER A N 1
ATOM 5754 C CA . SER A 1 803 ? -24.953 -16.200 31.947 1.00 92.69 803 SER A CA 1
ATOM 5755 C C . SER A 1 803 ? -24.128 -15.703 30.750 1.00 92.69 803 SER A C 1
ATOM 5757 O O . SER A 1 803 ? -23.237 -14.879 30.948 1.00 92.69 803 SER A O 1
ATOM 5759 N N . PRO A 1 804 ? -24.411 -16.119 29.504 1.00 95.31 804 PRO A N 1
ATOM 5760 C CA . PRO A 1 804 ? -23.739 -15.560 28.333 1.00 95.31 804 PRO A CA 1
ATOM 5761 C C . PRO A 1 804 ? -24.100 -14.082 28.128 1.00 95.31 804 PRO A C 1
ATOM 5763 O O . PRO A 1 804 ? -25.271 -13.706 28.217 1.00 95.31 804 PRO A O 1
ATOM 5766 N N . ILE A 1 805 ? -23.105 -13.248 27.814 1.00 95.69 805 ILE A N 1
ATOM 5767 C CA . ILE A 1 805 ? -23.315 -11.835 27.469 1.00 95.69 805 ILE A CA 1
ATOM 5768 C C . ILE A 1 805 ? -23.311 -11.712 25.946 1.00 95.69 805 ILE A C 1
ATOM 5770 O O . ILE A 1 805 ? -22.264 -11.831 25.311 1.00 95.69 805 ILE A O 1
ATOM 5774 N N . ALA A 1 806 ? -24.481 -11.457 25.364 1.00 93.44 806 ALA A N 1
ATOM 5775 C CA . ALA A 1 806 ? -24.644 -11.198 23.935 1.00 93.44 806 ALA A CA 1
ATOM 5776 C C . ALA A 1 806 ? -24.324 -9.736 23.579 1.00 93.44 806 ALA A C 1
ATOM 5778 O O . ALA A 1 806 ? -24.677 -8.821 24.324 1.00 93.44 806 ALA A O 1
ATOM 5779 N N . GLY A 1 807 ? -23.690 -9.504 22.426 1.00 85.50 807 GLY A N 1
ATOM 5780 C CA . GLY A 1 807 ? -23.302 -8.164 21.973 1.00 85.50 807 GLY A CA 1
ATOM 5781 C C . GLY A 1 807 ? -22.158 -7.511 22.762 1.00 85.50 807 GLY A C 1
ATOM 5782 O O . GLY A 1 807 ? -21.921 -6.316 22.593 1.00 85.50 807 GLY A O 1
ATOM 5783 N N . ALA A 1 808 ? -21.435 -8.262 23.600 1.00 91.56 808 ALA A N 1
ATOM 5784 C CA . ALA A 1 808 ? -20.192 -7.791 24.207 1.00 91.56 808 ALA A CA 1
ATOM 5785 C C . ALA A 1 808 ? -19.153 -7.554 23.105 1.00 91.56 808 ALA A C 1
ATOM 5787 O O . ALA A 1 808 ? -18.972 -8.410 22.238 1.00 91.56 808 ALA A O 1
ATOM 5788 N N . THR A 1 809 ? -18.460 -6.415 23.130 1.00 90.19 809 THR A N 1
ATOM 5789 C CA . THR A 1 809 ? -17.319 -6.185 22.236 1.00 90.19 809 THR A CA 1
ATOM 5790 C C . THR A 1 809 ? -16.143 -7.004 22.742 1.00 90.19 809 THR A C 1
ATOM 5792 O O . THR A 1 809 ? -15.773 -6.881 23.908 1.00 90.19 809 THR A O 1
ATOM 5795 N N . VAL A 1 810 ? -15.549 -7.806 21.864 1.00 91.38 810 VAL A N 1
ATOM 5796 C CA . VAL A 1 810 ? -14.329 -8.572 22.139 1.00 91.38 810 VAL A CA 1
ATOM 5797 C C . VAL A 1 810 ? -13.262 -8.131 21.157 1.00 91.38 810 VAL A C 1
ATOM 5799 O O . VAL A 1 810 ? -13.569 -7.884 19.994 1.00 91.38 810 VAL A O 1
ATOM 5802 N N . ALA A 1 811 ? -12.015 -8.041 21.594 1.00 82.12 811 ALA A N 1
ATOM 5803 C CA . ALA A 1 811 ? -10.880 -7.709 20.749 1.00 82.12 811 ALA A CA 1
ATOM 5804 C C . ALA A 1 811 ? -9.648 -8.513 21.163 1.00 82.12 811 ALA A C 1
ATOM 5806 O O . ALA A 1 811 ? -9.480 -8.802 22.346 1.00 82.12 811 ALA A O 1
ATOM 5807 N N . TYR A 1 812 ? -8.767 -8.822 20.213 1.00 87.75 812 TYR A N 1
ATOM 5808 C CA . TYR A 1 812 ? -7.407 -9.271 20.519 1.00 87.75 812 TYR A CA 1
ATOM 5809 C C . TYR A 1 812 ? -6.391 -8.214 20.080 1.00 87.75 812 TYR A C 1
ATOM 5811 O O . TYR A 1 812 ? -6.668 -7.402 19.191 1.00 87.75 812 TYR A O 1
ATOM 5819 N N . GLY A 1 813 ? -5.229 -8.187 20.725 1.00 70.94 813 GLY A N 1
ATOM 5820 C CA . GLY A 1 813 ? -4.260 -7.117 20.532 1.00 70.94 813 GLY A CA 1
ATOM 5821 C C . GLY A 1 813 ? -2.990 -7.245 21.365 1.00 70.94 813 GLY A C 1
ATOM 5822 O O . GLY A 1 813 ? -2.789 -8.227 22.083 1.00 70.94 813 GLY A O 1
ATOM 5823 N N . GLU A 1 814 ? -2.141 -6.226 21.261 1.00 70.31 814 GLU A N 1
ATOM 5824 C CA . GLU A 1 814 ? -0.940 -6.079 22.086 1.00 70.31 814 GLU A CA 1
ATOM 5825 C C . GLU A 1 814 ? -1.288 -5.439 23.442 1.00 70.31 814 GLU A C 1
ATOM 5827 O O . GLU A 1 814 ? -2.264 -4.697 23.568 1.00 70.31 814 GLU A O 1
ATOM 5832 N N . GLY A 1 815 ? -0.479 -5.718 24.465 1.00 66.62 815 GLY A N 1
ATOM 5833 C CA . GLY A 1 815 ? -0.618 -5.139 25.804 1.00 66.62 815 GLY A CA 1
ATOM 5834 C C . GLY A 1 815 ? -0.477 -6.169 26.926 1.00 66.62 815 GLY A C 1
ATOM 5835 O O . GLY A 1 815 ? -0.596 -7.375 26.717 1.00 66.62 815 GLY A O 1
ATOM 5836 N N . THR A 1 816 ? -0.220 -5.686 28.140 1.00 70.81 816 THR A N 1
ATOM 5837 C CA . THR A 1 816 ? -0.069 -6.511 29.357 1.00 70.81 816 THR A CA 1
ATOM 5838 C C . THR A 1 816 ? -1.239 -6.364 30.333 1.00 70.81 816 THR A C 1
ATOM 5840 O O . THR A 1 816 ? -1.338 -7.125 31.295 1.00 70.81 816 THR A O 1
ATOM 5843 N N . SER A 1 817 ? -2.132 -5.399 30.099 1.00 69.44 817 SER A N 1
ATOM 5844 C CA . SER A 1 817 ? -3.306 -5.114 30.925 1.00 69.44 817 SER A CA 1
ATOM 5845 C C . SER A 1 817 ? -4.441 -4.524 30.070 1.00 69.44 817 SER A C 1
ATOM 5847 O O . SER A 1 817 ? -4.161 -3.987 28.997 1.00 69.44 817 SER A O 1
ATOM 5849 N N . PRO A 1 818 ? -5.707 -4.532 30.538 1.00 59.41 818 PRO A N 1
ATOM 5850 C CA . PRO A 1 818 ? -6.808 -3.831 29.866 1.00 59.41 818 PRO A CA 1
ATOM 5851 C C . PRO A 1 818 ? -6.629 -2.306 29.736 1.00 59.41 818 PRO A C 1
ATOM 5853 O O . PRO A 1 818 ? -7.350 -1.691 28.959 1.00 59.41 818 PRO A O 1
ATOM 5856 N N . GLN A 1 819 ? -5.721 -1.688 30.505 1.00 57.91 819 GLN A N 1
ATOM 5857 C CA . GLN A 1 819 ? -5.461 -0.238 30.466 1.00 57.91 819 GLN A CA 1
ATOM 5858 C C . GLN A 1 819 ? -4.452 0.139 29.369 1.00 57.91 819 GLN A C 1
ATOM 5860 O O . GLN A 1 819 ? -4.522 1.231 28.813 1.00 57.91 819 GLN A O 1
ATOM 5865 N N . ASP A 1 820 ? -3.542 -0.783 29.047 1.00 62.66 820 ASP A N 1
ATOM 5866 C CA . ASP A 1 820 ? -2.451 -0.613 28.077 1.00 62.66 820 ASP A CA 1
ATOM 5867 C C . ASP A 1 820 ? -2.737 -1.370 26.762 1.00 62.66 820 ASP A C 1
ATOM 5869 O O . ASP A 1 820 ? -1.829 -1.672 25.988 1.00 62.66 820 ASP A O 1
ATOM 5873 N N . PHE A 1 821 ? -3.999 -1.747 26.546 1.00 66.31 821 PHE A N 1
ATOM 5874 C CA . PHE A 1 821 ? -4.429 -2.642 25.477 1.00 66.31 821 PHE A CA 1
ATOM 5875 C C . PHE A 1 821 ? -4.604 -1.917 24.137 1.00 66.31 821 PHE A C 1
ATOM 5877 O O . PHE A 1 821 ? -5.383 -0.969 24.018 1.00 66.31 821 PHE A O 1
ATOM 5884 N N . VAL A 1 822 ? -3.921 -2.413 23.104 1.00 68.38 822 VAL A N 1
ATOM 5885 C CA . VAL A 1 822 ? -3.979 -1.908 21.728 1.00 68.38 822 VAL A CA 1
ATOM 5886 C C . VAL A 1 822 ? -4.661 -2.962 20.843 1.00 68.38 822 VAL A C 1
ATOM 5888 O O . VAL A 1 822 ? -4.004 -3.921 20.431 1.00 68.38 822 VAL A O 1
ATOM 5891 N N . PRO A 1 823 ? -5.969 -2.831 20.543 1.00 61.97 823 PRO A N 1
ATOM 5892 C CA . PRO A 1 823 ? -6.696 -3.817 19.747 1.00 61.97 823 PRO A CA 1
ATOM 5893 C C . PRO A 1 823 ? -6.210 -3.847 18.291 1.00 61.97 823 PRO A C 1
ATOM 5895 O O . PRO A 1 823 ? -6.191 -2.819 17.612 1.00 61.97 823 PRO A O 1
ATOM 5898 N N . ILE A 1 824 ? -5.886 -5.045 17.802 1.00 62.56 824 ILE A N 1
ATOM 5899 C CA . ILE A 1 824 ? -5.559 -5.320 16.395 1.00 62.56 824 ILE A CA 1
ATOM 5900 C C . ILE A 1 824 ? -6.859 -5.558 15.611 1.00 62.56 824 ILE A C 1
ATOM 5902 O O . ILE A 1 824 ? -7.114 -4.900 14.602 1.00 62.56 824 ILE A O 1
ATOM 5906 N N . TYR A 1 825 ? -7.724 -6.442 16.121 1.00 65.06 825 TYR A N 1
ATOM 5907 C CA . TYR A 1 825 ? -9.066 -6.704 15.588 1.00 65.06 825 TYR A CA 1
ATOM 5908 C C . TYR A 1 825 ? -10.100 -6.796 16.708 1.00 65.06 825 TYR A C 1
ATOM 5910 O O . TYR A 1 825 ? -9.792 -7.199 17.829 1.00 65.06 825 TYR A O 1
ATOM 5918 N N . GLN A 1 826 ? -11.350 -6.461 16.374 1.00 79.81 826 GLN A N 1
ATOM 5919 C CA . GLN A 1 826 ? -12.501 -6.571 17.268 1.00 79.81 826 GLN A CA 1
ATOM 5920 C C . GLN A 1 826 ? -13.705 -7.224 16.580 1.00 79.81 826 GLN A C 1
ATOM 5922 O O . GLN A 1 826 ? -13.880 -7.120 15.367 1.00 79.81 826 GLN A O 1
ATOM 5927 N N . THR A 1 827 ? -14.549 -7.862 17.382 1.00 81.25 827 THR A N 1
ATOM 5928 C CA . THR A 1 827 ? -15.811 -8.508 17.012 1.00 81.25 827 THR A CA 1
ATOM 5929 C C . THR A 1 827 ? -16.842 -8.293 18.130 1.00 81.25 827 THR A C 1
ATOM 5931 O O . THR A 1 827 ? -16.571 -7.608 19.122 1.00 81.25 827 THR A O 1
ATOM 5934 N N . THR A 1 828 ? -18.037 -8.861 17.993 1.00 88.31 828 THR A N 1
ATOM 5935 C CA . THR A 1 828 ? -19.081 -8.838 19.029 1.00 88.31 828 THR A CA 1
ATOM 5936 C C . THR A 1 828 ? -19.667 -10.223 19.246 1.00 88.31 828 THR A C 1
ATOM 5938 O O . THR A 1 828 ? -19.874 -10.947 18.275 1.00 88.31 828 THR A O 1
ATOM 5941 N N . THR A 1 829 ? -19.989 -10.572 20.491 1.00 92.50 829 THR A N 1
ATOM 5942 C CA . THR A 1 829 ? -20.525 -11.899 20.817 1.00 92.50 829 THR A CA 1
ATOM 5943 C C . THR A 1 829 ? -21.919 -12.178 20.254 1.00 92.50 829 THR A C 1
ATOM 5945 O O . THR A 1 829 ? -22.791 -11.302 20.213 1.00 92.50 829 THR A O 1
ATOM 5948 N N . GLY A 1 830 ? -22.144 -13.441 19.885 1.00 82.56 830 GLY A N 1
ATOM 5949 C CA . GLY A 1 830 ? -23.441 -13.994 19.505 1.00 82.56 830 GLY A CA 1
ATOM 5950 C C . GLY A 1 830 ? -24.451 -14.048 20.658 1.00 82.56 830 GLY A C 1
ATOM 5951 O O . GLY A 1 830 ? -24.152 -13.720 21.806 1.00 82.56 830 GLY A O 1
ATOM 5952 N N . ALA A 1 831 ? -25.678 -14.488 20.361 1.00 87.88 831 ALA A N 1
ATOM 5953 C CA . ALA A 1 831 ? -26.772 -14.574 21.340 1.00 87.88 831 ALA A CA 1
ATOM 5954 C C . ALA A 1 831 ? -26.522 -15.585 22.484 1.00 87.88 831 ALA A C 1
ATOM 5956 O O . ALA A 1 831 ? -27.186 -15.532 23.516 1.00 87.88 831 ALA A O 1
ATOM 5957 N N . ASP A 1 832 ? -25.569 -16.492 22.289 1.00 91.38 832 ASP A N 1
ATOM 5958 C CA . ASP A 1 832 ? -25.055 -17.486 23.235 1.00 91.38 832 ASP A CA 1
ATOM 5959 C C . ASP A 1 832 ? -23.713 -17.065 23.871 1.00 91.38 832 ASP A C 1
ATOM 5961 O O . ASP A 1 832 ? -23.072 -17.861 24.554 1.00 91.38 832 ASP A O 1
ATOM 5965 N N . GLY A 1 833 ? -23.280 -15.817 23.658 1.00 93.12 833 GLY A N 1
ATOM 5966 C CA . GLY A 1 833 ? -22.024 -15.275 24.174 1.00 93.12 833 GLY A CA 1
ATOM 5967 C C . GLY A 1 833 ? -20.773 -15.697 23.398 1.00 93.12 833 GLY A C 1
ATOM 5968 O O . GLY A 1 833 ? -19.683 -15.282 23.788 1.00 93.12 833 GLY A O 1
ATOM 5969 N N . THR A 1 834 ? -20.887 -16.489 22.325 1.00 95.88 834 THR A N 1
ATOM 5970 C CA . THR A 1 834 ? -19.732 -16.972 21.542 1.00 95.88 834 THR A CA 1
ATOM 5971 C C . THR A 1 834 ? -19.085 -15.882 20.685 1.00 95.88 834 THR A C 1
ATOM 5973 O O . THR A 1 834 ? -19.754 -14.945 20.249 1.00 95.88 834 THR A O 1
ATOM 5976 N N . TYR A 1 835 ? -17.784 -16.004 20.417 1.00 95.88 835 TYR A N 1
ATOM 5977 C CA . TYR A 1 835 ? -17.050 -15.197 19.439 1.00 95.88 835 TYR A CA 1
ATOM 5978 C C . TYR A 1 835 ? -15.899 -15.983 18.789 1.00 95.88 835 TYR A C 1
ATOM 5980 O O . TYR A 1 835 ? -15.441 -17.000 19.317 1.00 95.88 835 TYR A O 1
ATOM 5988 N N . GLU A 1 836 ? -15.414 -15.472 17.655 1.00 93.19 836 GLU A N 1
ATOM 5989 C CA . GLU A 1 836 ? -14.318 -16.045 16.871 1.00 93.19 836 GLU A CA 1
ATOM 5990 C C . GLU A 1 836 ? -13.473 -14.944 16.201 1.00 93.19 836 GLU A C 1
ATOM 5992 O O . GLU A 1 836 ? -14.000 -13.921 15.753 1.00 93.19 836 GLU A O 1
ATOM 5997 N N . PHE A 1 837 ? -12.166 -15.192 16.110 1.00 82.38 837 PHE A N 1
ATOM 5998 C CA . PHE A 1 837 ? -11.200 -14.529 15.240 1.00 82.38 837 PHE A CA 1
ATOM 5999 C C . PHE A 1 837 ? -10.443 -15.614 14.465 1.00 82.38 837 PHE A C 1
ATOM 6001 O O . PHE A 1 837 ? -9.732 -16.417 15.070 1.00 82.38 837 PHE A O 1
ATOM 6008 N N . ALA A 1 838 ? -10.585 -15.645 13.141 1.00 82.75 838 ALA A N 1
ATOM 6009 C CA . ALA A 1 838 ? -9.919 -16.628 12.289 1.00 82.75 838 ALA A CA 1
ATOM 6010 C C . ALA A 1 838 ? -8.679 -16.034 11.602 1.00 82.75 838 ALA A C 1
ATOM 6012 O O . ALA A 1 838 ? -8.710 -14.878 11.174 1.00 82.75 838 ALA A O 1
ATOM 6013 N N . GLY A 1 839 ? -7.615 -16.827 11.454 1.00 74.12 839 GLY A N 1
ATOM 6014 C CA . GLY A 1 839 ? -6.386 -16.409 10.767 1.00 74.12 839 GLY A CA 1
ATOM 6015 C C . GLY A 1 839 ? -5.560 -15.356 11.520 1.00 74.12 839 GLY A C 1
ATOM 6016 O O . GLY A 1 839 ? -4.986 -14.469 10.895 1.00 74.12 839 GLY A O 1
ATOM 6017 N N . VAL A 1 840 ? -5.510 -15.448 12.849 1.00 75.94 840 VAL A N 1
ATOM 6018 C CA . VAL A 1 840 ? -4.628 -14.655 13.719 1.00 75.94 840 VAL A CA 1
ATOM 6019 C C . VAL A 1 840 ? -3.197 -15.183 13.597 1.00 75.94 840 VAL A C 1
ATOM 6021 O O . VAL A 1 840 ? -3.001 -16.391 13.688 1.00 75.94 840 VAL A O 1
ATOM 6024 N N . ASP A 1 841 ? -2.197 -14.318 13.406 1.00 72.06 841 ASP A N 1
ATOM 6025 C CA . ASP A 1 841 ? -0.782 -14.726 13.362 1.00 72.06 841 ASP A CA 1
ATOM 6026 C C . ASP A 1 841 ? -0.360 -15.509 14.626 1.00 72.06 841 ASP A C 1
ATOM 6028 O O . ASP A 1 841 ? -0.908 -15.325 15.713 1.00 72.06 841 ASP A O 1
ATOM 6032 N N . ALA A 1 842 ? 0.605 -16.422 14.495 1.00 70.62 842 ALA A N 1
ATOM 6033 C CA . ALA A 1 842 ? 1.126 -17.192 15.621 1.00 70.62 842 ALA A CA 1
ATOM 6034 C C . ALA A 1 842 ? 1.937 -16.285 16.566 1.00 70.62 842 ALA A C 1
ATOM 6036 O O . ALA A 1 842 ? 2.920 -15.662 16.164 1.00 70.62 842 ALA A O 1
ATOM 6037 N N . GLY A 1 843 ? 1.536 -16.211 17.836 1.00 77.44 843 GLY A N 1
ATOM 6038 C CA . GLY A 1 843 ? 2.067 -15.227 18.779 1.00 77.44 843 GLY A CA 1
ATOM 6039 C C . GLY A 1 843 ? 1.344 -15.216 20.125 1.00 77.44 843 GLY A C 1
ATOM 6040 O O . GLY A 1 843 ? 0.427 -16.000 20.366 1.00 77.44 843 GLY A O 1
ATOM 6041 N N . SER A 1 844 ? 1.766 -14.326 21.024 1.00 83.50 844 SER A N 1
ATOM 6042 C CA . SER A 1 844 ? 1.146 -14.135 22.342 1.00 83.50 844 SER A CA 1
ATOM 6043 C C . SER A 1 844 ? 0.355 -12.829 22.360 1.00 83.50 844 SER A C 1
ATOM 6045 O O . SER A 1 844 ? 0.940 -11.761 22.198 1.00 83.50 844 SER A O 1
ATOM 6047 N N . TYR A 1 845 ? -0.957 -12.912 22.580 1.00 85.25 845 TYR A N 1
ATOM 6048 C CA . TYR A 1 845 ? -1.885 -11.781 22.506 1.00 85.25 845 TYR A CA 1
ATOM 6049 C C . TYR A 1 845 ? -2.644 -11.598 23.811 1.00 85.25 845 TYR A C 1
ATOM 6051 O O . TYR A 1 845 ? -2.923 -12.563 24.526 1.00 85.25 845 TYR A O 1
ATOM 6059 N N . LEU A 1 846 ? -3.053 -10.363 24.088 1.00 89.00 846 LEU A N 1
ATOM 6060 C CA . LEU A 1 846 ? -4.123 -10.099 25.038 1.00 89.00 846 LEU A CA 1
ATOM 6061 C C . LEU A 1 846 ? -5.464 -10.199 24.299 1.00 89.00 846 LEU A C 1
ATOM 6063 O O . LEU A 1 846 ? -5.609 -9.647 23.209 1.00 89.00 846 LEU A O 1
ATOM 6067 N N . VAL A 1 847 ? -6.449 -10.875 24.886 1.00 94.06 847 VAL A N 1
ATOM 6068 C CA . VAL A 1 847 ? -7.840 -10.893 24.416 1.00 94.06 847 VAL A CA 1
ATOM 6069 C C . VAL A 1 847 ? -8.703 -10.243 25.486 1.00 94.06 847 VAL A C 1
ATOM 6071 O O . VAL A 1 847 ? -8.758 -10.725 26.617 1.00 94.06 847 VAL A O 1
ATOM 6074 N N . ALA A 1 848 ? -9.339 -9.129 25.141 1.00 90.94 848 ALA A N 1
ATOM 6075 C CA . ALA A 1 848 ? -10.127 -8.293 26.035 1.00 90.94 848 ALA A CA 1
ATOM 6076 C C . ALA A 1 848 ? -11.603 -8.287 25.624 1.00 90.94 848 ALA A C 1
ATOM 6078 O O . ALA A 1 848 ? -11.921 -8.284 24.436 1.00 90.94 848 ALA A O 1
ATOM 6079 N N . ALA A 1 849 ? -12.507 -8.230 26.601 1.00 93.69 849 ALA A N 1
ATOM 6080 C CA . ALA A 1 849 ? -13.936 -8.056 26.372 1.00 93.69 849 ALA A CA 1
ATOM 6081 C C . ALA A 1 849 ? -14.526 -6.945 27.252 1.00 93.69 849 ALA A C 1
ATOM 6083 O O . ALA A 1 849 ? -14.089 -6.716 28.382 1.00 93.69 849 ALA A O 1
ATOM 6084 N N . GLN A 1 850 ? -15.550 -6.272 26.728 1.00 90.56 850 GLN A N 1
ATOM 6085 C CA . GLN A 1 850 ? -16.308 -5.230 27.417 1.00 90.56 850 GLN A CA 1
ATOM 6086 C C . GLN A 1 850 ? -17.793 -5.268 27.028 1.00 90.56 850 GLN A C 1
ATOM 6088 O O . GLN A 1 850 ? -18.153 -5.609 25.900 1.00 90.56 850 GLN A O 1
ATOM 6093 N N . ALA A 1 851 ? -18.664 -4.867 27.952 1.00 89.12 851 ALA A N 1
ATOM 6094 C CA . ALA A 1 851 ? -20.101 -4.742 27.721 1.00 89.12 851 ALA A CA 1
ATOM 6095 C C . ALA A 1 851 ? -20.685 -3.585 28.547 1.00 89.12 851 ALA A C 1
ATOM 6097 O O . ALA A 1 851 ? -20.169 -3.235 29.610 1.00 89.12 851 ALA A O 1
ATOM 6098 N N . THR A 1 852 ? -21.775 -2.979 28.074 1.00 83.38 852 THR A N 1
ATOM 6099 C CA . THR A 1 852 ? -22.473 -1.920 28.818 1.00 83.38 852 THR A CA 1
ATOM 6100 C C . THR A 1 852 ? -23.023 -2.474 30.132 1.00 83.38 852 THR A C 1
ATOM 6102 O O . THR A 1 852 ? -23.723 -3.482 30.130 1.00 83.38 852 THR A O 1
ATOM 6105 N N . GLY A 1 853 ? -22.719 -1.814 31.253 1.00 79.94 853 GLY A N 1
ATOM 6106 C CA . GLY A 1 853 ? -23.087 -2.304 32.587 1.00 79.94 853 GLY A CA 1
ATOM 6107 C C . GLY A 1 853 ? -22.105 -3.316 33.190 1.00 79.94 853 GLY A C 1
ATOM 6108 O O . GLY A 1 853 ? -22.391 -3.852 34.255 1.00 79.94 853 GLY A O 1
ATOM 6109 N N . TYR A 1 854 ? -20.939 -3.532 32.573 1.00 87.44 854 TYR A N 1
ATOM 6110 C CA . TYR A 1 854 ? -19.873 -4.412 33.064 1.00 87.44 854 TYR A CA 1
ATOM 6111 C C . TYR A 1 854 ? -18.528 -3.681 33.185 1.00 87.44 854 TYR A C 1
ATOM 6113 O O . TYR A 1 854 ? -18.355 -2.585 32.647 1.00 87.44 854 TYR A O 1
ATOM 6121 N N . GLN A 1 855 ? -17.586 -4.250 33.937 1.00 84.25 855 GLN A N 1
ATOM 6122 C CA . GLN A 1 855 ? -16.175 -3.855 33.931 1.00 84.25 855 GLN A CA 1
ATOM 6123 C C . GLN A 1 855 ? -15.450 -4.609 32.801 1.00 84.25 855 GLN A C 1
ATOM 6125 O O . GLN A 1 855 ? -15.692 -5.810 32.649 1.00 84.25 855 GLN A O 1
ATOM 6130 N N . PRO A 1 856 ? -14.566 -3.961 32.018 1.00 86.50 856 PRO A N 1
ATOM 6131 C CA . PRO A 1 856 ? -13.726 -4.659 31.048 1.00 86.50 856 PRO A CA 1
ATOM 6132 C C . PRO A 1 856 ? -12.807 -5.683 31.723 1.00 86.50 856 PRO A C 1
ATOM 6134 O O . PRO A 1 856 ? -12.285 -5.435 32.810 1.00 86.50 856 PRO A O 1
ATOM 6137 N N . ASN A 1 857 ? -12.566 -6.812 31.059 1.00 90.81 857 ASN A N 1
ATOM 6138 C CA . ASN A 1 857 ? -11.621 -7.834 31.512 1.00 90.81 857 ASN A CA 1
ATOM 6139 C C . ASN A 1 857 ? -10.822 -8.383 30.323 1.00 90.81 857 ASN A C 1
ATOM 6141 O O . ASN A 1 857 ? -11.298 -8.337 29.189 1.00 90.81 857 ASN A O 1
ATOM 6145 N N . ALA A 1 858 ? -9.622 -8.907 30.571 1.00 90.69 858 ALA A N 1
ATOM 6146 C CA . ALA A 1 858 ? -8.767 -9.468 29.533 1.00 90.69 858 ALA A CA 1
ATOM 6147 C C . ALA A 1 858 ? -7.900 -10.629 30.038 1.00 90.69 858 ALA A C 1
ATOM 6149 O O . ALA A 1 858 ? -7.580 -10.714 31.223 1.00 90.69 858 ALA A O 1
ATOM 6150 N N . ILE A 1 859 ? -7.500 -11.503 29.116 1.00 91.94 859 ILE A N 1
ATOM 6151 C CA . ILE A 1 859 ? -6.639 -12.667 29.358 1.00 91.94 859 ILE A CA 1
ATOM 6152 C C . ILE A 1 859 ? -5.525 -12.731 28.310 1.00 91.94 859 ILE A C 1
ATOM 6154 O O . ILE A 1 859 ? -5.723 -12.315 27.173 1.00 91.94 859 ILE A O 1
ATOM 6158 N N . THR A 1 860 ? -4.360 -13.271 28.666 1.00 92.31 860 THR A N 1
ATOM 6159 C CA . THR A 1 860 ? -3.298 -13.569 27.691 1.00 92.31 860 THR A CA 1
ATOM 6160 C C . THR A 1 860 ? -3.509 -14.959 27.100 1.00 92.31 860 THR A C 1
ATOM 6162 O O . THR A 1 860 ? -3.787 -15.904 27.839 1.00 92.31 860 THR A O 1
ATOM 6165 N N . VAL A 1 861 ? -3.341 -15.099 25.786 1.00 90.56 861 VAL A N 1
ATOM 6166 C CA . VAL A 1 861 ? -3.396 -16.381 25.072 1.00 90.56 861 VAL A CA 1
ATOM 6167 C C . VAL A 1 861 ? -2.229 -16.506 24.100 1.00 90.56 861 VAL A C 1
ATOM 6169 O O . VAL A 1 861 ? -1.740 -15.508 23.576 1.00 90.56 861 VAL A O 1
ATOM 6172 N N . THR A 1 862 ? -1.807 -17.738 23.820 1.00 90.62 862 THR A N 1
ATOM 6173 C CA . THR A 1 862 ? -0.836 -18.029 22.760 1.00 90.62 862 THR A CA 1
ATOM 6174 C C . THR A 1 862 ? -1.561 -18.686 21.590 1.00 90.62 862 THR A C 1
ATOM 6176 O O . THR A 1 862 ? -2.226 -19.709 21.759 1.00 90.62 862 THR A O 1
ATOM 6179 N N . VAL A 1 863 ? -1.460 -18.079 20.412 1.00 85.06 863 VAL A N 1
ATOM 6180 C CA . VAL A 1 863 ? -1.913 -18.649 19.141 1.00 85.06 863 VAL A CA 1
ATOM 6181 C C . VAL A 1 863 ? -0.761 -19.451 18.555 1.00 85.06 863 VAL A C 1
ATOM 6183 O O . VAL A 1 863 ? 0.351 -18.941 18.420 1.00 85.06 863 VAL A O 1
ATOM 6186 N N . VAL A 1 864 ? -1.034 -20.705 18.210 1.00 82.12 864 VAL A N 1
ATOM 6187 C CA . VAL A 1 864 ? -0.132 -21.562 17.436 1.00 82.12 864 VAL A CA 1
ATOM 6188 C C . VAL A 1 864 ? -0.712 -21.676 16.031 1.00 82.12 864 VAL A C 1
ATOM 6190 O O . VAL A 1 864 ? -1.927 -21.764 15.862 1.00 82.12 864 VAL A O 1
ATOM 6193 N N . GLY A 1 865 ? 0.146 -21.630 15.016 1.00 77.31 865 GLY A N 1
ATOM 6194 C CA . GLY A 1 865 ? -0.299 -21.702 13.631 1.00 77.31 865 GLY A CA 1
ATOM 6195 C C . GLY A 1 865 ? -0.929 -23.055 13.286 1.00 77.31 865 GLY A C 1
ATOM 6196 O O . GLY A 1 865 ? -0.455 -24.097 13.730 1.00 77.31 865 GLY A O 1
ATOM 6197 N N . GLY A 1 866 ? -2.030 -23.031 12.534 1.00 75.75 866 GLY A N 1
ATOM 6198 C CA . GLY A 1 866 ? -2.886 -24.185 12.236 1.00 75.75 866 GLY A CA 1
ATOM 6199 C C . GLY A 1 866 ? -3.868 -24.571 13.354 1.00 75.75 866 GLY A C 1
ATOM 6200 O O . GLY A 1 866 ? -4.851 -25.257 13.083 1.00 75.75 866 GLY A O 1
ATOM 6201 N N . GLU A 1 867 ? -3.650 -24.112 14.589 1.00 86.31 867 GLU A N 1
ATOM 6202 C CA . GLU A 1 867 ? -4.425 -24.513 15.769 1.00 86.31 867 GLU A CA 1
ATOM 6203 C C . GLU A 1 867 ? -5.561 -23.537 16.116 1.00 86.31 867 GLU A C 1
ATOM 6205 O O . GLU A 1 867 ? -5.603 -22.391 15.666 1.00 86.31 867 GLU A O 1
ATOM 6210 N N . THR A 1 868 ? -6.500 -23.985 16.959 1.00 89.94 868 THR A N 1
ATOM 6211 C CA . THR A 1 868 ? -7.572 -23.135 17.512 1.00 89.94 868 THR A CA 1
ATOM 6212 C C . THR A 1 868 ? -7.434 -22.980 19.026 1.00 89.94 868 THR A C 1
ATOM 6214 O O . THR A 1 868 ? -7.692 -23.904 19.797 1.00 89.94 868 THR A O 1
ATOM 6217 N N . THR A 1 869 ? -7.082 -21.774 19.464 1.00 92.81 869 THR A N 1
ATOM 6218 C CA . THR A 1 869 ? -6.927 -21.394 20.872 1.00 92.81 869 THR A CA 1
ATOM 6219 C C . THR A 1 869 ? -8.267 -20.943 21.466 1.00 92.81 869 THR A C 1
ATOM 6221 O O . THR A 1 869 ? -8.973 -20.124 20.880 1.00 92.81 869 THR A O 1
ATOM 6224 N N . THR A 1 870 ? -8.635 -21.453 22.649 1.00 96.94 870 THR A N 1
ATOM 6225 C CA . THR A 1 870 ? -9.872 -21.057 23.358 1.00 96.94 870 THR A CA 1
ATOM 6226 C C . THR A 1 870 ? -9.604 -19.980 24.417 1.00 96.94 870 THR A C 1
ATOM 6228 O O . THR A 1 870 ? -8.683 -20.109 25.221 1.00 96.94 870 THR A O 1
ATOM 6231 N N . ALA A 1 871 ? -10.443 -18.945 24.452 1.00 96.25 871 ALA A N 1
ATOM 6232 C CA . ALA A 1 871 ? -10.254 -17.706 25.200 1.00 96.25 871 ALA A CA 1
ATOM 6233 C C . ALA A 1 871 ? -11.567 -17.251 25.882 1.00 96.25 871 ALA A C 1
ATOM 6235 O O . ALA A 1 871 ? -12.255 -16.337 25.430 1.00 96.25 871 ALA A O 1
ATOM 6236 N N . ASN A 1 872 ? -11.955 -17.901 26.981 1.00 97.62 872 ASN A N 1
ATOM 6237 C CA . ASN A 1 872 ? -13.210 -17.586 27.679 1.00 97.62 872 ASN A CA 1
ATOM 6238 C C . ASN A 1 872 ? -13.020 -16.450 28.697 1.00 97.62 872 ASN A C 1
ATOM 6240 O O . ASN A 1 872 ? -12.135 -16.531 29.548 1.00 97.62 872 ASN A O 1
ATOM 6244 N N . ILE A 1 873 ? -13.861 -15.412 28.632 1.00 96.81 873 ILE A N 1
ATOM 6245 C CA . ILE A 1 873 ? -13.718 -14.183 29.431 1.00 96.81 873 ILE A CA 1
ATOM 6246 C C . ILE A 1 873 ? -14.974 -13.957 30.279 1.00 96.81 873 ILE A C 1
ATOM 6248 O O . ILE A 1 873 ? -16.084 -13.882 29.757 1.00 96.81 873 ILE A O 1
ATOM 6252 N N . ALA A 1 874 ? -14.802 -13.799 31.591 1.00 96.38 874 ALA A N 1
ATOM 6253 C CA . ALA A 1 874 ? -15.886 -13.433 32.500 1.00 96.38 874 ALA A CA 1
ATOM 6254 C C . ALA A 1 874 ? -15.835 -11.931 32.834 1.00 96.38 874 ALA A C 1
ATOM 6256 O O . ALA A 1 874 ? -14.767 -11.423 33.180 1.00 96.38 874 ALA A O 1
ATOM 6257 N N . LEU A 1 875 ? -16.967 -11.227 32.755 1.00 93.75 875 LEU A N 1
ATOM 6258 C CA . LEU A 1 875 ? -17.087 -9.803 33.087 1.00 93.75 875 LEU A CA 1
ATOM 6259 C C . LEU A 1 875 ? -17.874 -9.607 34.389 1.00 93.75 875 LEU A C 1
ATOM 6261 O O . LEU A 1 875 ? -18.974 -10.137 34.537 1.00 93.75 875 LEU A O 1
ATOM 6265 N N . THR A 1 876 ? -17.340 -8.815 35.320 1.00 90.31 876 THR A N 1
ATOM 6266 C CA . THR A 1 876 ? -18.037 -8.428 36.561 1.00 90.31 876 THR A CA 1
ATOM 6267 C C . THR A 1 876 ? -18.968 -7.245 36.308 1.00 90.31 876 THR A C 1
ATOM 6269 O O . THR A 1 876 ? -18.636 -6.345 35.533 1.00 90.31 876 THR A O 1
ATOM 6272 N N . SER A 1 877 ? -20.128 -7.226 36.961 1.00 82.31 877 SER A N 1
ATOM 6273 C CA . SER A 1 877 ? -21.110 -6.148 36.825 1.00 82.31 877 SER A CA 1
ATOM 6274 C C . SER A 1 877 ? -20.583 -4.785 37.336 1.00 82.31 877 SER A C 1
ATOM 6276 O O . SER A 1 877 ? -19.967 -4.675 38.396 1.00 82.31 877 SER A O 1
ATOM 6278 N N . SER A 1 878 ? -20.820 -3.716 36.567 1.00 68.06 878 SER A N 1
ATOM 6279 C CA . SER A 1 878 ? -20.460 -2.332 36.914 1.00 68.06 878 SER A CA 1
ATOM 6280 C C . SER A 1 878 ? -21.601 -1.649 37.658 1.00 68.06 878 SER A C 1
ATOM 6282 O O . SER A 1 878 ? -22.543 -1.147 37.041 1.00 68.06 878 SER A O 1
ATOM 6284 N N . ALA A 1 879 ? -21.485 -1.541 38.981 1.00 56.47 879 ALA A N 1
ATOM 6285 C CA . ALA A 1 879 ? -22.319 -0.627 39.752 1.00 56.47 879 ALA A CA 1
ATOM 6286 C C . ALA A 1 879 ? -22.029 0.825 39.324 1.00 56.47 879 ALA A C 1
ATOM 6288 O O . ALA A 1 879 ? -20.931 1.338 39.537 1.00 56.47 879 ALA A O 1
ATOM 6289 N N . THR A 1 880 ? -23.007 1.501 38.715 1.00 51.31 880 THR A N 1
ATOM 6290 C CA . THR A 1 880 ? -22.881 2.914 38.326 1.00 51.31 880 THR A CA 1
ATOM 6291 C C . THR A 1 880 ? -22.773 3.801 39.564 1.00 51.31 880 THR A C 1
ATOM 6293 O O . THR A 1 880 ? -23.765 4.019 40.268 1.00 51.31 880 THR A O 1
ATOM 6296 N N . SER A 1 881 ? -21.570 4.320 39.808 1.00 54.66 881 SER A N 1
ATOM 6297 C CA . SER A 1 881 ? -21.277 5.313 40.839 1.00 54.66 881 SER A CA 1
ATOM 6298 C C . SER A 1 881 ? -21.464 6.741 40.320 1.00 54.66 881 SER A C 1
ATOM 6300 O O . SER A 1 881 ? -21.023 7.052 39.216 1.00 54.66 881 SER A O 1
ATOM 6302 N N . CYS A 1 882 ? -22.036 7.619 41.140 1.00 69.06 882 CYS A N 1
ATOM 6303 C CA . CYS A 1 882 ? -22.185 9.049 40.876 1.00 69.06 882 CYS A CA 1
ATOM 6304 C C . CYS A 1 882 ? -21.455 9.902 41.920 1.00 69.06 882 CYS A C 1
ATOM 6306 O O . CYS A 1 882 ? -21.474 9.586 43.110 1.00 69.06 882 CYS A O 1
ATOM 6308 N N . ASP A 1 883 ? -20.910 11.040 41.485 1.00 72.12 883 ASP A N 1
ATOM 6309 C CA . ASP A 1 883 ? -20.141 11.962 42.337 1.00 72.12 883 ASP A CA 1
ATOM 6310 C C . ASP A 1 883 ? -21.007 12.889 43.216 1.00 72.12 883 ASP A C 1
ATOM 6312 O O . ASP A 1 883 ? -20.496 13.557 44.117 1.00 72.12 883 ASP A O 1
ATOM 6316 N N . VAL A 1 884 ? -22.317 12.977 42.950 1.00 80.00 884 VAL A N 1
ATOM 6317 C CA . VAL A 1 884 ? -23.227 13.953 43.576 1.00 80.00 884 VAL A CA 1
ATOM 6318 C C . VAL A 1 884 ? -24.391 13.245 44.262 1.00 80.00 884 VAL A C 1
ATOM 6320 O O . VAL A 1 884 ? -25.210 12.613 43.602 1.00 80.00 884 VAL A O 1
ATOM 6323 N N . ALA A 1 885 ? -24.502 13.396 45.584 1.00 88.38 885 ALA A N 1
ATOM 6324 C CA . ALA A 1 885 ? -25.611 12.859 46.370 1.00 88.38 885 ALA A CA 1
ATOM 6325 C C . ALA A 1 885 ? -26.877 13.730 46.287 1.00 88.38 885 ALA A C 1
ATOM 6327 O O . ALA A 1 885 ? -26.837 14.937 46.532 1.00 88.38 885 ALA A O 1
ATOM 6328 N N . THR A 1 886 ? -28.021 13.094 46.024 1.00 91.31 886 THR A N 1
ATOM 6329 C CA . THR A 1 886 ? -29.356 13.723 45.976 1.00 91.31 886 THR A CA 1
ATOM 6330 C C . THR A 1 886 ? -30.281 13.215 47.082 1.00 91.31 886 THR A C 1
ATOM 6332 O O . THR A 1 886 ? -31.113 13.972 47.592 1.00 91.31 886 THR A O 1
ATOM 6335 N N . ALA A 1 887 ? -30.123 11.954 47.501 1.00 91.88 887 ALA A N 1
ATOM 6336 C CA . ALA A 1 887 ? -30.950 11.321 48.518 1.00 91.88 887 ALA A CA 1
ATOM 6337 C C . ALA A 1 887 ? -30.136 10.472 49.507 1.00 91.88 887 ALA A C 1
ATOM 6339 O O . ALA A 1 887 ? -29.050 9.974 49.218 1.00 91.88 887 ALA A O 1
ATOM 6340 N N . ILE A 1 888 ? -30.700 10.307 50.706 1.00 96.31 888 ILE A N 1
ATOM 6341 C CA . ILE A 1 888 ? -30.196 9.410 51.748 1.00 96.31 888 ILE A CA 1
ATOM 6342 C C . ILE A 1 888 ? -31.372 8.708 52.427 1.00 96.31 888 ILE A C 1
ATOM 6344 O O . ILE A 1 888 ? -32.353 9.349 52.814 1.00 96.31 888 ILE A O 1
ATOM 6348 N N . THR A 1 889 ? -31.271 7.395 52.611 1.00 95.50 889 THR A N 1
ATOM 6349 C CA . THR A 1 889 ? -32.280 6.573 53.295 1.00 95.50 889 THR A CA 1
ATOM 6350 C C . THR A 1 889 ? -31.626 5.697 54.362 1.00 95.50 889 THR A C 1
ATOM 6352 O O . THR A 1 889 ? -30.410 5.516 54.363 1.00 95.50 889 THR A O 1
ATOM 6355 N N . SER A 1 890 ? -32.400 5.193 55.328 1.00 95.12 890 SER A N 1
ATOM 6356 C CA . SER A 1 890 ? -31.890 4.267 56.350 1.00 95.12 890 SER A CA 1
ATOM 6357 C C . SER A 1 890 ? -32.869 3.132 56.617 1.00 95.12 890 SER A C 1
ATOM 6359 O O . SER A 1 890 ? -34.041 3.373 56.920 1.00 95.12 890 SER A O 1
ATOM 6361 N N . SER A 1 891 ? -32.367 1.902 56.530 1.00 93.38 891 SER A N 1
ATOM 6362 C CA . SER A 1 891 ? -33.129 0.669 56.676 1.00 93.38 891 SER A CA 1
ATOM 6363 C C . SER A 1 891 ? -32.610 -0.163 57.861 1.00 93.38 891 SER A C 1
ATOM 6365 O O . SER A 1 891 ? -31.404 -0.393 57.959 1.00 93.38 891 SER A O 1
ATOM 6367 N N . PRO A 1 892 ? -33.489 -0.619 58.771 1.00 91.88 892 PRO A N 1
ATOM 6368 C CA . PRO A 1 892 ? -34.892 -0.225 58.888 1.00 91.88 892 PRO A CA 1
ATOM 6369 C C . PRO A 1 892 ? -35.034 1.208 59.446 1.00 91.88 892 PRO A C 1
ATOM 6371 O O . PRO A 1 892 ? -34.179 1.722 60.173 1.00 91.88 892 PRO A O 1
ATOM 6374 N N . SER A 1 893 ? -36.165 1.858 59.159 1.00 89.25 893 SER A N 1
ATOM 6375 C CA . SER A 1 893 ? -36.488 3.204 59.670 1.00 89.25 893 SER A CA 1
ATOM 6376 C C . SER A 1 893 ? -36.974 3.208 61.130 1.00 89.25 893 SER A C 1
ATOM 6378 O O . SER A 1 893 ? -37.030 4.254 61.782 1.00 89.25 893 SER A O 1
ATOM 6380 N N . THR A 1 894 ? -37.295 2.035 61.684 1.00 93.12 894 THR A N 1
ATOM 6381 C CA . THR A 1 894 ? -37.555 1.812 63.113 1.00 93.12 894 THR A CA 1
ATOM 6382 C C . THR A 1 894 ? -36.964 0.469 63.535 1.00 93.12 894 THR A C 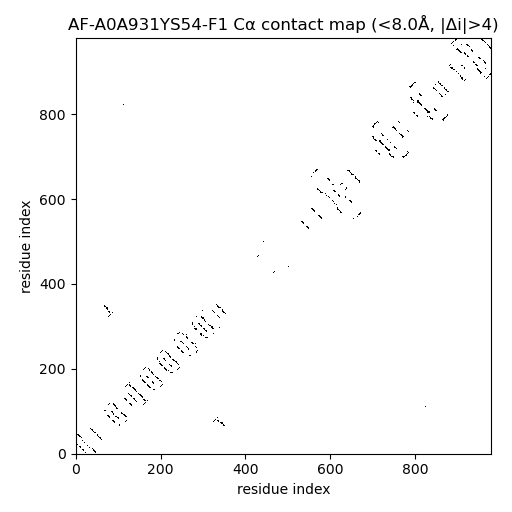1
ATOM 6384 O O . THR A 1 894 ? -37.213 -0.537 62.879 1.00 93.12 894 THR A O 1
ATOM 6387 N N . VAL A 1 895 ? -36.234 0.443 64.650 1.00 92.25 895 VAL A N 1
ATOM 6388 C CA . VAL A 1 895 ? -35.687 -0.771 65.273 1.00 92.25 895 VAL A CA 1
ATOM 6389 C C . VAL A 1 895 ? -36.262 -0.940 66.678 1.00 92.25 895 VAL A C 1
ATOM 6391 O O . VAL A 1 895 ? -36.493 0.042 67.389 1.00 92.25 895 VAL A O 1
ATOM 6394 N N . THR A 1 896 ? -36.441 -2.191 67.101 1.00 94.44 896 THR A N 1
ATOM 6395 C CA . THR A 1 896 ? -36.649 -2.556 68.508 1.00 94.44 896 THR A CA 1
ATOM 6396 C C . THR A 1 896 ? -35.510 -3.472 68.948 1.00 94.44 896 THR A C 1
ATOM 6398 O O . THR A 1 896 ? -35.189 -4.412 68.230 1.00 94.44 896 THR A O 1
ATOM 6401 N N . VAL A 1 897 ? -34.886 -3.188 70.092 1.00 93.81 897 VAL A N 1
ATOM 6402 C CA . VAL A 1 897 ? -33.695 -3.896 70.601 1.00 93.81 897 VAL A CA 1
ATOM 6403 C C . VAL A 1 897 ? -33.803 -4.077 72.118 1.00 93.81 897 VAL A C 1
ATOM 6405 O O . VAL A 1 897 ? -34.361 -3.209 72.795 1.00 93.81 897 VAL A O 1
ATOM 6408 N N . ALA A 1 898 ? -33.307 -5.184 72.677 1.00 93.56 898 ALA A N 1
ATOM 6409 C CA . ALA A 1 898 ? -33.302 -5.369 74.129 1.00 93.56 898 ALA A CA 1
ATOM 6410 C C . ALA A 1 898 ? -32.200 -4.547 74.813 1.00 93.56 898 ALA A C 1
ATOM 6412 O O . ALA A 1 898 ? -31.319 -3.972 74.169 1.00 93.56 898 ALA A O 1
ATOM 6413 N N . LYS A 1 899 ? -32.268 -4.435 76.142 1.00 94.19 899 LYS A N 1
ATOM 6414 C CA . LYS A 1 899 ? -31.304 -3.635 76.899 1.00 94.19 899 LYS A CA 1
ATOM 6415 C C . LYS A 1 899 ? -30.010 -4.425 77.147 1.00 94.19 899 LYS A C 1
ATOM 6417 O O . LYS A 1 899 ? -29.961 -5.292 78.013 1.00 94.19 899 LYS A O 1
ATOM 6422 N N . GLY A 1 900 ? -28.949 -4.047 76.441 1.00 89.25 900 GLY A N 1
ATOM 6423 C CA . GLY A 1 900 ? -27.653 -4.729 76.378 1.00 89.25 900 GLY A CA 1
ATOM 6424 C C . GLY A 1 900 ? -27.331 -5.245 74.975 1.00 89.25 900 GLY A C 1
ATOM 6425 O O . GLY A 1 900 ? -26.158 -5.370 74.636 1.00 89.25 900 GLY A O 1
ATOM 6426 N N . ASP A 1 901 ? -28.359 -5.459 74.153 1.00 94.44 901 ASP A N 1
ATOM 6427 C CA . ASP A 1 901 ? -28.221 -5.992 72.802 1.00 94.44 901 ASP A CA 1
ATOM 6428 C C . ASP A 1 901 ? -27.816 -4.911 71.791 1.00 94.44 901 ASP A C 1
ATOM 6430 O O . ASP A 1 901 ? -27.992 -3.699 71.998 1.00 94.44 901 ASP A O 1
ATOM 6434 N N . SER A 1 902 ? -27.319 -5.388 70.651 1.00 94.56 902 SER A N 1
ATOM 6435 C CA . SER A 1 902 ? -26.979 -4.582 69.488 1.00 94.56 902 SER A CA 1
ATOM 6436 C C . SER A 1 902 ? -27.661 -5.079 68.219 1.00 94.56 902 SER A C 1
ATOM 6438 O O . SER A 1 902 ? -28.072 -6.228 68.115 1.00 94.56 902 SER A O 1
ATOM 6440 N N . THR A 1 903 ? -27.806 -4.167 67.265 1.00 92.12 903 THR A N 1
ATOM 6441 C CA . THR A 1 903 ? -28.556 -4.337 66.017 1.00 92.12 903 THR A CA 1
ATOM 6442 C C . THR A 1 903 ? -27.971 -3.416 64.960 1.00 92.12 903 THR A C 1
ATOM 6444 O O . THR A 1 903 ? -27.429 -2.364 65.295 1.00 92.12 903 THR A O 1
ATOM 6447 N N . GLU A 1 904 ? -28.111 -3.763 63.689 1.00 95.94 904 GLU A N 1
ATOM 6448 C CA . GLU A 1 904 ? -27.568 -2.961 62.594 1.00 95.94 904 GLU A CA 1
ATOM 6449 C C . GLU A 1 904 ? -28.634 -2.087 61.926 1.00 95.94 904 GLU A C 1
ATOM 6451 O O . GLU A 1 904 ? -29.827 -2.400 61.940 1.00 95.94 904 GLU A O 1
ATOM 6456 N N . VAL A 1 905 ? -28.191 -0.954 61.382 1.00 94.62 905 VAL A N 1
ATOM 6457 C CA . VAL A 1 905 ? -28.965 -0.072 60.504 1.00 94.62 905 VAL A CA 1
ATOM 6458 C C . VAL A 1 905 ? -28.074 0.291 59.326 1.00 94.62 905 VAL A C 1
ATOM 6460 O O . VAL A 1 905 ? -27.030 0.920 59.512 1.00 94.62 905 VAL A O 1
ATOM 6463 N N . THR A 1 906 ? -28.493 -0.079 58.122 1.00 96.25 906 THR A N 1
ATOM 6464 C CA . THR A 1 906 ? -27.799 0.276 56.882 1.00 96.25 906 THR A CA 1
ATOM 6465 C C . THR A 1 906 ? -28.349 1.593 56.356 1.00 96.25 906 THR A C 1
ATOM 6467 O O . THR A 1 906 ? -29.559 1.823 56.323 1.00 96.25 906 THR A O 1
ATOM 6470 N N . VAL A 1 907 ? -27.451 2.490 55.971 1.00 96.75 907 VAL A N 1
ATOM 6471 C CA . VAL A 1 907 ? -27.750 3.782 55.357 1.00 96.75 907 VAL A CA 1
ATOM 6472 C C . VAL A 1 907 ? -27.301 3.714 53.906 1.00 96.75 907 VAL A C 1
ATOM 6474 O O . VAL A 1 907 ? -26.213 3.216 53.637 1.00 96.75 907 VAL A O 1
ATOM 6477 N N . MET A 1 908 ? -28.123 4.212 52.989 1.00 94.12 908 MET A N 1
ATOM 6478 C CA . MET A 1 908 ? -27.834 4.245 51.555 1.00 94.12 908 MET A CA 1
ATOM 6479 C C . MET A 1 908 ? -27.861 5.696 51.068 1.00 94.12 908 MET A C 1
ATOM 6481 O O . MET A 1 908 ? -28.791 6.432 51.410 1.00 94.12 908 MET A O 1
ATOM 6485 N N . VAL A 1 909 ? -26.847 6.095 50.299 1.00 93.25 909 VAL A N 1
ATOM 6486 C CA . VAL A 1 909 ? -26.697 7.418 49.672 1.00 93.25 909 VAL A CA 1
ATOM 6487 C C . VAL A 1 909 ? -26.725 7.241 48.154 1.00 93.25 909 VAL A C 1
ATOM 6489 O O . VAL A 1 909 ? -25.966 6.433 47.616 1.00 93.25 909 VAL A O 1
ATOM 6492 N N . THR A 1 910 ? -27.596 7.987 47.470 1.00 90.38 910 THR A N 1
ATOM 6493 C CA . THR A 1 910 ? -27.794 7.876 46.015 1.00 90.38 910 THR A CA 1
ATOM 6494 C C . THR A 1 910 ? -27.747 9.231 45.313 1.00 90.38 910 THR A C 1
ATOM 6496 O O . THR A 1 910 ? -28.082 10.256 45.915 1.00 90.38 910 THR A O 1
ATOM 6499 N N . GLY A 1 911 ? -27.345 9.226 44.041 1.00 86.00 911 GLY A N 1
ATOM 6500 C CA . GLY A 1 911 ? -27.280 10.399 43.169 1.00 86.00 911 GLY A CA 1
ATOM 6501 C C . GLY A 1 911 ? -28.526 10.607 42.308 1.00 86.00 911 GLY A C 1
ATOM 6502 O O . GLY A 1 911 ? -29.615 10.135 42.646 1.00 86.00 911 GLY A O 1
ATOM 6503 N N . GLU A 1 912 ? -28.394 11.369 41.220 1.00 79.00 912 GLU A N 1
ATOM 6504 C CA . GLU A 1 912 ? -29.460 11.508 40.213 1.00 79.00 912 GLU A CA 1
ATOM 6505 C C . GLU A 1 912 ? -29.790 10.137 39.591 1.00 79.00 912 GLU A C 1
ATOM 6507 O O . GLU A 1 912 ? -28.956 9.238 39.565 1.00 79.00 912 GLU A O 1
ATOM 6512 N N . ASP A 1 913 ? -31.052 9.920 39.218 1.00 74.38 913 ASP A N 1
ATOM 6513 C CA . ASP A 1 913 ? -31.593 8.635 38.733 1.00 74.38 913 ASP A CA 1
ATOM 6514 C C . ASP A 1 913 ? -31.369 7.388 39.630 1.00 74.38 913 ASP A C 1
ATOM 6516 O O . ASP A 1 913 ? -31.739 6.275 39.261 1.00 74.38 913 ASP A O 1
ATOM 6520 N N . GLY A 1 914 ? -30.872 7.562 40.863 1.00 73.19 914 GLY A N 1
ATOM 6521 C CA . GLY A 1 914 ? -30.780 6.508 41.883 1.00 73.19 914 GLY A CA 1
ATOM 6522 C C . GLY A 1 914 ? -29.468 5.715 41.913 1.00 73.19 914 GLY A C 1
ATOM 6523 O O . GLY A 1 914 ? -29.379 4.744 42.663 1.00 73.19 914 GLY A O 1
ATOM 6524 N N . CYS A 1 915 ? -28.449 6.130 41.156 1.00 77.94 915 CYS A N 1
ATOM 6525 C CA . CYS A 1 915 ? -27.092 5.569 41.212 1.00 77.94 915 CYS A CA 1
ATOM 6526 C C . CYS A 1 915 ? -26.466 5.626 42.620 1.00 77.94 915 CYS A C 1
ATOM 6528 O O . CYS A 1 915 ? -26.814 6.481 43.437 1.00 77.94 915 CYS A O 1
ATOM 6530 N N . ALA A 1 916 ? -25.498 4.750 42.896 1.00 83.50 916 ALA A N 1
ATOM 6531 C CA . ALA A 1 916 ? -24.772 4.707 44.167 1.00 83.50 916 ALA A CA 1
ATOM 6532 C C . ALA A 1 916 ? -23.795 5.889 44.315 1.00 83.50 916 ALA A C 1
ATOM 6534 O O . ALA A 1 916 ? -23.154 6.278 43.344 1.00 83.50 916 ALA A O 1
ATOM 6535 N N . VAL A 1 917 ? -23.610 6.428 45.526 1.00 87.62 917 VAL A N 1
ATOM 6536 C CA . VAL A 1 917 ? -22.558 7.433 45.801 1.00 87.62 917 VAL A CA 1
ATOM 6537 C C . VAL A 1 917 ? -21.462 6.808 46.656 1.00 87.62 917 VAL A C 1
ATOM 6539 O O . VAL A 1 917 ? -21.665 6.531 47.839 1.00 87.62 917 VAL A O 1
ATOM 6542 N N . VAL A 1 918 ? -20.298 6.576 46.054 1.00 88.50 918 VAL A N 1
ATOM 6543 C CA . VAL A 1 918 ? -19.171 5.839 46.651 1.00 88.50 918 VAL A CA 1
ATOM 6544 C C . VAL A 1 918 ? -18.205 6.805 47.344 1.00 88.50 918 VAL A C 1
ATOM 6546 O O . VAL A 1 918 ? -17.925 7.884 46.830 1.00 88.50 918 VAL A O 1
ATOM 6549 N N . GLY A 1 919 ? -17.659 6.436 48.507 1.00 86.50 919 GLY A N 1
ATOM 6550 C CA . GLY A 1 919 ? -16.621 7.234 49.177 1.00 86.50 919 GLY A CA 1
ATOM 6551 C C . GLY A 1 919 ? -17.112 8.452 49.981 1.00 86.50 919 GLY A C 1
ATOM 6552 O O . GLY A 1 919 ? -16.291 9.161 50.578 1.00 86.50 919 GLY A O 1
ATOM 6553 N N . ASP A 1 920 ? -18.424 8.686 50.062 1.00 89.25 920 ASP A N 1
ATOM 6554 C CA . ASP A 1 920 ? -19.017 9.814 50.789 1.00 89.25 920 ASP A CA 1
ATOM 6555 C C . ASP A 1 920 ? -19.210 9.506 52.286 1.00 89.25 920 ASP A C 1
ATOM 6557 O O . ASP A 1 920 ? -19.278 8.357 52.726 1.00 89.25 920 ASP A O 1
ATOM 6561 N N . LYS A 1 921 ? -19.229 10.552 53.115 1.00 93.25 921 LYS A N 1
ATOM 6562 C CA . LYS A 1 921 ? -19.044 10.465 54.569 1.00 93.25 921 LYS A CA 1
ATOM 6563 C C . LYS A 1 921 ? -20.363 10.653 55.306 1.00 93.25 921 LYS A C 1
ATOM 6565 O O . LYS A 1 921 ? -20.884 11.761 55.438 1.00 93.25 921 LYS A O 1
ATOM 6570 N N . VAL A 1 922 ? -20.855 9.569 55.901 1.00 96.62 922 VAL A N 1
ATOM 6571 C CA . VAL A 1 922 ? -22.052 9.574 56.746 1.00 96.62 922 VAL A CA 1
ATOM 6572 C C . VAL A 1 922 ? -21.655 9.672 58.219 1.00 96.62 922 VAL A C 1
ATOM 6574 O O . VAL A 1 922 ? -20.927 8.842 58.762 1.00 96.62 922 VAL A O 1
ATOM 6577 N N . LYS A 1 923 ? -22.173 10.692 58.906 1.00 96.75 923 LYS A N 1
ATOM 6578 C CA . LYS A 1 923 ? -22.083 10.872 60.359 1.00 96.75 923 LYS A CA 1
ATOM 6579 C C . LYS A 1 923 ? -23.366 10.384 61.031 1.00 96.75 923 LYS A C 1
ATOM 6581 O O . LYS A 1 923 ? -24.445 10.914 60.765 1.00 96.75 923 LYS A O 1
ATOM 6586 N N . ALA A 1 924 ? -23.239 9.465 61.983 1.00 96.69 924 ALA A N 1
ATOM 6587 C CA . ALA A 1 924 ? -24.333 9.049 62.853 1.00 96.69 924 ALA A CA 1
ATOM 6588 C C . ALA A 1 924 ? -24.358 9.876 64.152 1.00 96.69 924 ALA A C 1
ATOM 6590 O O . ALA A 1 924 ? -23.323 10.286 64.682 1.00 96.69 924 ALA A O 1
ATOM 6591 N N . THR A 1 925 ? -25.541 10.168 64.696 1.00 96.06 925 THR A N 1
ATOM 6592 C CA . THR A 1 925 ? -25.691 10.859 65.991 1.00 96.06 925 THR A CA 1
ATOM 6593 C C . THR A 1 925 ? -27.009 10.480 66.671 1.00 96.06 925 THR A C 1
ATOM 6595 O O . THR A 1 925 ? -28.088 10.748 66.143 1.00 96.06 925 THR A O 1
ATOM 6598 N N . SER A 1 926 ? -26.925 9.886 67.865 1.00 96.44 926 SER A N 1
ATOM 6599 C CA . SER A 1 926 ? -28.079 9.635 68.742 1.00 96.44 926 SER A CA 1
ATOM 6600 C C . SER A 1 926 ? -28.493 10.908 69.481 1.00 96.44 926 SER A C 1
ATOM 6602 O O . SER A 1 926 ? -27.643 11.620 70.013 1.00 96.44 926 SER A O 1
ATOM 6604 N N . ASN A 1 927 ? -29.798 11.183 69.562 1.00 96.69 927 ASN A N 1
ATOM 6605 C CA . ASN A 1 927 ? -30.326 12.294 70.361 1.00 96.69 927 ASN A CA 1
ATOM 6606 C C . ASN A 1 927 ? -30.352 12.015 71.878 1.00 96.69 927 ASN A C 1
ATOM 6608 O O . ASN A 1 927 ? -30.630 12.929 72.651 1.00 96.69 927 ASN A O 1
ATOM 6612 N N . ASN A 1 928 ? -30.124 10.768 72.305 1.00 95.94 928 ASN A N 1
ATOM 6613 C CA . ASN A 1 928 ? -30.086 10.371 73.710 1.00 95.94 928 ASN A CA 1
ATOM 6614 C C . ASN A 1 928 ? -29.201 9.124 73.881 1.00 95.94 928 ASN A C 1
ATOM 6616 O O . ASN A 1 928 ? -29.678 7.987 73.859 1.00 95.94 928 ASN A O 1
ATOM 6620 N N . THR A 1 929 ? -27.898 9.347 74.058 1.00 95.12 929 THR A N 1
ATOM 6621 C CA . THR A 1 929 ? -26.888 8.287 74.240 1.00 95.12 929 THR A CA 1
ATOM 6622 C C . THR A 1 929 ? -27.134 7.427 75.481 1.00 95.12 929 THR A C 1
ATOM 6624 O O . THR A 1 929 ? -26.822 6.237 75.474 1.00 95.12 929 THR A O 1
ATOM 6627 N N . SER A 1 930 ? -27.779 7.981 76.512 1.00 93.94 930 SER A N 1
ATOM 6628 C CA . SER A 1 930 ? -28.205 7.245 77.709 1.00 93.94 930 SER A CA 1
ATOM 6629 C C . SER A 1 930 ? -29.323 6.230 77.443 1.00 93.94 930 SER A C 1
ATOM 6631 O O . SER A 1 930 ? -29.573 5.395 78.307 1.00 93.94 930 SER A O 1
ATOM 6633 N N . ILE A 1 931 ? -30.008 6.306 76.293 1.00 95.25 931 ILE A N 1
ATOM 6634 C CA . ILE A 1 931 ? -30.976 5.303 75.819 1.00 95.25 931 ILE A CA 1
ATOM 6635 C C . ILE A 1 931 ? -30.323 4.394 74.779 1.00 95.25 931 ILE A C 1
ATOM 6637 O O . ILE A 1 931 ? -30.351 3.181 74.965 1.00 95.25 931 ILE A O 1
ATOM 6641 N N . ALA A 1 932 ? -29.709 4.951 73.730 1.00 96.56 932 ALA A N 1
ATOM 6642 C CA . ALA A 1 932 ? -29.033 4.167 72.696 1.00 96.56 932 ALA A CA 1
ATOM 6643 C C . ALA A 1 932 ? -27.797 4.875 72.121 1.00 96.56 932 ALA A C 1
ATOM 6645 O O . ALA A 1 932 ? -27.841 6.071 71.813 1.00 96.56 932 ALA A O 1
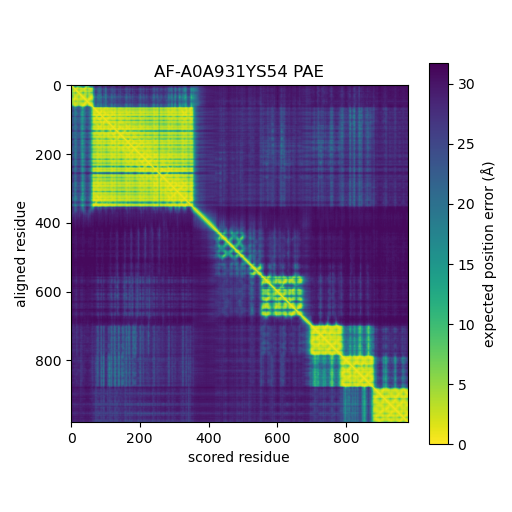ATOM 6646 N N . THR A 1 933 ? -26.714 4.123 71.934 1.00 95.56 933 THR A N 1
ATOM 6647 C CA . THR A 1 933 ? -25.466 4.556 71.279 1.00 95.56 933 THR A CA 1
ATOM 6648 C C . THR A 1 933 ? -25.349 3.991 69.867 1.00 95.56 933 THR A C 1
ATOM 6650 O O . THR A 1 933 ? -26.030 3.030 69.523 1.00 95.56 933 THR A O 1
ATOM 6653 N N . VAL A 1 934 ? -24.490 4.604 69.049 1.00 96.56 934 VAL A N 1
ATOM 6654 C CA . VAL A 1 934 ? -24.193 4.185 67.673 1.00 96.56 934 VAL A CA 1
ATOM 6655 C C . VAL A 1 934 ? -22.682 4.112 67.467 1.00 96.56 934 VAL A C 1
ATOM 6657 O O . VAL A 1 934 ? -21.961 5.003 67.925 1.00 96.56 934 VAL A O 1
ATOM 6660 N N . SER A 1 935 ? -22.222 3.062 66.790 1.00 92.75 935 SER A N 1
ATOM 6661 C CA . SER A 1 935 ? -20.830 2.844 66.408 1.00 92.75 935 SER A CA 1
ATOM 6662 C C . SER A 1 935 ? -20.741 2.370 64.947 1.00 92.75 935 SER A C 1
ATOM 6664 O O . SER A 1 935 ? -21.558 1.543 64.545 1.00 92.75 935 SER A O 1
ATOM 6666 N N . PRO A 1 936 ? -19.772 2.857 64.152 1.00 95.75 936 PRO A N 1
ATOM 6667 C CA . PRO A 1 936 ? -18.918 4.011 64.439 1.00 95.75 936 PRO A CA 1
ATOM 6668 C C . PRO A 1 936 ? -19.728 5.327 64.434 1.00 95.75 936 PRO A C 1
ATOM 6670 O O . PRO A 1 936 ? -20.875 5.378 64.001 1.00 95.75 936 PRO A O 1
ATOM 6673 N N . SER A 1 937 ? -19.153 6.435 64.917 1.00 91.50 937 SER A N 1
ATOM 6674 C CA . SER A 1 937 ? -19.840 7.749 64.869 1.00 91.50 937 SER A CA 1
ATOM 6675 C C . SER A 1 937 ? -19.779 8.429 63.490 1.00 91.50 937 SER A C 1
ATOM 6677 O O . SER A 1 937 ? -20.533 9.367 63.214 1.00 91.50 937 SER A O 1
ATOM 6679 N N . LYS A 1 938 ? -18.889 7.949 62.618 1.00 94.69 938 LYS A N 1
ATOM 6680 C CA . LYS A 1 938 ? -18.766 8.287 61.198 1.00 94.69 938 LYS A CA 1
ATOM 6681 C C . LYS A 1 938 ? -18.308 7.042 60.446 1.00 94.69 938 LYS A C 1
ATOM 6683 O O . LYS A 1 938 ? -17.489 6.303 60.986 1.00 94.69 938 LYS A O 1
ATOM 6688 N N . ALA A 1 939 ? -18.758 6.875 59.214 1.00 93.69 939 ALA A N 1
ATOM 6689 C CA . ALA A 1 939 ? -18.218 5.903 58.272 1.00 93.69 939 ALA A CA 1
ATOM 6690 C C . ALA A 1 939 ? -18.368 6.433 56.835 1.00 93.69 939 ALA A C 1
ATOM 6692 O O . ALA A 1 939 ? -18.928 7.512 56.622 1.00 93.69 939 ALA A O 1
ATOM 6693 N N . THR A 1 940 ? -17.821 5.689 55.882 1.00 93.12 940 THR A N 1
ATOM 6694 C CA . THR A 1 940 ? -17.781 6.028 54.457 1.00 93.12 940 THR A CA 1
ATOM 6695 C C . THR A 1 940 ? -18.622 5.021 53.673 1.00 93.12 940 THR A C 1
ATOM 6697 O O . THR A 1 940 ? -18.676 3.861 54.082 1.00 93.12 940 THR A O 1
ATOM 6700 N N . THR A 1 941 ? -19.276 5.442 52.590 1.00 92.00 941 THR A N 1
ATOM 6701 C CA . THR A 1 941 ? -20.052 4.544 51.721 1.00 92.00 941 THR A CA 1
ATOM 6702 C C . THR A 1 941 ? -19.176 3.611 50.884 1.00 92.00 941 THR A C 1
ATOM 6704 O O . THR A 1 941 ? -18.109 3.999 50.400 1.00 92.00 941 THR A O 1
ATOM 6707 N N . ASP A 1 942 ? -19.646 2.374 50.724 1.00 86.69 942 ASP A N 1
ATOM 6708 C CA . ASP A 1 942 ? -19.055 1.338 49.876 1.00 86.69 942 ASP A CA 1
ATOM 6709 C C . ASP A 1 942 ? -19.389 1.535 48.380 1.00 86.69 942 ASP A C 1
ATOM 6711 O O . ASP A 1 942 ? -20.013 2.523 47.986 1.00 86.69 942 ASP A O 1
ATOM 6715 N N . ALA A 1 943 ? -18.990 0.571 47.542 1.00 79.94 943 ALA A N 1
ATOM 6716 C CA . ALA A 1 943 ? -19.269 0.559 46.102 1.00 79.94 943 ALA A CA 1
ATOM 6717 C C . ALA A 1 943 ? -20.774 0.558 45.746 1.00 79.94 943 ALA A C 1
ATOM 6719 O O . ALA A 1 943 ? -21.143 0.931 44.638 1.00 79.94 943 ALA A O 1
ATOM 6720 N N . ASN A 1 944 ? -21.648 0.186 46.687 1.00 82.25 944 ASN A N 1
ATOM 6721 C CA . ASN A 1 944 ? -23.103 0.176 46.533 1.00 82.25 944 ASN A CA 1
ATOM 6722 C C . ASN A 1 944 ? -23.763 1.445 47.104 1.00 82.25 944 ASN A C 1
ATOM 6724 O O . ASN A 1 944 ? -24.988 1.502 47.226 1.00 82.25 944 ASN A O 1
ATOM 6728 N N . GLY A 1 945 ? -22.974 2.443 47.524 1.00 88.62 945 GLY A N 1
ATOM 6729 C CA . GLY A 1 945 ? -23.472 3.641 48.199 1.00 88.62 945 GLY A CA 1
ATOM 6730 C C . GLY A 1 945 ? -23.978 3.374 49.620 1.00 88.62 945 GLY A C 1
ATOM 6731 O O . GLY A 1 945 ? -24.709 4.194 50.180 1.00 88.62 945 GLY A O 1
ATOM 6732 N N . GLN A 1 946 ? -23.628 2.228 50.209 1.00 93.69 946 GLN A N 1
ATOM 6733 C CA . GLN A 1 946 ? -24.145 1.752 51.488 1.00 93.69 946 GLN A CA 1
ATOM 6734 C C . GLN A 1 946 ? -23.122 1.872 52.616 1.00 93.69 946 GLN A C 1
ATOM 6736 O O . GLN A 1 946 ? -21.910 1.818 52.419 1.00 93.69 946 GLN A O 1
ATOM 6741 N N . VAL A 1 947 ? -23.622 2.040 53.839 1.00 95.38 947 VAL A N 1
ATOM 6742 C CA . VAL A 1 947 ? -22.810 2.070 55.056 1.00 95.38 947 VAL A CA 1
ATOM 6743 C C . VAL A 1 947 ? -23.626 1.606 56.263 1.00 95.38 947 VAL A C 1
ATOM 6745 O O . VAL A 1 947 ? -24.705 2.128 56.549 1.00 95.38 947 VAL A O 1
ATOM 6748 N N . THR A 1 948 ? -23.113 0.610 56.984 1.00 95.69 948 THR A N 1
ATOM 6749 C CA . THR A 1 948 ? -23.806 -0.016 58.120 1.00 95.69 948 THR A CA 1
ATOM 6750 C C . THR A 1 948 ? -23.317 0.539 59.457 1.00 95.69 948 THR A C 1
ATOM 6752 O O . THR A 1 948 ? -22.122 0.729 59.678 1.00 95.69 948 THR A O 1
ATOM 6755 N N . PHE A 1 949 ? -24.260 0.795 60.365 1.00 96.75 949 PHE A N 1
ATOM 6756 C CA . PHE A 1 949 ? -24.008 1.281 61.719 1.00 96.75 949 PHE A CA 1
ATOM 6757 C C . PHE A 1 949 ? -24.594 0.332 62.766 1.00 96.75 949 PHE A C 1
ATOM 6759 O O . PHE A 1 949 ? -25.791 0.038 62.748 1.00 96.75 949 PHE A O 1
ATOM 6766 N N . THR A 1 950 ? -23.781 -0.074 63.739 1.00 96.88 950 THR A N 1
ATOM 6767 C CA . THR A 1 950 ? -24.231 -0.841 64.903 1.00 96.88 950 THR A CA 1
ATOM 6768 C C . THR A 1 950 ? -24.851 0.099 65.939 1.00 96.88 950 THR A C 1
ATOM 6770 O O . THR A 1 950 ? -24.223 1.055 66.398 1.00 96.88 950 THR A O 1
ATOM 6773 N N . ILE A 1 951 ? -26.086 -0.180 66.345 1.00 96.94 951 ILE A N 1
ATOM 6774 C CA . ILE A 1 951 ? -26.809 0.512 67.415 1.00 96.94 951 ILE A CA 1
ATOM 6775 C C . ILE A 1 951 ? -26.832 -0.384 68.659 1.00 96.94 951 ILE A C 1
ATOM 6777 O O . ILE A 1 951 ? -27.077 -1.581 68.543 1.00 96.94 951 ILE A O 1
ATOM 6781 N N . THR A 1 952 ? -26.612 0.172 69.852 1.00 95.69 952 THR A N 1
ATOM 6782 C CA . THR A 1 952 ? -26.643 -0.566 71.136 1.00 95.69 952 THR A CA 1
ATOM 6783 C C . THR A 1 952 ? -27.713 0.003 72.065 1.00 95.69 952 THR A C 1
ATOM 6785 O O . THR A 1 952 ? -27.782 1.221 72.258 1.00 95.69 952 THR A O 1
ATOM 6788 N N . GLY A 1 953 ? -28.545 -0.863 72.653 1.00 95.94 953 GLY A N 1
ATOM 6789 C CA . GLY A 1 953 ? -29.617 -0.482 73.577 1.00 95.94 953 GLY A CA 1
ATOM 6790 C C . GLY A 1 953 ? -29.144 -0.359 75.029 1.00 95.94 953 GLY A C 1
ATOM 6791 O O . GLY A 1 953 ? -29.053 -1.350 75.743 1.00 95.94 953 GLY A O 1
ATOM 6792 N N . ASN A 1 954 ? -28.901 0.857 75.520 1.00 94.25 954 ASN A N 1
ATOM 6793 C CA . ASN A 1 954 ? -28.311 1.092 76.848 1.00 94.25 954 ASN A CA 1
ATOM 6794 C C . ASN A 1 954 ? -29.345 1.107 77.990 1.00 94.25 954 ASN A C 1
ATOM 6796 O O . ASN A 1 954 ? -29.070 0.654 79.108 1.00 94.25 954 ASN A O 1
ATOM 6800 N N . LYS A 1 955 ? -30.546 1.644 77.737 1.00 95.25 955 LYS A N 1
ATOM 6801 C CA . LYS A 1 955 ? -31.605 1.817 78.748 1.00 95.25 955 LYS A CA 1
ATOM 6802 C C . LYS A 1 955 ? -32.982 1.833 78.096 1.00 95.25 955 LYS A C 1
ATOM 6804 O O . LYS A 1 955 ? -33.170 2.546 77.117 1.00 95.25 955 LYS A O 1
ATOM 6809 N N . LYS A 1 956 ? -33.957 1.138 78.699 1.00 95.12 956 LYS A N 1
ATOM 6810 C CA . LYS A 1 956 ? -35.357 1.133 78.242 1.00 95.12 956 LYS A CA 1
ATOM 6811 C C . LYS A 1 956 ? -35.871 2.554 77.970 1.00 95.12 956 LYS A C 1
ATOM 6813 O O . LYS A 1 956 ? -35.860 3.399 78.868 1.00 95.12 956 LYS A O 1
ATOM 6818 N N . GLY A 1 957 ? -36.386 2.778 76.766 1.00 93.75 957 GLY A N 1
ATOM 6819 C CA . GLY A 1 957 ? -36.889 4.066 76.290 1.00 93.75 957 GLY A CA 1
ATOM 6820 C C . GLY A 1 957 ? -36.829 4.153 74.765 1.00 93.75 957 GLY A C 1
ATOM 6821 O O . GLY A 1 957 ? -36.522 3.164 74.106 1.00 93.75 957 GLY A O 1
ATOM 6822 N N . SER A 1 958 ? -37.090 5.335 74.206 1.00 95.62 958 SER A N 1
ATOM 6823 C CA . SER A 1 958 ? -36.980 5.575 72.761 1.00 95.62 958 SER A CA 1
ATOM 6824 C C . SER A 1 958 ? -35.958 6.670 72.455 1.00 95.62 958 SER A C 1
ATOM 6826 O O . SER A 1 958 ? -35.969 7.731 73.081 1.00 95.62 958 SER A O 1
ATOM 6828 N N . ALA A 1 959 ? -35.101 6.423 71.468 1.00 96.12 959 ALA A N 1
ATOM 6829 C CA . ALA A 1 959 ? -34.127 7.367 70.927 1.00 96.12 959 ALA A CA 1
ATOM 6830 C C . ALA A 1 959 ? -34.329 7.554 69.413 1.00 96.12 959 ALA A C 1
ATOM 6832 O O . ALA A 1 959 ? -35.031 6.790 68.752 1.00 96.12 959 ALA A O 1
ATOM 6833 N N . LYS A 1 960 ? -33.702 8.590 68.858 1.00 97.69 960 LYS A N 1
ATOM 6834 C CA . LYS A 1 960 ? -33.615 8.865 67.421 1.00 97.69 960 LYS A CA 1
ATOM 6835 C C . LYS A 1 960 ? -32.147 8.951 67.041 1.00 97.69 960 LYS A C 1
ATOM 6837 O O . LYS A 1 960 ? -31.453 9.860 67.500 1.00 97.69 960 LYS A O 1
ATOM 6842 N N . VAL A 1 961 ? -31.695 8.040 66.186 1.00 97.38 961 VAL A N 1
ATOM 6843 C CA . VAL A 1 961 ? -30.384 8.142 65.542 1.00 97.38 961 VAL A CA 1
ATOM 6844 C C . VAL A 1 961 ? -30.591 8.873 64.224 1.00 97.38 961 VAL A C 1
ATOM 6846 O O . VAL A 1 961 ? -31.405 8.468 63.399 1.00 97.38 961 VAL A O 1
ATOM 6849 N N . THR A 1 962 ? -29.914 10.007 64.066 1.00 97.44 962 THR A N 1
ATOM 6850 C CA . THR A 1 962 ? -29.879 10.760 62.810 1.00 97.44 962 THR A CA 1
ATOM 6851 C C . THR A 1 962 ? -28.610 10.381 62.070 1.00 97.44 962 THR A C 1
ATOM 6853 O O . THR A 1 962 ? -27.525 10.464 62.647 1.00 97.44 962 THR A O 1
ATOM 6856 N N . PHE A 1 963 ? -28.750 10.008 60.804 1.00 97.69 963 PHE A N 1
ATOM 6857 C CA . PHE A 1 963 ? -27.638 9.810 59.886 1.00 97.69 963 PHE A CA 1
ATOM 6858 C C . PHE A 1 963 ? -27.611 11.010 58.947 1.00 97.69 963 PHE A C 1
ATOM 6860 O O . PHE A 1 963 ? -28.635 11.361 58.356 1.00 97.69 963 PHE A O 1
ATOM 6867 N N . LYS A 1 964 ? -26.467 11.686 58.881 1.00 96.56 964 LYS A N 1
ATOM 6868 C CA . LYS A 1 964 ? -26.250 12.861 58.044 1.00 96.56 964 LYS A CA 1
ATOM 6869 C C . LYS A 1 964 ? -25.067 12.605 57.117 1.00 96.56 964 LYS A C 1
ATOM 6871 O O . LYS A 1 964 ? -23.963 12.361 57.595 1.00 96.56 964 LYS A O 1
ATOM 6876 N N . GLU A 1 965 ? -25.303 12.760 55.829 1.00 94.19 965 GLU A N 1
ATOM 6877 C CA . GLU A 1 965 ? -24.282 12.885 54.794 1.00 94.19 965 GLU A CA 1
ATOM 6878 C C . GLU A 1 965 ? -23.696 14.325 54.842 1.00 94.19 965 GLU A C 1
ATOM 6880 O O . GLU A 1 965 ? -24.378 15.282 55.238 1.00 94.19 965 GLU A O 1
ATOM 6885 N N . THR A 1 966 ? -22.383 14.489 54.636 1.00 83.12 966 THR A N 1
ATOM 6886 C CA . THR A 1 966 ? -21.672 15.719 55.061 1.00 83.12 966 THR A CA 1
ATOM 6887 C C . THR A 1 966 ? -21.488 16.811 54.011 1.00 83.12 966 THR A C 1
ATOM 6889 O O . THR A 1 966 ? -21.302 17.964 54.405 1.00 83.12 966 THR A O 1
ATOM 6892 N N . THR A 1 967 ? -21.553 16.454 52.738 1.00 83.62 967 THR A N 1
ATOM 6893 C CA . THR A 1 967 ? -21.229 17.220 51.531 1.00 83.62 967 THR A CA 1
ATOM 6894 C C . THR A 1 967 ? -22.475 17.933 50.977 1.00 83.62 967 THR A C 1
ATOM 6896 O O . THR A 1 967 ? -22.542 19.162 51.011 1.00 83.62 967 THR A O 1
ATOM 6899 N N . ALA A 1 968 ? -23.509 17.183 50.582 1.00 84.50 968 ALA A N 1
ATOM 6900 C CA . ALA A 1 968 ? -24.830 17.656 50.157 1.00 84.50 968 ALA A CA 1
ATOM 6901 C C . ALA A 1 968 ? -25.782 17.970 51.336 1.00 84.50 968 ALA A C 1
ATOM 6903 O O . ALA A 1 968 ? -26.868 18.522 51.142 1.00 84.50 968 ALA A O 1
ATOM 6904 N N . ASN A 1 969 ? -25.361 17.707 52.583 1.00 88.19 969 ASN A N 1
ATOM 6905 C CA . ASN A 1 969 ? -26.074 18.048 53.825 1.00 88.19 969 ASN A CA 1
ATOM 6906 C C . ASN A 1 969 ? -27.418 17.296 54.009 1.00 88.19 969 ASN A C 1
ATOM 6908 O O . ASN A 1 969 ? -28.307 17.740 54.753 1.00 88.19 969 ASN A O 1
ATOM 6912 N N . LEU A 1 970 ? -27.550 16.132 53.373 1.00 94.56 970 LEU A N 1
ATOM 6913 C CA . LEU A 1 970 ? -28.727 15.268 53.408 1.00 94.56 970 LEU A CA 1
ATOM 6914 C C . LEU A 1 970 ? -28.841 14.534 54.756 1.00 94.56 970 LEU A C 1
ATOM 6916 O O . LEU A 1 970 ? -27.858 14.331 55.474 1.00 94.56 970 LEU A O 1
ATOM 6920 N N . LYS A 1 971 ? -30.063 14.149 55.157 1.00 95.81 971 LYS A N 1
ATOM 6921 C CA . LYS A 1 971 ? -30.298 13.487 56.457 1.00 95.81 971 LYS A CA 1
ATOM 6922 C C . LYS A 1 971 ? -31.490 12.528 56.481 1.00 95.81 971 LYS A C 1
ATOM 6924 O O . LYS A 1 971 ? -32.603 12.904 56.124 1.00 95.81 971 LYS A O 1
ATOM 6929 N N . THR A 1 972 ? -31.272 11.352 57.061 1.00 97.00 972 THR A N 1
ATOM 6930 C CA . THR A 1 972 ? -32.305 10.362 57.413 1.00 97.00 972 THR A CA 1
ATOM 6931 C C . THR A 1 972 ? -32.290 10.085 58.924 1.00 97.00 972 THR A C 1
ATOM 6933 O O . THR A 1 972 ? -31.397 10.537 59.651 1.00 97.00 972 THR A O 1
ATOM 6936 N N . LYS A 1 973 ? -33.318 9.408 59.445 1.00 96.06 973 LYS A N 1
ATOM 6937 C CA . LYS A 1 973 ? -33.483 9.118 60.877 1.00 96.06 973 LYS A CA 1
ATOM 6938 C C . LYS A 1 973 ? -34.108 7.748 61.097 1.00 96.06 973 LYS A C 1
ATOM 6940 O O . LYS A 1 973 ? -35.194 7.495 60.585 1.00 96.06 973 LYS A O 1
ATOM 6945 N N . THR A 1 974 ? -33.503 6.959 61.980 1.00 96.94 974 THR A N 1
ATOM 6946 C CA . THR A 1 974 ? -34.096 5.718 62.487 1.00 96.94 974 THR A CA 1
ATOM 6947 C C . THR A 1 974 ? -34.553 5.896 63.938 1.00 96.94 974 THR A C 1
ATOM 6949 O O . THR A 1 974 ? -33.831 6.428 64.790 1.00 96.94 974 THR A O 1
ATOM 6952 N N . MET A 1 975 ? -35.785 5.469 64.219 1.00 96.88 975 MET A N 1
ATOM 6953 C CA . MET A 1 975 ? -36.339 5.354 65.572 1.00 96.88 975 MET A CA 1
ATOM 6954 C C . MET A 1 975 ? -35.778 4.107 66.258 1.00 96.88 975 MET A C 1
ATOM 6956 O O . MET A 1 975 ? -35.862 3.022 65.697 1.00 96.88 975 MET A O 1
ATOM 6960 N N . ILE A 1 976 ? -35.259 4.231 67.479 1.00 97.12 976 ILE A N 1
ATOM 6961 C CA . ILE A 1 976 ? -34.733 3.103 68.260 1.00 97.12 976 ILE A CA 1
ATOM 6962 C C . ILE A 1 976 ? -35.577 2.941 69.519 1.00 97.12 976 ILE A C 1
ATOM 6964 O O . ILE A 1 976 ? -35.585 3.833 70.368 1.00 97.12 976 ILE A O 1
ATOM 6968 N N . ASN A 1 977 ? -36.269 1.813 69.651 1.00 95.69 977 ASN A N 1
ATOM 6969 C CA . ASN A 1 977 ? -37.037 1.452 70.839 1.00 95.69 977 ASN A CA 1
ATOM 6970 C C . ASN A 1 977 ? -36.275 0.397 71.645 1.00 95.69 977 ASN A C 1
ATOM 6972 O O . ASN A 1 977 ? -36.171 -0.755 71.233 1.00 95.69 977 ASN A O 1
ATOM 6976 N N . VAL A 1 978 ? -35.753 0.785 72.806 1.00 94.88 978 VAL A N 1
ATOM 6977 C CA . VAL A 1 978 ? -35.059 -0.128 73.717 1.00 94.88 978 VAL A CA 1
ATOM 6978 C C . VAL A 1 978 ? -36.081 -0.729 74.678 1.00 94.88 978 VAL A C 1
ATOM 6980 O O . VAL A 1 978 ? -36.757 0.006 75.410 1.00 94.88 978 VAL A O 1
ATOM 6983 N N . THR A 1 979 ? -36.220 -2.055 74.675 1.00 93.75 979 THR A N 1
ATOM 6984 C CA . THR A 1 979 ? -37.125 -2.783 75.578 1.00 93.75 979 THR A CA 1
ATOM 6985 C C . THR A 1 979 ? -36.500 -2.978 76.967 1.00 93.75 979 THR A C 1
ATOM 6987 O O . THR A 1 979 ? -35.617 -2.216 77.367 1.00 93.75 979 THR A O 1
ATOM 6990 N N . LYS A 1 980 ? -37.057 -3.884 77.784 1.00 85.31 980 LYS A N 1
ATOM 6991 C CA . LYS A 1 980 ? -36.472 -4.214 79.092 1.00 85.31 980 LYS A CA 1
ATOM 6992 C C . LYS A 1 980 ? -35.155 -4.972 78.945 1.00 85.31 980 LYS A C 1
ATOM 6994 O O . LYS A 1 980 ? -34.964 -5.582 77.872 1.00 85.31 980 LYS A O 1
#

pLDDT: mean 70.36, std 24.3, range [22.61, 98.5]

Nearest PDB structures (foldseek):
  7t1z-assembly1_B  TM=6.411E-01  e=1.134E-09  Homo sapiens
  6wnx-assembly2_D  TM=7.902E-01  e=1.340E-07  Homo sapiens
  6m92-assembly1_A  TM=7.985E-01  e=1.601E-07  Homo sapiens
  4v4d-assembly1_B  TM=9.025E-01  e=4.106E-04  Pelobacter acidigallici
  8pv4-assembly1_CU  TM=6.128E-01  e=3.231E-05  Thermochaetoides thermophila DSM 1495

Foldseek 3Di:
DPFFFDFKKKAKPVGDIDGWDDTPDTDDPDDDDDAAKIKMKMWTAGPVRDIDIDIDIDHDHPDAAKFFQDFQAQQWAEWEDDSFWIWTDGQRQQFIWIATPVHDDIGTQAHLAHGKAAWEDDPFWIWTKGDPDAQWIWIWITTPVHDDIGTQDTSGGDWHYWYDDPFWIWTDRQVQQWIWIATPVHDDIDTQDHDAHRWAEWEDDPFKIWTWHQDQFTFTWIATPVHDDIDTQGTRANFHEWYDPLQKIWTWGACPPFLIFIWIAGPVHDDIDTLDGNDQGWHYWDDDPFWIWTWHADQFIFIWITTPVHDDIDTQGTNAGGWRYWYDDPWKIKTKHCNVNHRRGITIMMGTDDDPPPPDDPDPDPDDDDDDDDDDDDDDDDDDDDDDDDDDDDDDDDDDDDDDDDDDDDDDDDDDDDDDDDDDDDDADADDDDDDDDDDQPDDDDDDDDDDDPDPDPPDDDDDDHDHDDDDDPDDDADDDDDDDDDDDDDDDDDDDDDHDDDDDDDDDDDDDDDDDDDDDDDDDDAPDWDWPWDWDPPPPDIDIDTDTDHDDDADWDWDWPDQEDEAFDKTKIKIAGPPQDVPPDDFDFPPFFKWKDQDPVWIATWGWGDDDPRRSITMDMAHEHDDDDPDDRRYTHHDAQGKTKIWTFACDDPVRDTDTDIDIHGYHYPDPDDDDDDDDDDDDDDDDDDDDDDDDFFFEKEKEFEAAQPPRQGDFQKKKFKADVVGTDDIDTAHNRRMDMDGRHGFAKIWMWIGDPQWDTWDIDIDTGGGHYYHYDYHHTYGDFFQFAKEKEFEAAPVPRQGDFFKKKFKADDDFPVGGSGSDIDTAHPRRIDMDGGHGFAKIKMWIGDVQWDIGIDIDGTGGPYYHYGYHHTYGQQDEDQDWDAKEKPPQEDEEEAFDKDKIKMATADPPGGAHFFWKKAKDKPCVQQKDKPPRMDTAHSRRMDMIMMHGNDADKIKIKIFTDPNGYIGIHIYGYHD

Secondary structure (DSSP, 8-state):
--PPEEEEEEEETTS-EEEPEESSSEE-------SEEEEEEEEEEETTS-EEEEEEEEEE---SSPEEEEEEESSEEEEEE-SSEEEEEETTTTEEEEEETT----EEEE-S-SEEEEEEE-SSEEEEEEEEETTEEEEEEEETT----EEEEEEES-EEEEEE-SSEEEEEETTTTEEEEEETT----EEEE---SSEEEEEE-SSEEEEEE-STT-EEEEEETT----EEEEES---S-EEE-SSEEEEEE-HHHH--EEEEEETT----EEEE-S-S-EEEEEE-SSEEEEEE-STTEEEEEEETT--PPEEEEEEES-EEEEEE-SSEEEEEE-SSS-TTTEEEEEEE----PPP-PPP-PPPPP---------------------------------------------------------SS----PPSS----TT---------------TT-------------TT-------PPP----SSS--PPP------------------------------TT------EEE--SSS-EEE----------EEEEES-SEEETTSEEEEEEEE-------SS--------EEEEETTEEEEPPPEE-SSS--EEEEEEEEE-S-----TTEEE--TT-EEEEEEEES--TTS--EEEEEEEEEE------------------------PPPPP-EEEEEEEEEETTT--B-TT-EEEEEETTEEEEEEE--TTSEEEEEEEESEEEEEEEE-TTBPPPPPEEEEE-TT-EEE--EEEPBPPPSEEEEEEEEEETTT--B-TT-EEEEEE-SSTTS-EEEEEEE--TTSEEEEEEEESEEEEEEEE-TTB--EEEEEEE-TT-EEE--EEE-B---B-SS--EEEEESSEEEE-TT-EEEEEEEEE-GGG-B--S-EEEEEES-TTTEEEESSEEE--TTSEEEEEEEE-SSEEEEEEEEESSS--EEEEEEEE--

Solvent-accessible surface area (backbone atoms only — not comparable to full-atom values): 57894 Å² total; per-residue (Å²): 132,95,66,63,63,72,47,41,38,37,38,33,80,77,49,64,70,50,72,48,51,72,75,94,63,76,48,77,79,87,81,73,78,56,80,42,82,31,46,38,38,40,40,42,24,30,83,86,71,50,75,50,76,52,75,50,76,46,76,38,78,74,74,92,56,82,45,77,45,45,74,51,35,15,19,50,52,29,42,35,69,61,103,61,33,39,36,38,24,14,38,69,54,18,28,34,36,36,32,40,74,88,37,65,73,74,44,77,41,44,63,57,53,48,43,34,30,16,45,28,64,68,96,64,38,38,36,35,31,31,27,75,44,90,53,29,11,32,40,33,36,27,37,72,86,38,61,75,74,44,77,42,45,70,72,34,44,29,48,45,20,32,32,67,64,100,58,33,35,34,38,18,14,34,80,58,17,30,32,37,36,28,39,74,86,37,61,78,74,43,78,45,44,71,88,42,60,36,23,25,20,42,30,71,49,103,58,34,39,35,38,22,8,57,38,91,74,9,32,32,35,35,29,39,76,88,36,63,78,76,43,78,50,44,74,71,36,35,14,57,16,33,32,63,80,78,57,34,39,35,36,20,25,37,40,94,78,68,48,2,30,38,38,35,30,42,73,85,42,64,77,76,43,72,42,43,67,77,39,71,29,31,33,18,39,34,69,57,104,60,32,40,36,35,24,15,49,33,80,64,9,35,36,36,36,32,38,74,87,36,63,75,77,42,78,80,43,71,71,34,36,31,30,54,27,37,30,67,62,102,58,35,39,34,37,39,24,15,49,82,58,38,74,50,50,4,35,36,35,34,34,62,54,85,74,79,73,74,76,78,74,77,75,80,74,81,77,77,82,87,79,90,81,83,88,86,86,90,85,91,85,86,89,88,81,92,85,90,86,87,89,88,86,88,91,81,91,83,91,88,86,91,87,87,88,87,90,79,88,84,87,89,85,86,84,90,80,89,84,88,90,85,90,82,84,81,81,70,85,73,92,77,86,76,92,84,79,84,87,62,93,83,74,84,85,87,82,87,86,78,92,86,74,93,75,89,64,97,85,66,87,85,80,87,85,77,76,86,79,90,85,68,96,88,69,82,89,88,75,84,87,82,85,89,85,81,89,85,82,84,91,84,85,85,85,88,84,88,86,86,86,81,92,86,80,86,84,78,90,87,82,90,90,79,88,82,82,88,87,90,78,89,87,84,83,63,89,89,64,68,58,72,53,71,44,70,53,78,63,96,71,78,79,56,74,47,72,54,76,65,88,87,89,89,86,58,75,53,79,46,66,83,60,73,58,44,40,57,74,38,70,49,48,43,38,35,40,48,62,61,84,62,90,66,93,69,80,88,70,75,73,88,61,75,36,38,38,32,56,50,102,87,41,74,31,59,57,77,54,43,62,65,77,79,84,61,38,37,30,40,36,72,34,39,30,34,69,81,87,72,86,78,55,61,58,48,44,77,53,52,70,76,31,44,44,34,39,38,41,75,40,92,64,46,104,82,74,47,73,41,77,49,73,52,73,30,40,30,36,68,75,68,76,93,71,87,88,85,84,89,89,83,91,83,91,88,84,92,81,91,79,93,78,80,83,83,82,84,54,35,10,24,40,33,34,39,32,25,33,63,84,80,64,48,52,38,52,64,23,43,35,40,38,18,51,73,94,44,77,78,51,72,50,56,19,39,94,72,5,38,41,73,50,77,69,40,61,56,44,69,34,32,38,37,45,36,40,94,68,36,42,72,42,82,67,42,77,51,66,34,45,70,74,38,72,40,79,60,73,46,63,29,48,73,45,82,52,62,31,9,26,43,33,32,39,33,24,34,59,88,78,67,44,55,36,50,65,24,42,34,30,37,22,52,52,91,45,81,89,61,54,46,64,42,50,74,51,59,20,39,88,74,4,37,45,75,46,78,70,42,62,50,43,79,35,28,41,36,39,38,44,94,64,37,41,70,39,61,46,80,49,66,35,47,40,72,38,78,34,79,58,72,46,61,31,47,78,43,71,61,66,36,98,52,64,73,48,50,47,47,46,60,50,61,48,77,41,40,50,76,40,72,49,76,36,39,33,40,34,18,13,74,102,64,30,18,21,53,72,44,50,37,36,49,47,51,79,35,56,77,27,27,43,63,41,62,54,55,53,54,22,38,77,74,4,35,40,76,31,43,34,35,16,66,26,66,45,77,31,43,36,37,39,30,40,70,84,79,64,41,68,31,61,30,40,39,38,21,40,108

Mean predicted aligned error: 24.02 Å

Radius of gyration: 43.98 Å; Cα contacts (8 Å, |Δi|>4): 2211; chains: 1; bounding box: 113×86×153 Å